Protein AF-A0A9W6V6I3-F1 (afdb_monomer_lite)

Foldseek 3Di:
DEAEPPVQLVQVVVQDPPLLSVLLRVQRVPDQWYKHFPHWPPVDQPSWTWTWIWTGHPDIFIWIKTKDLPPQVLLLVLLVVLCVLCPPQPDQAFHWDPDWRDRPSMIMIITHDPPRDPVQKDQLLVCLVPPCSLVLLLLLLLCQQDSSDDDDQWDPDWDFLQNQLCLQAVQLQLLLVVLCVVQVHDLEQDQWDQGPPAPDRIFGRLSNCNHHPSRRDTLPGFGWAKDLNQAESRQKMFGQVVHTDSNNIHGDNSSRIDGTHGLLQRLLLHLLRSCLSCVVVDDLVLLLVLLVLLLCLPPNPPRDPVCVSSSSSSVSSLVSSQYPPCVPPVLSVSLSNLSSLLSSLSNLSSTDRPDPDSSSSNSSSSSSNRVSSVVNVVSDDDDDDDDDDDDDDDDDDPDDDDDDDADFPCVPVLVVVLCVLVDQDWAEAEAEEDPLQCLVVSVVVSVVCLQVVDRDQQRAQEAEAECLQFPDDLQVVLCQLQVDDDLVDQFDFDSLLSLVVSQVVQLRHAYEYEYEALCSQADPPQLAGPAPSVVLSSLCRHPPPDGRYYYYYYHHDQGDDDDGCRSPVDDHHYRFADDLVRLLVLQVVLVPAPQRDSVPDDPVLSVLVCVLQVNRSVLSLLLVLLCRFPDPDHSSNVSVVSNPPHSVCSVLVSLVSNLVRHDPLLLQLLLLLLLLSHFDDLVLSVQLDPDDDSVSNVVSQVSCVVSVQWDADPVPRTIHGPPPSSVSSLVPDDPVCFLVSLQSSLVSLVVVQDPDDSDRSSCSSLVSSLVSCLSNLVLVVNLVSLVVVVVVCVRNVNNLVCQVSLVSSAPSDDLVSNLVSLCSNLVSCVSSVVLVSNVVSLVSSCVSQPDPPNLPSNLSSLLSVLVSCVVVLLLVSSLVSLVVSLVSCVVVVPLLSNLSSLQSNLVSCVLLQVLVSNLVSLVVSLCSCVDPSQDPDPVSVVSSLLSLLLSLLVSLVSCLLLVNLPSNVVSLVSSVCSCVVDPDNPSQLVSLLSVLSSCVSVVNLVVSLVSLVVSCVSCSVRNHLVSLLSSLLSNLLSCVSVVNLPSSLVSLVVNVSSDDQLPPLSSLLSNLLSCLLVVHPCNLVSLVSQLVSLVVSCVSPVSRLVSLLSNLSSLQLCCVVPDHDNVSSLVSNLSSCVSHVRRVSVLVSSLSSLVSNVGDVSVVSSVSD

Sequence (1169 aa):
MGSLRAEDEDGWRVGLSEARLADLREWMEDERYDLAHLGWFTDGRSGEPVAQVMRLGDDTEQLVLKFFTSDGPKRINKLNNAWKDARGRFTHLAAPEDTRITVGDWHGVYLRVAGGNLRSVVPLGSRAHDHHFPDYCATIVRSVVHGWNQGKLMSDDKWEVGSFLNELAARRWDGSVRWAQGYGVDCGESARQELPGFSLKEKANPFALFNGVIARRRVDPVFAGRAHGDLSGRNILVPTDPSVDAARYILIDYDRWAPNAPLARDPMHLLVALTLDHLDTWKQDLWPGIAKALVHPTRTDGLPAAIKSQCELSLAIHTASVPDDSKGVGMEWRLQCLLSLVGAGVVHLGRTLHVPDPAAAKRWCFDLAAMAAAAFMEEMPAETINTRRGEVNRPMPDADLPASPGLVDRHEDRRGLLATLASDACGVRLLHGVRGIGKTRLVDAVLADLAASRPGADSRRIAHHDARFHTLDVATFVDHIEGARDPLRPVGKSSLVRLEHALGGTARHPAVVVVDSAEHILHPTTGELLDPDLDEALEMVATTANHHVVVLLVMRHLARHSNRTWPGLGRPQYLEGLPEADFIQYLTRFDHVVNWEPAALPENTRRVLFAKVQGNPQLGRLAYAVVAADGGINLPTLVADLAEIEPAEMRDHLTYELIQRLGAVSRRVFHALAALGTPVPLDTLLQMVDDPAPSEVTAAVAELFDRGVVLRSTTTGHFYLPEGDRELVLDELHRDGQGSLFFKAAKCLMRLRHGRPGDIADLRIHFAELQALLAADEYESAAWMCERIDTFLRAWNCTHLLLEQREALRGKLDAHEEKVNLNALAYIYQCRGDLSKAGEALGQALKLAEAPVDKLNLLKIRINLAGLCWDLNEVSRALAQYEFGRDLAEEQNDPLALMTALEGIADCNRRWGHYGTAIENGIGALEIPQRADFPETSDAQSHADLRVTVIALKVSRWFSELGDSAEAARYDELARVTAGGRAEAPLRAAWLDGHADGLLARGEADRAVQAALEAVDHALTRRDSVVLMQARTTLCFAYLELGNDRQARIEAKLALPYRRKYRSLVVLALAALTAHRTKSSKAVKLFKDLLDESTVRTRVEDSDFGAWEHLGFALCGLSGSGGHGLDEAMKAFRKARDLTPGAPVVRARLHRMIVMLDLPGARTVLDVL

Secondary structure (DSSP, 8-state):
---B-GGGHHHHTTTS-HHHHHHHHHHHHT-SSEEEEEEE-TT-SSSS-EEEEEEESSSEEEEEEEEESSSHHHHHHHHHHHHHHHTTT---BPEEEEEEEEETTEEEEEEE-TTS-GGGEEEGGGGTTSTTHHHHHHHHHHIIIIIS--S--B--SPPBHHHHHHHHHTTTHHHHHHHHHHTT---SS-SEE--TTSSSSSEE-TTHHHHSGGGGSB--S-BEEEE-SS--TTSEEEE-SSS--GGG-EE---TT-EEEEETTHHHHHHHHHHHHHSGGGS-GGGHHHHHHHHH-TT--TT--GGGHHHHHHHHHHHHHT--TT-TT-HHHHHHHHHHHHHHHHHHHHTS---SS-HHHHHHHHHHHHHHHHHHHHHHSPPP-----S----PPPP---PPPPPPPPS-HHHHHHHHHHHHSS--EEEEEEE-TTSSHHHHHHHHHHHHHHH--STTPPEEEEEETTTS---HHHHHHHHH----TTPPS---HHHHHHHHHHHTTTS-EEEEEETGGGGB-TTT-SBS-HHHHHHHHHHHH-SS--EEEEEEESS----SS-STTTSSPPEEE-PPPHHHHHHHHGGGTTSTT--GGGS-HHHHHHHHHHHTT-HHHHHHHHHHHHSSS---HHHHHHHGGGS-TTTHHHHHHHHHHHHS-HHHHHHHHHHHHH-S-B-HHHHHHHS-SS-HHHHHHHHHHHHHHTSSEE-TTT--EEPPTTTHHHHHHTS-HHHHHHHHHHHHHHHHHH--SS--SGGGGHHHHHHHHHHHHTT-HHHHHHHHHHHHHHHHHTT-GGGGHHHHHHTTTTS-HHHHHHHHHHHHHHHHHHT-HHHHHHHHHHHHHHH-STT-HHHHHHHHHHHHHHHHHTT-HHHHHHHHHHHHHHHHHHT-HHHHHHHHHHHHHHHHHTT-HHHHHHHHHHHHHGGGSTTS--SHHHHHHHHHHHHHHHHHHHHHHHHHT-HHHHHHHHHHHHHHHHSSS-THHHHHHHHHHHHHHHHTT-HHHHHHHHHHHHHHHHHTT-HHHHHHHHHHHHHHHHHTT-HHHHHHHHHHHGGGPPTTS-HHHHHHHHHHHHHTT-TTHHHHHHHHHHHHHHHHHH-TT-HHHHHHHHHHHHHHGGGTS--HHHHHHHHHHHHHH-S--HHHHHHHHHHHHTTT-TTHHHHHHH-

Structure (mmCIF, N/CA/C/O backbone):
data_AF-A0A9W6V6I3-F1
#
_entry.id   AF-A0A9W6V6I3-F1
#
loop_
_atom_site.group_PDB
_atom_site.id
_atom_site.type_symbol
_atom_site.label_atom_id
_atom_site.label_alt_id
_atom_site.label_comp_id
_atom_site.label_asym_id
_atom_site.label_entity_id
_atom_site.label_seq_id
_atom_site.pdbx_PDB_ins_code
_atom_site.Cartn_x
_atom_site.Cartn_y
_atom_site.Cartn_z
_atom_site.occupancy
_atom_site.B_iso_or_equiv
_atom_site.auth_seq_id
_atom_site.auth_comp_id
_atom_site.auth_asym_id
_atom_site.auth_atom_id
_atom_site.pdbx_PDB_model_num
ATOM 1 N N . MET A 1 1 ? -38.880 12.940 5.694 1.00 57.09 1 MET A N 1
ATOM 2 C CA . MET A 1 1 ? -38.405 12.199 4.521 1.00 57.09 1 MET A CA 1
ATOM 3 C C . MET A 1 1 ? -38.648 13.091 3.336 1.00 57.09 1 MET A C 1
ATOM 5 O O . MET A 1 1 ? -39.792 13.487 3.129 1.00 57.09 1 MET A O 1
ATOM 9 N N . GLY A 1 2 ? -37.570 13.484 2.676 1.00 76.19 2 GLY A N 1
ATOM 10 C CA . GLY A 1 2 ? -37.606 14.180 1.405 1.00 76.19 2 GLY A CA 1
ATOM 11 C C . GLY A 1 2 ? -37.934 13.205 0.285 1.00 76.19 2 GLY A C 1
ATOM 12 O O . GLY A 1 2 ? -37.842 11.987 0.445 1.00 76.19 2 GLY A O 1
ATOM 13 N N . SER A 1 3 ? -38.358 13.738 -0.852 1.00 86.12 3 SER A N 1
ATOM 14 C CA . SER A 1 3 ? -38.668 12.937 -2.029 1.00 86.12 3 SER A CA 1
ATOM 15 C C . SER A 1 3 ? -38.274 13.652 -3.320 1.00 86.12 3 SER A C 1
ATOM 17 O O . SER A 1 3 ? -38.112 14.876 -3.370 1.00 86.12 3 SER A O 1
ATOM 19 N N . LEU A 1 4 ? -38.114 12.877 -4.394 1.00 86.06 4 LEU A N 1
ATOM 20 C CA . LEU A 1 4 ? -38.132 13.431 -5.745 1.00 86.06 4 LEU A CA 1
ATOM 21 C C . LEU A 1 4 ? -39.590 13.718 -6.114 1.00 86.06 4 LEU A C 1
ATOM 23 O O . LEU A 1 4 ? -40.453 12.857 -5.922 1.00 86.06 4 LEU A O 1
ATOM 27 N N . ARG A 1 5 ? -39.888 14.903 -6.658 1.00 80.06 5 ARG A N 1
ATOM 28 C CA . ARG A 1 5 ? -41.255 15.191 -7.112 1.00 80.06 5 ARG A CA 1
ATOM 29 C C . ARG A 1 5 ? -41.670 14.220 -8.215 1.00 80.06 5 ARG A C 1
ATOM 31 O O . ARG A 1 5 ? -41.033 14.150 -9.262 1.00 80.06 5 ARG A O 1
ATOM 38 N N . ALA A 1 6 ? -42.787 13.528 -7.994 1.00 67.19 6 ALA A N 1
ATOM 39 C CA . ALA A 1 6 ? -43.324 12.524 -8.913 1.00 67.19 6 ALA A CA 1
ATOM 40 C C . ALA A 1 6 ? -43.593 13.070 -10.330 1.00 67.19 6 ALA A C 1
ATOM 42 O O . ALA A 1 6 ? -43.419 12.356 -11.311 1.00 67.19 6 ALA A O 1
ATOM 43 N N . GLU A 1 7 ? -43.982 14.342 -10.435 1.00 71.62 7 GLU A N 1
ATOM 44 C CA . GLU A 1 7 ? -44.235 15.051 -11.699 1.00 71.62 7 GLU A CA 1
ATOM 45 C C . GLU A 1 7 ? -42.956 15.380 -12.498 1.00 71.62 7 GLU A C 1
ATOM 47 O O . GLU A 1 7 ? -43.042 15.615 -13.701 1.00 71.62 7 GLU A O 1
ATOM 52 N N . ASP A 1 8 ? -41.776 15.302 -11.871 1.00 74.38 8 ASP A N 1
ATOM 53 C CA . ASP A 1 8 ? -40.478 15.633 -12.477 1.00 74.38 8 ASP A CA 1
ATOM 54 C C . ASP A 1 8 ? -39.572 14.398 -12.688 1.00 74.38 8 ASP A C 1
ATOM 56 O O . ASP A 1 8 ? -38.450 14.523 -13.190 1.00 74.38 8 ASP A O 1
ATOM 60 N N . GLU A 1 9 ? -40.027 13.193 -12.317 1.00 74.31 9 GLU A N 1
ATOM 61 C CA . GLU A 1 9 ? -39.225 11.959 -12.403 1.00 74.31 9 GLU A CA 1
ATOM 62 C C . GLU A 1 9 ? -38.777 11.631 -13.830 1.00 74.31 9 GLU A C 1
ATOM 64 O O . GLU A 1 9 ? -37.639 11.204 -14.037 1.00 74.31 9 GLU A O 1
ATOM 69 N N . ASP A 1 10 ? -39.634 11.874 -14.821 1.00 79.50 10 ASP A N 1
ATOM 70 C CA . ASP A 1 10 ? -39.290 11.670 -16.230 1.00 79.50 10 ASP A CA 1
ATOM 71 C C . ASP A 1 10 ? -38.147 12.596 -16.676 1.00 79.50 10 ASP A C 1
ATOM 73 O O . ASP A 1 10 ? -37.333 12.221 -17.522 1.00 79.50 10 ASP A O 1
ATOM 77 N N . GLY A 1 11 ? -38.020 13.774 -16.054 1.00 81.38 11 GLY A N 1
ATOM 78 C CA . GLY A 1 11 ? -36.910 14.697 -16.279 1.00 81.38 11 GLY A CA 1
ATOM 79 C C . GLY A 1 11 ? -35.570 14.139 -15.794 1.00 81.38 11 GLY A C 1
ATOM 80 O O . GLY A 1 11 ? -34.557 14.283 -16.481 1.00 81.38 11 GLY A O 1
ATOM 81 N N . TRP A 1 12 ? -35.552 13.435 -14.660 1.00 87.81 12 TRP A N 1
ATOM 82 C CA . TRP A 1 12 ? -34.335 12.822 -14.121 1.00 87.81 12 TRP A CA 1
ATOM 83 C C . TRP A 1 12 ? -33.818 11.654 -14.971 1.00 87.81 12 TRP A C 1
ATOM 85 O O . TRP A 1 12 ? -32.602 11.507 -15.124 1.00 87.81 12 TRP A O 1
ATOM 95 N N . ARG A 1 13 ? -34.717 10.866 -15.579 1.00 84.44 13 ARG A N 1
ATOM 96 C CA . ARG A 1 13 ? -34.375 9.704 -16.432 1.00 84.44 13 ARG A CA 1
ATOM 97 C C . ARG A 1 13 ? -33.574 10.070 -17.686 1.00 84.44 13 ARG A C 1
ATOM 99 O O . ARG A 1 13 ? -32.951 9.205 -18.293 1.00 84.44 13 ARG A O 1
ATOM 106 N N . VAL A 1 14 ? -33.564 11.346 -18.076 1.00 80.38 14 VAL A N 1
ATOM 107 C CA . VAL A 1 14 ? -32.757 11.845 -19.201 1.00 80.38 14 VAL A CA 1
ATOM 108 C C . VAL A 1 14 ? -31.258 11.848 -18.869 1.00 80.38 14 VAL A C 1
ATOM 110 O O . VAL A 1 14 ? -30.442 11.593 -19.753 1.00 80.38 14 VAL A O 1
ATOM 113 N N . GLY A 1 15 ? -30.885 12.127 -17.614 1.00 73.25 15 GLY A N 1
ATOM 114 C CA . GLY A 1 15 ? -29.484 12.241 -17.187 1.00 73.25 15 GLY A CA 1
ATOM 115 C C . GLY A 1 15 ? -29.000 11.141 -16.238 1.00 73.25 15 GLY A C 1
ATOM 116 O O . GLY A 1 15 ? -27.791 10.986 -16.074 1.00 73.25 15 GLY A O 1
ATOM 117 N N . LEU A 1 16 ? -29.906 10.366 -15.633 1.00 84.06 16 LEU A N 1
ATOM 118 C CA . LEU A 1 16 ? -29.593 9.275 -14.703 1.00 84.06 16 LEU A CA 1
ATOM 119 C C . LEU A 1 16 ? -30.163 7.942 -15.204 1.00 84.06 16 LEU A C 1
ATOM 121 O O . LEU A 1 16 ? -31.296 7.882 -15.676 1.00 84.06 16 LEU A O 1
ATOM 125 N N . SER A 1 17 ? -29.394 6.856 -15.064 1.00 84.31 17 SER A N 1
ATOM 126 C CA . SER A 1 17 ? -29.907 5.497 -15.296 1.00 84.31 17 SER A CA 1
ATOM 127 C C . SER A 1 17 ? -30.927 5.110 -14.223 1.00 84.31 17 SER A C 1
ATOM 129 O O . SER A 1 17 ? -30.888 5.650 -13.122 1.00 84.31 17 SER A O 1
ATOM 131 N N . GLU A 1 18 ? -31.792 4.125 -14.487 1.00 83.06 18 GLU A N 1
ATOM 132 C CA . GLU A 1 18 ? -32.778 3.662 -13.491 1.00 83.06 18 GLU A CA 1
ATOM 133 C C . GLU A 1 18 ? -32.137 3.241 -12.161 1.00 83.06 18 GLU A C 1
ATOM 135 O O . GLU A 1 18 ? -32.679 3.531 -11.099 1.00 83.06 18 GLU A O 1
ATOM 140 N N . ALA A 1 19 ? -30.956 2.614 -12.209 1.00 81.31 19 ALA A N 1
ATOM 141 C CA . ALA A 1 19 ? -30.207 2.248 -11.009 1.00 81.31 19 ALA A CA 1
ATOM 142 C C . ALA A 1 19 ? -29.747 3.489 -10.225 1.00 81.31 19 ALA A C 1
ATOM 144 O O . ALA A 1 19 ? -29.957 3.564 -9.021 1.00 81.31 19 ALA A O 1
ATOM 145 N N . ARG A 1 20 ? -29.194 4.502 -10.908 1.00 86.12 20 ARG A N 1
ATOM 146 C CA . ARG A 1 20 ? -28.745 5.746 -10.258 1.00 86.12 20 ARG A CA 1
ATOM 147 C C . ARG A 1 20 ? -29.915 6.609 -9.791 1.00 86.12 20 ARG A C 1
ATOM 149 O O . ARG A 1 20 ? -29.814 7.276 -8.772 1.00 86.12 20 ARG A O 1
ATOM 156 N N . LEU A 1 21 ? -31.045 6.579 -10.490 1.00 87.69 21 LEU A N 1
ATOM 157 C CA . LEU A 1 21 ? -32.260 7.244 -10.034 1.00 87.69 21 LEU A CA 1
ATOM 158 C C . LEU A 1 21 ? -32.808 6.582 -8.761 1.00 87.69 21 LEU A C 1
ATOM 160 O O . LEU A 1 21 ? -33.260 7.286 -7.866 1.00 87.69 21 LEU A O 1
ATOM 164 N N . ALA A 1 22 ? -32.733 5.251 -8.651 1.00 82.38 22 ALA A N 1
ATOM 165 C CA . ALA A 1 22 ? -33.089 4.534 -7.427 1.00 82.38 22 ALA A CA 1
ATOM 166 C C . ALA A 1 22 ? -32.152 4.881 -6.258 1.00 82.38 22 ALA A C 1
ATOM 168 O O . ALA A 1 22 ? -32.647 5.198 -5.182 1.00 82.38 22 ALA A O 1
ATOM 169 N N . ASP A 1 23 ? -30.837 4.925 -6.487 1.00 85.69 23 ASP A N 1
ATOM 170 C CA . ASP A 1 23 ? -29.868 5.339 -5.461 1.00 85.69 23 ASP A CA 1
ATOM 171 C C . ASP A 1 23 ? -30.114 6.792 -4.997 1.00 85.69 23 ASP A C 1
ATOM 173 O O . ASP A 1 23 ? -29.973 7.114 -3.820 1.00 85.69 23 ASP A O 1
ATOM 177 N N . LEU A 1 24 ? -30.510 7.688 -5.914 1.00 85.88 24 LEU A N 1
ATOM 178 C CA . LEU A 1 24 ? -30.862 9.069 -5.573 1.00 85.88 24 LEU A CA 1
ATOM 179 C C . LEU A 1 24 ? -32.163 9.133 -4.760 1.00 85.88 24 LEU A C 1
ATOM 181 O O . LEU A 1 24 ? -32.268 9.972 -3.869 1.00 85.88 24 LEU A O 1
ATOM 185 N N . ARG A 1 25 ? -33.140 8.252 -5.032 1.00 84.31 25 ARG A N 1
ATOM 186 C CA . ARG A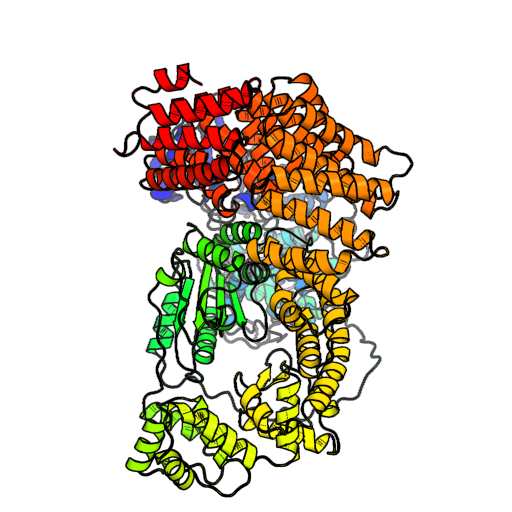 1 25 ? -34.351 8.125 -4.202 1.00 84.31 25 ARG A CA 1
ATOM 187 C C . ARG A 1 25 ? -34.002 7.658 -2.791 1.00 84.31 25 ARG A C 1
ATOM 189 O O . ARG A 1 25 ? -34.444 8.303 -1.852 1.00 84.31 25 ARG A O 1
ATOM 196 N N . GLU A 1 26 ? -33.183 6.612 -2.662 1.00 80.12 26 GLU A N 1
ATOM 197 C CA . GLU A 1 26 ? -32.714 6.101 -1.364 1.00 80.12 26 GLU A CA 1
ATOM 198 C C . GLU A 1 26 ? -32.000 7.203 -0.571 1.00 80.12 26 GLU A C 1
ATOM 200 O O . GLU A 1 26 ? -32.311 7.422 0.593 1.00 80.12 26 GLU A O 1
ATOM 205 N N . TRP A 1 27 ? -31.123 7.979 -1.217 1.00 85.06 27 TRP A N 1
ATOM 206 C CA . TRP A 1 27 ? -30.454 9.106 -0.561 1.00 85.06 27 TRP A CA 1
ATOM 207 C C . TRP A 1 27 ? -31.433 10.203 -0.099 1.00 85.06 27 TRP A C 1
ATOM 209 O O . TRP A 1 27 ? -31.271 10.758 0.984 1.00 85.06 27 TRP A O 1
ATOM 219 N N . MET A 1 28 ? -32.467 10.509 -0.891 1.00 86.06 28 MET A N 1
ATOM 220 C CA . MET A 1 28 ? -33.469 11.530 -0.546 1.00 86.06 28 MET A CA 1
ATOM 221 C C . MET A 1 28 ? -34.362 11.140 0.644 1.00 86.06 28 MET A C 1
ATOM 223 O O . MET A 1 28 ? -34.903 12.037 1.298 1.00 86.06 28 MET A O 1
ATOM 227 N N . GLU A 1 29 ? -34.505 9.846 0.961 1.00 80.00 29 GLU A N 1
ATOM 228 C CA . GLU A 1 29 ? -35.285 9.386 2.123 1.00 80.00 29 GLU A CA 1
ATOM 229 C C . GLU A 1 29 ? -34.723 9.952 3.441 1.00 80.00 29 GLU A C 1
ATOM 231 O O . GLU A 1 29 ? -35.496 10.301 4.342 1.00 80.00 29 GLU A O 1
ATOM 236 N N . ASP A 1 30 ? -33.405 10.154 3.511 1.00 72.94 30 ASP A N 1
ATOM 237 C CA . ASP A 1 30 ? -32.696 10.705 4.671 1.00 72.94 30 ASP A CA 1
ATOM 238 C C . ASP A 1 30 ? -32.759 12.250 4.767 1.00 72.94 30 ASP A C 1
ATOM 240 O O . ASP A 1 30 ? -32.405 12.830 5.800 1.00 72.94 30 ASP A O 1
ATOM 244 N N . GLU A 1 31 ? -33.265 12.945 3.740 1.00 82.69 31 GLU A N 1
ATOM 245 C CA . GLU A 1 31 ? -33.292 14.413 3.668 1.00 82.69 31 GLU A CA 1
ATOM 246 C C . GLU A 1 31 ? -34.608 15.032 4.205 1.00 82.69 31 GLU A C 1
ATOM 248 O O . GLU A 1 31 ? -35.619 14.361 4.449 1.00 82.69 31 GLU A O 1
ATOM 253 N N . ARG A 1 32 ? -34.612 16.358 4.429 1.00 83.38 32 ARG A N 1
ATOM 254 C CA . ARG A 1 32 ? -35.765 17.123 4.973 1.00 83.38 32 ARG A CA 1
ATOM 255 C C . ARG A 1 32 ? -36.470 18.044 3.964 1.00 83.38 32 ARG A C 1
ATOM 257 O O . ARG A 1 32 ? -37.315 18.834 4.371 1.00 83.38 32 ARG A O 1
ATOM 264 N N . TYR A 1 33 ? -36.133 17.970 2.681 1.00 86.88 33 TYR A N 1
ATOM 265 C CA . TYR A 1 33 ? -36.715 18.788 1.610 1.00 86.88 33 TYR A CA 1
ATOM 266 C C . TYR A 1 33 ? -37.033 17.924 0.392 1.00 86.88 33 TYR A C 1
ATOM 268 O O . TYR A 1 33 ? -36.442 16.860 0.219 1.00 86.88 33 TYR A O 1
ATOM 276 N N . ASP A 1 34 ? -37.922 18.404 -0.473 1.00 89.69 34 ASP A N 1
ATOM 277 C CA . ASP A 1 34 ? -38.155 17.794 -1.780 1.00 89.69 34 ASP A CA 1
ATOM 278 C C . ASP A 1 34 ? -37.233 18.402 -2.838 1.00 89.69 34 ASP A C 1
ATOM 280 O O . ASP A 1 34 ? -36.834 19.571 -2.759 1.00 89.69 34 ASP A O 1
ATOM 284 N N . LEU A 1 35 ? -36.911 17.610 -3.859 1.00 90.81 35 LEU A N 1
ATOM 285 C CA . LEU A 1 35 ? -36.080 18.042 -4.977 1.00 90.81 35 LEU A CA 1
ATOM 286 C C . LEU A 1 35 ? -36.873 17.975 -6.287 1.00 90.81 35 LEU A C 1
ATOM 288 O O . LEU A 1 35 ? -37.320 16.907 -6.710 1.00 90.81 35 LEU A O 1
ATOM 292 N N . ALA A 1 36 ? -37.028 19.131 -6.933 1.00 89.56 36 ALA A N 1
ATOM 293 C CA . ALA A 1 36 ? -37.652 19.269 -8.246 1.00 89.56 36 ALA A CA 1
ATOM 294 C C . ALA A 1 36 ? -36.584 19.474 -9.329 1.00 89.56 36 ALA A C 1
ATOM 296 O O . ALA A 1 36 ? -35.637 20.248 -9.151 1.00 89.56 36 ALA A O 1
ATOM 297 N N . HIS A 1 37 ? -36.734 18.789 -10.461 1.00 91.00 37 HIS A N 1
ATOM 298 C CA . HIS A 1 37 ? -35.819 18.908 -11.594 1.00 91.00 37 HIS A CA 1
ATOM 299 C C . HIS A 1 37 ? -36.304 19.990 -12.557 1.00 91.00 37 HIS A C 1
ATOM 301 O O . HIS A 1 37 ? -37.405 19.903 -13.088 1.00 91.00 37 HIS A O 1
ATOM 307 N N . LEU A 1 38 ? -35.471 21.000 -12.818 1.00 85.31 38 LEU A N 1
ATOM 308 C CA . LEU A 1 38 ? -35.817 22.100 -13.724 1.00 85.31 38 LEU A CA 1
ATOM 309 C C . LEU A 1 38 ? -35.246 21.915 -15.136 1.00 85.31 38 LEU A C 1
ATOM 311 O O . LEU A 1 38 ? -35.793 22.466 -16.090 1.00 85.31 38 LEU A O 1
ATOM 315 N N . GLY A 1 39 ? -34.162 21.152 -15.286 1.00 82.56 39 GLY A N 1
ATOM 316 C CA . GLY A 1 39 ? -33.534 20.883 -16.578 1.00 82.56 39 GLY A CA 1
ATOM 317 C C . GLY A 1 39 ? -32.106 20.360 -16.443 1.00 82.56 39 GLY A C 1
ATOM 318 O O . GLY A 1 39 ? -31.441 20.609 -15.442 1.00 82.56 39 GLY A O 1
ATOM 319 N N . TRP A 1 40 ? -31.603 19.677 -17.471 1.00 81.00 40 TRP A N 1
ATOM 320 C CA . TRP A 1 40 ? -30.190 19.303 -17.568 1.00 81.00 40 TRP A CA 1
ATOM 321 C C . TRP A 1 40 ? -29.408 20.363 -18.341 1.00 81.00 40 TRP A C 1
ATOM 323 O O . TRP A 1 40 ? -29.890 20.897 -19.339 1.00 81.00 40 TRP A O 1
ATOM 333 N N . PHE A 1 41 ? -28.158 20.601 -17.952 1.00 71.25 41 PHE A N 1
ATOM 334 C CA . PHE A 1 41 ? -27.192 21.256 -18.826 1.00 71.25 41 PHE A CA 1
ATOM 335 C C . PHE A 1 41 ? -26.745 20.248 -19.893 1.00 71.25 41 PHE A C 1
ATOM 337 O O . PHE A 1 41 ? -25.748 19.543 -19.741 1.00 71.25 41 PHE A O 1
ATOM 344 N N . THR A 1 42 ? -27.508 20.153 -20.982 1.00 55.28 42 THR A N 1
ATOM 345 C CA . THR A 1 42 ? -27.268 19.194 -22.078 1.00 55.28 42 THR A CA 1
ATOM 346 C C . THR A 1 42 ? -26.053 19.535 -22.939 1.00 55.28 42 THR A C 1
ATOM 348 O O . THR A 1 42 ? -25.594 18.710 -23.722 1.00 55.28 42 THR A O 1
ATOM 351 N N . ASP A 1 43 ? -25.483 20.725 -22.750 1.00 50.16 43 ASP A N 1
ATOM 352 C CA . ASP A 1 43 ? -24.295 21.194 -23.455 1.00 50.16 43 ASP A CA 1
ATOM 353 C C . ASP A 1 43 ? -22.988 20.881 -22.682 1.00 50.16 43 ASP A C 1
ATOM 355 O O . ASP A 1 43 ? -21.941 21.470 -22.933 1.00 50.16 43 ASP A O 1
ATOM 359 N N . GLY A 1 44 ? -22.967 19.968 -21.713 1.00 51.38 44 GLY A N 1
ATOM 360 C CA . GLY A 1 44 ? -21.727 19.594 -21.011 1.00 51.38 44 GLY A CA 1
ATOM 361 C C . GLY A 1 44 ? -20.784 18.727 -21.866 1.00 51.38 44 GLY A C 1
ATOM 362 O O . GLY A 1 44 ? -21.195 17.704 -22.398 1.00 51.38 44 GLY A O 1
ATOM 363 N N . ARG A 1 45 ? -19.488 19.076 -21.975 1.00 54.38 45 ARG A N 1
ATOM 364 C CA . ARG A 1 45 ? -18.469 18.261 -22.696 1.00 54.38 45 ARG A CA 1
ATOM 365 C C . ARG A 1 45 ? -17.734 17.242 -21.800 1.00 54.38 45 ARG A C 1
ATOM 367 O O . ARG A 1 45 ? -16.875 16.502 -22.283 1.00 54.38 45 ARG A O 1
ATOM 374 N N . SER A 1 46 ? -18.014 17.229 -20.493 1.00 56.69 46 SER A N 1
ATOM 375 C CA . SER A 1 46 ? -17.359 16.355 -19.505 1.00 56.69 46 SER A CA 1
ATOM 376 C C . SER A 1 46 ? -17.893 14.918 -19.519 1.00 56.69 46 SER A C 1
ATOM 378 O O . SER A 1 46 ? -17.170 14.020 -19.091 1.00 56.69 46 SER A O 1
ATOM 380 N N . GLY A 1 47 ? -19.110 14.709 -20.038 1.00 63.31 47 GLY A N 1
ATOM 381 C CA . GLY A 1 47 ? -19.852 13.448 -19.938 1.00 63.31 47 GLY A CA 1
ATOM 382 C C . GLY A 1 47 ? -20.520 13.235 -18.577 1.00 63.31 47 GLY A C 1
ATOM 383 O O . GLY A 1 47 ? -21.138 12.198 -18.365 1.00 63.31 47 GLY A O 1
ATOM 384 N N . GLU A 1 48 ? -20.402 14.198 -17.660 1.00 77.94 48 GLU A N 1
ATOM 385 C CA . GLU A 1 48 ? -20.980 14.109 -16.323 1.00 77.94 48 GLU A CA 1
ATOM 386 C C . GLU A 1 48 ? -22.300 14.870 -16.229 1.00 77.94 48 GLU A C 1
ATOM 388 O O . GLU A 1 48 ? -22.367 16.007 -16.710 1.00 77.94 48 GLU A O 1
ATOM 393 N N . PRO A 1 49 ? -23.330 14.300 -15.584 1.00 82.00 49 PRO A N 1
ATOM 394 C CA . PRO A 1 49 ? -24.622 14.966 -15.498 1.00 82.00 49 PRO A CA 1
ATOM 395 C C . PRO A 1 49 ? -24.582 16.195 -14.585 1.00 82.00 49 PRO A C 1
ATOM 397 O O . PRO A 1 49 ? -24.143 16.133 -13.434 1.00 82.00 49 PRO A O 1
ATOM 400 N N . VAL A 1 50 ? -25.075 17.321 -15.102 1.00 85.44 50 VAL A N 1
ATOM 401 C CA . VAL A 1 50 ? -25.242 18.570 -14.351 1.00 85.44 50 VAL A CA 1
ATOM 402 C C . VAL A 1 50 ? -26.678 19.043 -14.531 1.00 85.44 50 VAL A C 1
ATOM 404 O O . VAL A 1 50 ? -27.100 19.320 -15.652 1.00 85.44 50 VAL A O 1
ATOM 407 N N . ALA A 1 51 ? -27.429 19.119 -13.439 1.00 87.25 51 ALA A N 1
ATOM 408 C CA . ALA A 1 51 ? -28.832 19.508 -13.426 1.00 87.25 51 ALA A CA 1
ATOM 409 C C . ALA A 1 51 ? -29.020 20.898 -12.818 1.00 87.25 51 ALA A C 1
ATOM 411 O O . ALA A 1 51 ? -28.336 21.293 -11.875 1.00 87.25 51 ALA A O 1
ATOM 412 N N . GLN A 1 52 ? -30.005 21.622 -13.327 1.00 87.50 52 GLN A N 1
ATOM 413 C CA . GLN A 1 52 ? -30.667 22.700 -12.621 1.00 87.50 52 GLN A CA 1
ATOM 414 C C . GLN A 1 52 ? -31.785 22.096 -11.775 1.00 87.50 52 GLN A C 1
ATOM 416 O O . GLN A 1 52 ? -32.654 21.382 -12.281 1.00 87.50 52 GLN A O 1
ATOM 421 N N . VAL A 1 53 ? -31.775 22.399 -10.484 1.00 89.69 53 VAL A N 1
ATOM 422 C CA . VAL A 1 53 ? -32.725 21.833 -9.525 1.00 89.69 53 VAL A CA 1
ATOM 423 C C . VAL A 1 53 ? -33.340 22.927 -8.673 1.00 89.69 53 VAL A C 1
ATOM 425 O O . VAL A 1 53 ? -32.762 24.002 -8.503 1.00 89.69 53 VAL A O 1
ATOM 428 N N . MET A 1 54 ? -34.513 22.642 -8.122 1.00 88.56 54 MET A N 1
ATOM 429 C CA . MET A 1 54 ? -35.166 23.472 -7.124 1.00 88.56 54 MET A CA 1
ATOM 430 C C . MET A 1 54 ? -35.326 22.668 -5.839 1.00 88.56 54 MET A C 1
ATOM 432 O O . MET A 1 54 ? -35.992 21.632 -5.826 1.00 88.56 54 MET A O 1
ATOM 436 N N . ARG A 1 55 ? -34.691 23.150 -4.769 1.00 89.62 55 ARG A N 1
ATOM 437 C CA . ARG A 1 55 ? -34.831 22.600 -3.421 1.00 89.62 55 ARG A CA 1
ATOM 438 C C . ARG A 1 55 ? -36.067 23.218 -2.773 1.00 89.62 55 ARG A C 1
ATOM 440 O O . ARG A 1 55 ? -36.180 24.442 -2.720 1.00 89.62 55 ARG A O 1
ATOM 447 N N . LEU A 1 56 ? -36.989 22.371 -2.325 1.00 86.75 56 LEU A N 1
ATOM 448 C CA . LEU A 1 56 ? -38.288 22.735 -1.763 1.00 86.75 56 LEU A CA 1
ATOM 449 C C . LEU A 1 56 ? -38.351 22.270 -0.301 1.00 86.75 56 LEU A C 1
ATOM 451 O O . LEU A 1 56 ? -38.729 21.136 -0.017 1.00 86.75 56 LEU A O 1
ATOM 455 N N . GLY A 1 57 ? -37.934 23.135 0.621 1.00 81.69 57 GLY A N 1
ATOM 456 C CA . GLY A 1 57 ? -38.009 22.907 2.067 1.00 81.69 57 GLY A CA 1
ATOM 457 C C . GLY A 1 57 ? -38.540 24.149 2.783 1.00 81.69 57 GLY A C 1
ATOM 458 O O . GLY A 1 57 ? -39.434 24.817 2.267 1.00 81.69 57 GLY A O 1
ATOM 459 N N . ASP A 1 58 ? -37.958 24.480 3.938 1.00 74.88 58 ASP A N 1
ATOM 460 C CA . ASP A 1 58 ? -38.290 25.706 4.685 1.00 74.88 58 ASP A CA 1
ATOM 461 C C . ASP A 1 58 ? -38.006 26.983 3.865 1.00 74.88 58 ASP A C 1
ATOM 463 O O . ASP A 1 58 ? -38.772 27.943 3.928 1.00 74.88 58 ASP A O 1
ATOM 467 N N . ASP A 1 59 ? -36.964 26.951 3.025 1.00 75.19 59 ASP A N 1
ATOM 468 C CA . ASP A 1 59 ? -36.658 27.953 2.003 1.00 75.19 59 ASP A CA 1
ATOM 469 C C . ASP A 1 59 ? -36.692 27.308 0.604 1.00 75.19 59 ASP A C 1
ATOM 471 O O . ASP A 1 59 ? -36.263 26.165 0.417 1.00 75.19 59 ASP A O 1
ATOM 475 N N . THR A 1 60 ? -37.200 28.037 -0.399 1.00 81.94 60 THR A N 1
ATOM 476 C CA . THR A 1 60 ? -37.199 27.596 -1.808 1.00 81.94 60 THR A CA 1
ATOM 477 C C . THR A 1 60 ? -36.081 28.274 -2.585 1.00 81.94 60 THR A C 1
ATOM 479 O O . THR A 1 60 ? -36.037 29.502 -2.670 1.00 81.94 60 THR A O 1
ATOM 482 N N . GLU A 1 61 ? -35.213 27.487 -3.219 1.00 85.88 61 GLU A N 1
ATOM 483 C CA . GLU A 1 61 ? -34.087 28.023 -3.988 1.00 85.88 61 GLU A CA 1
ATOM 484 C C . GLU A 1 61 ? -33.710 27.176 -5.205 1.00 85.88 61 GLU A C 1
ATOM 486 O O . GLU A 1 61 ? -33.894 25.957 -5.216 1.00 85.88 61 GLU A O 1
ATOM 491 N N . GLN A 1 62 ? -33.163 27.831 -6.237 1.00 87.62 62 GLN A N 1
ATOM 492 C CA . GLN A 1 62 ? -32.611 27.154 -7.410 1.00 87.62 62 GLN A CA 1
ATOM 493 C C . GLN A 1 62 ? -31.099 26.975 -7.271 1.00 87.62 62 GLN A C 1
ATOM 495 O O . GLN A 1 62 ? -30.368 27.924 -6.977 1.00 87.62 62 GLN A O 1
ATOM 500 N N . LEU A 1 63 ? -30.634 25.756 -7.533 1.00 88.81 63 LEU A N 1
ATOM 501 C CA . LEU A 1 63 ? -29.240 25.341 -7.400 1.00 88.81 63 LEU A CA 1
ATOM 502 C C . LEU A 1 63 ? -28.780 24.633 -8.677 1.00 88.81 63 LEU A C 1
ATOM 504 O O . LEU A 1 63 ? -29.588 24.136 -9.466 1.00 88.81 63 LEU A O 1
ATOM 508 N N . VAL A 1 64 ? -27.465 24.567 -8.868 1.00 88.81 64 VAL A N 1
ATOM 509 C CA . VAL A 1 64 ? -26.853 23.673 -9.855 1.00 88.81 64 VAL A CA 1
ATOM 510 C C . VAL A 1 64 ? -26.392 22.420 -9.123 1.00 88.81 64 VAL A C 1
ATOM 512 O O . VAL A 1 64 ? -25.562 22.507 -8.226 1.00 88.81 64 VAL A O 1
ATOM 515 N N . LEU A 1 65 ? -26.916 21.257 -9.492 1.00 90.44 65 LEU A N 1
ATOM 516 C CA . LEU A 1 65 ? -26.489 19.965 -8.972 1.00 90.44 65 LEU A CA 1
ATOM 517 C C . LEU A 1 65 ? -25.546 19.302 -9.972 1.00 90.44 65 LEU A C 1
ATOM 519 O O . LEU A 1 65 ? -25.957 18.937 -11.072 1.00 90.44 65 LEU A O 1
ATOM 523 N N . LYS A 1 66 ? -24.282 19.129 -9.591 1.00 89.50 66 LYS A N 1
ATOM 524 C CA . LYS A 1 66 ? -23.287 18.445 -10.417 1.00 89.50 66 LYS A CA 1
ATOM 525 C C . LYS A 1 66 ? -22.990 17.057 -9.866 1.00 89.50 66 LYS A C 1
ATOM 527 O O . LYS A 1 66 ? -22.606 16.945 -8.705 1.00 89.50 66 LYS A O 1
ATOM 532 N N . PHE A 1 67 ? -23.091 16.037 -10.716 1.00 89.62 67 PHE A N 1
ATOM 533 C CA . PHE A 1 67 ? -22.659 14.677 -10.413 1.00 89.62 67 PHE A CA 1
ATOM 534 C C . PHE A 1 67 ? -21.238 14.404 -10.919 1.00 89.62 67 PHE A C 1
ATOM 536 O O . PHE A 1 67 ? -20.782 14.972 -11.909 1.00 89.62 67 PHE A O 1
ATOM 543 N N . PHE A 1 68 ? -20.550 13.500 -10.232 1.00 86.88 68 PHE A N 1
ATOM 544 C CA . PHE A 1 68 ? -19.226 12.993 -10.554 1.00 86.88 68 PHE A CA 1
ATOM 545 C C . PHE A 1 68 ? -19.304 11.481 -10.676 1.00 86.88 68 PHE A C 1
ATOM 547 O O . PHE A 1 68 ? -19.568 10.794 -9.687 1.00 86.88 68 PHE A O 1
ATOM 554 N N . THR A 1 69 ? -19.055 10.972 -11.880 1.00 79.88 69 THR A N 1
ATOM 555 C CA . THR A 1 69 ? -19.159 9.535 -12.183 1.00 79.88 69 THR A CA 1
ATOM 556 C C . THR A 1 69 ? -17.886 8.770 -11.823 1.00 79.88 69 THR A C 1
ATOM 558 O O . THR A 1 69 ? -17.871 7.547 -11.791 1.00 79.88 69 THR A O 1
ATOM 561 N N . SER A 1 70 ? -16.799 9.500 -11.577 1.00 73.31 70 SER A N 1
ATOM 562 C CA . SER A 1 70 ? -15.547 9.002 -11.027 1.00 73.31 70 SER A CA 1
ATOM 563 C C . SER A 1 70 ? -14.850 10.125 -10.270 1.00 73.31 70 SER A C 1
ATOM 565 O O . SER A 1 70 ? -15.098 11.319 -10.466 1.00 73.31 70 SER A O 1
ATOM 567 N N . ASP A 1 71 ? -13.952 9.750 -9.370 1.00 75.19 71 ASP A N 1
ATOM 568 C CA . ASP A 1 71 ? -13.130 10.686 -8.617 1.00 75.19 71 ASP A CA 1
ATOM 569 C C . ASP A 1 71 ? -13.868 11.686 -7.701 1.00 75.19 71 ASP A C 1
ATOM 571 O O . ASP A 1 71 ? -13.245 12.630 -7.202 1.00 75.19 71 ASP A O 1
ATOM 575 N N . GLY A 1 72 ? -15.159 11.470 -7.435 1.00 79.75 72 GLY A N 1
ATOM 576 C CA . GLY A 1 72 ? -16.059 12.421 -6.774 1.00 79.75 72 GLY A CA 1
ATOM 577 C C . GLY A 1 72 ? -15.503 13.109 -5.523 1.00 79.75 72 GLY A C 1
ATOM 578 O O . GLY A 1 72 ? -15.412 14.339 -5.524 1.00 79.75 72 GLY A O 1
ATOM 579 N N . PRO A 1 73 ? -15.001 12.386 -4.501 1.00 80.62 73 PRO A N 1
ATOM 580 C CA . PRO A 1 73 ? -14.498 13.015 -3.278 1.00 80.62 73 PRO A CA 1
ATOM 581 C C . PRO A 1 73 ? -13.297 13.932 -3.541 1.00 80.62 73 PRO A C 1
ATOM 583 O O . PRO A 1 73 ? -13.182 15.013 -2.966 1.00 80.62 73 PRO A O 1
ATOM 586 N N . LYS A 1 74 ? -12.422 13.551 -4.482 1.00 81.62 74 LYS A N 1
ATOM 587 C CA . LYS A 1 74 ? -11.261 14.360 -4.883 1.00 81.62 74 LYS A CA 1
ATOM 588 C C . LYS A 1 74 ? -11.695 15.630 -5.619 1.00 81.62 74 LYS A C 1
ATOM 590 O O . LYS A 1 74 ? -11.087 16.678 -5.419 1.00 81.62 74 LYS A O 1
ATOM 595 N N . ARG A 1 75 ? -12.720 15.548 -6.471 1.00 82.50 75 ARG A N 1
ATOM 596 C CA . ARG A 1 75 ? -13.217 16.676 -7.282 1.00 82.50 75 ARG A CA 1
ATOM 597 C C . ARG A 1 75 ? -14.036 17.666 -6.459 1.00 82.50 75 ARG A C 1
ATOM 599 O O . ARG A 1 75 ? -13.814 18.866 -6.580 1.00 82.50 75 ARG A O 1
ATOM 606 N N . ILE A 1 76 ? -14.854 17.172 -5.533 1.00 86.50 76 ILE A N 1
ATOM 607 C CA . ILE A 1 76 ? -15.545 17.999 -4.533 1.00 86.50 76 ILE A CA 1
ATOM 608 C C . ILE A 1 76 ? -14.524 18.718 -3.639 1.00 86.50 76 ILE A C 1
ATOM 610 O O . ILE A 1 76 ? -14.625 19.924 -3.434 1.00 86.50 76 ILE A O 1
ATOM 614 N N . ASN A 1 77 ? -13.467 18.030 -3.188 1.00 85.50 77 ASN A N 1
ATOM 615 C CA . ASN A 1 77 ? -12.392 18.680 -2.430 1.00 85.50 77 ASN A CA 1
ATOM 616 C C . ASN A 1 77 ? -11.690 19.787 -3.233 1.00 85.50 77 ASN A C 1
ATOM 618 O O . ASN A 1 77 ? -11.331 20.816 -2.666 1.00 85.50 77 ASN A O 1
ATOM 622 N N . LYS A 1 78 ? -11.519 19.622 -4.552 1.00 85.12 78 LYS A N 1
ATOM 623 C CA . LYS A 1 78 ? -10.961 20.676 -5.413 1.00 85.12 78 LYS A CA 1
ATOM 624 C C . LYS A 1 78 ? -11.878 21.890 -5.536 1.00 85.12 78 LYS A C 1
ATOM 626 O O . LYS A 1 78 ? -11.371 23.003 -5.431 1.00 85.12 78 LYS A O 1
ATOM 631 N N . LEU A 1 79 ? -13.188 21.687 -5.694 1.00 88.00 79 LEU A N 1
ATOM 632 C CA . LEU A 1 79 ? -14.172 22.778 -5.668 1.00 88.00 79 LEU A CA 1
ATOM 633 C C . LEU A 1 79 ? -14.103 23.542 -4.342 1.00 88.00 79 LEU A C 1
ATOM 635 O O . LEU A 1 79 ? -13.960 24.763 -4.332 1.00 88.00 79 LEU A O 1
ATOM 639 N N . ASN A 1 80 ? -14.097 22.819 -3.222 1.00 89.31 80 ASN A N 1
ATOM 640 C CA . ASN A 1 80 ? -14.022 23.424 -1.894 1.00 89.31 80 ASN A CA 1
ATOM 641 C C . ASN A 1 80 ? -12.709 24.188 -1.674 1.00 89.31 80 ASN A C 1
ATOM 643 O O . ASN A 1 80 ? -12.719 25.260 -1.073 1.00 89.31 80 ASN A O 1
ATOM 647 N N . ASN A 1 81 ? -11.581 23.680 -2.178 1.00 89.19 81 ASN A N 1
ATOM 648 C CA . ASN A 1 81 ? -10.293 24.369 -2.086 1.00 89.19 81 ASN A CA 1
ATOM 649 C C . ASN A 1 81 ? -10.258 25.645 -2.937 1.00 89.19 81 ASN A C 1
ATOM 651 O O . ASN A 1 81 ? -9.813 26.677 -2.441 1.00 89.19 81 ASN A O 1
ATOM 655 N N . ALA A 1 82 ? -10.775 25.597 -4.169 1.00 89.44 82 ALA A N 1
ATOM 656 C CA . ALA A 1 82 ? -10.876 26.765 -5.042 1.00 89.44 82 ALA A CA 1
ATOM 657 C C . ALA A 1 82 ? -11.773 27.855 -4.431 1.00 89.44 82 ALA A C 1
ATOM 659 O O . ALA A 1 82 ? -11.401 29.027 -4.401 1.00 89.44 82 ALA A O 1
ATOM 660 N N . TRP A 1 83 ? -12.923 27.461 -3.872 1.00 90.44 83 TRP A N 1
ATOM 661 C CA . TRP A 1 83 ? -13.839 28.368 -3.180 1.00 90.44 83 TRP A CA 1
ATOM 662 C C . TRP A 1 83 ? -13.202 29.012 -1.943 1.00 90.44 83 TRP A C 1
ATOM 664 O O . TRP A 1 83 ? -13.286 30.227 -1.754 1.00 90.44 83 TRP A O 1
ATOM 674 N N . LYS A 1 84 ? -12.521 28.213 -1.110 1.00 89.75 84 LYS A N 1
ATOM 675 C CA . LYS A 1 84 ? -11.806 28.703 0.079 1.00 89.75 84 LYS A CA 1
ATOM 676 C C . LYS A 1 84 ? -10.692 29.683 -0.285 1.00 89.75 84 LYS A C 1
ATOM 678 O O . LYS A 1 84 ? -10.554 30.699 0.390 1.00 89.75 84 LYS A O 1
ATOM 683 N N . ASP A 1 85 ? -9.927 29.396 -1.335 1.00 87.81 85 ASP A N 1
ATOM 684 C CA . ASP A 1 85 ? -8.852 30.270 -1.812 1.00 87.81 85 ASP A CA 1
ATOM 685 C C . ASP A 1 85 ? -9.390 31.596 -2.388 1.00 87.81 85 ASP A C 1
ATOM 687 O O . ASP A 1 85 ? -8.832 32.658 -2.106 1.00 87.81 85 ASP A O 1
ATOM 691 N N . ALA A 1 86 ? -10.519 31.561 -3.105 1.00 86.81 86 ALA A N 1
ATOM 692 C CA . ALA A 1 86 ? -11.171 32.747 -3.663 1.00 86.81 86 ALA A CA 1
ATOM 693 C C . ALA A 1 86 ? -11.863 33.639 -2.609 1.00 86.81 86 ALA A C 1
ATOM 695 O O . ALA A 1 86 ? -12.091 34.831 -2.848 1.00 86.81 86 ALA A O 1
ATOM 696 N N . ARG A 1 87 ? -12.198 33.093 -1.430 1.00 81.44 87 ARG A N 1
ATOM 697 C CA . ARG A 1 87 ? -13.009 33.768 -0.404 1.00 81.44 87 ARG A CA 1
ATOM 698 C C . ARG A 1 87 ? -12.428 35.135 -0.014 1.00 81.44 87 ARG A C 1
ATOM 700 O O . ARG A 1 87 ? -11.304 35.245 0.470 1.00 81.44 87 ARG A O 1
ATOM 707 N N . GLY A 1 88 ? -13.228 36.186 -0.211 1.00 72.31 88 GLY A N 1
ATOM 708 C CA . GLY A 1 88 ? -12.881 37.573 0.131 1.00 72.31 88 GLY A CA 1
ATOM 709 C C . GLY A 1 88 ? -11.948 38.289 -0.856 1.00 72.31 88 GLY A C 1
ATOM 710 O O . GLY A 1 88 ? -11.644 39.456 -0.632 1.00 72.31 88 GLY A O 1
ATOM 711 N N . ARG A 1 89 ? -11.504 37.624 -1.933 1.00 78.69 89 ARG A N 1
ATOM 712 C CA . ARG A 1 89 ? -10.580 38.178 -2.944 1.00 78.69 89 ARG A CA 1
ATOM 713 C C . ARG A 1 89 ? -11.097 38.067 -4.380 1.00 78.69 89 ARG A C 1
ATOM 715 O O . ARG A 1 89 ? -10.795 38.928 -5.195 1.00 78.69 89 ARG A O 1
ATOM 722 N N . PHE A 1 90 ? -11.902 37.047 -4.675 1.00 89.88 90 PHE A N 1
ATOM 723 C CA . PHE A 1 90 ? -12.491 36.806 -5.988 1.00 89.88 90 PHE A CA 1
ATOM 724 C C . PHE A 1 90 ? -13.920 36.271 -5.822 1.00 89.88 90 PHE A C 1
ATOM 726 O O . PHE A 1 90 ? -14.136 35.210 -5.241 1.00 89.88 90 PHE A O 1
ATOM 733 N N . THR A 1 91 ? -14.917 37.025 -6.284 1.00 88.19 91 THR A N 1
ATOM 734 C CA . THR A 1 91 ? -16.344 36.780 -5.984 1.00 88.19 91 THR A CA 1
ATOM 735 C C . THR A 1 91 ? -17.108 36.090 -7.113 1.00 88.19 91 THR A C 1
ATOM 737 O O . THR A 1 91 ? -18.320 35.918 -7.016 1.00 88.19 91 THR A O 1
ATOM 740 N N . HIS A 1 92 ? -16.413 35.676 -8.173 1.00 92.12 92 HIS A N 1
ATOM 741 C CA . HIS A 1 92 ? -17.024 35.120 -9.380 1.00 92.12 92 HIS A CA 1
ATOM 742 C C . HIS A 1 92 ? -17.182 33.594 -9.355 1.00 92.12 92 HIS A C 1
ATOM 744 O O . HIS A 1 92 ? -17.489 33.028 -10.389 1.00 92.12 92 HIS A O 1
ATOM 750 N N . LEU A 1 93 ? -16.974 32.889 -8.239 1.00 92.12 93 LEU A N 1
ATOM 751 C CA . LEU A 1 93 ? -17.216 31.436 -8.168 1.00 92.12 93 LEU A CA 1
ATOM 752 C C . LEU A 1 93 ? -18.635 31.141 -7.645 1.00 92.12 93 LEU A C 1
ATOM 754 O O . LEU A 1 93 ? -19.115 31.815 -6.737 1.00 92.12 93 LEU A O 1
ATOM 758 N N . ALA A 1 94 ? -19.314 30.124 -8.180 1.00 90.50 94 ALA A N 1
ATOM 759 C CA . ALA A 1 94 ? -20.545 29.606 -7.570 1.00 90.50 94 ALA A CA 1
ATOM 760 C C . ALA A 1 94 ? -20.213 28.822 -6.291 1.00 90.50 94 ALA A C 1
ATOM 762 O O . ALA A 1 94 ? -19.371 27.936 -6.350 1.00 90.50 94 ALA A O 1
ATOM 763 N N . ALA A 1 95 ? -20.846 29.098 -5.150 1.00 89.12 95 ALA A N 1
ATOM 764 C CA . ALA A 1 95 ? -20.445 28.510 -3.866 1.00 89.12 95 ALA A CA 1
ATOM 765 C C . ALA A 1 95 ? -20.837 27.020 -3.764 1.00 89.12 95 ALA A C 1
ATOM 767 O O . ALA A 1 95 ? -22.020 26.721 -3.928 1.00 89.12 95 ALA A O 1
ATOM 768 N N . PRO A 1 96 ? -19.910 26.088 -3.472 1.00 91.06 96 PRO A N 1
ATOM 769 C CA . PRO A 1 96 ? -20.258 24.696 -3.226 1.00 91.06 96 PRO A CA 1
ATOM 770 C C . PRO A 1 96 ? -20.884 24.538 -1.836 1.00 91.06 96 PRO A C 1
ATOM 772 O O . PRO A 1 96 ? -20.426 25.157 -0.874 1.00 91.06 96 PRO A O 1
ATOM 775 N N . GLU A 1 97 ? -21.927 23.718 -1.725 1.00 86.50 97 GLU A N 1
ATOM 776 C CA . GLU A 1 97 ? -22.462 23.300 -0.426 1.00 86.50 97 GLU A CA 1
ATOM 777 C C . GLU A 1 97 ? -21.636 22.137 0.147 1.00 86.50 97 GLU A C 1
ATOM 779 O O . GLU A 1 97 ? -21.136 21.289 -0.594 1.00 86.50 97 GLU A O 1
ATOM 784 N N . ASP A 1 98 ? -21.496 22.087 1.475 1.00 67.25 98 ASP A N 1
ATOM 785 C CA . ASP A 1 98 ? -20.724 21.039 2.161 1.00 67.25 98 ASP A CA 1
ATOM 786 C C . ASP A 1 98 ? -21.405 19.654 2.094 1.00 67.25 98 ASP A C 1
ATOM 788 O O . ASP A 1 98 ? -20.761 18.627 2.328 1.00 67.25 98 ASP A O 1
ATOM 792 N N . THR A 1 99 ? -22.691 19.610 1.730 1.00 69.25 99 THR A N 1
ATOM 793 C CA . THR A 1 99 ? -23.471 18.380 1.577 1.00 69.25 99 THR A CA 1
ATOM 794 C C . THR A 1 99 ? -22.997 17.574 0.370 1.00 69.25 99 THR A C 1
ATOM 796 O O . THR A 1 99 ? -23.059 18.026 -0.775 1.00 69.25 99 THR A O 1
ATOM 799 N N . ARG A 1 100 ? -22.544 16.343 0.629 1.00 77.62 100 ARG A N 1
ATOM 800 C CA . ARG A 1 100 ? -22.135 15.382 -0.400 1.00 77.62 100 ARG A CA 1
ATOM 801 C C . ARG A 1 100 ? -23.267 14.402 -0.665 1.00 77.62 100 ARG A C 1
ATOM 803 O O . ARG A 1 100 ? -23.631 13.630 0.216 1.00 77.62 100 ARG A O 1
ATOM 810 N N . ILE A 1 101 ? -23.763 14.397 -1.893 1.00 86.81 101 ILE A N 1
ATOM 811 C CA . ILE A 1 101 ? -24.763 13.424 -2.336 1.00 86.81 101 ILE A CA 1
ATOM 812 C C . ILE A 1 101 ? -24.023 12.158 -2.758 1.00 86.81 101 ILE A C 1
ATOM 814 O O . ILE A 1 101 ? -23.027 12.255 -3.474 1.00 86.81 101 ILE A O 1
ATOM 818 N N . THR A 1 102 ? -24.477 10.984 -2.328 1.00 84.88 102 THR A N 1
ATOM 819 C CA . THR A 1 102 ? -23.912 9.705 -2.787 1.00 84.88 102 THR A CA 1
ATOM 820 C C . THR A 1 102 ? -25.005 8.908 -3.477 1.00 84.88 102 THR A C 1
ATOM 822 O O . THR A 1 102 ? -26.032 8.625 -2.876 1.00 84.88 102 THR A O 1
ATOM 825 N N . VAL A 1 103 ? -24.781 8.585 -4.749 1.00 81.69 103 VAL A N 1
ATOM 826 C CA . VAL A 1 103 ? -25.743 7.924 -5.638 1.00 81.69 103 VAL A CA 1
ATOM 827 C C . VAL A 1 103 ? -25.043 6.701 -6.228 1.00 81.69 103 VAL A C 1
ATOM 829 O O . VAL A 1 103 ? -24.426 6.770 -7.293 1.00 81.69 103 VAL A O 1
ATOM 832 N N . GLY A 1 104 ? -25.035 5.599 -5.475 1.00 82.25 104 GLY A N 1
ATOM 833 C CA . GLY A 1 104 ? -24.245 4.412 -5.799 1.00 82.25 104 GLY A CA 1
ATOM 834 C C . GLY A 1 104 ? -22.741 4.694 -5.737 1.00 82.25 104 GLY A C 1
ATOM 835 O O . GLY A 1 104 ? -22.205 4.979 -4.670 1.00 82.25 104 GLY A O 1
ATOM 836 N N . ASP A 1 105 ? -22.053 4.616 -6.879 1.00 79.19 105 ASP A N 1
ATOM 837 C CA . ASP A 1 105 ? -20.636 4.994 -7.028 1.00 79.19 105 ASP A CA 1
ATOM 838 C C . ASP A 1 105 ? -20.436 6.461 -7.464 1.00 79.19 105 ASP A C 1
ATOM 840 O O . ASP A 1 105 ? -19.298 6.922 -7.586 1.00 79.19 105 ASP A O 1
ATOM 844 N N . TRP A 1 106 ? -21.520 7.208 -7.707 1.00 86.69 106 TRP A N 1
ATOM 845 C CA . TRP A 1 106 ? -21.458 8.619 -8.079 1.00 86.69 106 TRP A CA 1
ATOM 846 C C . TRP A 1 106 ? -21.528 9.515 -6.850 1.00 86.69 106 TRP A C 1
ATOM 848 O O . TRP A 1 106 ? -22.184 9.204 -5.856 1.00 86.69 106 TRP A O 1
ATOM 858 N N . HIS A 1 107 ? -20.907 10.687 -6.957 1.00 89.38 107 HIS A N 1
ATOM 859 C CA . HIS A 1 107 ? -21.012 11.727 -5.938 1.00 89.38 107 HIS A CA 1
ATOM 860 C C . HIS A 1 107 ? -21.605 13.001 -6.525 1.00 89.38 107 HIS A C 1
ATOM 862 O O . HIS A 1 107 ? -21.245 13.378 -7.632 1.00 89.38 107 HIS A O 1
ATOM 868 N N . GLY A 1 108 ? -22.474 13.688 -5.792 1.00 89.44 108 GLY A N 1
ATOM 869 C CA . GLY A 1 108 ? -23.069 14.959 -6.193 1.00 89.44 108 GLY A CA 1
ATOM 870 C C . GLY A 1 108 ? -22.685 16.110 -5.265 1.00 89.44 108 GLY A C 1
ATOM 871 O O . GLY A 1 108 ? -22.418 15.899 -4.080 1.00 89.44 108 GLY A O 1
ATOM 872 N N . VAL A 1 109 ? -22.666 17.329 -5.807 1.00 91.88 109 VAL A N 1
ATOM 873 C CA . VAL A 1 109 ? -22.492 18.576 -5.048 1.00 91.88 109 VAL A CA 1
ATOM 874 C C . VAL A 1 109 ? -23.426 19.662 -5.577 1.00 91.88 109 VAL A C 1
ATOM 876 O O . VAL A 1 109 ? -23.571 19.825 -6.794 1.00 91.88 109 VAL A O 1
ATOM 879 N N . TYR A 1 110 ? -24.036 20.424 -4.670 1.00 91.12 110 TYR A N 1
ATOM 880 C CA . TYR A 1 110 ? -24.789 21.624 -5.026 1.00 91.12 110 TYR A CA 1
ATOM 881 C C . TYR A 1 110 ? -23.854 22.827 -5.171 1.00 91.12 110 TYR A C 1
ATOM 883 O O . TYR A 1 110 ? -22.971 23.043 -4.342 1.00 91.12 110 TYR A O 1
ATOM 891 N N . LEU A 1 111 ? -24.072 23.632 -6.209 1.00 89.81 111 LEU A N 1
ATOM 892 C CA . LEU A 1 111 ? -23.419 24.914 -6.441 1.00 89.81 111 LEU A CA 1
ATOM 893 C C . LEU A 1 111 ? -24.473 26.029 -6.411 1.00 89.81 111 LEU A C 1
ATOM 895 O O . LEU A 1 111 ? -25.422 26.044 -7.201 1.00 89.81 111 LEU A O 1
ATOM 899 N N . ARG A 1 112 ? -24.281 26.990 -5.510 1.00 87.69 112 ARG A N 1
ATOM 900 C CA . ARG A 1 112 ? -25.124 28.173 -5.336 1.00 87.69 112 ARG A CA 1
ATOM 901 C C . ARG A 1 112 ? -24.622 29.305 -6.228 1.00 87.69 112 ARG A C 1
ATOM 903 O O . ARG A 1 112 ? -23.526 29.834 -6.038 1.00 87.69 112 ARG A O 1
ATOM 910 N N . VAL A 1 113 ? -25.447 29.703 -7.189 1.00 80.69 113 VAL A N 1
ATOM 911 C CA . VAL A 1 113 ? -25.176 30.833 -8.089 1.00 80.69 113 VAL A CA 1
ATOM 912 C C . VAL A 1 113 ? -25.694 32.116 -7.431 1.00 80.69 113 VAL A C 1
ATOM 914 O O . VAL A 1 113 ? -26.818 32.148 -6.930 1.00 80.69 113 VAL A O 1
ATOM 917 N N . ALA A 1 114 ? -24.853 33.152 -7.353 1.00 58.72 114 ALA A N 1
ATOM 918 C CA . ALA A 1 114 ? -25.080 34.351 -6.542 1.00 58.72 114 ALA A CA 1
ATOM 919 C C . ALA A 1 114 ? -26.462 35.000 -6.790 1.00 58.72 114 ALA A C 1
ATOM 921 O O . ALA A 1 114 ? -26.695 35.611 -7.830 1.00 58.72 114 ALA A O 1
ATOM 922 N N . GLY A 1 115 ? -27.366 34.875 -5.808 1.00 57.38 115 GLY A N 1
ATOM 923 C CA . GLY A 1 115 ? -28.743 35.390 -5.840 1.00 57.38 115 GLY A CA 1
ATOM 924 C C . GLY A 1 115 ? -29.842 34.328 -5.991 1.00 57.38 115 GLY A C 1
ATOM 925 O O . GLY A 1 115 ? -31.013 34.681 -5.911 1.00 57.38 115 GLY A O 1
ATOM 926 N N . GLY A 1 116 ? -29.497 33.050 -6.205 1.00 63.19 116 GLY A N 1
ATOM 927 C CA . GLY A 1 116 ? -30.443 31.919 -6.201 1.00 63.19 116 GLY A CA 1
ATOM 928 C C . GLY A 1 116 ? -31.462 31.897 -7.351 1.00 63.19 116 GLY A C 1
ATOM 929 O O . GLY A 1 116 ? -32.322 31.021 -7.389 1.00 63.19 116 GLY A O 1
ATOM 930 N N . ASN A 1 117 ? -31.375 32.843 -8.293 1.00 73.31 117 ASN A N 1
ATOM 931 C CA . ASN A 1 117 ? -32.252 32.937 -9.455 1.00 73.31 117 ASN A CA 1
ATOM 932 C C . ASN A 1 117 ? -31.476 32.609 -10.735 1.00 73.31 117 ASN A C 1
ATOM 934 O O . ASN A 1 117 ? -30.904 33.487 -11.374 1.00 73.31 117 ASN A O 1
ATOM 938 N N . LEU A 1 118 ? -31.477 31.339 -11.133 1.00 76.62 118 LEU A N 1
ATOM 939 C CA . LEU A 1 118 ? -30.796 30.893 -12.351 1.00 76.62 118 LEU A CA 1
ATOM 940 C C . LEU A 1 118 ? -31.480 31.379 -13.643 1.00 76.62 118 LEU A C 1
ATOM 942 O O . LEU A 1 118 ? -30.881 31.283 -14.707 1.00 76.62 118 LEU A O 1
ATOM 946 N N . ARG A 1 119 ? -32.696 31.948 -13.578 1.00 74.31 119 ARG A N 1
ATOM 947 C CA . ARG A 1 119 ? -33.388 32.510 -14.756 1.00 74.31 119 ARG A CA 1
ATOM 948 C C . ARG A 1 119 ? -32.817 33.852 -15.223 1.00 74.31 119 ARG A C 1
ATOM 950 O O . ARG A 1 119 ? -33.126 34.267 -16.334 1.00 74.31 119 ARG A O 1
ATOM 957 N N . SER A 1 120 ? -32.029 34.544 -14.397 1.00 78.25 120 SER A N 1
ATOM 958 C CA . SER A 1 120 ? -31.450 35.855 -14.736 1.00 78.25 120 SER A CA 1
ATOM 959 C C . SER A 1 120 ? -30.043 35.779 -15.340 1.00 78.25 120 SER A C 1
ATOM 961 O O . SER A 1 120 ? -29.466 36.821 -15.662 1.00 78.25 120 SER A O 1
ATOM 963 N N . VAL A 1 121 ? -29.493 34.571 -15.504 1.00 85.50 121 VAL A N 1
ATOM 964 C CA . VAL A 1 121 ? -28.148 34.321 -16.040 1.00 85.50 121 VAL A CA 1
ATOM 965 C C . VAL A 1 121 ? -28.195 33.342 -17.213 1.00 85.50 121 VAL A C 1
ATOM 967 O O . VAL A 1 121 ? -29.043 32.455 -17.255 1.00 85.50 121 VAL A O 1
ATOM 970 N N . VAL A 1 122 ? -27.268 33.473 -18.165 1.00 86.31 122 VAL A N 1
ATOM 971 C CA . VAL A 1 122 ? -27.118 32.540 -19.299 1.00 86.31 122 VAL A CA 1
ATOM 972 C C . VAL A 1 122 ? -25.648 32.174 -19.522 1.00 86.31 122 VAL A C 1
ATOM 974 O O . VAL A 1 122 ? -24.776 32.968 -19.163 1.00 86.31 122 VAL A O 1
ATOM 977 N N . PRO A 1 123 ? -25.330 31.026 -20.150 1.00 89.12 123 PRO A N 1
ATOM 978 C CA . PRO A 1 123 ? -23.961 30.718 -20.557 1.00 89.12 123 PRO A CA 1
ATOM 979 C C . PRO A 1 123 ? -23.415 31.755 -21.548 1.00 89.12 123 PRO A C 1
ATOM 981 O O . PRO A 1 123 ? -24.091 32.091 -22.523 1.00 89.12 123 PRO A O 1
ATOM 984 N N . LEU A 1 124 ? -22.184 32.227 -21.346 1.00 91.62 124 LEU A N 1
ATOM 985 C CA . LEU A 1 124 ? -21.515 33.227 -22.186 1.00 91.62 124 LEU A CA 1
ATOM 986 C C . LEU A 1 124 ? -21.528 32.835 -23.669 1.00 91.62 124 LEU A C 1
ATOM 988 O O . LEU A 1 124 ? -21.794 33.680 -24.519 1.00 91.62 124 LEU A O 1
ATOM 992 N N . GLY A 1 125 ? -21.302 31.554 -23.983 1.00 86.19 125 GLY A N 1
ATOM 993 C CA . GLY A 1 125 ? -21.279 31.052 -25.365 1.00 86.19 125 GLY A CA 1
ATOM 994 C C . GLY A 1 125 ? -22.572 31.321 -26.149 1.00 86.19 125 GLY A C 1
ATOM 995 O O . GLY A 1 125 ? -22.527 31.540 -27.354 1.00 86.19 125 GLY A O 1
ATOM 996 N N . SER A 1 126 ? -23.722 31.427 -25.471 1.00 86.50 126 SER A N 1
ATOM 997 C CA . SER A 1 126 ? -25.005 31.768 -26.112 1.00 86.50 126 SER A CA 1
ATOM 998 C C . SER A 1 126 ? -25.069 33.205 -26.659 1.00 86.50 126 SER A C 1
ATOM 1000 O O . SER A 1 126 ? -25.999 33.554 -27.385 1.00 86.50 126 SER A O 1
ATOM 1002 N N . ARG A 1 127 ? -24.087 34.054 -26.320 1.00 88.81 127 ARG A N 1
ATOM 1003 C CA . ARG A 1 127 ? -24.002 35.468 -26.716 1.00 88.81 127 ARG A CA 1
ATOM 1004 C C . ARG A 1 127 ? -22.960 35.743 -27.799 1.00 88.81 127 ARG A C 1
ATOM 1006 O O . ARG A 1 127 ? -22.697 36.904 -28.084 1.00 88.81 127 ARG A O 1
ATOM 1013 N N . ALA A 1 128 ? -22.420 34.713 -28.449 1.00 85.38 128 ALA A N 1
ATOM 1014 C CA . ALA A 1 128 ? -21.387 34.866 -29.477 1.00 85.38 128 ALA A CA 1
ATOM 1015 C C . ALA A 1 128 ? -21.793 35.723 -30.692 1.00 85.38 128 ALA A C 1
ATOM 1017 O O . ALA A 1 128 ? -20.931 36.231 -31.405 1.00 85.38 128 ALA A O 1
ATOM 1018 N N . HIS A 1 129 ? -23.097 35.897 -30.932 1.00 84.50 129 HIS A N 1
ATOM 1019 C CA . HIS A 1 129 ? -23.627 36.751 -32.000 1.00 84.50 129 HIS A CA 1
ATOM 1020 C C . HIS A 1 129 ? -23.747 38.236 -31.616 1.00 84.50 129 HIS A C 1
ATOM 1022 O O . HIS A 1 129 ? -24.103 39.051 -32.467 1.00 84.50 129 HIS A O 1
ATOM 1028 N N . ASP A 1 130 ? -23.484 38.604 -30.359 1.00 88.19 130 ASP A N 1
ATOM 1029 C CA . ASP A 1 130 ? -23.484 40.002 -29.933 1.00 88.19 130 ASP A CA 1
ATOM 1030 C C . ASP A 1 130 ? -22.242 40.730 -30.468 1.00 88.19 130 ASP A C 1
ATOM 1032 O O . ASP A 1 130 ? -21.117 40.251 -30.342 1.00 88.19 130 ASP A O 1
ATOM 1036 N N . HIS A 1 131 ? -22.422 41.921 -31.033 1.00 87.25 131 HIS A N 1
ATOM 1037 C CA . HIS A 1 131 ? -21.315 42.772 -31.473 1.00 87.25 131 HIS A CA 1
ATOM 1038 C C . HIS A 1 131 ? -20.325 43.155 -30.358 1.00 87.25 131 HIS A C 1
ATOM 1040 O O . HIS A 1 131 ? -19.154 43.368 -30.659 1.00 87.25 131 HIS A O 1
ATOM 1046 N N . HIS A 1 132 ? -20.754 43.200 -29.090 1.00 91.31 132 HIS A N 1
ATOM 1047 C CA . HIS A 1 132 ? -19.871 43.449 -27.939 1.00 91.31 132 HIS A CA 1
ATOM 1048 C C . HIS A 1 132 ? -19.246 42.167 -27.363 1.00 91.31 132 HIS A C 1
ATOM 1050 O O . HIS A 1 132 ? -18.567 42.208 -26.337 1.00 91.31 132 HIS A O 1
ATOM 1056 N N . PHE A 1 133 ? -19.454 41.004 -27.988 1.00 94.31 133 PHE A N 1
ATOM 1057 C CA . PHE A 1 133 ? -18.954 39.728 -27.479 1.00 94.31 133 PHE A CA 1
ATOM 1058 C C . PHE A 1 133 ? -17.430 39.687 -27.229 1.00 94.31 133 PHE A C 1
ATOM 1060 O O . PHE A 1 133 ? -17.022 39.156 -26.186 1.00 94.31 133 PHE A O 1
ATOM 1067 N N . PRO A 1 134 ? -16.570 40.278 -28.090 1.00 95.69 134 PRO A N 1
ATOM 1068 C CA . PRO A 1 134 ? -15.142 40.404 -27.797 1.00 95.69 134 PRO A CA 1
ATOM 1069 C C . PRO A 1 134 ? -14.855 41.181 -26.503 1.00 95.69 134 PRO A C 1
ATOM 1071 O O . PRO A 1 134 ? -13.987 40.771 -25.732 1.00 95.69 134 PRO A O 1
ATOM 1074 N N . ASP A 1 135 ? -15.617 42.242 -26.219 1.00 95.19 135 ASP A N 1
ATOM 1075 C CA . ASP A 1 135 ? -15.463 43.057 -25.007 1.00 95.19 135 ASP A CA 1
ATOM 1076 C C . ASP A 1 135 ? -15.903 42.293 -23.752 1.00 95.19 135 ASP A C 1
ATOM 1078 O O . ASP A 1 135 ? -15.265 42.393 -22.698 1.00 95.19 135 ASP A O 1
ATOM 1082 N N . TYR A 1 136 ? -16.953 41.470 -23.856 1.00 96.12 136 TYR A N 1
ATOM 1083 C CA . TYR A 1 136 ? -17.367 40.571 -22.775 1.00 96.12 136 TYR A CA 1
ATOM 1084 C C . TYR A 1 136 ? -16.258 39.572 -22.440 1.00 96.12 136 TYR A C 1
ATOM 1086 O O . TYR A 1 136 ? -15.865 39.445 -21.277 1.00 96.12 136 TYR A O 1
ATOM 1094 N N . CYS A 1 137 ? -15.698 38.914 -23.460 1.00 96.44 137 CYS A N 1
ATOM 1095 C CA . CYS A 1 137 ? -14.607 37.958 -23.286 1.00 96.44 137 CYS A CA 1
ATOM 1096 C C . CYS A 1 137 ? -13.359 38.632 -22.707 1.00 96.44 137 CYS A C 1
ATOM 1098 O O . CYS A 1 137 ? -12.773 38.107 -21.764 1.00 96.44 137 CYS A O 1
ATOM 1100 N N . ALA A 1 138 ? -12.985 39.811 -23.210 1.00 96.38 138 ALA A N 1
ATOM 1101 C CA . ALA A 1 138 ? -11.870 40.589 -22.678 1.00 96.38 138 ALA A CA 1
ATOM 1102 C C . ALA A 1 138 ? -12.074 40.972 -21.203 1.00 96.38 138 ALA A C 1
ATOM 1104 O O . ALA A 1 138 ? -11.142 40.872 -20.406 1.00 96.38 138 ALA A O 1
ATOM 1105 N N . THR A 1 139 ? -13.291 41.361 -20.815 1.00 97.00 139 THR A N 1
ATOM 1106 C CA . THR A 1 139 ? -13.623 41.723 -19.428 1.00 97.00 139 THR A CA 1
ATOM 1107 C C . THR A 1 139 ? -13.445 40.528 -18.487 1.00 97.00 139 THR A C 1
ATOM 1109 O O . THR A 1 139 ? -12.803 40.643 -17.440 1.00 97.00 139 THR A O 1
ATOM 1112 N N . ILE A 1 140 ? -13.947 39.358 -18.887 1.00 96.69 140 ILE A N 1
ATOM 1113 C CA . ILE A 1 140 ? -13.875 38.119 -18.100 1.00 96.69 140 ILE A CA 1
ATOM 1114 C C . ILE A 1 140 ? -12.442 37.584 -18.045 1.00 96.69 140 ILE A C 1
ATOM 1116 O O . ILE A 1 140 ? -11.951 37.273 -16.964 1.00 96.69 140 ILE A O 1
ATOM 1120 N N . VAL A 1 141 ? -11.733 37.538 -19.178 1.00 96.88 141 VAL A N 1
ATOM 1121 C CA . VAL A 1 141 ? -10.325 37.111 -19.241 1.00 96.88 141 VAL A CA 1
ATOM 1122 C C . VAL A 1 141 ? -9.449 38.009 -18.376 1.00 96.88 141 VAL A C 1
ATOM 1124 O O . VAL A 1 141 ? -8.646 37.497 -17.598 1.00 96.88 141 VAL A O 1
ATOM 1127 N N . ARG A 1 142 ? -9.642 39.333 -18.429 1.00 94.44 142 ARG A N 1
ATOM 1128 C CA . ARG A 1 142 ? -8.916 40.258 -17.553 1.00 94.44 142 ARG A CA 1
ATOM 1129 C C . ARG A 1 142 ? -9.222 39.971 -16.082 1.00 94.44 142 ARG A C 1
ATOM 1131 O O . ARG A 1 142 ? -8.296 39.911 -15.283 1.00 94.44 142 ARG A O 1
ATOM 1138 N N . SER A 1 143 ? -10.484 39.734 -15.725 1.00 94.38 143 SER A N 1
ATOM 1139 C CA . SER A 1 143 ? -10.873 39.375 -14.354 1.00 94.38 143 SER A CA 1
ATOM 1140 C C . SER A 1 143 ? -10.266 38.039 -13.886 1.00 94.38 143 SER A C 1
ATOM 1142 O O . SER A 1 143 ? -9.752 37.970 -12.773 1.00 94.38 143 SER A O 1
ATOM 1144 N N . VAL A 1 144 ? -10.231 36.998 -14.723 1.00 93.75 144 VAL A N 1
ATOM 1145 C CA . VAL A 1 144 ? -9.628 35.692 -14.382 1.00 93.75 144 VAL A CA 1
ATOM 1146 C C . VAL A 1 144 ? -8.101 35.781 -14.267 1.00 93.75 144 VAL A C 1
ATOM 1148 O O . VAL A 1 144 ? -7.522 35.256 -13.319 1.00 93.75 144 VAL A O 1
ATOM 1151 N N . VAL A 1 145 ? -7.434 36.466 -15.199 1.00 91.94 145 VAL A N 1
ATOM 1152 C CA . VAL A 1 145 ? -5.963 36.553 -15.220 1.00 91.94 145 VAL A CA 1
ATOM 1153 C C . VAL A 1 145 ? -5.417 37.561 -14.208 1.00 91.94 145 VAL A C 1
ATOM 1155 O O . VAL A 1 145 ? -4.341 37.329 -13.681 1.00 91.94 145 VAL A O 1
ATOM 1158 N N . HIS A 1 146 ? -6.144 38.640 -13.902 1.00 87.31 146 HIS A N 1
ATOM 1159 C CA . HIS A 1 146 ? -5.668 39.717 -13.019 1.00 87.31 146 HIS A CA 1
ATOM 1160 C C . HIS A 1 146 ? -6.459 39.785 -11.715 1.00 87.31 146 HIS A C 1
ATOM 1162 O O . HIS A 1 146 ? -5.897 39.786 -10.625 1.00 87.31 146 HIS A O 1
ATOM 1168 N N . GLY A 1 147 ? -7.790 39.807 -11.812 1.00 86.56 147 GLY A N 1
ATOM 1169 C CA . GLY A 1 147 ? -8.674 39.915 -10.649 1.00 86.56 147 GLY A CA 1
ATOM 1170 C C . GLY A 1 147 ? -8.522 38.743 -9.678 1.00 86.56 147 GLY A C 1
ATOM 1171 O O . GLY A 1 147 ? -8.446 38.966 -8.470 1.00 86.56 147 GLY A O 1
ATOM 1172 N N . TRP A 1 148 ? -8.421 37.512 -10.195 1.00 90.88 148 TRP A N 1
ATOM 1173 C CA . TRP A 1 148 ? -8.195 36.306 -9.383 1.00 90.88 148 TRP A CA 1
ATOM 1174 C C . TRP A 1 148 ? -6.736 36.165 -8.916 1.00 90.88 148 TRP A C 1
ATOM 1176 O O . TRP A 1 148 ? -6.459 35.571 -7.872 1.00 90.88 148 TRP A O 1
ATOM 1186 N N . ASN A 1 149 ? -5.791 36.730 -9.666 1.00 90.31 149 ASN A N 1
ATOM 1187 C CA . ASN A 1 149 ? -4.356 36.552 -9.469 1.00 90.31 149 ASN A CA 1
ATOM 1188 C C . ASN A 1 149 ? -3.675 37.884 -9.135 1.00 90.31 149 ASN A C 1
ATOM 1190 O O . ASN A 1 149 ? -3.078 38.532 -9.986 1.00 90.31 149 ASN A O 1
ATOM 1194 N N . GLN A 1 150 ? -3.756 38.273 -7.861 1.00 80.06 150 GLN A N 1
ATOM 1195 C CA . GLN A 1 150 ? -3.109 39.474 -7.326 1.00 80.06 150 GLN A CA 1
ATOM 1196 C C . GLN A 1 150 ? -1.792 39.115 -6.615 1.00 80.06 150 GLN A C 1
ATOM 1198 O O . GLN A 1 150 ? -1.751 38.147 -5.850 1.00 80.06 150 GLN A O 1
ATOM 1203 N N . GLY A 1 151 ? -0.738 39.914 -6.810 1.00 75.38 151 GLY A N 1
ATOM 1204 C CA . GLY A 1 151 ? 0.585 39.719 -6.192 1.00 75.38 151 GLY A CA 1
ATOM 1205 C C . GLY A 1 151 ? 1.651 39.232 -7.182 1.00 75.38 151 GLY A C 1
ATOM 1206 O O . GLY A 1 151 ? 1.489 39.411 -8.379 1.00 75.38 151 GLY A O 1
ATOM 1207 N N . LYS A 1 152 ? 2.749 38.632 -6.689 1.00 72.06 152 LYS A N 1
ATOM 1208 C CA . LYS A 1 152 ? 3.857 38.126 -7.530 1.00 72.06 152 LYS A CA 1
ATOM 1209 C C . LYS A 1 152 ? 3.382 36.938 -8.381 1.00 72.06 152 LYS A C 1
ATOM 1211 O O . LYS A 1 152 ? 3.050 35.898 -7.817 1.00 72.06 152 LYS A O 1
ATOM 1216 N N . LEU A 1 153 ? 3.393 37.085 -9.711 1.00 78.44 153 LEU A N 1
ATOM 1217 C CA . LEU A 1 153 ? 2.923 36.060 -10.668 1.00 78.44 153 LEU A CA 1
ATOM 1218 C C . LEU A 1 153 ? 4.039 35.251 -11.344 1.00 78.44 153 LEU A C 1
ATOM 1220 O O . LEU A 1 153 ? 3.772 34.240 -11.993 1.00 78.44 153 LEU A O 1
ATOM 1224 N N . MET A 1 154 ? 5.289 35.699 -11.235 1.00 79.88 154 MET A N 1
ATOM 1225 C CA . MET A 1 154 ? 6.429 34.982 -11.804 1.00 79.88 154 MET A CA 1
ATOM 1226 C C . MET A 1 154 ? 6.787 33.785 -10.924 1.00 79.88 154 MET A C 1
ATOM 1228 O O . MET A 1 154 ? 7.075 33.954 -9.736 1.00 79.88 154 MET A O 1
ATOM 1232 N N . SER A 1 155 ? 6.775 32.593 -11.519 1.00 75.00 155 SER A N 1
ATOM 1233 C CA . SER A 1 155 ? 7.202 31.359 -10.863 1.00 75.00 155 SER A CA 1
ATOM 1234 C C . SER A 1 155 ? 8.718 31.368 -10.639 1.00 75.00 155 SER A C 1
ATOM 1236 O O . SER A 1 155 ? 9.474 31.768 -11.524 1.00 75.00 155 SER A O 1
ATOM 1238 N N . ASP A 1 156 ? 9.154 30.922 -9.456 1.00 68.00 156 ASP A N 1
ATOM 1239 C CA . ASP A 1 156 ? 10.573 30.681 -9.145 1.00 68.00 156 ASP A CA 1
ATOM 1240 C C . ASP A 1 156 ? 11.014 29.253 -9.557 1.00 68.00 156 ASP A C 1
ATOM 1242 O O . ASP A 1 156 ? 12.199 28.912 -9.481 1.00 68.00 156 ASP A O 1
ATOM 1246 N N . ASP A 1 157 ? 10.065 28.421 -10.005 1.00 69.31 157 ASP A N 1
ATOM 1247 C CA . ASP A 1 157 ? 10.312 27.066 -10.494 1.00 69.31 157 ASP A CA 1
ATOM 1248 C C . ASP A 1 157 ? 10.866 27.105 -11.922 1.00 69.31 157 ASP A C 1
ATOM 1250 O O . ASP A 1 157 ? 10.517 27.969 -12.724 1.00 69.31 157 ASP A O 1
ATOM 1254 N N . LYS A 1 158 ? 11.720 26.137 -12.260 1.00 75.38 158 LYS A N 1
ATOM 1255 C CA . LYS A 1 158 ? 12.249 25.985 -13.622 1.00 75.38 158 LYS A CA 1
ATOM 1256 C C . LYS A 1 158 ? 11.264 25.171 -14.447 1.00 75.38 158 LYS A C 1
ATOM 1258 O O . LYS A 1 158 ? 11.056 23.996 -14.141 1.00 75.38 158 LYS A O 1
ATOM 1263 N N . TRP A 1 159 ? 10.698 25.763 -15.494 1.00 83.38 159 TRP A N 1
ATOM 1264 C CA . TRP A 1 159 ? 9.721 25.083 -16.342 1.00 83.38 159 TRP A CA 1
ATOM 1265 C C . TRP A 1 159 ? 10.355 24.587 -17.633 1.00 83.38 159 TRP A C 1
ATOM 1267 O O . TRP A 1 159 ? 10.993 25.335 -18.371 1.00 83.38 159 TRP A O 1
ATOM 1277 N N . GLU A 1 160 ? 10.131 23.312 -17.934 1.00 91.12 160 GLU A N 1
ATOM 1278 C CA . GLU A 1 160 ? 10.423 22.734 -19.244 1.00 91.12 160 GLU A CA 1
ATOM 1279 C C . GLU A 1 160 ? 9.165 22.744 -20.124 1.00 91.12 160 GLU A C 1
ATOM 1281 O O . GLU A 1 160 ? 8.044 22.676 -19.614 1.00 91.12 160 GLU A O 1
ATOM 1286 N N . VAL A 1 161 ? 9.337 22.802 -21.448 1.00 91.38 161 VAL A N 1
ATOM 1287 C CA . VAL A 1 161 ? 8.233 22.802 -22.427 1.00 91.38 161 VAL A CA 1
ATOM 1288 C C . VAL A 1 161 ? 7.284 21.616 -22.216 1.00 91.38 161 VAL A C 1
ATOM 1290 O O . VAL A 1 161 ? 6.065 21.797 -22.197 1.00 91.38 161 VAL A O 1
ATOM 1293 N N . GLY A 1 162 ? 7.828 20.415 -22.008 1.00 89.12 162 GLY A N 1
ATOM 1294 C CA . GLY A 1 162 ? 7.049 19.201 -21.773 1.00 89.12 162 GLY A CA 1
ATOM 1295 C C . GLY A 1 162 ? 6.260 19.273 -20.469 1.00 89.12 162 GLY A C 1
ATOM 1296 O O . GLY A 1 162 ? 5.071 18.965 -20.449 1.00 89.12 162 GLY A O 1
ATOM 1297 N N . SER A 1 163 ? 6.879 19.765 -19.391 1.00 87.62 163 SER A N 1
ATOM 1298 C CA . SER A 1 163 ? 6.215 19.975 -18.097 1.00 87.62 163 SER A CA 1
ATOM 1299 C C . SER A 1 163 ? 5.094 21.013 -18.190 1.00 87.62 163 SER A C 1
ATOM 1301 O O . SER A 1 163 ? 3.997 20.774 -17.687 1.00 87.62 163 SER A O 1
ATOM 1303 N N . PHE A 1 164 ? 5.322 22.120 -18.907 1.00 92.44 164 PHE A N 1
ATOM 1304 C CA . PHE A 1 164 ? 4.299 23.129 -19.180 1.00 92.44 164 PHE A CA 1
ATOM 1305 C C . PHE A 1 164 ? 3.101 22.510 -19.904 1.00 92.44 164 PHE A C 1
ATOM 1307 O O . PHE A 1 164 ? 1.961 22.673 -19.481 1.00 92.44 164 PHE A O 1
ATOM 1314 N N . LEU A 1 165 ? 3.339 21.766 -20.984 1.00 92.31 165 LEU A N 1
ATOM 1315 C CA . LEU A 1 165 ? 2.271 21.173 -21.786 1.00 92.31 165 LEU A CA 1
ATOM 1316 C C . LEU A 1 165 ? 1.543 20.028 -21.067 1.00 92.31 165 LEU A C 1
ATOM 1318 O O . LEU A 1 165 ? 0.326 19.878 -21.229 1.00 92.31 165 LEU A O 1
ATOM 1322 N N . ASN A 1 166 ? 2.246 19.262 -20.233 1.00 87.12 166 ASN A N 1
ATOM 1323 C CA . ASN A 1 166 ? 1.651 18.214 -19.407 1.00 87.12 166 ASN A CA 1
ATOM 1324 C C . ASN A 1 166 ? 0.630 18.785 -18.414 1.00 87.12 166 ASN A C 1
ATOM 1326 O O . ASN A 1 166 ? -0.444 18.199 -18.256 1.00 87.12 166 ASN A O 1
ATOM 1330 N N . GLU A 1 167 ? 0.869 19.971 -17.844 1.00 84.69 167 GLU A N 1
ATOM 1331 C CA . GLU A 1 167 ? -0.124 20.642 -16.991 1.00 84.69 167 GLU A CA 1
ATOM 1332 C C . GLU A 1 167 ? -1.450 20.931 -17.716 1.00 84.69 167 GLU A C 1
ATOM 1334 O O . GLU A 1 167 ? -2.527 20.926 -17.103 1.00 84.69 167 GLU A O 1
ATOM 1339 N N . LEU A 1 168 ? -1.401 21.153 -19.033 1.00 86.12 168 LEU A N 1
ATOM 1340 C CA . LEU A 1 168 ? -2.578 21.438 -19.850 1.00 86.12 168 LEU A CA 1
ATOM 1341 C C . LEU A 1 168 ? -3.259 20.164 -20.364 1.00 86.12 168 LEU A C 1
ATOM 1343 O O . LEU A 1 168 ? -4.486 20.064 -20.277 1.00 86.12 168 LEU A O 1
ATOM 1347 N N . ALA A 1 169 ? -2.495 19.199 -20.890 1.00 83.38 169 ALA A N 1
ATOM 1348 C CA . ALA A 1 169 ? -3.053 18.093 -21.671 1.00 83.38 169 ALA A CA 1
ATOM 1349 C C . ALA A 1 169 ? -3.018 16.707 -21.012 1.00 83.38 169 ALA A C 1
ATOM 1351 O O . ALA A 1 169 ? -3.711 15.818 -21.513 1.00 83.38 169 ALA A O 1
ATOM 1352 N N . ALA A 1 170 ? -2.331 16.510 -19.876 1.00 76.44 170 ALA A N 1
ATOM 1353 C CA . ALA A 1 170 ? -2.139 15.182 -19.265 1.00 76.44 170 ALA A CA 1
ATOM 1354 C C . ALA A 1 170 ? -3.441 14.375 -19.100 1.00 76.44 170 ALA A C 1
ATOM 1356 O O . ALA A 1 170 ? -3.480 13.176 -19.347 1.00 76.44 170 ALA A O 1
ATOM 1357 N N . ARG A 1 171 ? -4.556 15.033 -18.752 1.00 70.62 171 ARG A N 1
ATOM 1358 C CA . ARG A 1 171 ? -5.851 14.359 -18.519 1.00 70.62 171 ARG A CA 1
ATOM 1359 C C . ARG A 1 171 ? -6.538 13.838 -19.781 1.00 70.62 171 ARG A C 1
ATOM 1361 O O . ARG A 1 171 ? -7.454 13.027 -19.678 1.00 70.62 171 ARG A O 1
ATOM 1368 N N . ARG A 1 172 ? -6.188 14.364 -20.955 1.00 81.69 172 ARG A N 1
ATOM 1369 C CA . ARG A 1 172 ? -6.740 13.931 -22.251 1.00 81.69 172 ARG A CA 1
ATOM 1370 C C . ARG A 1 172 ? -5.673 13.321 -23.153 1.00 81.69 172 ARG A C 1
ATOM 1372 O O . ARG A 1 172 ? -6.012 12.913 -24.259 1.00 81.69 172 ARG A O 1
ATOM 1379 N N . TRP A 1 173 ? -4.448 13.190 -22.643 1.00 84.25 173 TRP A N 1
ATOM 1380 C CA . TRP A 1 173 ? -3.276 12.715 -23.360 1.00 84.25 173 TRP A CA 1
ATOM 1381 C C . TRP A 1 173 ? -3.539 11.404 -24.096 1.00 84.25 173 TRP A C 1
ATOM 1383 O O . TRP A 1 173 ? -3.424 11.371 -25.315 1.00 84.25 173 TRP A O 1
ATOM 1393 N N . ASP A 1 174 ? -4.033 10.373 -23.411 1.00 79.75 174 ASP A N 1
ATOM 1394 C CA . ASP A 1 174 ? -4.278 9.072 -24.047 1.00 79.75 174 ASP A CA 1
ATOM 1395 C C . ASP A 1 174 ? -5.354 9.126 -25.139 1.00 79.75 174 ASP A C 1
ATOM 1397 O O . ASP A 1 174 ? -5.303 8.397 -26.128 1.00 79.75 174 ASP A O 1
ATOM 1401 N N . GLY A 1 175 ? -6.365 9.985 -24.977 1.00 79.69 175 GLY A N 1
ATOM 1402 C CA . GLY A 1 175 ? -7.375 10.211 -26.012 1.00 79.69 175 GLY A CA 1
ATOM 1403 C C . GLY A 1 175 ? -6.777 10.898 -27.239 1.00 79.69 175 GLY A C 1
ATOM 1404 O O . GLY A 1 175 ? -7.091 10.531 -28.371 1.00 79.69 175 GLY A O 1
ATOM 1405 N N . SER A 1 176 ? -5.895 11.867 -27.012 1.00 85.19 176 SER A N 1
ATOM 1406 C CA . SER A 1 176 ? -5.199 12.612 -28.056 1.00 85.19 176 SER A CA 1
ATOM 1407 C C . SER A 1 176 ? -4.169 11.751 -28.786 1.00 85.19 176 SER A C 1
ATOM 1409 O O . SER A 1 176 ? -4.119 11.802 -30.011 1.00 85.19 176 SER A O 1
ATOM 1411 N N . VAL A 1 177 ? -3.422 10.909 -28.064 1.00 85.94 177 VAL A N 1
ATOM 1412 C CA . VAL A 1 177 ? -2.468 9.934 -28.618 1.00 85.94 177 VAL A CA 1
ATOM 1413 C C . VAL A 1 177 ? -3.194 8.876 -29.442 1.00 85.94 177 VAL A C 1
ATOM 1415 O O . VAL A 1 177 ? -2.775 8.600 -30.560 1.00 85.94 177 VAL A O 1
ATOM 1418 N N . ARG A 1 178 ? -4.323 8.336 -28.960 1.00 86.50 178 ARG A N 1
ATOM 1419 C CA . ARG A 1 178 ? -5.134 7.389 -29.747 1.00 86.50 178 ARG A CA 1
ATOM 1420 C C . ARG A 1 178 ? -5.666 8.010 -31.034 1.00 86.50 178 ARG A C 1
ATOM 1422 O O . ARG A 1 178 ? -5.635 7.364 -32.078 1.00 86.50 178 ARG A O 1
ATOM 1429 N N . TRP A 1 179 ? -6.142 9.257 -30.976 1.00 89.75 179 TRP A N 1
ATOM 1430 C CA . TRP A 1 179 ? -6.546 9.977 -32.183 1.00 89.75 179 TRP A CA 1
ATOM 1431 C C . TRP A 1 179 ? -5.357 10.147 -33.137 1.00 89.75 179 TRP A C 1
ATOM 1433 O O . TRP A 1 179 ? -5.471 9.801 -34.306 1.00 89.75 179 TRP A O 1
ATOM 1443 N N . ALA A 1 180 ? -4.209 10.601 -32.633 1.00 85.56 180 ALA A N 1
ATOM 1444 C CA . ALA A 1 180 ? -2.994 10.837 -33.409 1.00 85.56 180 ALA A CA 1
ATOM 1445 C C . ALA A 1 180 ? -2.481 9.559 -34.101 1.00 85.56 180 ALA A C 1
ATOM 1447 O O . ALA A 1 180 ? -2.286 9.554 -35.316 1.00 85.56 180 ALA A O 1
ATOM 1448 N N . GLN A 1 181 ? -2.384 8.448 -33.367 1.00 83.50 181 GLN A N 1
ATOM 1449 C CA . GLN A 1 181 ? -1.996 7.136 -33.897 1.00 83.50 181 GLN A CA 1
ATOM 1450 C C . GLN A 1 181 ? -2.960 6.634 -34.979 1.00 83.50 181 GLN A C 1
ATOM 1452 O O . GLN A 1 181 ? -2.517 6.098 -35.992 1.00 83.50 181 GLN A O 1
ATOM 1457 N N . GLY A 1 182 ? -4.269 6.863 -34.815 1.00 83.00 182 GLY A N 1
ATOM 1458 C CA . GLY A 1 182 ? -5.277 6.525 -35.827 1.00 83.00 182 GLY A CA 1
ATOM 1459 C C . GLY A 1 182 ? -5.109 7.275 -37.155 1.00 83.00 182 GLY A C 1
ATOM 1460 O O . GLY A 1 182 ? -5.621 6.830 -38.179 1.00 83.00 182 GLY A O 1
ATOM 1461 N N . TYR A 1 183 ? -4.368 8.385 -37.147 1.00 78.81 183 TYR A N 1
ATOM 1462 C CA . TYR A 1 183 ? -4.000 9.174 -38.324 1.00 78.81 183 TYR A CA 1
ATOM 1463 C C . TYR A 1 183 ? -2.515 9.030 -38.706 1.00 78.81 183 TYR A C 1
ATOM 1465 O O . TYR A 1 183 ? -2.037 9.762 -39.572 1.00 78.81 183 TYR A O 1
ATOM 1473 N N . GLY A 1 184 ? -1.786 8.091 -38.087 1.00 80.00 184 GLY A N 1
ATOM 1474 C CA . GLY A 1 184 ? -0.367 7.844 -38.357 1.00 80.00 184 GLY A CA 1
ATOM 1475 C C . GLY A 1 184 ? 0.574 8.947 -37.866 1.00 80.00 184 GLY A C 1
ATOM 1476 O O . GLY A 1 184 ? 1.705 9.028 -38.338 1.00 80.00 184 GLY A O 1
ATOM 1477 N N . VAL A 1 185 ? 0.124 9.806 -36.949 1.00 82.62 185 VAL A N 1
ATOM 1478 C CA . VAL A 1 185 ? 0.954 10.850 -36.336 1.00 82.62 185 VAL A CA 1
ATOM 1479 C C . VAL A 1 185 ? 1.882 10.221 -35.296 1.00 82.62 185 VAL A C 1
ATOM 1481 O O . VAL A 1 185 ? 1.427 9.492 -34.414 1.00 82.62 185 VAL A O 1
ATOM 1484 N N . ASP A 1 186 ? 3.177 10.512 -35.393 1.00 81.12 186 ASP A N 1
ATOM 1485 C CA . ASP A 1 186 ? 4.194 10.089 -34.435 1.00 81.12 186 ASP A CA 1
ATOM 1486 C C . ASP A 1 186 ? 4.013 10.839 -33.105 1.00 81.12 186 ASP A C 1
ATOM 1488 O O . ASP A 1 186 ? 4.059 12.065 -33.058 1.00 81.12 186 ASP A O 1
ATOM 1492 N N . CYS A 1 187 ? 3.812 10.115 -32.006 1.00 78.06 187 CYS A N 1
ATOM 1493 C CA . CYS A 1 187 ? 3.729 10.699 -30.660 1.00 78.06 187 CYS A CA 1
ATOM 1494 C C . CYS A 1 187 ? 5.077 10.662 -29.903 1.00 78.06 187 CYS A C 1
ATOM 1496 O O . CYS A 1 187 ? 5.109 10.939 -28.700 1.00 78.06 187 CYS A O 1
ATOM 1498 N N . GLY A 1 188 ? 6.157 10.280 -30.595 1.00 65.12 188 GLY A N 1
ATOM 1499 C CA . GLY A 1 188 ? 7.548 10.242 -30.145 1.00 65.12 188 GLY A CA 1
ATOM 1500 C C . GLY A 1 188 ? 8.317 11.542 -30.418 1.00 65.12 188 GLY A C 1
ATOM 1501 O O . GLY A 1 188 ? 7.785 12.642 -30.269 1.00 65.12 188 GLY A O 1
ATOM 1502 N N . GLU A 1 189 ? 9.601 11.435 -30.769 1.00 68.00 189 GLU A N 1
ATOM 1503 C CA . GLU A 1 189 ? 10.528 12.582 -30.775 1.00 68.00 189 GLU A CA 1
ATOM 1504 C C . GLU A 1 189 ? 10.542 13.405 -32.081 1.00 68.00 189 GLU A C 1
ATOM 1506 O O . GLU A 1 189 ? 11.158 14.474 -32.125 1.00 68.00 189 GLU A O 1
ATOM 1511 N N . SER A 1 190 ? 9.879 12.947 -33.148 1.00 75.31 190 SER A N 1
ATOM 1512 C CA . SER A 1 190 ? 9.986 13.564 -34.477 1.00 75.31 190 SER A CA 1
ATOM 1513 C C . SER A 1 190 ? 9.367 14.961 -34.525 1.00 75.31 190 SER A C 1
ATOM 1515 O O . SER A 1 190 ? 8.147 15.109 -34.517 1.00 75.31 190 SER A O 1
ATOM 1517 N N . ALA A 1 191 ? 10.199 16.001 -34.642 1.00 71.62 191 ALA A N 1
ATOM 1518 C CA . ALA A 1 191 ? 9.757 17.401 -34.630 1.00 71.62 191 ALA A CA 1
ATOM 1519 C C . ALA A 1 191 ? 8.904 17.818 -35.849 1.00 71.62 191 ALA A C 1
ATOM 1521 O O . ALA A 1 191 ? 8.131 18.778 -35.767 1.00 71.62 191 ALA A O 1
ATOM 1522 N N . ARG A 1 192 ? 9.027 17.117 -36.984 1.00 78.62 192 ARG A N 1
ATOM 1523 C CA . ARG A 1 192 ? 8.231 17.330 -38.203 1.00 78.62 192 ARG A CA 1
ATOM 1524 C C . ARG A 1 192 ? 7.860 15.994 -38.832 1.00 78.62 192 ARG A C 1
ATOM 1526 O O . ARG A 1 192 ? 8.647 15.054 -38.767 1.00 78.62 192 ARG A O 1
ATOM 1533 N N . GLN A 1 193 ? 6.690 15.937 -39.460 1.00 73.38 193 GLN A N 1
ATOM 1534 C CA . GLN A 1 193 ? 6.215 14.734 -40.138 1.00 73.38 193 GLN A CA 1
ATOM 1535 C C . GLN A 1 193 ? 5.349 15.085 -41.356 1.00 73.38 193 GLN A C 1
ATOM 1537 O O . GLN A 1 193 ? 4.538 16.016 -41.303 1.00 73.38 193 GLN A O 1
ATOM 1542 N N . GLU A 1 194 ? 5.505 14.326 -42.443 1.00 71.06 194 GLU A N 1
ATOM 1543 C CA . GLU A 1 194 ? 4.573 14.345 -43.573 1.00 71.06 194 GLU A CA 1
ATOM 1544 C C . GLU A 1 194 ? 3.327 13.514 -43.240 1.00 71.06 194 GLU A C 1
ATOM 1546 O O . GLU A 1 194 ? 3.434 12.348 -42.855 1.00 71.06 194 GLU A O 1
ATOM 1551 N N . LEU A 1 195 ? 2.135 14.098 -43.399 1.00 69.25 195 LEU A N 1
ATOM 1552 C CA . LEU A 1 195 ? 0.870 13.442 -43.059 1.00 69.25 195 LEU A CA 1
ATOM 1553 C C . LEU A 1 195 ? -0.121 13.500 -44.238 1.00 69.25 195 LEU A C 1
ATOM 1555 O O . LEU A 1 195 ? -0.629 14.579 -44.568 1.00 69.25 195 LEU A O 1
ATOM 1559 N N . PRO A 1 196 ? -0.430 12.359 -44.884 1.00 61.81 196 PRO A N 1
ATOM 1560 C CA . PRO A 1 196 ? -1.402 12.296 -45.973 1.00 61.81 196 PRO A CA 1
ATOM 1561 C C . PRO A 1 196 ? -2.797 12.762 -45.525 1.00 61.81 196 PRO A C 1
ATOM 1563 O O . PRO A 1 196 ? -3.321 12.300 -44.516 1.00 61.81 196 PRO A O 1
ATOM 1566 N N . GLY A 1 197 ? -3.425 13.665 -46.286 1.00 62.22 197 GLY A N 1
ATOM 1567 C CA . GLY A 1 197 ? -4.777 14.170 -45.991 1.00 62.22 197 GLY A CA 1
ATOM 1568 C C . GLY A 1 197 ? -4.841 15.386 -45.057 1.00 62.22 197 GLY A C 1
ATOM 1569 O O . GLY A 1 197 ? -5.940 15.865 -44.778 1.00 62.22 197 GLY A O 1
ATOM 1570 N N . PHE A 1 198 ? -3.695 15.920 -44.624 1.00 64.69 198 PHE A N 1
ATOM 1571 C CA . PHE A 1 198 ? -3.608 17.188 -43.896 1.00 64.69 198 PHE A CA 1
ATOM 1572 C C . PHE A 1 198 ? -3.230 18.348 -44.829 1.00 64.69 198 PHE A C 1
ATOM 1574 O O . PHE A 1 198 ? -2.540 18.183 -45.833 1.00 64.69 198 PHE A O 1
ATOM 1581 N N . SER A 1 199 ? -3.716 19.543 -44.492 1.00 53.31 199 SER A N 1
ATOM 1582 C CA . SER A 1 199 ? -3.751 20.744 -45.345 1.00 53.31 199 SER A CA 1
ATOM 1583 C C . SER A 1 199 ? -2.385 21.344 -45.734 1.00 53.31 199 SER A C 1
ATOM 1585 O O . SER A 1 199 ? -2.334 22.193 -46.620 1.00 53.31 199 SER A O 1
ATOM 1587 N N . LEU A 1 200 ? -1.275 20.918 -45.118 1.00 53.62 200 LEU A N 1
ATOM 1588 C CA . LEU A 1 200 ? 0.088 21.391 -45.408 1.00 53.62 200 LEU A CA 1
ATOM 1589 C C . LEU A 1 200 ? 1.049 20.198 -45.311 1.00 53.62 200 LEU A C 1
ATOM 1591 O O . LEU A 1 200 ? 1.041 19.505 -44.297 1.00 53.62 200 LEU A O 1
ATOM 1595 N N . LYS A 1 201 ? 1.842 19.947 -46.362 1.00 52.41 201 LYS A N 1
ATOM 1596 C CA . LYS A 1 201 ? 2.618 18.702 -46.538 1.00 52.41 201 LYS A CA 1
ATOM 1597 C C . LYS A 1 201 ? 3.772 18.483 -45.549 1.00 52.41 201 LYS A C 1
ATOM 1599 O O . LYS A 1 201 ? 4.226 17.358 -45.434 1.00 52.41 201 LYS A O 1
ATOM 1604 N N . GLU A 1 202 ? 4.167 19.482 -44.768 1.00 61.59 202 GLU A N 1
ATOM 1605 C CA . GLU A 1 202 ? 5.138 19.342 -43.677 1.00 61.59 202 GLU A CA 1
ATOM 1606 C C . GLU A 1 202 ? 4.650 20.164 -42.480 1.00 61.59 202 GLU A C 1
ATOM 1608 O O . GLU A 1 202 ? 4.652 21.397 -42.530 1.00 61.59 202 GLU A O 1
ATOM 1613 N N . LYS A 1 203 ? 4.198 19.511 -41.405 1.00 67.94 203 LYS A N 1
ATOM 1614 C CA . LYS A 1 203 ? 3.773 20.206 -40.181 1.00 67.94 203 LYS A CA 1
ATOM 1615 C C . LYS A 1 203 ? 4.756 19.964 -39.047 1.00 67.94 203 LYS A C 1
ATOM 1617 O O . LYS A 1 203 ? 5.323 18.879 -38.921 1.00 67.94 203 LYS A O 1
ATOM 1622 N N . ALA A 1 204 ? 4.928 20.985 -38.209 1.00 84.94 204 ALA A N 1
ATOM 1623 C CA . ALA A 1 204 ? 5.471 20.796 -36.874 1.00 84.94 204 ALA A CA 1
ATOM 1624 C C . ALA A 1 204 ? 4.599 19.784 -36.132 1.00 84.94 204 ALA A C 1
ATOM 1626 O O . ALA A 1 204 ? 3.376 19.928 -36.104 1.00 84.94 204 ALA A O 1
ATOM 1627 N N . ASN A 1 205 ? 5.224 18.771 -35.551 1.00 87.12 205 ASN A N 1
ATOM 1628 C CA . ASN A 1 205 ? 4.516 17.773 -34.778 1.00 87.12 205 ASN A CA 1
ATOM 1629 C C . ASN A 1 205 ? 4.260 18.314 -33.359 1.00 87.12 205 ASN A C 1
ATOM 1631 O O . ASN A 1 205 ? 5.214 18.446 -32.587 1.00 87.12 205 ASN A O 1
ATOM 1635 N N . PRO A 1 206 ? 3.005 18.620 -32.976 1.00 90.06 206 PRO A N 1
ATOM 1636 C CA . PRO A 1 206 ? 2.726 19.166 -31.652 1.00 90.06 206 PRO A CA 1
ATOM 1637 C C . PRO A 1 206 ? 3.055 18.179 -30.521 1.00 90.06 206 PRO A C 1
ATOM 1639 O O . PRO A 1 206 ? 3.338 18.620 -29.411 1.00 90.06 206 PRO A O 1
ATOM 1642 N N . PHE A 1 207 ? 3.070 16.865 -30.783 1.00 89.19 207 PHE A N 1
ATOM 1643 C CA . PHE A 1 207 ? 3.392 15.842 -29.780 1.00 89.19 207 PHE A CA 1
ATOM 1644 C C . PHE A 1 207 ? 4.889 15.798 -29.434 1.00 89.19 207 PHE A C 1
ATOM 1646 O O . PHE A 1 207 ? 5.247 15.487 -28.298 1.00 89.19 207 PHE A O 1
ATOM 1653 N N . ALA A 1 208 ? 5.767 16.221 -30.349 1.00 86.50 208 ALA A N 1
ATOM 1654 C CA . ALA A 1 208 ? 7.208 16.293 -30.097 1.00 86.50 208 ALA A CA 1
ATOM 1655 C C . ALA A 1 208 ? 7.582 17.331 -29.020 1.00 86.50 208 ALA A C 1
ATOM 1657 O O . ALA A 1 208 ? 8.641 17.230 -28.403 1.00 86.50 208 ALA A O 1
ATOM 1658 N N . LEU A 1 209 ? 6.706 18.306 -28.745 1.00 89.25 209 LEU A N 1
ATOM 1659 C CA . LEU A 1 209 ? 6.882 19.262 -27.647 1.00 89.25 209 LEU A CA 1
ATOM 1660 C C . LEU A 1 209 ? 6.612 18.639 -26.264 1.00 89.25 209 LEU A C 1
ATOM 1662 O O . LEU A 1 209 ? 7.030 19.207 -25.261 1.00 89.25 209 LEU A O 1
ATOM 1666 N N . PHE A 1 210 ? 5.943 17.483 -26.196 1.00 86.69 210 PHE A N 1
ATOM 1667 C CA . PHE A 1 210 ? 5.670 16.782 -24.937 1.00 86.69 210 PHE A CA 1
ATOM 1668 C C . PHE A 1 210 ? 6.800 15.830 -24.544 1.00 86.69 210 PHE A C 1
ATOM 1670 O O . PHE A 1 210 ? 7.145 15.761 -23.368 1.00 86.69 210 PHE A O 1
ATOM 1677 N N . ASN A 1 211 ? 7.379 15.120 -25.522 1.00 75.75 211 ASN A N 1
ATOM 1678 C CA . ASN A 1 211 ? 8.305 14.010 -25.261 1.00 75.75 211 ASN A CA 1
ATOM 1679 C C . ASN A 1 211 ? 9.638 14.078 -26.028 1.00 75.75 211 ASN A C 1
ATOM 1681 O O . ASN A 1 211 ? 10.538 13.299 -25.731 1.00 75.75 211 ASN A O 1
ATOM 1685 N N . GLY A 1 212 ? 9.787 14.974 -27.007 1.00 71.25 212 GLY A N 1
ATOM 1686 C CA . GLY A 1 212 ? 11.002 15.085 -27.819 1.00 71.25 212 GLY A CA 1
ATOM 1687 C C . GLY A 1 212 ? 12.109 15.919 -27.172 1.00 71.25 212 GLY A C 1
ATOM 1688 O O . GLY A 1 212 ? 11.971 16.449 -26.072 1.00 71.25 212 GLY A O 1
ATOM 1689 N N . VAL A 1 213 ? 13.211 16.123 -27.898 1.00 76.75 213 VAL A N 1
ATOM 1690 C CA . VAL A 1 213 ? 14.351 16.950 -27.442 1.00 76.75 213 VAL A CA 1
ATOM 1691 C C . VAL A 1 213 ? 13.914 18.366 -27.041 1.00 76.75 213 VAL A C 1
ATOM 1693 O O . VAL A 1 213 ? 14.426 18.935 -26.077 1.00 76.75 213 VAL A O 1
ATOM 1696 N N . ILE A 1 214 ? 12.924 18.923 -27.746 1.00 79.00 214 ILE A N 1
ATOM 1697 C CA . ILE A 1 214 ? 12.380 20.260 -27.473 1.00 79.00 214 ILE A CA 1
ATOM 1698 C C . ILE A 1 214 ? 11.599 20.290 -26.149 1.00 79.00 214 ILE A C 1
ATOM 1700 O O . ILE A 1 214 ? 11.578 21.326 -25.490 1.00 79.00 214 ILE A O 1
ATOM 1704 N N . ALA A 1 215 ? 11.032 19.162 -25.709 1.00 83.88 215 ALA A N 1
ATOM 1705 C CA . ALA A 1 215 ? 10.281 19.065 -24.459 1.00 83.88 215 ALA A CA 1
ATOM 1706 C C . ALA A 1 215 ? 11.128 19.407 -23.226 1.00 83.88 215 ALA A C 1
ATOM 1708 O O . ALA A 1 215 ? 10.592 19.909 -22.246 1.00 83.88 215 ALA A O 1
ATOM 1709 N N . ARG A 1 216 ? 12.450 19.199 -23.294 1.00 83.06 216 ARG A N 1
ATOM 1710 C CA . ARG A 1 216 ? 13.399 19.498 -22.207 1.00 83.06 216 ARG A CA 1
ATOM 1711 C C . ARG A 1 216 ? 13.918 20.937 -22.224 1.00 83.06 216 ARG A C 1
ATOM 1713 O O . ARG A 1 216 ? 14.744 21.314 -21.396 1.00 83.06 216 ARG A O 1
ATOM 1720 N N . ARG A 1 217 ? 13.498 21.749 -23.200 1.00 85.12 217 ARG A N 1
ATOM 1721 C CA . ARG A 1 217 ? 13.906 23.156 -23.270 1.00 85.12 217 ARG A CA 1
ATOM 1722 C C . ARG A 1 217 ? 13.208 23.953 -22.187 1.00 85.12 217 ARG A C 1
ATOM 1724 O O . ARG A 1 217 ? 12.047 23.697 -21.881 1.00 85.12 217 ARG A O 1
ATOM 1731 N N . ARG A 1 218 ? 13.908 24.945 -21.644 1.00 86.50 218 ARG A N 1
ATOM 1732 C CA . ARG A 1 218 ? 13.348 25.823 -20.621 1.00 86.50 218 ARG A CA 1
ATOM 1733 C C . ARG A 1 218 ? 12.469 26.909 -21.217 1.00 86.50 218 ARG A C 1
ATOM 1735 O O . ARG A 1 218 ? 12.769 27.448 -22.282 1.00 86.50 218 ARG A O 1
ATOM 1742 N N . VAL A 1 219 ? 11.413 27.235 -20.486 1.00 81.88 219 VAL A N 1
ATOM 1743 C CA . VAL A 1 219 ? 10.502 28.345 -20.755 1.00 81.88 219 VAL A CA 1
ATOM 1744 C C . VAL A 1 219 ? 10.487 29.195 -19.495 1.00 81.88 219 VAL A C 1
ATOM 1746 O O . VAL A 1 219 ? 9.556 29.107 -18.717 1.00 81.88 219 VAL A O 1
ATOM 1749 N N . ASP A 1 220 ? 11.538 29.978 -19.258 1.00 73.75 220 ASP A N 1
ATOM 1750 C CA . ASP A 1 220 ? 11.644 30.818 -18.062 1.00 73.75 220 ASP A CA 1
ATOM 1751 C C . ASP A 1 220 ? 11.755 32.298 -18.475 1.00 73.75 220 ASP A C 1
ATOM 1753 O O . ASP A 1 220 ? 12.539 32.610 -19.377 1.00 73.75 220 ASP A O 1
ATOM 1757 N N . PRO A 1 221 ? 11.023 33.225 -17.827 1.00 82.44 221 PRO A N 1
ATOM 1758 C CA . PRO A 1 221 ? 10.090 33.000 -16.718 1.00 82.44 221 PRO A CA 1
ATOM 1759 C C . PRO A 1 221 ? 8.689 32.521 -17.158 1.00 82.44 221 PRO A C 1
ATOM 1761 O O . PRO A 1 221 ? 8.156 32.985 -18.168 1.00 82.44 221 PRO A O 1
ATOM 1764 N N . VAL A 1 222 ? 8.043 31.671 -16.345 1.00 88.69 222 VAL A N 1
ATOM 1765 C CA . VAL A 1 222 ? 6.607 31.332 -16.466 1.00 88.69 222 VAL A CA 1
ATOM 1766 C C . VAL A 1 222 ? 5.766 32.195 -15.539 1.00 88.69 222 VAL A C 1
ATOM 1768 O O . VAL A 1 222 ? 6.082 32.352 -14.358 1.00 88.69 222 VAL A O 1
ATOM 1771 N N . PHE A 1 223 ? 4.652 32.705 -16.062 1.00 90.44 223 PHE A N 1
ATOM 1772 C CA . PHE A 1 223 ? 3.612 33.327 -15.253 1.00 90.44 223 PHE A CA 1
ATOM 1773 C C . PHE A 1 223 ? 2.639 32.250 -14.787 1.00 90.44 223 PHE A C 1
ATOM 1775 O O . PHE A 1 223 ? 1.901 31.679 -15.597 1.00 90.44 223 PHE A O 1
ATOM 1782 N N . ALA A 1 224 ? 2.644 31.962 -13.489 1.00 90.44 224 ALA A N 1
ATOM 1783 C CA . ALA A 1 224 ? 1.836 30.907 -12.898 1.00 90.44 224 ALA A CA 1
ATOM 1784 C C . ALA A 1 224 ? 0.976 31.443 -11.751 1.00 90.44 224 ALA A C 1
ATOM 1786 O O . ALA A 1 224 ? 1.358 32.358 -11.024 1.00 90.44 224 ALA A O 1
ATOM 1787 N N . GLY A 1 225 ? -0.211 30.867 -11.600 1.00 90.06 225 GLY A N 1
ATOM 1788 C CA . GLY A 1 225 ? -1.145 31.240 -10.549 1.00 90.06 225 GLY A CA 1
ATOM 1789 C C . GLY A 1 225 ? -2.398 30.377 -10.562 1.00 90.06 225 GLY A C 1
ATOM 1790 O O . GLY A 1 225 ? -2.401 29.242 -11.038 1.00 90.06 225 GLY A O 1
ATOM 1791 N N . ARG A 1 226 ? -3.483 30.919 -10.023 1.00 92.44 226 ARG A N 1
ATOM 1792 C CA . ARG A 1 226 ? -4.791 30.272 -9.947 1.00 92.44 226 ARG A CA 1
ATOM 1793 C C . ARG A 1 226 ? -5.389 30.172 -11.342 1.00 92.44 226 ARG A C 1
ATOM 1795 O O . ARG A 1 226 ? -5.587 31.189 -12.005 1.00 92.44 226 ARG A O 1
ATOM 1802 N N . ALA A 1 227 ? -5.726 28.954 -11.741 1.00 92.06 227 ALA A N 1
ATOM 1803 C CA . ALA A 1 227 ? -6.415 28.669 -12.992 1.00 92.06 227 ALA A CA 1
ATOM 1804 C C . ALA A 1 227 ? -7.644 27.792 -12.731 1.00 92.06 227 ALA A C 1
ATOM 1806 O O . ALA A 1 227 ? -7.593 26.855 -11.933 1.00 92.06 227 ALA A O 1
ATOM 1807 N N . HIS A 1 228 ? -8.736 28.063 -13.442 1.00 92.94 228 HIS A N 1
ATOM 1808 C CA . HIS A 1 228 ? -9.950 27.252 -13.511 1.00 92.94 228 HIS A CA 1
ATOM 1809 C C . HIS A 1 228 ? -9.663 25.858 -14.082 1.00 92.94 228 HIS A C 1
ATOM 1811 O O . HIS A 1 228 ? -10.194 24.852 -13.611 1.00 92.94 228 HIS A O 1
ATOM 1817 N N . GLY A 1 229 ? -8.816 25.786 -15.111 1.00 85.38 229 GLY A N 1
ATOM 1818 C CA . GLY A 1 229 ? -8.298 24.542 -15.672 1.00 85.38 229 GLY A CA 1
ATOM 1819 C C . GLY A 1 229 ? -9.159 23.877 -16.753 1.00 85.38 229 GLY A C 1
ATOM 1820 O O . GLY A 1 229 ? -8.711 22.883 -17.331 1.00 85.38 229 GLY A O 1
ATOM 1821 N N . ASP A 1 230 ? -10.351 24.416 -17.030 1.00 87.38 230 ASP A N 1
ATOM 1822 C CA . ASP A 1 230 ? -11.275 24.007 -18.109 1.00 87.38 230 ASP A CA 1
ATOM 1823 C C . ASP A 1 230 ? -12.230 25.163 -18.480 1.00 87.38 230 ASP A C 1
ATOM 1825 O O . ASP A 1 230 ? -13.448 25.000 -18.577 1.00 87.38 230 ASP A O 1
ATOM 1829 N N . LEU A 1 231 ? -11.690 26.382 -18.585 1.00 92.12 231 LEU A N 1
ATOM 1830 C CA . LEU A 1 231 ? -12.500 27.575 -18.833 1.00 92.12 231 LEU A CA 1
ATOM 1831 C C . LEU A 1 231 ? -13.129 27.515 -20.235 1.00 92.12 231 LEU A C 1
ATOM 1833 O O . LEU A 1 231 ? -12.431 27.337 -21.233 1.00 92.12 231 LEU A O 1
ATOM 1837 N N . SER A 1 232 ? -14.451 27.658 -20.319 1.00 90.88 232 SER A N 1
ATOM 1838 C CA . SER A 1 232 ? -15.205 27.630 -21.577 1.00 90.88 232 SER A CA 1
ATOM 1839 C C . SER A 1 232 ? -16.429 28.540 -21.492 1.00 90.88 232 SER A C 1
ATOM 1841 O O . SER A 1 232 ? -16.889 28.853 -20.394 1.00 90.88 232 SER A O 1
ATOM 1843 N N . GLY A 1 233 ? -17.005 28.923 -22.637 1.00 88.81 233 GLY A N 1
ATOM 1844 C CA . GLY A 1 233 ? -18.207 29.766 -22.675 1.00 88.81 233 GLY A CA 1
ATOM 1845 C C . GLY A 1 233 ? -19.430 29.152 -21.981 1.00 88.81 233 GLY A C 1
ATOM 1846 O O . GLY A 1 233 ? -20.366 29.875 -21.657 1.00 88.81 233 GLY A O 1
ATOM 1847 N N . ARG A 1 234 ? -19.423 27.836 -21.727 1.00 85.00 234 ARG A N 1
ATOM 1848 C CA . ARG A 1 234 ? -20.491 27.104 -21.025 1.00 85.00 234 ARG A CA 1
ATOM 1849 C C . ARG A 1 234 ? -20.334 27.156 -19.502 1.00 85.00 234 ARG A C 1
ATOM 1851 O O . ARG A 1 234 ? -21.324 27.152 -18.782 1.00 85.00 234 ARG A O 1
ATOM 1858 N N . ASN A 1 235 ? -19.091 27.272 -19.035 1.00 90.19 235 ASN A N 1
ATOM 1859 C CA . ASN A 1 235 ? -18.733 27.330 -17.615 1.00 90.19 235 ASN A CA 1
ATOM 1860 C C . ASN A 1 235 ? -18.767 28.759 -17.052 1.00 90.19 235 ASN A C 1
ATOM 1862 O O . ASN A 1 235 ? -18.499 28.968 -15.871 1.00 90.19 235 ASN A O 1
ATOM 1866 N N . ILE A 1 236 ? -19.085 29.743 -17.897 1.00 92.44 236 ILE A N 1
ATOM 1867 C CA . ILE A 1 236 ? -19.194 31.152 -17.539 1.00 92.44 236 ILE A CA 1
ATOM 1868 C C . ILE A 1 236 ? -20.653 31.567 -17.696 1.00 92.44 236 ILE A C 1
ATOM 1870 O O . ILE A 1 236 ? -21.161 31.629 -18.813 1.00 92.44 236 ILE A O 1
ATOM 1874 N N . LEU A 1 237 ? -21.321 31.870 -16.590 1.00 90.06 237 LEU A N 1
ATOM 1875 C CA . LEU A 1 237 ? -22.677 32.405 -16.576 1.00 90.06 237 LEU A CA 1
ATOM 1876 C C . LEU A 1 237 ? -22.622 33.932 -16.492 1.00 90.06 237 LEU A C 1
ATOM 1878 O O . LEU A 1 237 ? -21.924 34.473 -15.637 1.00 90.06 237 LEU A O 1
ATOM 1882 N N . VAL A 1 238 ? -23.360 34.632 -17.351 1.00 90.81 238 VAL A N 1
ATOM 1883 C CA . VAL A 1 238 ? -23.456 36.100 -17.357 1.00 90.81 238 VAL A CA 1
ATOM 1884 C C . VAL A 1 238 ? -24.895 36.551 -17.093 1.00 90.81 238 VAL A C 1
ATOM 1886 O O . VAL A 1 238 ? -25.816 35.988 -17.692 1.00 90.81 238 VAL A O 1
ATOM 1889 N N . PRO A 1 239 ? -25.122 37.550 -16.220 1.00 89.88 239 PRO A N 1
ATOM 1890 C CA . PRO A 1 239 ? -26.429 38.188 -16.073 1.00 89.88 239 PRO A CA 1
ATOM 1891 C C . PRO A 1 239 ? -26.866 38.898 -17.357 1.00 89.88 239 PRO A C 1
ATOM 1893 O O . PRO A 1 239 ? -26.019 39.447 -18.062 1.00 89.88 239 PRO A O 1
ATOM 1896 N N . THR A 1 240 ? -28.171 38.905 -17.655 1.00 85.00 240 THR A N 1
ATOM 1897 C CA . THR A 1 240 ? -28.698 39.486 -18.912 1.00 85.00 240 THR A CA 1
ATOM 1898 C C . THR A 1 240 ? -29.857 40.469 -18.763 1.00 85.00 240 THR A C 1
ATOM 1900 O O . THR A 1 240 ? -30.403 40.899 -19.775 1.00 85.00 240 THR A O 1
ATOM 1903 N N . ASP A 1 241 ? -30.252 40.817 -17.540 1.00 78.00 241 ASP A N 1
ATOM 1904 C CA . ASP A 1 241 ? -31.362 41.739 -17.266 1.00 78.00 241 ASP A CA 1
ATOM 1905 C C . ASP A 1 241 ? -30.836 43.023 -16.587 1.00 78.00 241 ASP A C 1
ATOM 1907 O O . ASP A 1 241 ? -30.276 42.917 -15.489 1.00 78.00 241 ASP A O 1
ATOM 1911 N N . PRO A 1 242 ? -30.956 44.224 -17.204 1.00 76.69 242 PRO A N 1
ATOM 1912 C CA . PRO A 1 242 ? -31.591 44.532 -18.500 1.00 76.69 242 PRO A CA 1
ATOM 1913 C C . PRO A 1 242 ? -30.688 44.332 -19.739 1.00 76.69 242 PRO A C 1
ATOM 1915 O O . PRO A 1 242 ? -31.164 44.439 -20.869 1.00 76.69 242 PRO A O 1
ATOM 1918 N N . SER A 1 243 ? -29.389 44.076 -19.560 1.00 84.75 243 SER A N 1
ATOM 1919 C CA . SER A 1 243 ? -28.417 43.787 -20.629 1.00 84.75 243 SER A CA 1
ATOM 1920 C C . SER A 1 243 ? -27.305 42.861 -20.117 1.00 84.75 243 SER A C 1
ATOM 1922 O O . SER A 1 243 ? -27.251 42.563 -18.924 1.00 84.75 243 SER A O 1
ATOM 1924 N N . VAL A 1 244 ? -26.432 42.364 -21.007 1.00 89.38 244 VAL A N 1
ATOM 1925 C CA . VAL A 1 244 ? -25.314 41.482 -20.620 1.00 89.38 244 VAL A CA 1
ATOM 1926 C C . VAL A 1 244 ? -24.332 42.231 -19.712 1.00 89.38 244 VAL A C 1
ATOM 1928 O O . VAL A 1 244 ? -23.702 43.195 -20.144 1.00 89.38 244 VAL A O 1
ATOM 1931 N N . ASP A 1 245 ? -24.162 41.753 -18.478 1.00 91.50 245 ASP A N 1
ATOM 1932 C CA . ASP A 1 245 ? -23.188 42.280 -17.515 1.00 91.50 245 ASP A CA 1
ATOM 1933 C C . ASP A 1 245 ? -22.009 41.309 -17.350 1.00 91.50 245 ASP A C 1
ATOM 1935 O O . ASP A 1 245 ? -21.968 40.461 -16.454 1.00 91.50 245 ASP A O 1
ATOM 1939 N N . ALA A 1 246 ? -21.017 41.436 -18.235 1.00 92.62 246 ALA A N 1
ATOM 1940 C CA . ALA A 1 246 ? -19.818 40.600 -18.210 1.00 92.62 246 ALA A CA 1
ATOM 1941 C C . ALA A 1 246 ? -18.943 40.820 -16.961 1.00 92.62 246 ALA A C 1
ATOM 1943 O O . ALA A 1 246 ? -18.119 39.965 -16.647 1.00 92.62 246 ALA A O 1
ATOM 1944 N N . ALA A 1 247 ? -19.114 41.928 -16.229 1.00 91.38 247 ALA A N 1
ATOM 1945 C CA . ALA A 1 247 ? -18.362 42.198 -15.006 1.00 91.38 247 ALA A CA 1
ATOM 1946 C C . ALA A 1 247 ? -18.915 41.431 -13.799 1.00 91.38 247 ALA A C 1
ATOM 1948 O O . ALA A 1 247 ? -18.192 41.251 -12.827 1.00 91.38 247 ALA A O 1
ATOM 1949 N N . ARG A 1 248 ? -20.163 40.946 -13.851 1.00 90.69 248 ARG A N 1
ATOM 1950 C CA . ARG A 1 248 ? -20.817 40.154 -12.790 1.00 90.69 248 ARG A CA 1
ATOM 1951 C C . ARG A 1 248 ? -20.945 38.667 -13.131 1.00 90.69 248 ARG A C 1
ATOM 1953 O O . ARG A 1 248 ? -21.837 37.991 -12.620 1.00 90.69 248 ARG A O 1
ATOM 1960 N N . TYR A 1 249 ? -20.064 38.161 -13.990 1.00 93.31 249 TYR A N 1
ATOM 1961 C CA . TYR A 1 249 ? -20.054 36.755 -14.385 1.00 93.31 249 TYR A CA 1
ATOM 1962 C C . TYR A 1 249 ? -19.857 35.800 -13.196 1.00 93.31 249 TYR A C 1
ATOM 1964 O O . TYR A 1 249 ? -19.331 36.180 -12.147 1.00 93.31 249 TYR A O 1
ATOM 1972 N N . ILE A 1 250 ? -20.275 34.548 -13.375 1.00 91.88 250 ILE A N 1
ATOM 1973 C CA . ILE A 1 250 ? -20.166 33.479 -12.382 1.00 91.88 250 ILE A CA 1
ATOM 1974 C C . ILE A 1 250 ? -19.593 32.232 -13.059 1.00 91.88 250 ILE A C 1
ATOM 1976 O O . ILE A 1 250 ? -20.116 31.758 -14.063 1.00 91.88 250 ILE A O 1
ATOM 1980 N N . LEU A 1 251 ? -18.516 31.699 -12.496 1.00 92.56 251 LEU A N 1
ATOM 1981 C CA . LEU A 1 251 ? -17.857 30.471 -12.900 1.00 92.56 251 LEU A CA 1
ATOM 1982 C C . LEU A 1 251 ? -18.488 29.283 -12.178 1.00 92.56 251 LEU A C 1
ATOM 1984 O O . LEU A 1 251 ? -18.627 29.263 -10.950 1.00 92.56 251 LEU A O 1
ATOM 1988 N N . ILE A 1 252 ? -18.818 28.274 -12.969 1.00 88.44 252 ILE A N 1
ATOM 1989 C CA . ILE A 1 252 ? -19.259 26.949 -12.535 1.00 88.44 252 ILE A CA 1
ATOM 1990 C C . ILE A 1 252 ? -18.274 25.907 -13.073 1.00 88.44 252 ILE A C 1
ATOM 1992 O O . ILE A 1 252 ? -17.472 26.208 -13.948 1.00 88.44 252 ILE A O 1
ATOM 1996 N N . ASP A 1 253 ? -18.326 24.676 -12.567 1.00 86.94 253 ASP A N 1
ATOM 1997 C CA . ASP A 1 253 ? -17.466 23.583 -13.054 1.00 86.94 253 ASP A CA 1
ATOM 1998 C C . ASP A 1 253 ? -15.946 23.861 -12.954 1.00 86.94 253 ASP A C 1
ATOM 2000 O O . ASP A 1 253 ? -15.146 23.581 -13.847 1.00 86.94 253 ASP A O 1
ATOM 2004 N N . TYR A 1 254 ? -15.516 24.401 -11.817 1.00 90.00 254 TYR A N 1
ATOM 2005 C CA . TYR A 1 254 ? -14.104 24.674 -11.539 1.00 90.00 254 TYR A CA 1
ATOM 2006 C C . TYR A 1 254 ? -13.430 23.540 -10.737 1.00 90.00 254 TYR A C 1
ATOM 2008 O O . TYR A 1 254 ? -12.445 23.747 -10.031 1.00 90.00 254 TYR A O 1
ATOM 2016 N N . ASP A 1 255 ? -13.907 22.294 -10.864 1.00 85.00 255 ASP A N 1
ATOM 2017 C CA . ASP A 1 255 ? -13.342 21.131 -10.150 1.00 85.00 255 ASP A CA 1
ATOM 2018 C C . ASP A 1 255 ? -11.962 20.693 -10.688 1.00 85.00 255 ASP A C 1
ATOM 2020 O O . ASP A 1 255 ? -11.275 19.826 -10.131 1.00 85.00 255 ASP A O 1
ATOM 2024 N N . ARG A 1 256 ? -11.527 21.334 -11.778 1.00 87.25 256 ARG A N 1
ATOM 2025 C CA . ARG A 1 256 ? -10.212 21.179 -12.405 1.00 87.25 256 ARG A CA 1
ATOM 2026 C C . ARG A 1 256 ? -9.195 22.230 -11.966 1.00 87.25 256 ARG A C 1
ATOM 2028 O O . ARG A 1 256 ? -8.060 22.133 -12.442 1.00 87.25 256 ARG A O 1
ATOM 2035 N N . TRP A 1 257 ? -9.576 23.103 -11.030 1.00 90.88 257 TRP A N 1
ATOM 2036 C CA . TRP A 1 257 ? -8.765 24.191 -10.494 1.00 90.88 257 TRP A CA 1
ATOM 2037 C C . TRP A 1 257 ? -7.378 23.746 -10.016 1.00 90.88 257 TRP A C 1
ATOM 2039 O O . TRP A 1 257 ? -7.196 22.636 -9.489 1.00 90.88 257 TRP A O 1
ATOM 2049 N N . ALA A 1 258 ? -6.408 24.639 -10.209 1.00 89.62 258 ALA A N 1
ATOM 2050 C CA . ALA A 1 258 ? -5.042 24.521 -9.721 1.00 89.62 258 ALA A CA 1
ATOM 2051 C C . ALA A 1 258 ? -4.550 25.885 -9.193 1.00 89.62 258 ALA A C 1
ATOM 2053 O O . ALA A 1 258 ? -4.769 26.893 -9.864 1.00 89.62 258 ALA A O 1
ATOM 2054 N N . PRO A 1 259 ? -3.881 25.936 -8.023 1.00 87.94 259 PRO A N 1
ATOM 2055 C CA . PRO A 1 259 ? -3.394 27.187 -7.429 1.00 87.94 259 PRO A CA 1
ATOM 2056 C C . PRO A 1 259 ? -2.107 27.733 -8.069 1.00 87.94 259 PRO A C 1
ATOM 2058 O O . PRO A 1 259 ? -1.781 28.895 -7.848 1.00 87.94 259 PRO A O 1
ATOM 2061 N N . ASN A 1 260 ? -1.371 26.900 -8.813 1.00 88.19 260 ASN A N 1
ATOM 2062 C CA . ASN A 1 260 ? -0.098 27.239 -9.453 1.00 88.19 260 ASN A CA 1
ATOM 2063 C C . ASN A 1 260 ? -0.009 26.574 -10.838 1.00 88.19 260 ASN A C 1
ATOM 2065 O O . ASN A 1 260 ? 0.648 25.551 -11.007 1.00 88.19 260 ASN A O 1
ATOM 2069 N N . ALA A 1 261 ? -0.748 27.101 -11.810 1.00 90.44 261 ALA A N 1
ATOM 2070 C CA . ALA A 1 261 ? -0.746 26.657 -13.201 1.00 90.44 261 ALA A CA 1
ATOM 2071 C C . ALA A 1 261 ? -0.418 27.828 -14.141 1.00 90.44 261 ALA A C 1
ATOM 2073 O O . ALA A 1 261 ? -0.670 28.979 -13.770 1.00 90.44 261 ALA A O 1
ATOM 2074 N N . PRO A 1 262 ? 0.091 27.567 -15.361 1.00 92.62 262 PRO A N 1
ATOM 2075 C CA . PRO A 1 262 ? 0.373 28.629 -16.319 1.00 92.62 262 PRO A CA 1
ATOM 2076 C C . PRO A 1 262 ? -0.851 29.504 -16.603 1.00 92.62 262 PRO A C 1
ATOM 2078 O O . PRO A 1 262 ? -1.894 28.996 -17.017 1.00 92.62 262 PRO A O 1
ATOM 2081 N N . LEU A 1 263 ? -0.730 30.822 -16.429 1.00 92.75 263 LEU A N 1
ATOM 2082 C CA . LEU A 1 263 ? -1.866 31.745 -16.556 1.00 92.75 263 LEU A CA 1
ATOM 2083 C C . LEU A 1 263 ? -2.404 31.845 -17.990 1.00 92.75 263 LEU A C 1
ATOM 2085 O O . LEU A 1 263 ? -3.587 32.117 -18.188 1.00 92.75 263 LEU A O 1
ATOM 2089 N N . ALA A 1 264 ? -1.573 31.559 -18.996 1.00 93.88 264 ALA A N 1
ATOM 2090 C CA . ALA A 1 264 ? -1.989 31.518 -20.399 1.00 93.88 264 ALA A CA 1
ATOM 2091 C C . ALA A 1 264 ? -2.948 30.348 -20.719 1.00 93.88 264 ALA A C 1
ATOM 2093 O O . ALA A 1 264 ? -3.622 30.370 -21.754 1.00 93.88 264 ALA A O 1
ATOM 2094 N N . ARG A 1 265 ? -3.055 29.348 -19.828 1.00 93.44 265 ARG A N 1
ATOM 2095 C CA . ARG A 1 265 ? -3.882 28.146 -20.008 1.00 93.44 265 ARG A CA 1
ATOM 2096 C C . ARG A 1 265 ? -5.352 28.471 -20.255 1.00 93.44 265 ARG A C 1
ATOM 2098 O O . ARG A 1 265 ? -5.914 28.031 -21.255 1.00 93.44 265 ARG A O 1
ATOM 2105 N N . ASP A 1 266 ? -5.986 29.195 -19.336 1.00 95.06 266 ASP A N 1
ATOM 2106 C CA . ASP A 1 266 ? -7.436 29.411 -19.369 1.00 95.06 266 ASP A CA 1
ATOM 2107 C C . ASP A 1 266 ? -7.886 30.341 -20.509 1.00 95.06 266 ASP A C 1
ATOM 2109 O O . ASP A 1 266 ? -8.843 29.980 -21.199 1.00 95.06 266 ASP A O 1
ATOM 2113 N N . PRO A 1 267 ? -7.217 31.481 -20.791 1.00 96.88 267 PRO A N 1
ATOM 2114 C CA . PRO A 1 267 ? -7.584 32.346 -21.913 1.00 96.88 267 PRO A CA 1
ATOM 2115 C C . PRO A 1 267 ? -7.492 31.637 -23.266 1.00 96.88 267 PRO A C 1
ATOM 2117 O O . PRO A 1 267 ? -8.397 31.760 -24.094 1.00 96.88 267 PRO A O 1
ATOM 2120 N N . MET A 1 268 ? -6.427 30.860 -23.493 1.00 97.12 268 MET A N 1
ATOM 2121 C CA . MET A 1 268 ? -6.247 30.147 -24.761 1.00 97.12 268 MET A CA 1
ATOM 2122 C C . MET A 1 268 ? -7.212 28.966 -24.885 1.00 97.12 268 MET A C 1
ATOM 2124 O O . MET A 1 268 ? -7.768 28.744 -25.960 1.00 97.12 268 MET A O 1
ATOM 2128 N N . HIS A 1 269 ? -7.486 28.250 -23.791 1.00 94.88 269 HIS A N 1
ATOM 2129 C CA . HIS A 1 269 ? -8.506 27.204 -23.787 1.00 94.88 269 HIS A CA 1
ATOM 2130 C C . HIS A 1 269 ? -9.914 27.772 -24.048 1.00 94.88 269 HIS A C 1
ATOM 2132 O O . HIS A 1 269 ? -10.655 27.203 -24.850 1.00 94.88 269 HIS A O 1
ATOM 2138 N N . LEU A 1 270 ? -10.265 28.925 -23.459 1.00 95.88 270 LEU A N 1
ATOM 2139 C CA . LEU A 1 270 ? -11.530 29.622 -23.720 1.00 95.88 270 LEU A CA 1
ATOM 2140 C C . LEU A 1 270 ? -11.663 30.020 -25.196 1.00 95.88 270 LEU A C 1
ATOM 2142 O O . LEU A 1 270 ? -12.697 29.751 -25.805 1.00 95.88 270 LEU A O 1
ATOM 2146 N N . LEU A 1 271 ? -10.617 30.610 -25.784 1.00 96.19 271 LEU A N 1
ATOM 2147 C CA . LEU A 1 271 ? -10.607 31.019 -27.191 1.00 96.19 271 LEU A CA 1
ATOM 2148 C C . LEU A 1 271 ? -10.847 29.827 -28.134 1.00 96.19 271 LEU A C 1
ATOM 2150 O O . LEU A 1 271 ? -11.669 29.913 -29.049 1.00 96.19 271 LEU A O 1
ATOM 2154 N N . VAL A 1 272 ? -10.182 28.692 -27.890 1.00 95.12 272 VAL A N 1
ATOM 2155 C CA . VAL A 1 272 ? -10.384 27.464 -28.679 1.00 95.12 272 VAL A CA 1
ATOM 2156 C C . VAL A 1 272 ? -11.785 26.888 -28.463 1.00 95.12 272 VAL A C 1
ATOM 2158 O O . VAL A 1 272 ? -12.439 26.503 -29.432 1.00 95.12 272 VAL A O 1
ATOM 2161 N N . ALA A 1 273 ? -12.280 26.864 -27.223 1.00 92.12 273 ALA A N 1
ATOM 2162 C CA . ALA A 1 273 ? -13.607 26.345 -26.906 1.00 92.12 273 ALA A CA 1
ATOM 2163 C C . ALA A 1 273 ? -14.730 27.147 -27.586 1.00 92.12 273 ALA A C 1
ATOM 2165 O O . ALA A 1 273 ? -15.599 26.530 -28.203 1.00 92.12 273 ALA A O 1
ATOM 2166 N N . LEU A 1 274 ? -14.665 28.484 -27.534 1.00 92.62 274 LEU A N 1
ATOM 2167 C CA . LEU A 1 274 ? -15.612 29.388 -28.201 1.00 92.62 274 LEU A CA 1
ATOM 2168 C C . LEU A 1 274 ? -15.572 29.236 -29.723 1.00 92.62 274 LEU A C 1
ATOM 2170 O O . LEU A 1 274 ? -16.610 29.205 -30.373 1.00 92.62 274 LEU A O 1
ATOM 2174 N N . THR A 1 275 ? -14.377 29.081 -30.296 1.00 92.94 275 THR A N 1
ATOM 2175 C CA . THR A 1 275 ? -14.233 28.854 -31.741 1.00 92.94 275 THR A CA 1
ATOM 2176 C C . THR A 1 275 ? -14.880 27.530 -32.150 1.00 92.94 275 THR A C 1
ATOM 2178 O O . THR A 1 275 ? -15.594 27.474 -33.145 1.00 92.94 275 THR A O 1
ATOM 2181 N N . LEU A 1 276 ? -14.681 26.468 -31.360 1.00 90.75 276 LEU A N 1
ATOM 2182 C CA . LEU A 1 276 ? -15.290 25.158 -31.605 1.00 90.75 276 LEU A CA 1
ATOM 2183 C C . LEU A 1 276 ? -16.816 25.160 -31.479 1.00 90.75 276 LEU A C 1
ATOM 2185 O O . LEU A 1 276 ? -17.456 24.374 -32.166 1.00 90.75 276 LEU A O 1
ATOM 2189 N N . ASP A 1 277 ? -17.387 26.009 -30.620 1.00 86.19 277 ASP A N 1
ATOM 2190 C CA . ASP A 1 277 ? -18.845 26.138 -30.468 1.00 86.19 277 ASP A CA 1
ATOM 2191 C C . ASP A 1 277 ? -19.532 26.705 -31.726 1.00 86.19 277 ASP A C 1
ATOM 2193 O O . ASP A 1 277 ? -20.731 26.505 -31.893 1.00 86.19 277 ASP A O 1
ATOM 2197 N N . HIS A 1 278 ? -18.783 27.363 -32.621 1.00 86.31 278 HIS A N 1
ATOM 2198 C CA . HIS A 1 278 ? -19.319 27.971 -33.846 1.00 86.31 278 HIS A CA 1
ATOM 2199 C C . HIS A 1 278 ? -18.591 27.538 -35.121 1.00 86.31 278 HIS A C 1
ATOM 2201 O O . HIS A 1 278 ? -18.834 28.105 -36.186 1.00 86.31 278 HIS A O 1
ATOM 2207 N N . LEU A 1 279 ? -17.677 26.564 -35.042 1.00 88.00 279 LEU A N 1
ATOM 2208 C CA . LEU A 1 279 ? -16.768 26.224 -36.143 1.00 88.00 279 LEU A CA 1
ATOM 2209 C C . LEU A 1 279 ? -17.518 25.839 -37.433 1.00 88.00 279 LEU A C 1
ATOM 2211 O O . LEU A 1 279 ? -17.068 26.142 -38.538 1.00 88.00 279 LEU A O 1
ATOM 2215 N N . ASP A 1 280 ? -18.677 25.205 -37.282 1.00 85.00 280 ASP A N 1
ATOM 2216 C CA . ASP A 1 280 ? -19.576 24.760 -38.346 1.00 85.00 280 ASP A CA 1
ATOM 2217 C C . ASP A 1 280 ? -20.380 25.888 -39.012 1.00 85.00 280 ASP A C 1
ATOM 2219 O O . ASP A 1 280 ? -20.899 25.702 -40.114 1.00 85.00 280 ASP A O 1
ATOM 2223 N N . THR A 1 281 ? -20.441 27.072 -38.398 1.00 86.50 281 THR A N 1
ATOM 2224 C CA . THR A 1 281 ? -21.062 28.262 -39.004 1.00 86.50 281 THR A CA 1
ATOM 2225 C C . THR A 1 281 ? -20.223 28.835 -40.151 1.00 86.50 281 THR A C 1
ATOM 2227 O O . THR A 1 281 ? -20.754 29.515 -41.034 1.00 86.50 281 THR A O 1
ATOM 2230 N N . TRP A 1 282 ? -18.921 28.526 -40.185 1.00 89.81 282 TRP A N 1
ATOM 2231 C CA . TRP A 1 282 ? -18.023 28.878 -41.281 1.00 89.81 282 TRP A CA 1
ATOM 2232 C C . TRP A 1 282 ? -17.823 27.707 -42.238 1.00 89.81 282 TRP A C 1
ATOM 2234 O O . TRP A 1 282 ? -17.727 26.545 -41.843 1.00 89.81 282 TRP A O 1
ATOM 2244 N N . LYS A 1 283 ? -17.661 28.026 -43.524 1.00 88.25 283 LYS A N 1
ATOM 2245 C CA . LYS A 1 283 ? -17.248 27.039 -44.523 1.00 88.25 283 LYS A CA 1
ATOM 2246 C C . LYS A 1 283 ? -15.842 26.505 -44.201 1.00 88.25 283 LYS A C 1
ATOM 2248 O O . LYS A 1 283 ? -14.972 27.261 -43.767 1.00 88.25 283 LYS A O 1
ATOM 2253 N N . GLN A 1 284 ? -15.617 25.209 -44.438 1.00 86.00 284 GLN A N 1
ATOM 2254 C CA . GLN A 1 284 ? -14.367 24.515 -44.081 1.00 86.00 284 GLN A CA 1
ATOM 2255 C C . GLN A 1 284 ? -13.107 25.102 -44.747 1.00 86.00 284 GLN A C 1
ATOM 2257 O O . GLN A 1 284 ? -12.016 25.000 -44.192 1.00 86.00 284 GLN A O 1
ATOM 2262 N N . ASP A 1 285 ? -13.235 25.763 -45.901 1.00 87.12 285 ASP A N 1
ATOM 2263 C CA . ASP A 1 285 ? -12.139 26.466 -46.584 1.00 87.12 285 ASP A CA 1
ATOM 2264 C C . ASP A 1 285 ? -11.612 27.680 -45.795 1.00 87.12 285 ASP A C 1
ATOM 2266 O O . ASP A 1 285 ? -10.464 28.085 -45.979 1.00 87.12 285 ASP A O 1
ATOM 2270 N N . LEU A 1 286 ? -12.407 28.228 -44.867 1.00 90.12 286 LEU A N 1
ATOM 2271 C CA . LEU A 1 286 ? -12.013 29.332 -43.986 1.00 90.12 286 LEU A CA 1
ATOM 2272 C C . LEU A 1 286 ? -11.296 28.867 -42.708 1.00 90.12 286 LEU A C 1
ATOM 2274 O O . LEU A 1 286 ? -10.617 29.666 -42.059 1.00 90.12 286 LEU A O 1
ATOM 2278 N N . TRP A 1 287 ? -11.408 27.588 -42.339 1.00 91.38 287 TRP A N 1
ATOM 2279 C CA . TRP A 1 287 ? -10.885 27.044 -41.081 1.00 91.38 287 TRP A CA 1
ATOM 2280 C C . TRP A 1 287 ? -9.363 27.210 -40.885 1.00 91.38 287 TRP A C 1
ATOM 2282 O O . TRP A 1 287 ? -8.948 27.543 -39.767 1.00 91.38 287 TRP A O 1
ATOM 2292 N N . PRO A 1 288 ? -8.504 27.074 -41.920 1.00 88.62 288 PRO A N 1
ATOM 2293 C CA . PRO A 1 288 ? -7.078 27.386 -41.792 1.00 88.62 288 PRO A CA 1
ATOM 2294 C C . PRO A 1 288 ? -6.816 28.868 -41.484 1.00 88.62 288 PRO A C 1
ATOM 2296 O O . PRO A 1 288 ? -5.923 29.193 -40.702 1.00 88.62 288 PRO A O 1
ATOM 2299 N N . GLY A 1 289 ? -7.618 29.771 -42.062 1.00 88.50 289 GLY A N 1
ATOM 2300 C CA . GLY A 1 289 ? -7.560 31.207 -41.777 1.00 88.50 289 GLY A CA 1
ATOM 2301 C C . GLY A 1 289 ? -7.940 31.525 -40.331 1.00 88.50 289 GLY A C 1
ATOM 2302 O O . GLY A 1 289 ? -7.300 32.364 -39.701 1.00 88.50 289 GLY A O 1
ATOM 2303 N N . ILE A 1 290 ? -8.916 30.797 -39.778 1.00 92.94 290 ILE A N 1
ATOM 2304 C CA . ILE A 1 290 ? -9.307 30.891 -38.365 1.00 92.94 290 ILE A CA 1
ATOM 2305 C C . ILE A 1 290 ? -8.166 30.426 -37.450 1.00 92.94 290 ILE A C 1
ATOM 2307 O O . ILE A 1 290 ? -7.801 31.144 -36.522 1.00 92.94 290 ILE A O 1
ATOM 2311 N N . ALA A 1 291 ? -7.542 29.274 -37.730 1.00 93.00 291 ALA A N 1
ATOM 2312 C CA . ALA A 1 291 ? -6.391 28.800 -36.953 1.00 93.00 291 ALA A CA 1
ATOM 2313 C C . ALA A 1 291 ? -5.237 29.822 -36.973 1.00 93.00 291 ALA A C 1
ATOM 2315 O O . ALA A 1 291 ? -4.659 30.133 -35.931 1.00 93.00 291 ALA A O 1
ATOM 2316 N N . LYS A 1 292 ? -4.972 30.427 -38.139 1.00 91.44 292 LYS A N 1
ATOM 2317 C CA . LYS A 1 292 ? -3.974 31.495 -38.289 1.00 91.44 292 LYS A CA 1
ATOM 2318 C C . LYS A 1 292 ? -4.308 32.736 -37.455 1.00 91.44 292 LYS A C 1
ATOM 2320 O O . LYS A 1 292 ? -3.398 33.304 -36.856 1.00 91.44 292 LYS A O 1
ATOM 2325 N N . ALA A 1 293 ? -5.579 33.128 -37.366 1.00 92.69 293 ALA A N 1
ATOM 2326 C CA . ALA A 1 293 ? -6.021 34.254 -36.539 1.00 92.69 293 ALA A CA 1
ATOM 2327 C C . ALA A 1 293 ? -5.848 33.999 -35.027 1.00 92.69 293 ALA A C 1
ATOM 2329 O O . ALA A 1 293 ? -5.565 34.932 -34.275 1.00 92.69 293 ALA A O 1
ATOM 2330 N N . LEU A 1 294 ? -5.985 32.748 -34.572 1.00 95.44 294 LEU A N 1
ATOM 2331 C CA . LEU A 1 294 ? -5.723 32.347 -33.181 1.00 95.44 294 LEU A CA 1
ATOM 2332 C C . LEU A 1 294 ? -4.224 32.369 -32.849 1.00 95.44 294 LEU A C 1
ATOM 2334 O O . LEU A 1 294 ? -3.831 32.852 -31.786 1.00 95.44 294 LEU A O 1
ATOM 2338 N N . VAL A 1 295 ? -3.389 31.854 -33.760 1.00 94.94 295 VAL A N 1
ATOM 2339 C CA . VAL A 1 295 ? -1.931 31.772 -33.573 1.00 94.94 295 VAL A CA 1
ATOM 2340 C C . VAL A 1 295 ? -1.264 33.134 -33.741 1.00 94.94 295 VAL A C 1
ATOM 2342 O O . VAL A 1 295 ? -0.324 33.427 -33.009 1.00 94.94 295 VAL A O 1
ATOM 2345 N N . HIS A 1 296 ? -1.735 33.990 -34.649 1.00 92.75 296 HIS A N 1
ATOM 2346 C CA . HIS A 1 296 ? -1.151 35.308 -34.923 1.00 92.75 296 HIS A CA 1
ATOM 2347 C C . HIS A 1 296 ? -2.203 36.428 -34.815 1.00 92.75 296 HIS A C 1
ATOM 2349 O O . HIS A 1 296 ? -2.616 36.984 -35.836 1.00 92.75 296 HIS A O 1
ATOM 2355 N N . PRO A 1 297 ? -2.609 36.816 -33.591 1.00 90.81 297 PRO A N 1
ATOM 2356 C CA . PRO A 1 297 ? -3.724 37.747 -33.364 1.00 90.81 297 PRO A CA 1
ATOM 2357 C C . PRO A 1 297 ? -3.508 39.155 -33.943 1.00 90.81 297 PRO A C 1
ATOM 2359 O O . PRO A 1 297 ? -4.470 39.878 -34.175 1.00 90.81 297 PRO A O 1
ATOM 2362 N N . THR A 1 298 ? -2.258 39.556 -34.200 1.00 86.88 298 THR A N 1
ATOM 2363 C CA . THR A 1 298 ? -1.898 40.877 -34.746 1.00 86.88 298 THR A CA 1
ATOM 2364 C C . THR A 1 298 ? -1.594 40.874 -36.247 1.00 86.88 298 THR A C 1
ATOM 2366 O O . THR A 1 298 ? -1.391 41.940 -36.820 1.00 86.88 298 THR A O 1
ATOM 2369 N N . ARG A 1 299 ? -1.551 39.705 -36.907 1.00 82.75 299 ARG A N 1
ATOM 2370 C CA . ARG A 1 299 ? -1.218 39.570 -38.340 1.00 82.75 299 ARG A CA 1
ATOM 2371 C C . ARG A 1 299 ? -2.440 39.111 -39.134 1.00 82.75 299 ARG A C 1
ATOM 2373 O O . ARG A 1 299 ? -2.520 37.959 -39.562 1.00 82.75 299 ARG A O 1
ATOM 2380 N N . THR A 1 300 ? -3.393 40.021 -39.315 1.00 75.38 300 THR A N 1
ATOM 2381 C CA . THR A 1 300 ? -4.674 39.755 -39.994 1.00 75.38 300 THR A CA 1
ATOM 2382 C C . THR A 1 300 ? -4.660 40.068 -41.495 1.00 75.38 300 THR A C 1
ATOM 2384 O O . THR A 1 300 ? -5.651 39.815 -42.184 1.00 75.38 300 THR A O 1
ATOM 2387 N N . ASP A 1 301 ? -3.538 40.561 -42.027 1.00 75.12 301 ASP A N 1
ATOM 2388 C CA . ASP A 1 301 ? -3.389 40.912 -43.441 1.00 75.12 301 ASP A CA 1
ATOM 2389 C C . ASP A 1 301 ? -3.629 39.705 -44.364 1.00 75.12 301 ASP A C 1
ATOM 2391 O O . ASP A 1 301 ? -3.059 38.622 -44.191 1.00 75.12 301 ASP A O 1
ATOM 2395 N N . GLY A 1 302 ? -4.491 39.897 -45.367 1.00 73.94 302 GLY A N 1
ATOM 2396 C CA . GLY A 1 302 ? -4.843 38.868 -46.349 1.00 73.94 302 GLY A CA 1
ATOM 2397 C C . GLY A 1 302 ? -5.825 37.797 -45.855 1.00 73.94 302 GLY A C 1
ATOM 2398 O O . GLY A 1 302 ? -6.104 36.862 -46.606 1.00 73.94 302 GLY A O 1
ATOM 2399 N N . LEU A 1 303 ? -6.364 37.907 -44.632 1.00 83.81 303 LEU A N 1
ATOM 2400 C CA . LEU A 1 303 ? -7.435 37.023 -44.160 1.00 83.81 303 LEU A CA 1
ATOM 2401 C C . LEU A 1 303 ? -8.809 37.431 -44.736 1.00 83.81 303 LEU A C 1
ATOM 2403 O O . LEU A 1 303 ? -9.083 38.625 -44.883 1.00 83.81 303 LEU A O 1
ATOM 2407 N N . PRO A 1 304 ? -9.703 36.471 -45.049 1.00 85.88 304 PRO A N 1
ATOM 2408 C CA . PRO A 1 304 ? -11.031 36.774 -45.582 1.00 85.88 304 PRO A CA 1
ATOM 2409 C C . PRO A 1 304 ? -11.873 37.638 -44.633 1.00 85.88 304 PRO A C 1
ATOM 2411 O O . PRO A 1 304 ? -11.936 37.377 -43.433 1.00 85.88 304 PRO A O 1
ATOM 2414 N N . ALA A 1 305 ? -12.629 38.599 -45.176 1.00 85.19 305 ALA A N 1
ATOM 2415 C CA . ALA A 1 305 ? -13.535 39.443 -44.385 1.00 85.19 305 ALA A CA 1
ATOM 2416 C C . ALA A 1 305 ? -14.584 38.634 -43.587 1.00 85.19 305 ALA A C 1
ATOM 2418 O O . ALA A 1 305 ? -15.038 39.076 -42.535 1.00 85.19 305 ALA A O 1
ATOM 2419 N N . ALA A 1 306 ? -14.924 37.426 -44.054 1.00 87.25 306 ALA A N 1
ATOM 2420 C CA . ALA A 1 306 ? -15.867 36.511 -43.409 1.00 87.25 306 ALA A CA 1
ATOM 2421 C C . ALA A 1 306 ? -15.425 36.004 -42.019 1.00 87.25 306 ALA A C 1
ATOM 2423 O O . ALA A 1 306 ? -16.264 35.508 -41.273 1.00 87.25 306 ALA A O 1
ATOM 2424 N N . ILE A 1 307 ? -14.140 36.131 -41.656 1.00 90.94 307 ILE A N 1
ATOM 2425 C CA . ILE A 1 307 ? -13.616 35.727 -40.336 1.00 90.94 307 ILE A CA 1
ATOM 2426 C C . ILE A 1 307 ? -13.187 36.923 -39.472 1.00 90.94 307 ILE A C 1
ATOM 2428 O O . ILE A 1 307 ? -12.513 36.749 -38.459 1.00 90.94 307 ILE A O 1
ATOM 2432 N N . LYS A 1 308 ? -13.586 38.149 -39.844 1.00 88.94 308 LYS A N 1
ATOM 2433 C CA . LYS A 1 308 ? -13.201 39.381 -39.137 1.00 88.94 308 LYS A CA 1
ATOM 2434 C C . LYS A 1 308 ? -13.591 39.363 -37.654 1.00 88.94 308 LYS A C 1
ATOM 2436 O O . LYS A 1 308 ? -12.759 39.700 -36.818 1.00 88.94 308 LYS A O 1
ATOM 2441 N N . SER A 1 309 ? -14.805 38.920 -37.328 1.00 87.31 309 SER A N 1
ATOM 2442 C CA . SER A 1 309 ? -15.281 38.807 -35.939 1.00 87.31 309 SER A CA 1
ATOM 2443 C C . SER A 1 309 ? -14.415 37.862 -35.100 1.00 87.31 309 SER A C 1
ATOM 2445 O O . SER A 1 309 ? -14.151 38.125 -33.931 1.00 87.31 309 SER A O 1
ATOM 2447 N N . GLN A 1 310 ? -13.902 36.793 -35.712 1.00 92.19 310 GLN A N 1
ATOM 2448 C CA . GLN A 1 310 ? -13.003 35.849 -35.058 1.00 92.19 310 GLN A CA 1
ATOM 2449 C C . GLN A 1 310 ? -11.603 36.442 -34.835 1.00 92.19 310 GLN A C 1
ATOM 2451 O O . GLN A 1 310 ? -10.977 36.177 -33.808 1.00 92.19 310 GLN A O 1
ATOM 2456 N N . CYS A 1 311 ? -11.115 37.272 -35.762 1.00 92.69 311 CYS A N 1
ATOM 2457 C CA . CYS A 1 311 ? -9.883 38.041 -35.572 1.00 92.69 311 CYS A CA 1
ATOM 2458 C C . CYS A 1 311 ? -10.024 39.055 -34.427 1.00 92.69 311 CYS A C 1
ATOM 2460 O O . CYS A 1 311 ? -9.127 39.154 -33.593 1.00 92.69 311 CYS A O 1
ATOM 2462 N N . GLU A 1 312 ? -11.151 39.772 -34.367 1.00 93.06 312 GLU A N 1
ATOM 2463 C CA . GLU A 1 312 ? -11.468 40.734 -33.302 1.00 93.06 312 GLU A CA 1
ATOM 2464 C C . GLU A 1 312 ? -11.547 40.037 -31.931 1.00 93.06 312 GLU A C 1
ATOM 2466 O O . GLU A 1 312 ? -10.925 40.500 -30.975 1.00 93.06 312 GLU A O 1
ATOM 2471 N N . LEU A 1 313 ? -12.206 38.874 -31.845 1.00 94.81 313 LEU A N 1
ATOM 2472 C CA . LEU A 1 313 ? -12.261 38.052 -30.629 1.00 94.81 313 LEU A CA 1
ATOM 2473 C C . LEU A 1 313 ? -10.877 37.544 -30.191 1.00 94.81 313 LEU A C 1
ATOM 2475 O O . LEU A 1 313 ? -10.526 37.650 -29.015 1.00 94.81 313 LEU A O 1
ATOM 2479 N N . SER A 1 314 ? -10.091 36.999 -31.127 1.00 96.00 314 SER A N 1
ATOM 2480 C CA . SER A 1 314 ? -8.732 36.508 -30.857 1.00 96.00 314 SER A CA 1
ATOM 2481 C C . SER A 1 314 ? -7.852 37.629 -30.304 1.00 96.00 314 SER A C 1
ATOM 2483 O O . SER A 1 314 ? -7.249 37.479 -29.241 1.00 96.00 314 SER A O 1
ATOM 2485 N N . LEU A 1 315 ? -7.842 38.786 -30.973 1.00 95.31 315 LEU A N 1
ATOM 2486 C CA . LEU A 1 315 ? -7.092 39.956 -30.530 1.00 95.31 315 LEU A CA 1
ATOM 2487 C C . LEU A 1 315 ? -7.545 40.419 -29.138 1.00 95.31 315 LEU A C 1
ATOM 2489 O O . LEU A 1 315 ? -6.699 40.622 -28.271 1.00 95.31 315 LEU A O 1
ATOM 2493 N N . ALA A 1 316 ? -8.855 40.516 -28.895 1.00 95.75 316 ALA A N 1
ATOM 2494 C CA . ALA A 1 316 ? -9.403 40.940 -27.609 1.00 95.75 316 ALA A CA 1
ATOM 2495 C C . ALA A 1 316 ? -8.983 40.015 -26.450 1.00 95.75 316 ALA A C 1
ATOM 2497 O O . ALA A 1 316 ? -8.527 40.505 -25.414 1.00 95.75 316 ALA A O 1
ATOM 2498 N N . ILE A 1 317 ? -9.068 38.688 -26.625 1.00 96.44 317 ILE A N 1
ATOM 2499 C CA . ILE A 1 317 ? -8.650 37.713 -25.603 1.00 96.44 317 ILE A CA 1
ATOM 2500 C C . ILE A 1 317 ? -7.134 37.764 -25.378 1.00 96.44 317 ILE A C 1
ATOM 2502 O O . ILE A 1 317 ? -6.696 37.819 -24.229 1.00 96.44 317 ILE A O 1
ATOM 2506 N N . HIS A 1 318 ? -6.327 37.793 -26.446 1.00 95.25 318 HIS A N 1
ATOM 2507 C CA . HIS A 1 318 ? -4.867 37.883 -26.327 1.00 95.25 318 HIS A CA 1
ATOM 2508 C C . HIS A 1 318 ? -4.445 39.159 -25.595 1.00 95.25 318 HIS A C 1
ATOM 2510 O O . HIS A 1 318 ? -3.676 39.079 -24.639 1.00 95.25 318 HIS A O 1
ATOM 2516 N N . THR A 1 319 ? -4.999 40.318 -25.963 1.00 92.88 319 THR A N 1
ATOM 2517 C CA . THR A 1 319 ? -4.707 41.598 -25.303 1.00 92.88 319 THR A CA 1
ATOM 2518 C C . THR A 1 319 ? -5.167 41.621 -23.846 1.00 92.88 319 THR A C 1
ATOM 2520 O O . THR A 1 319 ? -4.442 42.121 -22.991 1.00 92.88 319 THR A O 1
ATOM 2523 N N . ALA A 1 320 ? -6.341 41.069 -23.530 1.00 93.31 320 ALA A N 1
ATOM 2524 C CA . ALA A 1 320 ? -6.849 41.029 -22.158 1.00 93.31 320 ALA A CA 1
ATOM 2525 C C . ALA A 1 320 ? -6.106 40.039 -21.247 1.00 93.31 320 ALA A C 1
ATOM 2527 O O . ALA A 1 320 ? -6.187 40.165 -20.026 1.00 93.31 320 ALA A O 1
ATOM 2528 N N . SER A 1 321 ? -5.413 39.057 -21.829 1.00 93.12 321 SER A N 1
ATOM 2529 C CA . SER A 1 321 ? -4.697 38.013 -21.093 1.00 93.12 321 SER A CA 1
ATOM 2530 C C . SER A 1 321 ? -3.293 38.409 -20.631 1.00 93.12 321 SER A C 1
ATOM 2532 O O . SER A 1 321 ? -2.709 37.675 -19.849 1.00 93.12 321 SER A O 1
ATOM 2534 N N . VAL A 1 322 ? -2.739 39.532 -21.095 1.00 89.44 322 VAL A N 1
ATOM 2535 C CA . VAL A 1 322 ? -1.368 39.962 -20.765 1.00 89.44 322 VAL A CA 1
ATOM 2536 C C . VAL A 1 322 ? -1.266 40.349 -19.282 1.00 89.44 322 VAL A C 1
ATOM 2538 O O . VAL A 1 322 ? -1.898 41.338 -18.933 1.00 89.44 322 VAL A O 1
ATOM 2541 N N . PRO A 1 323 ? -0.470 39.656 -18.437 1.00 82.25 323 PRO A N 1
ATOM 2542 C CA . PRO A 1 323 ? -0.356 39.960 -17.005 1.00 82.25 323 PRO A CA 1
ATOM 2543 C C . PRO A 1 323 ? 0.239 41.351 -16.724 1.00 82.25 323 PRO A C 1
ATOM 2545 O O . PRO A 1 323 ? 1.140 41.790 -17.444 1.00 82.25 323 PRO A O 1
ATOM 2548 N N . ASP A 1 324 ? -0.167 42.007 -15.631 1.00 71.56 324 ASP A N 1
ATOM 2549 C CA . ASP A 1 324 ? 0.305 43.359 -15.253 1.00 71.56 324 ASP A CA 1
ATOM 2550 C C . ASP A 1 324 ? 1.836 43.455 -15.044 1.00 71.56 324 ASP A C 1
ATOM 2552 O O . ASP A 1 324 ? 2.453 44.474 -15.373 1.00 71.56 324 ASP A O 1
ATOM 2556 N N . ASP A 1 325 ? 2.469 42.375 -14.569 1.00 65.88 325 ASP A N 1
ATOM 2557 C CA . ASP A 1 325 ? 3.919 42.277 -14.318 1.00 65.88 325 ASP A CA 1
ATOM 2558 C C . ASP A 1 325 ? 4.752 42.005 -15.592 1.00 65.88 325 ASP A C 1
ATOM 2560 O O . ASP A 1 325 ? 5.972 41.865 -15.532 1.00 65.88 325 ASP A O 1
ATOM 2564 N N . SER A 1 326 ? 4.131 41.942 -16.775 1.00 59.88 326 SER A N 1
ATOM 2565 C CA . SER A 1 326 ? 4.795 41.542 -18.030 1.00 59.88 326 SER A CA 1
ATOM 2566 C C . SER A 1 326 ? 5.633 42.632 -18.720 1.00 59.88 326 SER A C 1
ATOM 2568 O O . SER A 1 326 ? 6.102 42.444 -19.850 1.00 59.88 326 SER A O 1
ATOM 2570 N N . LYS A 1 327 ? 5.864 43.784 -18.073 1.00 59.78 327 LYS A N 1
ATOM 2571 C CA . LYS A 1 327 ? 6.661 44.885 -18.646 1.00 59.78 327 LYS A CA 1
ATOM 2572 C C . LYS A 1 327 ? 8.091 44.421 -18.953 1.00 59.78 327 LYS A C 1
ATOM 2574 O O . LYS A 1 327 ? 8.918 44.304 -18.059 1.00 59.78 327 LYS A O 1
ATOM 2579 N N . GLY A 1 328 ? 8.385 44.217 -20.238 1.00 59.69 328 GLY A N 1
ATOM 2580 C CA . GLY A 1 328 ? 9.704 43.802 -20.731 1.00 59.69 328 GLY A CA 1
ATOM 2581 C C . GLY A 1 328 ? 9.846 42.315 -21.075 1.00 59.69 328 GLY A C 1
ATOM 2582 O O . GLY A 1 328 ? 10.892 41.951 -21.595 1.00 59.69 328 GLY A O 1
ATOM 2583 N N . VAL A 1 329 ? 8.812 41.486 -20.862 1.00 68.06 329 VAL A N 1
ATOM 2584 C CA . VAL A 1 329 ? 8.827 40.025 -21.123 1.00 68.06 329 VAL A CA 1
ATOM 2585 C C . VAL A 1 329 ? 7.713 39.578 -22.084 1.00 68.06 329 VAL A C 1
ATOM 2587 O O . VAL A 1 329 ? 7.048 38.550 -21.927 1.00 68.06 329 VAL A O 1
ATOM 2590 N N . GLY A 1 330 ? 7.454 40.416 -23.094 1.00 77.44 330 GLY A N 1
ATOM 2591 C CA . GLY A 1 330 ? 6.382 40.200 -24.069 1.00 77.44 330 GLY A CA 1
ATOM 2592 C C . GLY A 1 330 ? 6.596 38.974 -24.964 1.00 77.44 330 GLY A C 1
ATOM 2593 O O . GLY A 1 330 ? 5.616 38.363 -25.389 1.00 77.44 330 GLY A O 1
ATOM 2594 N N . MET A 1 331 ? 7.851 38.589 -25.223 1.00 83.00 331 MET A N 1
ATOM 2595 C CA . MET A 1 331 ? 8.171 37.389 -26.005 1.00 83.00 331 MET A CA 1
ATOM 2596 C C . MET A 1 331 ? 7.906 36.117 -25.191 1.00 83.00 331 MET A C 1
ATOM 2598 O O . MET A 1 331 ? 7.337 35.153 -25.687 1.00 83.00 331 MET A O 1
ATOM 2602 N N . GLU A 1 332 ? 8.244 36.123 -23.910 1.00 86.50 332 GLU A N 1
ATOM 2603 C CA . GLU A 1 332 ? 8.092 34.984 -23.012 1.00 86.50 332 GLU A CA 1
ATOM 2604 C C . GLU A 1 332 ? 6.616 34.712 -22.706 1.00 86.50 332 GLU A C 1
ATOM 2606 O O . GLU A 1 332 ? 6.190 33.555 -22.686 1.00 86.50 332 GLU A O 1
ATOM 2611 N N . TRP A 1 333 ? 5.800 35.765 -22.570 1.00 90.25 333 TRP A N 1
ATOM 2612 C CA . TRP A 1 333 ? 4.341 35.624 -22.514 1.00 90.25 333 TRP A CA 1
ATOM 2613 C C . TRP A 1 333 ? 3.772 35.060 -23.821 1.00 90.25 333 TRP A C 1
ATOM 2615 O O . TRP A 1 333 ? 2.943 34.147 -23.820 1.00 90.25 333 TRP A O 1
ATOM 2625 N N . ARG A 1 334 ? 4.264 35.556 -24.959 1.00 92.00 334 ARG A N 1
ATOM 2626 C CA . ARG A 1 334 ? 3.877 35.073 -26.285 1.00 92.00 334 ARG A CA 1
ATOM 2627 C C . ARG A 1 334 ? 4.165 33.573 -26.458 1.00 92.00 334 ARG A C 1
ATOM 2629 O O . ARG A 1 334 ? 3.285 32.851 -26.933 1.00 92.00 334 ARG A O 1
ATOM 2636 N N . LEU A 1 335 ? 5.328 33.092 -26.017 1.00 92.88 335 LEU A N 1
ATOM 2637 C CA . LEU A 1 335 ? 5.679 31.667 -26.020 1.00 92.88 335 LEU A CA 1
ATOM 2638 C C . LEU A 1 335 ? 4.715 30.832 -25.155 1.00 92.88 335 LEU A C 1
ATOM 2640 O O . LEU A 1 335 ? 4.275 29.766 -25.585 1.00 92.88 335 LEU A O 1
ATOM 2644 N N . GLN A 1 336 ? 4.306 31.333 -23.985 1.00 94.38 336 GLN A N 1
ATOM 2645 C CA . GLN A 1 336 ? 3.332 30.657 -23.113 1.00 94.38 336 GLN A CA 1
ATOM 2646 C C . GLN A 1 336 ? 1.926 30.588 -23.731 1.00 94.38 336 GLN A C 1
ATOM 2648 O O . GLN A 1 336 ? 1.251 29.562 -23.602 1.00 94.38 336 GLN A O 1
ATOM 2653 N N . CYS A 1 337 ? 1.488 31.628 -24.452 1.00 95.88 337 CYS A N 1
ATOM 2654 C CA . CYS A 1 337 ? 0.241 31.591 -25.224 1.00 95.88 337 CYS A CA 1
ATOM 2655 C C . CYS A 1 337 ? 0.295 30.546 -26.347 1.00 95.88 337 CYS A C 1
ATOM 2657 O O . CYS A 1 337 ? -0.668 29.805 -26.540 1.00 95.88 337 CYS A O 1
ATOM 2659 N N . LEU A 1 338 ? 1.421 30.442 -27.061 1.00 96.56 338 LEU A N 1
ATOM 2660 C CA . LEU A 1 338 ? 1.613 29.438 -28.112 1.00 96.56 338 LEU A CA 1
ATOM 2661 C C . LEU A 1 338 ? 1.574 28.012 -27.554 1.00 96.56 338 LEU A C 1
ATOM 2663 O O . LEU A 1 338 ? 0.823 27.183 -28.067 1.00 96.56 338 LEU A O 1
ATOM 2667 N N . LEU A 1 339 ? 2.291 27.739 -26.460 1.00 96.44 339 LEU A N 1
ATOM 2668 C CA . LEU A 1 339 ? 2.217 26.445 -25.774 1.00 96.44 339 LEU A CA 1
ATOM 2669 C C . LEU A 1 339 ? 0.806 26.158 -25.253 1.00 96.44 339 LEU A C 1
ATOM 2671 O O . LEU A 1 339 ? 0.327 25.029 -25.339 1.00 96.44 339 LEU A O 1
ATOM 2675 N N . SER A 1 340 ? 0.090 27.179 -24.784 1.00 96.88 340 SER A N 1
ATOM 2676 C CA . SER A 1 340 ? -1.286 27.003 -24.319 1.00 96.88 340 SER A CA 1
ATOM 2677 C C . SER A 1 340 ? -2.270 26.695 -25.453 1.00 96.88 340 SER A C 1
ATOM 2679 O O . SER A 1 340 ? -3.191 25.904 -25.254 1.00 96.88 340 SER A O 1
ATOM 2681 N N . LEU A 1 341 ? -2.045 27.226 -26.661 1.00 97.50 341 LEU A N 1
ATOM 2682 C CA . LEU A 1 341 ? -2.786 26.844 -27.871 1.00 97.50 341 LEU A CA 1
ATOM 2683 C C . LEU A 1 341 ? -2.450 25.418 -28.334 1.00 97.50 341 LEU A C 1
ATOM 2685 O O . LEU A 1 341 ? -3.363 24.689 -28.726 1.00 97.50 341 LEU A O 1
ATOM 2689 N N . VAL A 1 342 ? -1.181 24.991 -28.238 1.00 96.25 342 VAL A N 1
ATOM 2690 C CA . VAL A 1 342 ? -0.784 23.587 -28.470 1.00 96.25 342 VAL A CA 1
ATOM 2691 C C . VAL A 1 342 ? -1.530 22.673 -27.499 1.00 96.25 342 VAL A C 1
ATOM 2693 O O . VAL A 1 342 ? -2.212 21.743 -27.929 1.00 96.25 342 VAL A O 1
ATOM 2696 N N . GLY A 1 343 ? -1.466 22.971 -26.199 1.00 95.00 343 GLY A N 1
ATOM 2697 C CA . GLY A 1 343 ? -2.152 22.212 -25.157 1.00 95.00 343 GLY A CA 1
ATOM 2698 C C . GLY A 1 343 ? -3.667 22.160 -25.367 1.00 95.00 343 GLY A C 1
ATOM 2699 O O . GLY A 1 343 ? -4.246 21.077 -25.332 1.00 95.00 343 GLY A O 1
ATOM 2700 N N . ALA A 1 344 ? -4.313 23.296 -25.654 1.00 94.12 344 ALA A N 1
ATOM 2701 C CA . ALA A 1 344 ? -5.751 23.358 -25.918 1.00 94.12 344 ALA A CA 1
ATOM 2702 C C . ALA A 1 344 ? -6.149 22.546 -27.164 1.00 94.12 344 ALA A C 1
ATOM 2704 O O . ALA A 1 344 ? -7.087 21.747 -27.102 1.00 94.12 344 ALA A O 1
ATOM 2705 N N . GLY A 1 345 ? -5.414 22.687 -28.272 1.00 94.00 345 GLY A N 1
ATOM 2706 C CA . GLY A 1 345 ? -5.643 21.906 -29.489 1.00 94.00 345 GLY A CA 1
ATOM 2707 C C . GLY A 1 345 ? -5.517 20.403 -29.234 1.00 94.00 345 GLY A C 1
ATOM 2708 O O . GLY A 1 345 ? -6.435 19.649 -29.558 1.00 94.00 345 GLY A O 1
ATOM 2709 N N . VAL A 1 346 ? -4.442 19.973 -28.560 1.00 93.50 346 VAL A N 1
ATOM 2710 C CA . VAL A 1 346 ? -4.213 18.565 -28.198 1.00 93.50 346 VAL A CA 1
ATOM 2711 C C . VAL A 1 346 ? -5.305 18.045 -27.264 1.00 93.50 346 VAL A C 1
ATOM 2713 O O . VAL A 1 346 ? -5.844 16.973 -27.524 1.00 93.50 346 VAL A O 1
ATOM 2716 N N . VAL A 1 347 ? -5.709 18.791 -26.231 1.00 91.25 347 VAL A N 1
ATOM 2717 C CA . VAL A 1 347 ? -6.798 18.404 -25.310 1.00 91.25 347 VAL A CA 1
ATOM 2718 C C . VAL A 1 347 ? -8.094 18.090 -26.058 1.00 91.25 347 VAL A C 1
ATOM 2720 O O . VAL A 1 347 ? -8.784 17.127 -25.713 1.00 91.25 347 VAL A O 1
ATOM 2723 N N . HIS A 1 348 ? -8.427 18.868 -27.091 1.00 90.44 348 HIS A N 1
ATOM 2724 C CA . HIS A 1 348 ? -9.650 18.674 -27.868 1.00 90.44 348 HIS A CA 1
ATOM 2725 C C . HIS A 1 348 ? -9.605 17.469 -28.825 1.00 90.44 348 HIS A C 1
ATOM 2727 O O . HIS A 1 348 ? -10.667 16.929 -29.141 1.00 90.44 348 HIS A O 1
ATOM 2733 N N . LEU A 1 349 ? -8.423 16.955 -29.192 1.00 89.62 349 LEU A N 1
ATOM 2734 C CA . LEU A 1 349 ? -8.293 15.688 -29.937 1.00 89.62 349 LEU A CA 1
ATOM 2735 C C . LEU A 1 349 ? -8.832 14.501 -29.127 1.00 89.62 349 LEU A C 1
ATOM 2737 O O . LEU A 1 349 ? -9.561 13.650 -29.648 1.00 89.62 349 LEU A O 1
ATOM 2741 N N . GLY A 1 350 ? -8.531 14.493 -27.826 1.00 82.62 350 GLY A N 1
ATOM 2742 C CA . GLY A 1 350 ? -8.986 13.488 -26.868 1.00 82.62 350 GLY A CA 1
ATOM 2743 C C . GLY A 1 350 ? -10.392 13.719 -26.305 1.00 82.62 350 GLY A C 1
ATOM 2744 O O . GLY A 1 350 ? -10.829 12.945 -25.452 1.00 82.62 350 GLY A O 1
ATOM 2745 N N . ARG A 1 351 ? -11.112 14.761 -26.749 1.00 83.31 351 ARG A N 1
ATOM 2746 C CA . ARG A 1 351 ? -12.498 15.052 -26.338 1.00 83.31 351 ARG A CA 1
ATOM 2747 C C . ARG A 1 351 ? -13.514 14.541 -27.357 1.00 83.31 351 ARG A C 1
ATOM 2749 O O . ARG A 1 351 ? -13.227 14.425 -28.548 1.00 83.31 351 ARG A O 1
ATOM 2756 N N . THR A 1 352 ? -14.726 14.268 -26.891 1.00 80.31 352 THR A N 1
ATOM 2757 C CA . THR A 1 352 ? -15.896 14.149 -27.768 1.00 80.31 352 THR A CA 1
ATOM 2758 C C . THR A 1 352 ? -16.333 15.561 -28.153 1.00 80.31 352 THR A C 1
ATOM 2760 O O . THR A 1 352 ? -16.511 16.411 -27.280 1.00 80.31 352 THR A O 1
ATOM 2763 N N . LEU A 1 353 ? -16.433 15.839 -29.455 1.00 81.50 353 LEU A N 1
ATOM 2764 C CA . LEU A 1 353 ? -16.856 17.142 -29.970 1.00 81.50 353 LEU A CA 1
ATOM 2765 C C . LEU A 1 353 ? -18.292 17.025 -30.477 1.00 81.50 353 LEU A C 1
ATOM 2767 O O . LEU A 1 353 ? -18.573 16.197 -31.339 1.00 81.50 353 LEU A O 1
ATOM 2771 N N . HIS A 1 354 ? -19.184 17.854 -29.941 1.00 73.25 354 HIS A N 1
ATOM 2772 C CA . HIS A 1 354 ? -20.593 17.914 -30.332 1.00 73.25 354 HIS A CA 1
ATOM 2773 C C . HIS A 1 354 ? -20.781 18.958 -31.437 1.00 73.25 354 HIS A C 1
ATOM 2775 O O . HIS A 1 354 ? -21.361 20.013 -31.214 1.00 73.25 354 HIS A O 1
ATOM 2781 N N . VAL A 1 355 ? -20.212 18.669 -32.604 1.00 79.38 355 VAL A N 1
ATOM 2782 C CA . VAL A 1 355 ? -20.315 19.470 -33.833 1.00 79.38 355 VAL A CA 1
ATOM 2783 C C . VAL A 1 355 ? -20.781 18.556 -34.973 1.00 79.38 355 VAL A C 1
ATOM 2785 O O . VAL A 1 355 ? -20.586 17.344 -34.861 1.00 79.38 355 VAL A O 1
ATOM 2788 N N . PRO A 1 356 ? -21.363 19.079 -36.068 1.00 81.69 356 PRO A N 1
ATOM 2789 C CA . PRO A 1 356 ? -21.890 18.251 -37.158 1.00 81.69 356 PRO A CA 1
ATOM 2790 C C . PRO A 1 356 ? -20.869 17.283 -37.772 1.00 81.69 356 PRO A C 1
ATOM 2792 O O . PRO A 1 356 ? -21.226 16.167 -38.139 1.00 81.69 356 PRO A O 1
ATOM 2795 N N . ASP A 1 357 ? -19.594 17.684 -37.841 1.00 86.75 357 ASP A N 1
ATOM 2796 C CA . ASP A 1 357 ? -18.484 16.836 -38.290 1.00 86.75 357 ASP A CA 1
ATOM 2797 C C . ASP A 1 357 ? -17.345 16.815 -37.248 1.00 86.75 357 ASP A C 1
ATOM 2799 O O . ASP A 1 357 ? -16.393 17.606 -37.318 1.00 86.75 357 ASP A O 1
ATOM 2803 N N . PRO A 1 358 ? -17.418 15.913 -36.247 1.00 86.62 358 PRO A N 1
ATOM 2804 C CA . PRO A 1 358 ? -16.409 15.814 -35.196 1.00 86.62 358 PRO A CA 1
ATOM 2805 C C . PRO A 1 358 ? -15.025 15.423 -35.723 1.00 86.62 358 PRO A C 1
ATOM 2807 O O . PRO A 1 358 ? -14.013 15.793 -35.127 1.00 86.62 358 PRO A O 1
ATOM 2810 N N . ALA A 1 359 ? -14.954 14.671 -36.826 1.00 86.56 359 ALA A N 1
ATOM 2811 C CA . ALA A 1 359 ? -13.688 14.233 -37.398 1.00 86.56 359 ALA A CA 1
ATOM 2812 C C . ALA A 1 359 ? -12.948 15.412 -38.039 1.00 86.56 359 ALA A C 1
ATOM 2814 O O . ALA A 1 359 ? -11.759 15.605 -37.766 1.00 86.56 359 ALA A O 1
ATOM 2815 N N . ALA A 1 360 ? -13.651 16.233 -38.823 1.00 87.38 360 ALA A N 1
ATOM 2816 C CA . ALA A 1 360 ? -13.082 17.443 -39.404 1.00 87.38 360 ALA A CA 1
ATOM 2817 C C . ALA A 1 360 ? -12.690 18.462 -38.322 1.00 87.38 360 ALA A C 1
ATOM 2819 O O . ALA A 1 360 ? -11.597 19.025 -38.384 1.00 87.38 360 ALA A O 1
ATOM 2820 N N . ALA A 1 361 ? -13.507 18.646 -37.281 1.00 90.06 361 ALA A N 1
ATOM 2821 C CA . ALA A 1 361 ? -13.176 19.555 -36.183 1.00 90.06 361 ALA A CA 1
ATOM 2822 C C . ALA A 1 361 ? -11.940 19.107 -35.380 1.00 90.06 361 ALA A C 1
ATOM 2824 O O . ALA A 1 361 ? -11.101 19.936 -35.031 1.00 90.06 361 ALA A O 1
ATOM 2825 N N . LYS A 1 362 ? -11.754 17.799 -35.143 1.00 91.44 362 LYS A N 1
ATOM 2826 C CA . LYS A 1 362 ? -10.511 17.289 -34.533 1.00 91.44 362 LYS A CA 1
ATOM 2827 C C . LYS A 1 362 ? -9.295 17.511 -35.429 1.00 91.44 362 LYS A C 1
ATOM 2829 O O . LYS A 1 362 ? -8.241 17.890 -34.928 1.00 91.44 362 LYS A O 1
ATOM 2834 N N . ARG A 1 363 ? -9.432 17.344 -36.750 1.00 89.25 363 ARG A N 1
ATOM 2835 C CA . ARG A 1 363 ? -8.353 17.693 -37.694 1.00 89.25 363 ARG A CA 1
ATOM 2836 C C . ARG A 1 363 ? -8.009 19.177 -37.618 1.00 89.25 363 ARG A C 1
ATOM 2838 O O . ARG A 1 363 ? -6.833 19.515 -37.583 1.00 89.25 363 ARG A O 1
ATOM 2845 N N . TRP A 1 364 ? -9.008 20.048 -37.498 1.00 91.94 364 TRP A N 1
ATOM 2846 C CA . TRP A 1 364 ? -8.777 21.473 -37.270 1.00 91.94 364 TRP A CA 1
ATOM 2847 C C . TRP A 1 364 ? -8.033 21.750 -35.950 1.00 91.94 364 TRP A C 1
ATOM 2849 O O . TRP A 1 364 ? -7.093 22.542 -35.941 1.00 91.94 364 TRP A O 1
ATOM 2859 N N . CYS A 1 365 ? -8.370 21.062 -34.852 1.00 93.81 365 CYS A N 1
ATOM 2860 C CA . CYS A 1 365 ? -7.632 21.182 -33.586 1.00 93.81 365 CYS A CA 1
ATOM 2861 C C . CYS A 1 365 ? -6.162 20.751 -33.708 1.00 93.81 365 CYS A C 1
ATOM 2863 O O . CYS A 1 365 ? -5.286 21.395 -33.130 1.00 93.81 365 CYS A O 1
ATOM 2865 N N . PHE A 1 366 ? -5.882 19.685 -34.463 1.00 92.25 366 PHE A N 1
ATOM 2866 C CA . PHE A 1 366 ? -4.510 19.259 -34.746 1.00 92.25 366 PHE A CA 1
ATOM 2867 C C . PHE A 1 366 ? -3.778 20.292 -35.603 1.00 92.25 366 PHE A C 1
ATOM 2869 O O . PHE A 1 366 ? -2.645 20.652 -35.298 1.00 92.25 366 PHE A O 1
ATOM 2876 N N . ASP A 1 367 ? -4.441 20.821 -36.631 1.00 90.12 367 ASP A N 1
ATOM 2877 C CA . ASP A 1 367 ? -3.893 21.854 -37.505 1.00 90.12 367 ASP A CA 1
ATOM 2878 C C . ASP A 1 367 ? -3.541 23.131 -36.730 1.00 90.12 367 ASP A C 1
ATOM 2880 O O . ASP A 1 367 ? -2.477 23.709 -36.959 1.00 90.12 367 ASP A O 1
ATOM 2884 N N . LEU A 1 368 ? -4.393 23.533 -35.783 1.00 94.00 368 LEU A N 1
ATOM 2885 C CA . LEU A 1 368 ? -4.131 24.628 -34.853 1.00 94.00 368 LEU A CA 1
ATOM 2886 C C . LEU A 1 368 ? -2.913 24.334 -33.966 1.00 94.00 368 LEU A C 1
ATOM 2888 O O . LEU A 1 368 ? -2.017 25.172 -33.872 1.00 94.00 368 LEU A O 1
ATOM 2892 N N . ALA A 1 369 ? -2.860 23.154 -33.338 1.00 94.38 369 ALA A N 1
ATOM 2893 C CA . ALA A 1 369 ? -1.754 22.771 -32.461 1.00 94.38 369 ALA A CA 1
ATOM 2894 C C . ALA A 1 369 ? -0.422 22.709 -33.221 1.00 94.38 369 ALA A C 1
ATOM 2896 O O . ALA A 1 369 ? 0.586 23.221 -32.746 1.00 94.38 369 ALA A O 1
ATOM 2897 N N . ALA A 1 370 ? -0.418 22.151 -34.429 1.00 91.69 370 ALA A N 1
ATOM 2898 C CA . ALA A 1 370 ? 0.751 22.110 -35.295 1.00 91.69 370 ALA A CA 1
ATOM 2899 C C . ALA A 1 370 ? 1.210 23.516 -35.722 1.00 91.69 370 ALA A C 1
ATOM 2901 O O . ALA A 1 370 ? 2.404 23.806 -35.727 1.00 91.69 370 ALA A O 1
ATOM 2902 N N . MET A 1 371 ? 0.278 24.418 -36.044 1.00 92.06 371 MET A N 1
ATOM 2903 C CA . MET A 1 371 ? 0.612 25.801 -36.398 1.00 92.06 371 MET A CA 1
ATOM 2904 C C . MET A 1 371 ? 1.189 26.571 -35.202 1.00 92.06 371 MET A C 1
ATOM 2906 O O . MET A 1 371 ? 2.181 27.283 -35.350 1.00 92.06 371 MET A O 1
ATOM 2910 N N . ALA A 1 372 ? 0.619 26.386 -34.009 1.00 94.88 372 ALA A N 1
ATOM 2911 C CA . ALA A 1 372 ? 1.142 26.970 -32.777 1.00 94.88 372 ALA A CA 1
ATOM 2912 C C . ALA A 1 372 ? 2.525 26.399 -32.409 1.00 94.88 372 ALA A C 1
ATOM 2914 O O . ALA A 1 372 ? 3.408 27.153 -32.010 1.00 94.88 372 ALA A O 1
ATOM 2915 N N . ALA A 1 373 ? 2.740 25.093 -32.606 1.00 92.94 373 ALA A N 1
ATOM 2916 C CA . ALA A 1 373 ? 4.028 24.431 -32.406 1.00 92.94 373 ALA A CA 1
ATOM 2917 C C . ALA A 1 373 ? 5.108 24.962 -33.361 1.00 92.94 373 ALA A C 1
ATOM 2919 O O . ALA A 1 373 ? 6.237 25.207 -32.940 1.00 92.94 373 ALA A O 1
ATOM 2920 N N . ALA A 1 374 ? 4.761 25.178 -34.634 1.00 91.06 374 ALA A N 1
ATOM 2921 C CA . ALA A 1 374 ? 5.665 25.775 -35.614 1.00 91.06 374 ALA A CA 1
ATOM 2922 C C . ALA A 1 374 ? 6.066 27.200 -35.208 1.00 91.06 374 ALA A C 1
ATOM 2924 O O . ALA A 1 374 ? 7.256 27.491 -35.122 1.00 91.06 374 ALA A O 1
ATOM 2925 N N . ALA A 1 375 ? 5.085 28.046 -34.873 1.00 92.06 375 ALA A N 1
ATOM 2926 C CA . ALA A 1 375 ? 5.342 29.407 -34.409 1.00 92.06 375 ALA A CA 1
ATOM 2927 C C . ALA A 1 375 ? 6.197 29.428 -33.130 1.00 92.06 375 ALA A C 1
ATOM 2929 O O . ALA A 1 375 ? 7.113 30.234 -33.019 1.00 92.06 375 ALA A O 1
ATOM 2930 N N . PHE A 1 376 ? 5.958 28.508 -32.189 1.00 93.50 376 PHE A N 1
ATOM 2931 C CA . PHE A 1 376 ? 6.770 28.389 -30.976 1.00 93.50 376 PHE A CA 1
ATOM 2932 C C . PHE A 1 376 ? 8.231 28.052 -31.297 1.00 93.50 376 PHE A C 1
ATOM 2934 O O . PHE A 1 376 ? 9.139 28.688 -30.771 1.00 93.50 376 PHE A O 1
ATOM 2941 N N . MET A 1 377 ? 8.471 27.080 -32.182 1.00 88.44 377 MET A N 1
ATOM 2942 C CA . MET A 1 377 ? 9.829 26.693 -32.576 1.00 88.44 377 MET A CA 1
ATOM 2943 C C . MET A 1 377 ? 10.567 27.791 -33.350 1.00 88.44 377 MET A C 1
ATOM 2945 O O . MET A 1 377 ? 11.784 27.891 -33.221 1.00 88.44 377 MET A O 1
ATOM 2949 N N . GLU A 1 378 ? 9.856 28.604 -34.135 1.00 88.88 378 GLU A N 1
ATOM 2950 C CA . GLU A 1 378 ? 10.425 29.756 -34.848 1.00 88.88 378 GLU A CA 1
ATOM 2951 C C . GLU A 1 378 ? 10.748 30.930 -33.911 1.00 88.88 378 GLU A C 1
ATOM 2953 O O . GLU A 1 378 ? 11.756 31.608 -34.099 1.00 88.88 378 GLU A O 1
ATOM 2958 N N . GLU A 1 379 ? 9.900 31.174 -32.907 1.00 87.75 379 GLU A N 1
ATOM 2959 C CA . GLU A 1 379 ? 10.037 32.290 -31.962 1.00 87.75 379 GLU A CA 1
ATOM 2960 C C . GLU A 1 379 ? 10.990 31.956 -30.782 1.00 87.75 379 GLU A C 1
ATOM 2962 O O . GLU A 1 379 ? 11.451 32.862 -30.086 1.00 87.75 379 GLU A O 1
ATOM 2967 N N . MET A 1 380 ? 11.343 30.679 -30.565 1.00 81.88 380 MET A N 1
ATOM 2968 C CA . MET A 1 380 ? 12.279 30.249 -29.516 1.00 81.88 380 MET A CA 1
ATOM 2969 C C . MET A 1 380 ? 13.755 30.602 -29.831 1.00 81.88 380 MET A C 1
ATOM 2971 O O . MET A 1 380 ? 14.280 30.165 -30.857 1.00 81.88 380 MET A O 1
ATOM 2975 N N . PRO A 1 381 ? 14.500 31.262 -28.918 1.00 68.88 381 PRO A N 1
ATOM 2976 C CA . PRO A 1 381 ? 15.931 31.557 -29.102 1.00 68.88 381 PRO A CA 1
ATOM 2977 C C . PRO A 1 381 ? 16.781 30.282 -29.232 1.00 68.88 381 PRO A C 1
ATOM 2979 O O . PRO A 1 381 ? 16.464 29.291 -28.587 1.00 68.88 381 PRO A O 1
ATOM 2982 N N . ALA A 1 382 ? 17.880 30.263 -29.993 1.00 57.88 382 ALA A N 1
ATOM 2983 C CA . ALA A 1 382 ? 18.814 29.125 -30.011 1.00 57.88 382 ALA A CA 1
ATOM 2984 C C . ALA A 1 382 ? 19.755 29.161 -28.785 1.00 57.88 382 ALA A C 1
ATOM 2986 O O . ALA A 1 382 ? 20.375 30.190 -28.532 1.00 57.88 382 ALA A O 1
ATOM 2987 N N . GLU A 1 383 ? 19.895 28.060 -28.033 1.00 50.75 383 GLU A N 1
ATOM 2988 C CA . GLU A 1 383 ? 20.873 27.974 -26.932 1.00 50.75 383 GLU A CA 1
ATOM 2989 C C . GLU A 1 383 ? 22.207 27.371 -27.400 1.00 50.75 383 GLU A C 1
ATOM 2991 O O . GLU A 1 383 ? 22.264 26.274 -27.957 1.00 50.75 383 GLU A O 1
ATOM 2996 N N . THR A 1 384 ? 23.299 28.091 -27.135 1.00 33.62 384 THR A N 1
ATOM 2997 C CA . THR A 1 384 ? 24.686 27.674 -27.371 1.00 33.62 384 THR A CA 1
ATOM 2998 C C . THR A 1 384 ? 25.122 26.686 -26.282 1.00 33.62 384 THR A C 1
ATOM 3000 O O . THR A 1 384 ? 25.383 27.077 -25.144 1.00 33.62 384 THR A O 1
ATOM 3003 N N . ILE A 1 385 ? 25.203 25.394 -26.605 1.00 32.59 385 ILE A N 1
ATOM 3004 C CA . ILE A 1 385 ? 25.600 24.345 -25.652 1.00 32.59 385 ILE A CA 1
ATOM 3005 C C . ILE A 1 385 ? 27.113 24.416 -25.390 1.00 32.59 385 ILE A C 1
ATOM 3007 O O . ILE A 1 385 ? 27.929 24.144 -26.268 1.00 32.59 385 ILE A O 1
ATOM 3011 N N . ASN A 1 386 ? 27.488 24.756 -24.155 1.00 26.30 386 ASN A N 1
ATOM 3012 C CA . ASN A 1 386 ? 28.862 24.703 -23.656 1.00 26.30 386 ASN A CA 1
ATOM 3013 C C . ASN A 1 386 ? 29.203 23.266 -23.221 1.00 26.30 386 ASN A C 1
ATOM 3015 O O . ASN A 1 386 ? 28.791 22.796 -22.162 1.00 26.30 386 ASN A O 1
ATOM 3019 N N . THR A 1 387 ? 29.982 22.570 -24.043 1.00 30.41 387 THR A N 1
ATOM 3020 C CA . THR A 1 387 ? 30.603 21.269 -23.760 1.00 30.41 387 THR A CA 1
ATOM 3021 C C . THR A 1 387 ? 31.664 21.373 -22.661 1.00 30.41 387 THR A C 1
ATOM 3023 O O . THR A 1 387 ? 32.585 22.180 -22.798 1.00 30.41 387 THR A O 1
ATOM 3026 N N . ARG A 1 388 ? 31.643 20.496 -21.642 1.00 26.03 388 ARG A N 1
ATOM 3027 C CA . ARG A 1 388 ? 32.877 20.065 -20.952 1.00 26.03 388 ARG A CA 1
ATOM 3028 C C . ARG A 1 388 ? 32.745 18.730 -20.203 1.00 26.03 388 ARG A C 1
ATOM 3030 O O . ARG A 1 388 ? 31.973 18.615 -19.261 1.00 26.03 388 ARG A O 1
ATOM 3037 N N . ARG A 1 389 ? 33.689 17.849 -20.570 1.00 25.39 389 ARG A N 1
ATOM 3038 C CA . ARG A 1 389 ? 34.240 16.639 -19.921 1.00 25.39 389 ARG A CA 1
ATOM 3039 C C . ARG A 1 389 ? 33.564 15.290 -20.186 1.00 25.39 389 ARG A C 1
ATOM 3041 O O . ARG A 1 389 ? 32.588 14.942 -19.539 1.00 25.39 389 ARG A O 1
ATOM 3048 N N . GLY A 1 390 ? 34.274 14.479 -20.982 1.00 26.05 390 GLY A N 1
ATOM 3049 C CA . GLY A 1 390 ? 34.483 13.071 -20.637 1.00 26.05 390 GLY A CA 1
ATOM 3050 C C . GLY A 1 390 ? 34.493 12.049 -21.771 1.00 26.05 390 GLY A C 1
ATOM 3051 O O . GLY A 1 390 ? 33.979 10.961 -21.563 1.00 26.05 390 GLY A O 1
ATOM 3052 N N . GLU A 1 391 ? 35.042 12.357 -22.948 1.00 25.84 391 GLU A N 1
ATOM 3053 C CA . GLU A 1 391 ? 35.276 11.365 -24.008 1.00 25.84 391 GLU A CA 1
ATOM 3054 C C . GLU A 1 391 ? 36.258 10.272 -23.551 1.00 25.84 391 GLU A C 1
ATOM 3056 O O . GLU A 1 391 ? 37.448 10.542 -23.440 1.00 25.84 391 GLU A O 1
ATOM 3061 N N . VAL A 1 392 ? 35.766 9.044 -23.353 1.00 30.55 392 VAL A N 1
ATOM 3062 C CA . VAL A 1 392 ? 36.288 7.830 -24.009 1.00 30.55 392 VAL A CA 1
ATOM 3063 C C . VAL A 1 392 ? 35.116 6.855 -24.147 1.00 30.55 392 VAL A C 1
ATOM 3065 O O . VAL A 1 392 ? 34.799 6.128 -23.218 1.00 30.55 392 VAL A O 1
ATOM 3068 N N . ASN A 1 393 ? 34.456 6.845 -25.301 1.00 26.94 393 ASN A N 1
ATOM 3069 C CA . ASN A 1 393 ? 33.743 5.668 -25.792 1.00 26.94 393 ASN A CA 1
ATOM 3070 C C . ASN A 1 393 ? 33.671 5.782 -27.312 1.00 26.94 393 ASN A C 1
ATOM 3072 O O . ASN A 1 393 ? 32.918 6.584 -27.858 1.00 26.94 393 ASN A O 1
ATOM 3076 N N . ARG A 1 394 ? 34.491 4.987 -28.004 1.00 23.91 394 ARG A N 1
ATOM 3077 C CA . ARG A 1 394 ? 34.167 4.619 -29.381 1.00 23.91 394 ARG A CA 1
ATOM 3078 C C . ARG A 1 394 ? 32.938 3.711 -29.292 1.00 23.91 394 ARG A C 1
ATOM 3080 O O . ARG A 1 394 ? 33.035 2.700 -28.597 1.00 23.91 394 ARG A O 1
ATOM 3087 N N . PRO A 1 395 ? 31.816 4.025 -29.955 1.00 24.50 395 PRO A N 1
ATOM 3088 C CA . PRO A 1 395 ? 30.749 3.053 -30.091 1.00 24.50 395 PRO A CA 1
ATOM 3089 C C . PRO A 1 395 ? 31.295 1.886 -30.920 1.00 24.50 395 PRO A C 1
ATOM 3091 O O . PRO A 1 395 ? 31.766 2.078 -32.044 1.00 24.50 395 PRO A O 1
ATOM 3094 N N . MET A 1 396 ? 31.279 0.680 -30.347 1.00 23.59 396 MET A N 1
ATOM 3095 C CA . MET A 1 396 ? 31.174 -0.514 -31.182 1.00 23.59 396 MET A CA 1
ATOM 3096 C C . MET A 1 396 ? 29.867 -0.389 -31.979 1.00 23.59 396 MET A C 1
ATOM 3098 O O . MET A 1 396 ? 28.890 0.131 -31.437 1.00 23.59 396 MET A O 1
ATOM 3102 N N . PRO A 1 397 ? 29.852 -0.785 -33.259 1.00 26.61 397 PRO A N 1
ATOM 3103 C CA . PRO A 1 397 ? 28.660 -0.672 -34.081 1.00 26.61 397 PRO A CA 1
ATOM 3104 C C . PRO A 1 397 ? 27.524 -1.484 -33.455 1.00 26.61 397 PRO A C 1
ATOM 3106 O O . PRO A 1 397 ? 27.721 -2.651 -33.114 1.00 26.61 397 PRO A O 1
ATOM 3109 N N . ASP A 1 398 ? 26.348 -0.861 -33.342 1.00 26.28 398 ASP A N 1
ATOM 3110 C CA . ASP A 1 398 ? 25.066 -1.561 -33.283 1.00 26.28 398 ASP A CA 1
ATOM 3111 C C . ASP A 1 398 ? 24.952 -2.402 -34.562 1.00 26.28 398 ASP A C 1
ATOM 3113 O O . ASP A 1 398 ? 24.467 -1.949 -35.598 1.00 26.28 398 ASP A O 1
ATOM 3117 N N . ALA A 1 399 ? 25.506 -3.609 -34.521 1.00 27.20 399 ALA A N 1
ATOM 3118 C CA . ALA A 1 399 ? 25.180 -4.660 -35.459 1.00 27.20 399 ALA A CA 1
ATOM 3119 C C . ALA A 1 399 ? 23.971 -5.394 -34.882 1.00 27.20 399 ALA A C 1
ATOM 3121 O O . ALA A 1 399 ? 24.045 -5.933 -33.778 1.00 27.20 399 ALA A O 1
ATOM 3122 N N . ASP A 1 400 ? 22.870 -5.336 -35.629 1.00 30.70 400 ASP A N 1
ATOM 3123 C CA . ASP A 1 400 ? 21.667 -6.161 -35.537 1.00 30.70 400 ASP A CA 1
ATOM 3124 C C . ASP A 1 400 ? 21.761 -7.326 -34.537 1.00 30.70 400 ASP A C 1
ATOM 3126 O O . ASP A 1 400 ? 22.279 -8.403 -34.842 1.00 30.70 400 ASP A O 1
ATOM 3130 N N . LEU A 1 401 ? 21.194 -7.137 -33.342 1.00 28.83 401 LEU A N 1
ATOM 3131 C CA . LEU A 1 401 ? 20.821 -8.270 -32.501 1.00 28.83 401 LEU A CA 1
ATOM 3132 C C . LEU A 1 401 ? 19.664 -8.998 -33.204 1.00 28.83 401 LEU A C 1
ATOM 3134 O O . LEU A 1 401 ? 18.642 -8.362 -33.483 1.00 28.83 401 LEU A O 1
ATOM 3138 N N . PRO A 1 402 ? 19.759 -10.311 -33.483 1.00 27.11 402 PRO A N 1
ATOM 3139 C CA . PRO A 1 402 ? 18.633 -11.046 -34.032 1.00 27.11 402 PRO A CA 1
ATOM 3140 C C . PRO A 1 402 ? 17.455 -10.954 -33.058 1.00 27.11 402 PRO A C 1
ATOM 3142 O O . PRO A 1 402 ? 17.583 -11.238 -31.863 1.00 27.11 402 PRO A O 1
ATOM 3145 N N . ALA A 1 403 ? 16.301 -10.529 -33.579 1.00 31.55 403 ALA A N 1
ATOM 3146 C CA . ALA A 1 403 ? 15.048 -10.488 -32.842 1.00 31.55 403 ALA A CA 1
ATOM 3147 C C . ALA A 1 403 ? 14.839 -11.810 -32.092 1.00 31.55 403 ALA A C 1
ATOM 3149 O O . ALA A 1 403 ? 14.964 -12.894 -32.669 1.00 31.55 403 ALA A O 1
ATOM 3150 N N . SER A 1 404 ? 14.516 -11.724 -30.799 1.00 38.12 404 SER A N 1
ATOM 3151 C CA . SER A 1 404 ? 14.170 -12.908 -30.018 1.00 38.12 404 SER A CA 1
ATOM 3152 C C . SER A 1 404 ? 13.072 -13.694 -30.744 1.00 38.12 404 SER A C 1
ATOM 3154 O O . SER A 1 404 ? 12.056 -13.113 -31.134 1.00 38.12 404 SER A O 1
ATOM 3156 N N . PRO A 1 405 ? 13.252 -15.006 -30.948 1.00 46.19 405 PRO A N 1
ATOM 3157 C CA . PRO A 1 405 ? 12.342 -15.788 -31.763 1.00 46.19 405 PRO A CA 1
ATOM 3158 C C . PRO A 1 405 ? 10.961 -15.859 -31.082 1.00 46.19 405 PRO A C 1
ATOM 3160 O O . PRO A 1 405 ? 10.847 -16.382 -29.975 1.00 46.19 405 PRO A O 1
ATOM 3163 N N . GLY A 1 406 ? 9.924 -15.297 -31.722 1.00 55.03 406 GLY A N 1
ATOM 3164 C CA . GLY A 1 406 ? 8.573 -15.126 -31.154 1.00 55.03 406 GLY A CA 1
ATOM 3165 C C . GLY A 1 406 ? 7.916 -16.424 -30.654 1.00 55.03 406 GLY A C 1
ATOM 3166 O O . GLY A 1 406 ? 8.345 -17.518 -31.025 1.00 55.03 406 GLY A O 1
ATOM 3167 N N . LEU A 1 407 ? 6.876 -16.322 -29.810 1.00 66.88 407 LEU A N 1
ATOM 3168 C CA . LEU A 1 407 ? 6.154 -17.494 -29.278 1.00 66.88 407 LEU A CA 1
ATOM 3169 C C . LEU A 1 407 ? 5.688 -18.429 -30.403 1.00 66.88 407 LEU A C 1
ATOM 3171 O O . LEU A 1 407 ? 5.029 -17.984 -31.339 1.00 66.88 407 LEU A O 1
ATOM 3175 N N . VAL A 1 408 ? 6.029 -19.714 -30.287 1.00 71.56 408 VAL A N 1
ATOM 3176 C CA . VAL A 1 408 ? 5.571 -20.786 -31.186 1.00 71.56 408 VAL A CA 1
ATOM 3177 C C . VAL A 1 408 ? 4.386 -21.481 -30.531 1.00 71.56 408 VAL A C 1
ATOM 3179 O O . VAL A 1 408 ? 4.504 -21.853 -29.369 1.00 71.56 408 VAL A O 1
ATOM 3182 N N . ASP A 1 409 ? 3.273 -21.598 -31.254 1.00 69.50 409 ASP A N 1
ATOM 3183 C CA . ASP A 1 409 ? 2.065 -22.367 -30.916 1.00 69.50 409 ASP A CA 1
ATOM 3184 C C . ASP A 1 409 ? 1.644 -22.392 -29.428 1.00 69.50 409 ASP A C 1
ATOM 3186 O O . ASP A 1 409 ? 1.573 -23.421 -28.766 1.00 69.50 409 ASP A O 1
ATOM 3190 N N . ARG A 1 410 ? 1.367 -21.210 -28.863 1.00 75.75 410 ARG A N 1
ATOM 3191 C CA . ARG A 1 410 ? 0.827 -21.042 -27.492 1.00 75.75 410 ARG A CA 1
ATOM 3192 C C . ARG A 1 410 ? -0.475 -20.248 -27.484 1.00 75.75 410 ARG A C 1
ATOM 3194 O O . ARG A 1 410 ? -0.757 -19.492 -26.556 1.00 75.75 410 ARG A O 1
ATOM 3201 N N . HIS A 1 411 ? -1.254 -20.340 -28.560 1.00 79.00 411 HIS A N 1
ATOM 3202 C CA . HIS A 1 411 ? -2.405 -19.463 -28.778 1.00 79.00 411 HIS A CA 1
ATOM 3203 C C . HIS A 1 411 ? -3.546 -19.698 -27.777 1.00 79.00 411 HIS A C 1
ATOM 3205 O O . HIS A 1 411 ? -4.217 -18.742 -27.390 1.00 79.00 411 HIS A O 1
ATOM 3211 N N . GLU A 1 412 ? -3.785 -20.936 -27.343 1.00 80.38 412 GLU A N 1
ATOM 3212 C CA . GLU A 1 412 ? -4.796 -21.240 -26.318 1.00 80.38 412 GLU A CA 1
ATOM 3213 C C . GLU A 1 412 ? -4.349 -20.805 -24.922 1.00 80.38 412 GLU A C 1
ATOM 3215 O O . GLU A 1 412 ? -5.071 -20.044 -24.276 1.00 80.38 412 GLU A O 1
ATOM 3220 N N . ASP A 1 413 ? -3.129 -21.170 -24.515 1.00 84.94 413 ASP A N 1
ATOM 3221 C CA . ASP A 1 413 ? -2.529 -20.764 -23.236 1.00 84.94 413 ASP A CA 1
ATOM 3222 C C . ASP A 1 413 ? -2.516 -19.238 -23.064 1.00 84.94 413 ASP A C 1
ATOM 3224 O O . ASP A 1 413 ? -2.925 -18.708 -22.025 1.00 84.94 413 ASP A O 1
ATOM 3228 N N . ARG A 1 414 ? -2.092 -18.525 -24.116 1.00 87.06 414 ARG A N 1
ATOM 3229 C CA . ARG A 1 414 ? -2.034 -17.059 -24.175 1.00 87.06 414 ARG A CA 1
ATOM 3230 C C . ARG A 1 414 ? -3.422 -16.432 -24.084 1.00 87.06 414 ARG A C 1
ATOM 3232 O O . ARG A 1 414 ? -3.606 -15.499 -23.307 1.00 87.06 414 ARG A O 1
ATOM 3239 N N . ARG A 1 415 ? -4.411 -16.950 -24.826 1.00 84.12 415 ARG A N 1
ATOM 3240 C CA . ARG A 1 415 ? -5.802 -16.458 -24.768 1.00 84.12 415 ARG A CA 1
ATOM 3241 C C . ARG A 1 415 ? -6.429 -16.676 -23.391 1.00 84.12 415 ARG A C 1
ATOM 3243 O O . ARG A 1 415 ? -7.066 -15.760 -22.876 1.00 84.12 415 ARG A O 1
ATOM 3250 N N . GLY A 1 416 ? -6.239 -17.852 -22.793 1.00 84.56 416 GLY A N 1
ATOM 3251 C CA . GLY A 1 416 ? -6.781 -18.179 -21.471 1.00 84.56 416 GLY A CA 1
ATOM 3252 C C . GLY A 1 416 ? -6.200 -17.304 -20.358 1.00 84.56 416 GLY A C 1
ATOM 3253 O O . GLY A 1 416 ? -6.947 -16.754 -19.540 1.00 84.56 416 GLY A O 1
ATOM 3254 N N . LEU A 1 417 ? -4.878 -17.103 -20.368 1.00 87.56 417 LEU A N 1
ATOM 3255 C CA . LEU A 1 417 ? -4.208 -16.267 -19.373 1.00 87.56 417 LEU A CA 1
ATOM 3256 C C . LEU A 1 417 ? -4.567 -14.783 -19.549 1.00 87.56 417 LEU A C 1
ATOM 3258 O O . LEU A 1 417 ? -4.891 -14.113 -18.569 1.00 87.56 417 LEU A O 1
ATOM 3262 N N . LEU A 1 418 ? -4.606 -14.285 -20.792 1.00 87.12 418 LEU A N 1
ATOM 3263 C CA . LEU A 1 418 ? -5.041 -12.919 -21.099 1.00 87.12 418 LEU A CA 1
ATOM 3264 C C . LEU A 1 418 ? -6.477 -12.664 -20.624 1.00 87.12 418 LEU A C 1
ATOM 3266 O O . LEU A 1 418 ? -6.726 -11.655 -19.971 1.00 87.12 418 LEU A O 1
ATOM 3270 N N . ALA A 1 419 ? -7.411 -13.582 -20.887 1.00 84.19 419 ALA A N 1
ATOM 3271 C CA . ALA A 1 419 ? -8.796 -13.457 -20.430 1.00 84.19 419 ALA A CA 1
ATOM 3272 C C . ALA A 1 419 ? -8.892 -13.389 -18.897 1.00 84.19 419 ALA A C 1
ATOM 3274 O O . ALA A 1 419 ? -9.640 -12.574 -18.357 1.00 84.19 419 ALA A O 1
ATOM 3275 N N . THR A 1 420 ? -8.091 -14.194 -18.195 1.00 83.94 420 THR A N 1
ATOM 3276 C CA . THR A 1 420 ? -8.037 -14.198 -16.727 1.00 83.94 420 THR A CA 1
ATOM 3277 C C . THR A 1 420 ? -7.547 -12.855 -16.186 1.00 83.94 420 THR A C 1
ATOM 3279 O O . THR A 1 420 ? -8.215 -12.245 -15.350 1.00 83.94 420 THR A O 1
ATOM 3282 N N . LEU A 1 421 ? -6.417 -12.361 -16.698 1.00 86.31 421 LEU A N 1
ATOM 3283 C CA . LEU A 1 421 ? -5.783 -11.118 -16.247 1.00 86.31 421 LEU A CA 1
ATOM 3284 C C . LEU A 1 421 ? -6.509 -9.845 -16.716 1.00 86.31 421 LEU A C 1
ATOM 3286 O O . LEU A 1 421 ? -6.346 -8.791 -16.103 1.00 86.31 421 LEU A O 1
ATOM 3290 N N . ALA A 1 422 ? -7.311 -9.922 -17.782 1.00 78.75 422 ALA A N 1
ATOM 3291 C CA . ALA A 1 422 ? -8.112 -8.814 -18.309 1.00 78.75 422 ALA A CA 1
ATOM 3292 C C . ALA A 1 422 ? -9.547 -8.760 -17.750 1.00 78.75 422 ALA A C 1
ATOM 3294 O O . ALA A 1 422 ? -10.246 -7.770 -17.979 1.00 78.75 422 ALA A O 1
ATOM 3295 N N . SER A 1 423 ? -9.992 -9.791 -17.022 1.00 72.50 423 SER A N 1
ATOM 3296 C CA . SER A 1 423 ? -11.317 -9.833 -16.387 1.00 72.50 423 SER A CA 1
ATOM 3297 C C . SER A 1 423 ? -11.436 -8.851 -15.216 1.00 72.50 423 SER A C 1
ATOM 3299 O O . SER A 1 423 ? -10.436 -8.482 -14.603 1.00 72.50 423 SER A O 1
ATOM 3301 N N . ASP A 1 424 ? -12.647 -8.418 -14.861 1.00 65.75 424 ASP A N 1
ATOM 3302 C CA . ASP A 1 424 ? -12.878 -7.595 -13.656 1.00 65.75 424 ASP A CA 1
ATOM 3303 C C . ASP A 1 424 ? -12.882 -8.422 -12.357 1.00 65.75 424 ASP A C 1
ATOM 3305 O O . ASP A 1 424 ? -13.115 -7.890 -11.275 1.00 65.75 424 ASP A O 1
ATOM 3309 N N . ALA A 1 425 ? -12.595 -9.726 -12.449 1.00 66.06 425 ALA A N 1
ATOM 3310 C CA . ALA A 1 425 ? -12.470 -10.598 -11.294 1.00 66.06 425 ALA A CA 1
ATOM 3311 C C . ALA A 1 425 ? -11.148 -10.320 -10.562 1.00 66.06 425 ALA A C 1
ATOM 3313 O O . ALA A 1 425 ? -10.074 -10.648 -11.064 1.00 66.06 425 ALA A O 1
ATOM 3314 N N . CYS A 1 426 ? -11.233 -9.754 -9.360 1.00 79.81 426 CYS A N 1
ATOM 3315 C CA . CYS A 1 426 ? -10.098 -9.532 -8.469 1.00 79.81 426 CYS A CA 1
ATOM 3316 C C . CYS A 1 426 ? -9.677 -10.813 -7.713 1.00 79.81 426 CYS A C 1
ATOM 3318 O O . CYS A 1 426 ? -10.392 -11.824 -7.703 1.00 79.81 426 CYS A O 1
ATOM 3320 N N . GLY A 1 427 ? -8.476 -10.792 -7.127 1.00 86.75 427 GLY A N 1
ATOM 3321 C CA . GLY A 1 427 ? -7.938 -11.869 -6.286 1.00 86.75 427 GLY A CA 1
ATOM 3322 C C . GLY A 1 427 ? -6.652 -12.514 -6.816 1.00 86.75 427 GLY A C 1
ATOM 3323 O O . GLY A 1 427 ? -6.016 -12.019 -7.747 1.00 86.75 427 GLY A O 1
ATOM 3324 N N . VAL A 1 428 ? -6.261 -13.639 -6.211 1.00 90.00 428 VAL A N 1
ATOM 3325 C CA . VAL A 1 428 ? -5.014 -14.362 -6.529 1.00 90.00 428 VAL A CA 1
ATOM 3326 C C . VAL A 1 428 ? -5.256 -15.473 -7.569 1.00 90.00 428 VAL A C 1
ATOM 3328 O O . VAL A 1 428 ? -6.311 -16.117 -7.581 1.00 90.00 428 VAL A O 1
ATOM 3331 N N . ARG A 1 429 ? -4.304 -15.671 -8.491 1.00 89.31 429 ARG A N 1
ATOM 3332 C CA . ARG A 1 429 ? -4.309 -16.639 -9.606 1.00 89.31 429 ARG A CA 1
ATOM 3333 C C . ARG A 1 429 ? -2.960 -17.358 -9.693 1.00 89.31 429 ARG A C 1
ATOM 3335 O O . ARG A 1 429 ? -1.936 -16.783 -9.337 1.00 89.31 429 ARG A O 1
ATOM 3342 N N . LEU A 1 430 ? -2.957 -18.595 -10.197 1.00 89.50 430 LEU A N 1
ATOM 3343 C CA . LEU A 1 430 ? -1.776 -19.468 -10.225 1.00 89.50 430 LEU A CA 1
ATOM 3344 C C . LEU A 1 430 ? -1.472 -19.959 -11.651 1.00 89.50 430 LEU A C 1
ATOM 3346 O O . LEU A 1 430 ? -2.355 -20.524 -12.303 1.00 89.50 430 LEU A O 1
ATOM 3350 N N . LEU A 1 431 ? -0.222 -19.796 -12.098 1.00 90.88 431 LEU A N 1
ATOM 3351 C CA . LEU A 1 431 ? 0.326 -20.397 -13.319 1.00 90.88 431 LEU A CA 1
ATOM 3352 C C . LEU A 1 431 ? 1.422 -21.403 -12.951 1.00 90.88 431 LEU A C 1
ATOM 3354 O O . LEU A 1 431 ? 2.460 -21.035 -12.403 1.00 90.88 431 LEU A O 1
ATOM 3358 N N . HIS A 1 432 ? 1.205 -22.671 -13.285 1.00 90.19 432 HIS A N 1
ATOM 3359 C CA . HIS A 1 432 ? 2.070 -23.785 -12.913 1.00 90.19 432 HIS A CA 1
ATOM 3360 C C . HIS A 1 432 ? 2.726 -24.441 -14.134 1.00 90.19 432 HIS A C 1
ATOM 3362 O O . HIS A 1 432 ? 2.089 -24.636 -15.165 1.00 90.19 432 HIS A O 1
ATOM 3368 N N . GLY A 1 433 ? 3.984 -24.865 -14.009 1.00 87.06 433 GLY A N 1
ATOM 3369 C CA . GLY A 1 433 ? 4.659 -25.667 -15.035 1.00 87.06 433 GLY A CA 1
ATOM 3370 C C . GLY A 1 433 ? 6.112 -25.985 -14.690 1.00 87.06 433 GLY A C 1
ATOM 3371 O O . GLY A 1 433 ? 6.715 -25.335 -13.832 1.00 87.06 433 GLY A O 1
ATOM 3372 N N . VAL A 1 434 ? 6.707 -26.954 -15.388 1.00 85.81 434 VAL A N 1
ATOM 3373 C CA . VAL A 1 434 ? 8.092 -27.400 -15.136 1.00 85.81 434 VAL A CA 1
ATOM 3374 C C . VAL A 1 434 ? 9.143 -26.335 -15.510 1.00 85.81 434 VAL A C 1
ATOM 3376 O O . VAL A 1 434 ? 8.845 -25.312 -16.143 1.00 85.81 434 VAL A O 1
ATOM 3379 N N . ARG A 1 435 ? 10.395 -26.517 -15.066 1.00 82.00 435 ARG A N 1
ATOM 3380 C CA . ARG A 1 435 ? 11.510 -25.579 -15.321 1.00 82.00 435 ARG A CA 1
ATOM 3381 C C . ARG A 1 435 ? 11.804 -25.486 -16.824 1.00 82.00 435 ARG A C 1
ATOM 3383 O O . ARG A 1 435 ? 11.806 -26.492 -17.524 1.00 82.00 435 ARG A O 1
ATOM 3390 N N . GLY A 1 436 ? 12.047 -24.276 -17.330 1.00 78.75 436 GLY A N 1
ATOM 3391 C CA . GLY A 1 436 ? 12.408 -24.050 -18.739 1.00 78.75 436 GLY A CA 1
ATOM 3392 C C . GLY A 1 436 ? 11.264 -24.156 -19.759 1.00 78.75 436 GLY A C 1
ATOM 3393 O O . GLY A 1 436 ? 11.474 -23.838 -20.925 1.00 78.75 436 GLY A O 1
ATOM 3394 N N . ILE A 1 437 ? 10.047 -24.513 -19.331 1.00 86.94 437 ILE A N 1
ATOM 3395 C CA . ILE A 1 437 ? 8.914 -24.784 -20.234 1.00 86.94 437 ILE A CA 1
ATOM 3396 C C . ILE A 1 437 ? 8.379 -23.545 -20.979 1.00 86.94 437 ILE A C 1
ATOM 3398 O O . ILE A 1 437 ? 7.651 -23.676 -21.958 1.00 86.94 437 ILE A O 1
ATOM 3402 N N . GLY A 1 438 ? 8.752 -22.339 -20.534 1.00 83.06 438 GLY A N 1
ATOM 3403 C CA . GLY A 1 438 ? 8.380 -21.076 -21.184 1.00 83.06 438 GLY A CA 1
ATOM 3404 C C . GLY A 1 438 ? 7.356 -20.213 -20.439 1.00 83.06 438 GLY A C 1
ATOM 3405 O O . GLY A 1 438 ? 6.815 -19.299 -21.053 1.00 83.06 438 GLY A O 1
ATOM 3406 N N . LYS A 1 439 ? 7.115 -20.451 -19.138 1.00 87.94 439 LYS A N 1
ATOM 3407 C CA . LYS A 1 439 ? 6.175 -19.660 -18.310 1.00 87.94 439 LYS A CA 1
ATOM 3408 C C . LYS A 1 439 ? 6.427 -18.150 -18.395 1.00 87.94 439 LYS A C 1
ATOM 3410 O O . LYS A 1 439 ? 5.535 -17.422 -18.808 1.00 87.94 439 LYS A O 1
ATOM 3415 N N . THR A 1 440 ? 7.647 -17.702 -18.090 1.00 84.06 440 THR A N 1
ATOM 3416 C CA . THR A 1 440 ? 8.030 -16.280 -18.134 1.00 84.06 440 THR A CA 1
ATOM 3417 C C . THR A 1 440 ? 7.792 -15.675 -19.516 1.00 84.06 440 THR A C 1
ATOM 3419 O O . THR A 1 440 ? 7.152 -14.642 -19.623 1.00 84.06 440 THR A O 1
ATOM 3422 N N . ARG A 1 441 ? 8.177 -16.369 -20.600 1.00 82.12 441 ARG A N 1
ATOM 3423 C CA . ARG A 1 441 ? 7.936 -15.877 -21.971 1.00 82.12 441 ARG A CA 1
ATOM 3424 C C . ARG A 1 441 ? 6.452 -15.767 -22.321 1.00 82.12 441 ARG A C 1
ATOM 3426 O O . ARG A 1 441 ? 6.068 -14.835 -23.021 1.00 82.12 441 ARG A O 1
ATOM 3433 N N . LEU A 1 442 ? 5.627 -16.720 -21.878 1.00 86.19 442 LEU A N 1
ATOM 3434 C CA . LEU A 1 442 ? 4.176 -16.646 -22.053 1.00 86.19 442 LEU A CA 1
ATOM 3435 C C . LEU A 1 442 ? 3.612 -15.426 -21.321 1.00 86.19 442 LEU A C 1
ATOM 3437 O O . LEU A 1 442 ? 2.828 -14.678 -21.899 1.00 86.19 442 LEU A O 1
ATOM 3441 N N . VAL A 1 443 ? 4.037 -15.223 -20.074 1.00 87.38 443 VAL A N 1
ATOM 3442 C CA . VAL A 1 443 ? 3.633 -14.083 -19.252 1.00 87.38 443 VAL A CA 1
ATOM 3443 C C . VAL A 1 443 ? 4.072 -12.773 -19.892 1.00 87.38 443 VAL A C 1
ATOM 3445 O O . VAL A 1 443 ? 3.221 -11.916 -20.084 1.00 87.38 443 VAL A O 1
ATOM 3448 N N . ASP A 1 444 ? 5.327 -12.637 -20.322 1.00 82.38 444 ASP A N 1
ATOM 3449 C CA . ASP A 1 444 ? 5.837 -11.432 -20.988 1.00 82.38 444 ASP A CA 1
ATOM 3450 C C . ASP A 1 444 ? 4.994 -11.060 -22.214 1.00 82.38 444 ASP A C 1
ATOM 3452 O O . ASP A 1 444 ? 4.627 -9.900 -22.394 1.00 82.38 444 ASP A O 1
ATOM 3456 N N . ALA A 1 445 ? 4.622 -12.043 -23.039 1.00 82.69 445 ALA A N 1
ATOM 3457 C CA . ALA A 1 445 ? 3.768 -11.796 -24.196 1.00 82.69 445 ALA A CA 1
ATOM 3458 C C . ALA A 1 445 ? 2.325 -11.447 -23.822 1.00 82.69 445 ALA A C 1
ATOM 3460 O O . ALA A 1 445 ? 1.725 -10.592 -24.468 1.00 82.69 445 ALA A O 1
ATOM 3461 N N . VAL A 1 446 ? 1.764 -12.069 -22.782 1.00 86.50 446 VAL A N 1
ATOM 3462 C CA . VAL A 1 446 ? 0.429 -11.721 -22.277 1.00 86.50 446 VAL A CA 1
ATOM 3463 C C . VAL A 1 446 ? 0.427 -10.332 -21.643 1.00 86.50 446 VAL A C 1
ATOM 3465 O O . VAL A 1 446 ? -0.520 -9.582 -21.845 1.00 86.50 446 VAL A O 1
ATOM 3468 N N . LEU A 1 447 ? 1.476 -9.954 -20.911 1.00 84.88 447 LEU A N 1
ATOM 3469 C CA . LEU A 1 447 ? 1.628 -8.615 -20.349 1.00 84.88 447 LEU A CA 1
ATOM 3470 C C . LEU A 1 447 ? 1.806 -7.569 -21.451 1.00 84.88 447 LEU A C 1
ATOM 3472 O O . LEU A 1 447 ? 1.191 -6.507 -21.370 1.00 84.88 447 LEU A O 1
ATOM 3476 N N . ALA A 1 448 ? 2.573 -7.881 -22.501 1.00 81.31 448 ALA A N 1
ATOM 3477 C CA . ALA A 1 448 ? 2.679 -7.040 -23.689 1.00 81.31 448 ALA A CA 1
ATOM 3478 C C . ALA A 1 448 ? 1.316 -6.872 -24.380 1.00 81.31 448 ALA A C 1
ATOM 3480 O O . ALA A 1 448 ? 0.940 -5.752 -24.724 1.00 81.31 448 ALA A O 1
ATOM 3481 N N . ASP A 1 449 ? 0.534 -7.949 -24.506 1.00 80.75 449 ASP A N 1
ATOM 3482 C CA . ASP A 1 449 ? -0.836 -7.876 -25.018 1.00 80.75 449 ASP A CA 1
ATOM 3483 C C . ASP A 1 449 ? -1.738 -7.047 -24.117 1.00 80.75 449 ASP A C 1
ATOM 3485 O O . ASP A 1 449 ? -2.492 -6.224 -24.618 1.00 80.75 449 ASP A O 1
ATOM 3489 N N . LEU A 1 450 ? -1.679 -7.226 -22.797 1.00 79.75 450 LEU A N 1
ATOM 3490 C CA . LEU A 1 450 ? -2.469 -6.455 -21.837 1.00 79.75 450 LEU A CA 1
ATOM 3491 C C . LEU A 1 450 ? -2.143 -4.963 -21.914 1.00 79.75 450 LEU A C 1
ATOM 3493 O O . LEU A 1 450 ? -3.065 -4.145 -21.947 1.00 79.75 450 LEU A O 1
ATOM 3497 N N . ALA A 1 451 ? -0.856 -4.623 -21.999 1.00 75.50 451 ALA A N 1
ATOM 3498 C CA . ALA A 1 451 ? -0.388 -3.258 -22.201 1.00 75.50 451 ALA A CA 1
ATOM 3499 C C . ALA A 1 451 ? -0.877 -2.690 -23.547 1.00 75.50 451 ALA A C 1
ATOM 3501 O O . ALA A 1 451 ? -1.281 -1.530 -23.616 1.00 75.50 451 ALA A O 1
ATOM 3502 N N . ALA A 1 452 ? -0.919 -3.516 -24.598 1.00 70.25 452 ALA A N 1
ATOM 3503 C CA . ALA A 1 452 ? -1.415 -3.134 -25.920 1.00 70.25 452 ALA A CA 1
ATOM 3504 C C . ALA A 1 452 ? -2.957 -3.073 -26.019 1.00 70.25 452 ALA A C 1
ATOM 3506 O O . ALA A 1 452 ? -3.491 -2.314 -26.826 1.00 70.25 452 ALA A O 1
ATOM 3507 N N . SER A 1 453 ? -3.687 -3.845 -25.203 1.00 61.66 453 SER A N 1
ATOM 3508 C CA . SER A 1 453 ? -5.146 -4.039 -25.297 1.00 61.66 453 SER A CA 1
ATOM 3509 C C . SER A 1 453 ? -5.967 -2.891 -24.701 1.00 61.66 453 SER A C 1
ATOM 3511 O O . SER A 1 453 ? -7.153 -2.770 -25.011 1.00 61.66 453 SER A O 1
ATOM 3513 N N . ARG A 1 454 ? -5.387 -2.062 -23.818 1.00 58.16 454 ARG A N 1
ATOM 3514 C CA . ARG A 1 454 ? -6.093 -0.947 -23.151 1.00 58.16 454 ARG A CA 1
ATOM 3515 C C . ARG A 1 454 ? -5.218 0.310 -22.976 1.00 58.16 454 ARG A C 1
ATOM 3517 O O . ARG A 1 454 ? -4.891 0.665 -21.844 1.00 58.16 454 ARG A O 1
ATOM 3524 N N . PRO A 1 455 ? -4.869 1.032 -24.054 1.00 43.59 455 PRO A N 1
ATOM 3525 C CA . PRO A 1 455 ? -4.196 2.322 -23.929 1.00 43.59 455 PRO A CA 1
ATOM 3526 C C . PRO A 1 455 ? -5.201 3.398 -23.461 1.00 43.59 455 PRO A C 1
ATOM 3528 O O . PRO A 1 455 ? -6.128 3.756 -24.194 1.00 43.59 455 PRO A O 1
ATOM 3531 N N . GLY A 1 456 ? -5.067 3.881 -22.217 1.00 44.41 456 GLY A N 1
ATOM 3532 C CA . GLY A 1 456 ? -5.973 4.873 -21.616 1.00 44.41 456 GLY A CA 1
ATOM 3533 C C . GLY A 1 456 ? -5.846 5.057 -20.094 1.00 44.41 456 GLY A C 1
ATOM 3534 O O . GLY A 1 456 ? -5.151 4.299 -19.425 1.00 44.41 456 GLY A O 1
ATOM 3535 N N . ALA A 1 457 ? -6.596 6.020 -19.541 1.00 38.84 457 ALA A N 1
ATOM 3536 C CA . ALA A 1 457 ? -6.662 6.350 -18.108 1.00 38.84 457 ALA A CA 1
ATOM 3537 C C . ALA A 1 457 ? -7.234 5.226 -17.209 1.00 38.84 457 ALA A C 1
ATOM 3539 O O . ALA A 1 457 ? -7.081 5.297 -15.992 1.00 38.84 457 ALA A O 1
ATOM 3540 N N . ASP A 1 458 ? -7.824 4.189 -17.821 1.00 43.94 458 ASP A N 1
ATOM 3541 C CA . ASP A 1 458 ? -8.244 2.919 -17.198 1.00 43.94 458 ASP A CA 1
ATOM 3542 C C . ASP A 1 458 ? -7.233 1.782 -17.459 1.00 43.94 458 ASP A C 1
ATOM 3544 O O . ASP A 1 458 ? -7.570 0.592 -17.387 1.00 43.94 458 ASP A O 1
ATOM 3548 N N . SER A 1 459 ? -5.997 2.121 -17.846 1.00 62.31 459 SER A N 1
ATOM 3549 C CA . SER A 1 459 ? -4.947 1.127 -18.049 1.00 62.31 459 SER A CA 1
ATOM 3550 C C . SER A 1 459 ? -4.677 0.424 -16.729 1.00 62.31 459 SER A C 1
ATOM 3552 O O . SER A 1 459 ? -4.389 1.035 -15.697 1.00 62.31 459 SER A O 1
ATOM 3554 N N . ARG A 1 460 ? -4.809 -0.903 -16.775 1.00 75.62 460 ARG A N 1
ATOM 3555 C CA . ARG A 1 460 ? -4.385 -1.762 -15.679 1.00 75.62 460 ARG A CA 1
ATOM 3556 C C . ARG A 1 460 ? -2.906 -1.479 -15.453 1.00 75.62 460 ARG A C 1
ATOM 3558 O O . ARG A 1 460 ? -2.112 -1.617 -16.380 1.00 75.62 460 ARG A O 1
ATOM 3565 N N . ARG A 1 461 ? -2.539 -1.082 -14.240 1.00 84.56 461 ARG A N 1
ATOM 3566 C CA . ARG A 1 461 ? -1.144 -1.028 -13.817 1.00 84.56 461 ARG A CA 1
ATOM 3567 C C . ARG A 1 461 ? -0.604 -2.437 -13.878 1.00 84.56 461 ARG A C 1
ATOM 3569 O O . ARG A 1 461 ? -1.200 -3.338 -13.303 1.00 84.56 461 ARG A O 1
ATOM 3576 N N . ILE A 1 462 ? 0.491 -2.627 -14.589 1.00 84.62 462 ILE A N 1
ATOM 3577 C CA . ILE A 1 462 ? 1.135 -3.927 -14.691 1.00 84.62 462 ILE A CA 1
ATOM 3578 C C . ILE A 1 462 ? 2.456 -3.809 -13.962 1.00 84.62 462 ILE A C 1
ATOM 3580 O O . ILE A 1 462 ? 3.319 -3.022 -14.345 1.00 84.62 462 ILE A O 1
ATOM 3584 N N . ALA A 1 463 ? 2.593 -4.600 -12.914 1.00 85.69 463 ALA A N 1
ATOM 3585 C CA . ALA A 1 463 ? 3.833 -4.767 -12.198 1.00 85.69 463 ALA A CA 1
ATOM 3586 C C . ALA A 1 463 ? 4.307 -6.203 -12.380 1.00 85.69 463 ALA A C 1
ATOM 3588 O O . ALA A 1 463 ? 3.546 -7.149 -12.179 1.00 85.69 463 ALA A O 1
ATOM 3589 N N . HIS A 1 464 ? 5.567 -6.355 -12.767 1.00 84.38 464 HIS A N 1
ATOM 3590 C CA . HIS A 1 464 ? 6.217 -7.649 -12.886 1.00 84.38 464 HIS A CA 1
ATOM 3591 C C . HIS A 1 464 ? 7.348 -7.701 -11.863 1.00 84.38 464 HIS A C 1
ATOM 3593 O O . HIS A 1 464 ? 8.275 -6.892 -11.904 1.00 84.38 464 HIS A O 1
ATOM 3599 N N . HIS A 1 465 ? 7.230 -8.622 -10.915 1.00 81.81 465 HIS A N 1
ATOM 3600 C CA . HIS A 1 465 ? 8.188 -8.842 -9.851 1.00 81.81 465 HIS A CA 1
ATOM 3601 C C . HIS A 1 465 ? 8.811 -10.222 -9.998 1.00 81.81 465 HIS A C 1
ATOM 3603 O O . HIS A 1 465 ? 8.103 -11.222 -10.040 1.00 81.81 465 HIS A O 1
ATOM 3609 N N . ASP A 1 466 ? 10.135 -10.269 -10.054 1.00 79.19 466 ASP A N 1
ATOM 3610 C CA . ASP A 1 466 ? 10.886 -11.515 -10.115 1.00 79.19 466 ASP A CA 1
ATOM 3611 C C . ASP A 1 466 ? 11.401 -11.872 -8.717 1.00 79.19 466 ASP A C 1
ATOM 3613 O O . ASP A 1 466 ? 12.356 -11.258 -8.225 1.00 79.19 466 ASP A O 1
ATOM 3617 N N . ALA A 1 467 ? 10.764 -12.865 -8.090 1.00 78.62 467 ALA A N 1
ATOM 3618 C CA . ALA A 1 467 ? 11.058 -13.268 -6.717 1.00 78.62 467 ALA A CA 1
ATOM 3619 C C . ALA A 1 467 ? 12.449 -13.913 -6.549 1.00 78.62 467 ALA A C 1
ATOM 3621 O O . ALA A 1 467 ? 12.885 -14.138 -5.424 1.00 78.62 467 ALA A O 1
ATOM 3622 N N . ARG A 1 468 ? 13.173 -14.194 -7.645 1.00 66.31 468 ARG A N 1
ATOM 3623 C CA . ARG A 1 468 ? 14.545 -14.742 -7.603 1.00 66.31 468 ARG A CA 1
ATOM 3624 C C . ARG A 1 468 ? 15.578 -13.711 -7.184 1.00 66.31 468 ARG A C 1
ATOM 3626 O O . ARG A 1 468 ? 16.584 -14.048 -6.569 1.00 66.31 468 ARG A O 1
ATOM 3633 N N . PHE A 1 469 ? 15.377 -12.463 -7.601 1.00 57.06 469 PHE A N 1
ATOM 3634 C CA . PHE A 1 469 ? 16.379 -11.401 -7.462 1.00 57.06 469 PHE A CA 1
ATOM 3635 C C . PHE A 1 469 ? 15.962 -10.323 -6.470 1.00 57.06 469 PHE A C 1
ATOM 3637 O O . PHE A 1 469 ? 16.800 -9.536 -6.022 1.00 57.06 469 PHE A O 1
ATOM 3644 N N . HIS A 1 470 ? 14.671 -10.273 -6.155 1.00 59.66 470 HIS A N 1
ATOM 3645 C CA . HIS A 1 470 ? 14.076 -9.280 -5.286 1.00 59.66 470 HIS A CA 1
ATOM 3646 C C . HIS A 1 470 ? 13.131 -9.978 -4.321 1.00 59.66 470 HIS A C 1
ATOM 3648 O O . HIS A 1 470 ? 12.296 -10.775 -4.735 1.00 59.66 470 HIS A O 1
ATOM 3654 N N . THR A 1 471 ? 13.253 -9.674 -3.033 1.00 66.00 471 THR A N 1
ATOM 3655 C CA . THR A 1 471 ? 12.283 -10.164 -2.061 1.00 66.00 471 THR A CA 1
ATOM 3656 C C . THR A 1 471 ? 10.957 -9.440 -2.256 1.00 66.00 471 THR A C 1
ATOM 3658 O O . THR A 1 471 ? 10.930 -8.212 -2.383 1.00 66.00 471 THR A O 1
ATOM 3661 N N . LEU A 1 472 ? 9.860 -10.195 -2.249 1.00 72.69 472 LEU A N 1
ATOM 3662 C CA . LEU A 1 472 ? 8.518 -9.637 -2.195 1.00 72.69 472 LEU A CA 1
ATOM 3663 C C . LEU A 1 472 ? 8.072 -9.586 -0.739 1.00 72.69 472 LEU A C 1
ATOM 3665 O O . LEU A 1 472 ? 7.612 -10.583 -0.199 1.00 72.69 472 LEU A O 1
ATOM 3669 N N . ASP A 1 473 ? 8.203 -8.428 -0.112 1.00 68.62 473 ASP A N 1
ATOM 3670 C CA . ASP A 1 473 ? 7.518 -8.129 1.141 1.00 68.62 473 ASP A CA 1
ATOM 3671 C C . ASP A 1 473 ? 6.199 -7.387 0.856 1.00 68.62 473 ASP A C 1
ATOM 3673 O O . ASP A 1 473 ? 5.920 -6.954 -0.271 1.00 68.62 473 ASP A O 1
ATOM 3677 N N . VAL A 1 474 ? 5.365 -7.198 1.880 1.00 75.06 474 VAL A N 1
ATOM 3678 C CA . VAL A 1 474 ? 4.091 -6.474 1.723 1.00 75.06 474 VAL A CA 1
ATOM 3679 C C . VAL A 1 474 ? 4.312 -5.040 1.225 1.00 75.06 474 VAL A C 1
ATOM 3681 O O . VAL A 1 474 ? 3.507 -4.519 0.458 1.00 75.06 474 VAL A O 1
ATOM 3684 N N . ALA A 1 475 ? 5.401 -4.376 1.618 1.00 67.94 475 ALA A N 1
ATOM 3685 C CA . ALA A 1 475 ? 5.666 -3.004 1.193 1.00 67.94 475 ALA A CA 1
ATOM 3686 C C . ALA A 1 475 ? 5.898 -2.912 -0.324 1.00 67.94 475 ALA A C 1
ATOM 3688 O O . ALA A 1 475 ? 5.271 -2.080 -0.988 1.00 67.94 475 ALA A O 1
ATOM 3689 N N . THR A 1 476 ? 6.741 -3.791 -0.861 1.00 71.69 476 THR A N 1
ATOM 3690 C CA . THR A 1 476 ? 7.035 -3.913 -2.291 1.00 71.69 476 THR A CA 1
ATOM 3691 C C . THR A 1 476 ? 5.801 -4.375 -3.057 1.00 71.69 476 THR A C 1
ATOM 3693 O O . THR A 1 476 ? 5.489 -3.836 -4.117 1.00 71.69 476 THR A O 1
ATOM 3696 N N . PHE A 1 477 ? 5.034 -5.310 -2.493 1.00 82.50 477 PHE A N 1
ATOM 3697 C CA . PHE A 1 477 ? 3.759 -5.737 -3.062 1.00 82.50 477 PHE A CA 1
ATOM 3698 C C . PHE A 1 477 ? 2.781 -4.564 -3.237 1.00 82.50 477 PHE A C 1
ATOM 3700 O O . PHE A 1 477 ? 2.149 -4.427 -4.283 1.00 82.50 477 PHE A O 1
ATOM 3707 N N . VAL A 1 478 ? 2.701 -3.658 -2.262 1.00 80.94 478 VAL A N 1
ATOM 3708 C CA . VAL A 1 478 ? 1.847 -2.470 -2.376 1.00 80.94 478 VAL A CA 1
ATOM 3709 C C . VAL A 1 478 ? 2.418 -1.422 -3.337 1.00 80.94 478 VAL A C 1
ATOM 3711 O O . VAL A 1 478 ? 1.645 -0.764 -4.029 1.00 80.94 478 VAL A O 1
ATOM 3714 N N . ASP A 1 479 ? 3.745 -1.279 -3.443 1.00 77.00 479 ASP A N 1
ATOM 3715 C CA . ASP A 1 479 ? 4.371 -0.421 -4.468 1.00 77.00 479 ASP A CA 1
ATOM 3716 C C . ASP A 1 479 ? 3.935 -0.826 -5.881 1.00 77.00 479 ASP A C 1
ATOM 3718 O O . ASP A 1 479 ? 3.576 0.029 -6.694 1.00 77.00 479 ASP A O 1
ATOM 3722 N N . HIS A 1 480 ? 3.892 -2.134 -6.142 1.00 83.62 480 HIS A N 1
ATOM 3723 C CA . HIS A 1 480 ? 3.426 -2.696 -7.409 1.00 83.62 480 HIS A CA 1
ATOM 3724 C C . HIS A 1 480 ? 1.961 -2.362 -7.715 1.00 83.62 480 HIS A C 1
ATOM 3726 O O . HIS A 1 480 ? 1.602 -2.163 -8.874 1.00 83.62 480 HIS A O 1
ATOM 3732 N N . ILE A 1 481 ? 1.120 -2.236 -6.686 1.00 85.56 481 ILE A N 1
ATOM 3733 C CA . ILE A 1 481 ? -0.283 -1.817 -6.828 1.00 85.56 481 ILE A CA 1
ATOM 3734 C C . ILE A 1 481 ? -0.384 -0.294 -7.055 1.00 85.56 481 ILE A C 1
ATOM 3736 O O . ILE A 1 481 ? -1.181 0.181 -7.872 1.00 85.56 481 ILE A O 1
ATOM 3740 N N . GLU A 1 482 ? 0.422 0.501 -6.345 1.00 80.00 482 GLU A N 1
ATOM 3741 C CA . GLU A 1 482 ? 0.341 1.968 -6.346 1.00 80.00 482 GLU A CA 1
ATOM 3742 C C . GLU A 1 482 ? 1.051 2.648 -7.537 1.00 80.00 482 GLU A C 1
ATOM 3744 O O . GLU A 1 482 ? 0.687 3.771 -7.893 1.00 80.00 482 GLU A O 1
ATOM 3749 N N . GLY A 1 483 ? 1.999 1.979 -8.203 1.00 64.69 483 GLY A N 1
ATOM 3750 C CA . GLY A 1 483 ? 2.600 2.425 -9.469 1.00 64.69 483 GLY A CA 1
ATOM 3751 C C . GLY A 1 483 ? 3.618 3.576 -9.380 1.00 64.69 483 GLY A C 1
ATOM 3752 O O . GLY A 1 483 ? 4.075 4.044 -10.420 1.00 64.69 483 GLY A O 1
ATOM 3753 N N . ALA A 1 484 ? 3.992 4.038 -8.181 1.00 56.19 484 ALA A N 1
ATOM 3754 C CA . ALA A 1 484 ? 5.056 5.025 -7.968 1.00 56.19 484 ALA A CA 1
ATOM 3755 C C . ALA A 1 484 ? 5.760 4.814 -6.615 1.00 56.19 484 ALA A C 1
ATOM 3757 O O . ALA A 1 484 ? 5.103 4.605 -5.594 1.00 56.19 484 ALA A O 1
ATOM 3758 N N . ARG A 1 485 ? 7.097 4.928 -6.596 1.00 49.34 485 ARG A N 1
ATOM 3759 C CA . ARG A 1 485 ? 7.878 5.096 -5.359 1.00 49.34 485 ARG A CA 1
ATOM 3760 C C . ARG A 1 485 ? 7.829 6.572 -4.958 1.00 49.34 485 ARG A C 1
ATOM 3762 O O . ARG A 1 485 ? 8.271 7.417 -5.727 1.00 49.34 485 ARG A O 1
ATOM 3769 N N . ASP A 1 486 ? 7.301 6.877 -3.775 1.00 40.66 486 ASP A N 1
ATOM 3770 C CA . ASP A 1 486 ? 7.396 8.214 -3.172 1.00 40.66 486 ASP A CA 1
ATOM 3771 C C . ASP A 1 486 ? 8.808 8.410 -2.575 1.00 40.66 486 ASP A C 1
ATOM 3773 O O . ASP A 1 486 ? 9.145 7.711 -1.612 1.00 40.66 486 ASP A O 1
ATOM 3777 N N . PRO A 1 487 ? 9.647 9.323 -3.108 1.00 35.62 487 PRO A N 1
ATOM 3778 C CA . PRO A 1 487 ? 11.003 9.563 -2.606 1.00 35.62 487 PRO A CA 1
ATOM 3779 C C . PRO A 1 487 ? 11.046 10.219 -1.216 1.00 35.62 487 PRO A C 1
ATOM 3781 O O . PRO A 1 487 ? 12.096 10.220 -0.581 1.00 35.62 487 PRO A O 1
ATOM 3784 N N . LEU A 1 488 ? 9.930 10.786 -0.735 1.00 35.56 488 LEU A N 1
ATOM 3785 C CA . LEU A 1 488 ? 9.814 11.466 0.566 1.00 35.56 488 LEU A CA 1
ATOM 3786 C C . LEU A 1 488 ? 9.194 10.569 1.650 1.00 35.56 488 LEU A C 1
ATOM 3788 O O . LEU A 1 488 ? 8.630 11.050 2.635 1.00 35.56 488 LEU A O 1
ATOM 3792 N N . ARG A 1 489 ? 9.292 9.250 1.466 1.00 43.06 489 ARG A N 1
ATOM 3793 C CA . ARG A 1 489 ? 8.633 8.229 2.284 1.00 43.06 489 ARG A CA 1
ATOM 3794 C C . ARG A 1 489 ? 8.887 8.424 3.791 1.00 43.06 489 ARG A C 1
ATOM 3796 O O . ARG A 1 489 ? 10.030 8.313 4.235 1.00 43.06 489 ARG A O 1
ATOM 3803 N N . PRO A 1 490 ? 7.840 8.598 4.618 1.00 35.38 490 PRO A N 1
ATOM 3804 C CA . PRO A 1 490 ? 7.957 8.410 6.054 1.00 35.38 490 PRO A CA 1
ATOM 3805 C C . PRO A 1 490 ? 8.216 6.929 6.328 1.00 35.38 490 PRO A C 1
ATOM 3807 O O . PRO A 1 490 ? 7.414 6.056 5.988 1.00 35.38 490 PRO A O 1
ATOM 3810 N N . VAL A 1 491 ? 9.371 6.680 6.914 1.00 34.44 491 VAL A N 1
ATOM 3811 C CA . VAL A 1 491 ? 9.918 5.386 7.304 1.00 34.44 491 VAL A CA 1
ATOM 3812 C C . VAL A 1 491 ? 9.044 4.751 8.410 1.00 34.44 491 VAL A C 1
ATOM 3814 O O . VAL A 1 491 ? 8.667 5.437 9.357 1.00 34.44 491 VAL A O 1
ATOM 3817 N N . GLY A 1 492 ? 8.686 3.464 8.268 1.00 42.38 492 GLY A N 1
ATOM 3818 C CA . GLY A 1 492 ? 8.179 2.616 9.366 1.00 42.38 492 GLY A CA 1
ATOM 3819 C C . GLY A 1 492 ? 6.670 2.610 9.655 1.00 42.38 492 GLY A C 1
ATOM 3820 O O . GLY A 1 492 ? 6.263 2.926 10.769 1.00 42.38 492 GLY A O 1
ATOM 3821 N N . LYS A 1 493 ? 5.807 2.242 8.695 1.00 50.75 493 LYS A N 1
ATOM 3822 C CA . LYS A 1 493 ? 4.347 2.179 8.920 1.00 50.75 493 LYS A CA 1
ATOM 3823 C C . LYS A 1 493 ? 3.731 0.939 8.272 1.00 50.75 493 LYS A C 1
ATOM 3825 O O . LYS A 1 493 ? 4.172 0.543 7.197 1.00 50.75 493 LYS A O 1
ATOM 3830 N N . SER A 1 494 ? 2.741 0.338 8.933 1.00 60.03 494 SER A N 1
ATOM 3831 C CA . SER A 1 494 ? 2.176 -0.982 8.626 1.00 60.03 494 SER A CA 1
ATOM 3832 C C . SER A 1 494 ? 1.842 -1.158 7.143 1.00 60.03 494 SER A C 1
ATOM 3834 O O . SER A 1 494 ? 0.996 -0.459 6.576 1.00 60.03 494 SER A O 1
ATOM 3836 N N . SER A 1 495 ? 2.508 -2.125 6.514 1.00 65.44 495 SER A N 1
ATOM 3837 C CA . SER A 1 495 ? 2.356 -2.437 5.094 1.00 65.44 495 SER A CA 1
ATOM 3838 C C . SER A 1 495 ? 0.956 -2.962 4.756 1.00 65.44 495 SER A C 1
ATOM 3840 O O . SER A 1 495 ? 0.456 -2.688 3.668 1.00 65.44 495 SER A O 1
ATOM 3842 N N . LEU A 1 496 ? 0.277 -3.623 5.702 1.00 68.56 496 LEU A N 1
ATOM 3843 C CA . LEU A 1 496 ? -1.117 -4.054 5.546 1.00 68.56 496 LEU A CA 1
ATOM 3844 C C . LEU A 1 496 ? -2.087 -2.865 5.511 1.00 68.56 496 LEU A C 1
ATOM 3846 O O . LEU A 1 496 ? -2.986 -2.836 4.677 1.00 68.56 496 LEU A O 1
ATOM 3850 N N . VAL A 1 497 ? -1.860 -1.835 6.333 1.00 68.31 497 VAL A N 1
ATOM 3851 C CA . VAL A 1 497 ? -2.679 -0.608 6.298 1.00 68.31 497 VAL A CA 1
ATOM 3852 C C . VAL A 1 497 ? -2.495 0.130 4.975 1.00 68.31 497 VAL A C 1
ATOM 3854 O O . VAL A 1 497 ? -3.441 0.662 4.391 1.00 68.31 497 VAL A O 1
ATOM 3857 N N . ARG A 1 498 ? -1.263 0.135 4.461 1.00 74.50 498 ARG A N 1
ATOM 3858 C CA . ARG A 1 498 ? -0.987 0.663 3.129 1.00 74.50 498 ARG A CA 1
ATOM 3859 C C . ARG A 1 498 ? -1.708 -0.133 2.050 1.00 74.50 498 ARG A C 1
ATOM 3861 O O . ARG A 1 498 ? -2.250 0.470 1.134 1.00 74.50 498 ARG A O 1
ATOM 3868 N N . LEU A 1 499 ? -1.700 -1.459 2.151 1.00 80.56 499 LEU A N 1
ATOM 3869 C CA . LEU A 1 499 ? -2.411 -2.319 1.218 1.00 80.56 499 LEU A CA 1
ATOM 3870 C C . LEU A 1 499 ? -3.906 -2.019 1.246 1.00 80.56 499 LEU A C 1
ATOM 3872 O O . LEU A 1 499 ? -4.491 -1.853 0.187 1.00 80.56 499 LEU A O 1
ATOM 3876 N N . GLU A 1 500 ? -4.509 -1.862 2.421 1.00 76.00 500 GLU A N 1
ATOM 3877 C CA . GLU A 1 500 ? -5.919 -1.486 2.540 1.00 76.00 500 GLU A CA 1
ATOM 3878 C C . GLU A 1 500 ? -6.215 -0.157 1.822 1.00 76.00 500 GLU A C 1
ATOM 3880 O O . GLU A 1 500 ? -7.132 -0.073 1.001 1.00 76.00 500 GLU A O 1
ATOM 3885 N N . HIS A 1 501 ? -5.383 0.862 2.051 1.00 75.50 501 HIS A N 1
ATOM 3886 C CA . HIS A 1 501 ? -5.483 2.138 1.344 1.00 75.50 501 HIS A CA 1
ATOM 3887 C C . HIS A 1 501 ? -5.302 1.980 -0.180 1.00 75.50 501 HIS A C 1
ATOM 3889 O O . HIS A 1 501 ? -6.073 2.536 -0.966 1.00 75.50 501 HIS A O 1
ATOM 3895 N N . ALA A 1 502 ? -4.309 1.199 -0.614 1.00 77.44 502 ALA A N 1
ATOM 3896 C CA . ALA A 1 502 ? -4.023 0.947 -2.022 1.00 77.44 502 ALA A CA 1
ATOM 3897 C C . ALA A 1 502 ? -5.176 0.207 -2.711 1.00 77.44 502 ALA A C 1
ATOM 3899 O O . ALA A 1 502 ? -5.594 0.605 -3.799 1.00 77.44 502 ALA A O 1
ATOM 3900 N N . LEU A 1 503 ? -5.743 -0.812 -2.056 1.00 81.81 503 LEU A N 1
ATOM 3901 C CA . LEU A 1 503 ? -6.917 -1.548 -2.518 1.00 81.81 503 LEU A CA 1
ATOM 3902 C C . LEU A 1 503 ? -8.107 -0.603 -2.716 1.00 81.81 503 LEU A C 1
ATOM 3904 O O . LEU A 1 503 ? -8.704 -0.619 -3.794 1.00 81.81 503 LEU A O 1
ATOM 3908 N N . GLY A 1 504 ? -8.383 0.282 -1.751 1.00 73.12 504 GLY A N 1
ATOM 3909 C CA . GLY A 1 504 ? -9.433 1.302 -1.870 1.00 73.12 504 GLY A CA 1
ATOM 3910 C C . GLY A 1 504 ? -9.221 2.290 -3.029 1.00 73.12 504 GLY A C 1
ATOM 3911 O O . GLY A 1 504 ? -10.184 2.792 -3.607 1.00 73.12 504 GLY A O 1
ATOM 3912 N N . GLY A 1 505 ? -7.969 2.540 -3.428 1.00 71.12 505 GLY A N 1
ATOM 3913 C CA . GLY A 1 505 ? -7.622 3.388 -4.575 1.00 71.12 505 GLY A CA 1
ATOM 3914 C C . GLY A 1 505 ? -7.732 2.710 -5.951 1.00 71.12 505 GLY A C 1
ATOM 3915 O O . GLY A 1 505 ? -7.752 3.403 -6.973 1.00 71.12 505 GLY A O 1
ATOM 3916 N N . THR A 1 506 ? -7.821 1.376 -6.009 1.00 71.88 506 THR A N 1
ATOM 3917 C CA . THR A 1 506 ? -7.729 0.611 -7.273 1.00 71.88 506 THR A CA 1
ATOM 3918 C C . THR A 1 506 ? -8.973 0.665 -8.158 1.00 71.88 506 THR A C 1
ATOM 3920 O O . THR A 1 506 ? -8.888 0.297 -9.324 1.00 71.88 506 THR A O 1
ATOM 3923 N N . ALA A 1 507 ? -10.097 1.207 -7.671 1.00 65.44 507 ALA A N 1
ATOM 3924 C CA . ALA A 1 507 ? -11.264 1.526 -8.508 1.00 65.44 507 ALA A CA 1
ATOM 3925 C C . ALA A 1 507 ? -10.925 2.488 -9.657 1.00 65.44 507 ALA A C 1
ATOM 3927 O O . ALA A 1 507 ? -11.537 2.437 -10.717 1.00 65.44 507 ALA A O 1
ATOM 3928 N N . ARG A 1 508 ? -9.920 3.349 -9.457 1.00 62.34 508 ARG A N 1
ATOM 3929 C CA . ARG A 1 508 ? -9.430 4.281 -10.481 1.00 62.34 508 ARG A CA 1
ATOM 3930 C C . ARG A 1 508 ? -8.331 3.674 -11.341 1.00 62.34 508 ARG A C 1
ATOM 3932 O O . ARG A 1 508 ? -8.203 4.023 -12.506 1.00 62.34 508 ARG A O 1
ATOM 3939 N N . HIS A 1 509 ? -7.513 2.807 -10.748 1.00 72.25 509 HIS A N 1
ATOM 3940 C CA . HIS A 1 509 ? -6.351 2.200 -11.388 1.00 72.25 509 HIS A CA 1
ATOM 3941 C C . HIS A 1 509 ? -6.287 0.716 -11.017 1.00 72.25 509 HIS A C 1
ATOM 3943 O O . HIS A 1 509 ? -5.635 0.362 -10.028 1.00 72.25 509 HIS A O 1
ATOM 3949 N N . PRO A 1 510 ? -6.973 -0.150 -11.783 1.00 83.56 510 PRO A N 1
ATOM 3950 C CA . PRO A 1 510 ? -6.846 -1.591 -11.633 1.00 83.56 510 PRO A CA 1
ATOM 3951 C C . PRO A 1 510 ? -5.375 -2.008 -11.707 1.00 83.56 510 PRO A C 1
ATOM 3953 O O . PRO A 1 510 ? -4.612 -1.399 -12.453 1.00 83.56 510 PRO A O 1
ATOM 3956 N N . ALA A 1 511 ? -4.963 -3.036 -10.972 1.00 89.12 511 ALA A N 1
ATOM 3957 C CA . ALA A 1 511 ? -3.572 -3.484 -10.954 1.00 89.12 511 ALA A CA 1
ATOM 3958 C C . ALA A 1 511 ? -3.460 -4.988 -11.216 1.00 89.12 511 ALA A C 1
ATOM 3960 O O . ALA A 1 511 ? -4.237 -5.785 -10.698 1.00 89.12 511 ALA A O 1
ATOM 3961 N N . VAL A 1 512 ? -2.468 -5.373 -12.010 1.00 90.50 512 VAL A N 1
ATOM 3962 C CA . VAL A 1 512 ? -2.018 -6.744 -12.226 1.00 90.50 512 VAL A CA 1
ATOM 3963 C C . VAL A 1 512 ? -0.601 -6.835 -11.680 1.00 90.50 512 VAL A C 1
ATOM 3965 O O . VAL A 1 512 ? 0.305 -6.186 -12.200 1.00 90.50 512 VAL A O 1
ATOM 3968 N N . VAL A 1 513 ? -0.415 -7.635 -10.634 1.00 92.31 513 VAL A N 1
ATOM 3969 C CA . VAL A 1 513 ? 0.900 -7.918 -10.053 1.00 92.31 513 VAL A CA 1
ATOM 3970 C C . VAL A 1 513 ? 1.279 -9.345 -10.413 1.00 92.31 513 VAL A C 1
ATOM 3972 O O . VAL A 1 513 ? 0.667 -10.300 -9.938 1.00 92.31 513 VAL A O 1
ATOM 3975 N N . VAL A 1 514 ? 2.276 -9.498 -11.273 1.00 92.44 514 VAL A N 1
ATOM 3976 C CA . VAL A 1 514 ? 2.879 -10.792 -11.587 1.00 92.44 514 VAL A CA 1
ATOM 3977 C C . VAL A 1 514 ? 4.049 -11.017 -10.648 1.00 92.44 514 VAL A C 1
ATOM 3979 O O . VAL A 1 514 ? 4.957 -10.193 -10.594 1.00 92.44 514 VAL A O 1
ATOM 3982 N N . VAL A 1 515 ? 4.038 -12.146 -9.950 1.00 91.62 515 VAL A N 1
ATOM 3983 C CA . VAL A 1 515 ? 5.163 -12.640 -9.158 1.00 91.62 515 VAL A CA 1
ATOM 3984 C C . VAL A 1 515 ? 5.731 -13.850 -9.888 1.00 91.62 515 VAL A C 1
ATOM 3986 O O . VAL A 1 515 ? 5.153 -14.940 -9.837 1.00 91.62 515 VAL A O 1
ATOM 3989 N N . ASP A 1 516 ? 6.821 -13.641 -10.621 1.00 87.19 516 ASP A N 1
ATOM 3990 C CA . ASP A 1 516 ? 7.526 -14.718 -11.305 1.00 87.19 516 ASP A CA 1
ATOM 3991 C C . ASP A 1 516 ? 8.421 -15.488 -10.335 1.00 87.19 516 ASP A C 1
ATOM 3993 O O . ASP A 1 516 ? 8.972 -14.921 -9.389 1.00 87.19 516 ASP A O 1
ATOM 3997 N N . SER A 1 517 ? 8.554 -16.793 -10.576 1.00 84.38 517 SER A N 1
ATOM 3998 C CA . SER A 1 517 ? 9.274 -17.736 -9.708 1.00 84.38 517 SER A CA 1
ATOM 3999 C C . SER A 1 517 ? 8.815 -17.672 -8.241 1.00 84.38 517 SER A C 1
ATOM 4001 O O . SER A 1 517 ? 9.618 -17.653 -7.308 1.00 84.38 517 SER A O 1
ATOM 4003 N N . ALA A 1 518 ? 7.497 -17.638 -8.031 1.00 87.62 518 ALA A N 1
ATOM 4004 C CA . ALA A 1 518 ? 6.857 -17.474 -6.728 1.00 87.62 518 ALA A CA 1
ATOM 4005 C C . ALA A 1 518 ? 7.126 -18.627 -5.738 1.00 87.62 518 ALA A C 1
ATOM 4007 O O . ALA A 1 518 ? 6.759 -18.533 -4.574 1.00 87.62 518 ALA A O 1
ATOM 4008 N N . GLU A 1 519 ? 7.789 -19.712 -6.137 1.00 84.25 519 GLU A N 1
ATOM 4009 C CA . GLU A 1 519 ? 8.343 -20.670 -5.173 1.00 84.25 519 GLU A CA 1
ATOM 4010 C C . GLU A 1 519 ? 9.353 -20.046 -4.193 1.00 84.25 519 GLU A C 1
ATOM 4012 O O . GLU A 1 519 ? 9.471 -20.541 -3.078 1.00 84.25 519 GLU A O 1
ATOM 4017 N N . HIS A 1 520 ? 10.028 -18.946 -4.555 1.00 78.38 520 HIS A N 1
ATOM 4018 C CA . HIS A 1 520 ? 11.020 -18.276 -3.694 1.00 78.38 520 HIS A CA 1
ATOM 4019 C C . HIS A 1 520 ? 10.411 -17.476 -2.541 1.00 78.38 520 HIS A C 1
ATOM 4021 O O . HIS A 1 520 ? 11.127 -17.046 -1.642 1.00 78.38 520 HIS A O 1
ATOM 4027 N N . ILE A 1 521 ? 9.088 -17.298 -2.533 1.00 79.88 521 ILE A N 1
ATOM 4028 C CA . ILE A 1 521 ? 8.365 -16.741 -1.380 1.00 79.88 521 ILE A CA 1
ATOM 4029 C C . ILE A 1 521 ? 7.761 -17.840 -0.492 1.00 79.88 521 ILE A C 1
ATOM 4031 O O . ILE A 1 521 ? 7.138 -17.530 0.523 1.00 79.88 521 ILE A O 1
ATOM 4035 N N . LEU A 1 522 ? 7.950 -19.120 -0.844 1.00 81.81 522 LEU A N 1
ATOM 4036 C CA . LEU A 1 522 ? 7.470 -20.278 -0.091 1.00 81.81 522 LEU A CA 1
ATOM 4037 C C . LEU A 1 522 ? 8.604 -20.967 0.674 1.00 81.81 522 LEU A C 1
ATOM 4039 O O . LEU A 1 522 ? 9.759 -20.996 0.258 1.00 81.81 522 LEU A O 1
ATOM 4043 N N . HIS A 1 523 ? 8.252 -21.597 1.788 1.00 74.44 523 HIS A N 1
ATOM 4044 C CA . HIS A 1 523 ? 9.148 -22.459 2.529 1.00 74.44 523 HIS A CA 1
ATOM 4045 C C . HIS A 1 523 ? 9.435 -23.731 1.710 1.00 74.44 523 HIS A C 1
ATOM 4047 O O . HIS A 1 523 ? 8.486 -24.443 1.360 1.00 74.44 523 HIS A O 1
ATOM 4053 N N . PRO A 1 524 ? 10.710 -24.106 1.485 1.00 66.25 524 PRO A N 1
ATOM 4054 C CA . PRO A 1 524 ? 11.078 -25.217 0.599 1.00 66.25 524 PRO A CA 1
ATOM 4055 C C . PRO A 1 524 ? 10.431 -26.559 0.971 1.00 66.25 524 PRO A C 1
ATOM 4057 O O . PRO A 1 524 ? 10.018 -27.326 0.106 1.00 66.25 524 PRO A O 1
ATOM 4060 N N . THR A 1 525 ? 10.325 -26.840 2.274 1.00 67.94 525 THR A N 1
ATOM 4061 C CA . THR A 1 525 ? 9.801 -28.115 2.790 1.00 67.94 525 THR A CA 1
ATOM 4062 C C . THR A 1 525 ? 8.281 -28.150 2.968 1.00 67.94 525 THR A C 1
ATOM 4064 O O . THR A 1 525 ? 7.650 -29.156 2.646 1.00 67.94 525 THR A O 1
ATOM 4067 N N . THR A 1 526 ? 7.677 -27.095 3.527 1.00 72.62 526 THR A N 1
ATOM 4068 C CA . THR A 1 526 ? 6.244 -27.092 3.871 1.00 72.62 526 THR A CA 1
ATOM 4069 C C . THR A 1 526 ? 5.371 -26.592 2.722 1.00 72.62 526 THR A C 1
ATOM 4071 O O . THR A 1 526 ? 4.221 -27.018 2.618 1.00 72.62 526 THR A O 1
ATOM 4074 N N . GLY A 1 527 ? 5.912 -25.750 1.831 1.00 73.12 527 GLY A N 1
ATOM 4075 C CA . GLY A 1 527 ? 5.168 -25.104 0.748 1.00 73.12 527 GLY A CA 1
ATOM 4076 C C . GLY A 1 527 ? 4.259 -23.957 1.208 1.00 73.12 527 GLY A C 1
ATOM 4077 O O . GLY A 1 527 ? 3.424 -23.511 0.424 1.00 73.12 527 GLY A O 1
ATOM 4078 N N . GLU A 1 528 ? 4.393 -23.508 2.458 1.00 78.56 528 GLU A N 1
ATOM 4079 C CA . GLU A 1 528 ? 3.684 -22.349 3.023 1.00 78.56 528 GLU A CA 1
ATOM 4080 C C . GLU A 1 528 ? 4.458 -21.053 2.744 1.00 78.56 528 GLU A C 1
ATOM 4082 O O . GLU A 1 528 ? 5.671 -21.100 2.552 1.00 78.56 528 GLU A O 1
ATOM 4087 N N . LEU A 1 529 ? 3.796 -19.891 2.730 1.00 76.62 529 LEU A N 1
ATOM 4088 C CA . LEU A 1 529 ? 4.485 -18.601 2.576 1.00 76.62 529 LEU A CA 1
ATOM 4089 C C . LEU A 1 529 ? 5.481 -18.352 3.713 1.00 76.62 529 LEU A C 1
ATOM 4091 O O . LEU A 1 529 ? 5.171 -18.553 4.886 1.00 76.62 529 LEU A O 1
ATOM 4095 N N . LEU A 1 530 ? 6.672 -17.867 3.353 1.00 67.12 530 LEU A N 1
ATOM 4096 C CA . LEU A 1 530 ? 7.717 -17.514 4.313 1.00 67.12 530 LEU A CA 1
ATOM 4097 C C . LEU A 1 530 ? 7.362 -16.281 5.142 1.00 67.12 530 LEU A C 1
ATOM 4099 O O . LEU A 1 530 ? 7.829 -16.184 6.273 1.00 67.12 530 LEU A O 1
ATOM 4103 N N . ASP A 1 531 ? 6.581 -15.349 4.598 1.00 67.94 531 ASP A N 1
ATOM 4104 C CA . ASP A 1 531 ? 6.174 -14.110 5.265 1.00 67.94 531 ASP A CA 1
ATOM 4105 C C . ASP A 1 531 ? 4.681 -14.178 5.661 1.00 67.94 531 ASP A C 1
ATOM 4107 O O . ASP A 1 531 ? 3.815 -14.151 4.780 1.00 67.94 531 ASP A O 1
ATOM 4111 N N . PRO A 1 532 ? 4.359 -14.267 6.968 1.00 65.25 532 PRO A N 1
ATOM 4112 C CA . PRO A 1 532 ? 2.981 -14.249 7.457 1.00 65.25 532 PRO A CA 1
ATOM 4113 C C . PRO A 1 532 ? 2.211 -12.971 7.098 1.00 65.25 532 PRO A C 1
ATOM 4115 O O . PRO A 1 532 ? 0.998 -13.034 6.893 1.00 65.25 532 PRO A O 1
ATOM 4118 N N . ASP A 1 533 ? 2.888 -11.823 7.004 1.00 67.12 533 ASP A N 1
ATOM 4119 C CA . ASP A 1 533 ? 2.246 -10.560 6.635 1.00 67.12 533 ASP A CA 1
ATOM 4120 C C . ASP A 1 533 ? 1.912 -10.552 5.138 1.00 67.12 533 ASP A C 1
ATOM 4122 O O . ASP A 1 533 ? 0.862 -10.047 4.738 1.00 67.12 533 ASP A O 1
ATOM 4126 N N . LEU A 1 534 ? 2.757 -11.158 4.298 1.00 76.88 534 LEU A N 1
ATOM 4127 C CA . LEU A 1 534 ? 2.447 -11.376 2.884 1.00 76.88 534 LEU A CA 1
ATOM 4128 C C . LEU A 1 534 ? 1.307 -12.382 2.693 1.00 76.88 534 LEU A C 1
ATOM 4130 O O . LEU A 1 534 ? 0.461 -12.177 1.823 1.00 76.88 534 LEU A O 1
ATOM 4134 N N . ASP A 1 535 ? 1.239 -13.428 3.520 1.00 78.50 535 ASP A N 1
ATOM 4135 C CA . ASP A 1 535 ? 0.104 -14.359 3.536 1.00 78.50 535 ASP A CA 1
ATOM 4136 C C . ASP A 1 535 ? -1.210 -13.640 3.869 1.00 78.50 535 ASP A C 1
ATOM 4138 O O . ASP A 1 535 ? -2.211 -13.802 3.165 1.00 78.50 535 ASP A O 1
ATOM 4142 N N . GLU A 1 536 ? -1.198 -12.772 4.884 1.00 77.38 536 GLU A N 1
ATOM 4143 C CA . GLU A 1 536 ? -2.344 -11.921 5.215 1.00 77.38 536 GLU A CA 1
ATOM 4144 C C . GLU A 1 536 ? -2.663 -10.933 4.082 1.00 77.38 536 GLU A C 1
ATOM 4146 O O . GLU A 1 536 ? -3.827 -10.747 3.738 1.00 77.38 536 GLU A O 1
ATOM 4151 N N . ALA A 1 537 ? -1.654 -10.339 3.442 1.00 84.44 537 ALA A N 1
ATOM 4152 C CA . ALA A 1 537 ? -1.837 -9.433 2.312 1.00 84.44 537 ALA A CA 1
ATOM 4153 C C . ALA A 1 537 ? -2.539 -10.107 1.122 1.00 84.44 537 ALA A C 1
ATOM 4155 O O . ALA A 1 537 ? -3.491 -9.548 0.567 1.00 84.44 537 ALA A O 1
ATOM 4156 N N . LEU A 1 538 ? -2.111 -11.315 0.745 1.00 87.56 538 LEU A N 1
ATOM 4157 C CA . LEU A 1 538 ? -2.762 -12.094 -0.309 1.00 87.56 538 LEU A CA 1
ATOM 4158 C C . LEU A 1 538 ? -4.180 -12.519 0.091 1.00 87.56 538 LEU A C 1
ATOM 4160 O O . LEU A 1 538 ? -5.081 -12.481 -0.750 1.00 87.56 538 LEU A O 1
ATOM 4164 N N . GLU A 1 539 ? -4.415 -12.848 1.364 1.00 85.56 539 GLU A N 1
ATOM 4165 C CA . GLU A 1 539 ? -5.761 -13.131 1.876 1.00 85.56 539 GLU A CA 1
ATOM 4166 C C . GLU A 1 539 ? -6.667 -11.889 1.835 1.00 85.56 539 GLU A C 1
ATOM 4168 O O . GLU A 1 539 ? -7.828 -11.988 1.426 1.00 85.56 539 GLU A O 1
ATOM 4173 N N . MET A 1 540 ? -6.158 -10.702 2.182 1.00 84.00 540 MET A N 1
ATOM 4174 C CA . MET A 1 540 ? -6.905 -9.447 2.056 1.00 84.00 540 MET A CA 1
ATOM 4175 C C . MET A 1 540 ? -7.278 -9.174 0.597 1.00 84.00 540 MET A C 1
ATOM 4177 O O . MET A 1 540 ? -8.432 -8.852 0.322 1.00 84.00 540 MET A O 1
ATOM 4181 N N . VAL A 1 541 ? -6.352 -9.361 -0.347 1.00 87.62 541 VAL A N 1
ATOM 4182 C CA . VAL A 1 541 ? -6.624 -9.231 -1.793 1.00 87.62 541 VAL A CA 1
ATOM 4183 C C . VAL A 1 541 ? -7.631 -10.278 -2.281 1.00 87.62 541 VAL A C 1
ATOM 4185 O O . VAL A 1 541 ? -8.375 -10.029 -3.222 1.00 87.62 541 VAL A O 1
ATOM 4188 N N . ALA A 1 542 ? -7.675 -11.461 -1.672 1.00 84.75 542 ALA A N 1
ATOM 4189 C CA . ALA A 1 542 ? -8.611 -12.510 -2.061 1.00 84.75 542 ALA A CA 1
ATOM 4190 C C . ALA A 1 542 ? -10.022 -12.336 -1.466 1.00 84.75 542 ALA A C 1
ATOM 4192 O O . ALA A 1 542 ? -10.988 -12.850 -2.031 1.00 84.75 542 ALA A O 1
ATOM 4193 N N . THR A 1 543 ? -10.158 -11.635 -0.334 1.00 76.75 543 THR A N 1
ATOM 4194 C CA . THR A 1 543 ? -11.409 -11.572 0.450 1.00 76.75 543 THR A CA 1
ATOM 4195 C C . THR A 1 543 ? -12.038 -10.180 0.567 1.00 76.75 543 THR A C 1
ATOM 4197 O O . THR A 1 543 ? -13.196 -10.061 0.996 1.00 76.75 543 THR A O 1
ATOM 4200 N N . THR A 1 544 ? -11.311 -9.123 0.201 1.00 76.62 544 THR A N 1
ATOM 4201 C CA . THR A 1 544 ? -11.832 -7.751 0.171 1.00 76.62 544 THR A CA 1
ATOM 4202 C C . THR A 1 544 ? -12.733 -7.574 -1.051 1.00 76.62 544 THR A C 1
ATOM 4204 O O . THR A 1 544 ? -12.419 -8.017 -2.147 1.00 76.62 544 THR A O 1
ATOM 4207 N N . ALA A 1 545 ? -13.895 -6.948 -0.869 1.00 72.12 545 ALA A N 1
ATOM 4208 C CA . ALA A 1 545 ? -14.790 -6.621 -1.979 1.00 72.12 545 ALA A CA 1
ATOM 4209 C C . ALA A 1 545 ? -14.456 -5.226 -2.532 1.00 72.12 545 ALA A C 1
ATOM 4211 O O . ALA A 1 545 ? -13.900 -4.400 -1.811 1.00 72.12 545 ALA A O 1
ATOM 4212 N N . ASN A 1 546 ? -14.855 -4.941 -3.774 1.00 73.50 546 ASN A N 1
ATOM 4213 C CA . ASN A 1 546 ? -14.771 -3.609 -4.392 1.00 73.50 546 ASN A CA 1
ATOM 4214 C C . ASN A 1 546 ? -13.337 -3.061 -4.582 1.00 73.50 546 ASN A C 1
ATOM 4216 O O . ASN A 1 546 ? -13.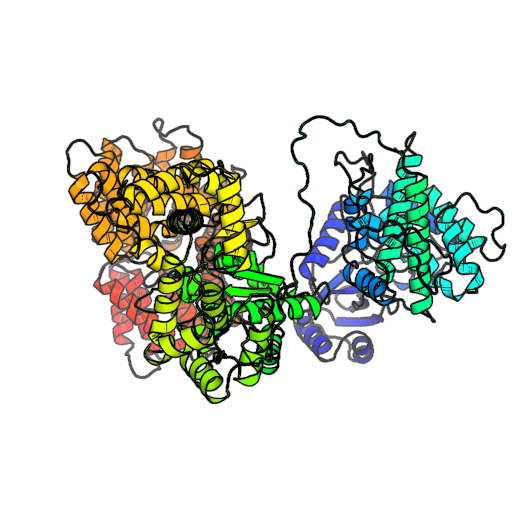101 -1.866 -4.418 1.00 73.50 546 ASN A O 1
ATOM 4220 N N . HIS A 1 547 ? -12.386 -3.922 -4.960 1.00 86.69 547 HIS A N 1
ATOM 4221 C CA . HIS A 1 547 ? -11.067 -3.527 -5.473 1.00 86.69 547 HIS A CA 1
ATOM 4222 C C . HIS A 1 547 ? -10.793 -4.217 -6.820 1.00 86.69 547 HIS A C 1
ATOM 4224 O O . HIS A 1 547 ? -11.437 -5.210 -7.154 1.00 86.69 547 HIS A O 1
ATOM 4230 N N . HIS A 1 548 ? -9.818 -3.727 -7.590 1.00 87.19 548 HIS A N 1
ATOM 4231 C CA . HIS A 1 548 ? -9.518 -4.218 -8.945 1.00 87.19 548 HIS A CA 1
ATOM 4232 C C . HIS A 1 548 ? -8.067 -4.697 -9.080 1.00 87.19 548 HIS A C 1
ATOM 4234 O O . HIS A 1 548 ? -7.357 -4.330 -10.015 1.00 87.19 548 HIS A O 1
ATOM 4240 N N . VAL A 1 549 ? -7.617 -5.511 -8.120 1.00 90.69 549 VAL A N 1
ATOM 4241 C CA . VAL A 1 549 ? -6.255 -6.074 -8.094 1.00 90.69 549 VAL A CA 1
ATOM 4242 C C . VAL A 1 549 ? -6.287 -7.563 -8.427 1.00 90.69 549 VAL A C 1
ATOM 4244 O O . VAL A 1 549 ? -7.029 -8.317 -7.796 1.00 90.69 549 VAL A O 1
ATOM 4247 N N . VAL A 1 550 ? -5.463 -7.976 -9.391 1.00 91.25 550 VAL A N 1
ATOM 4248 C CA . VAL A 1 550 ? -5.199 -9.376 -9.748 1.00 91.25 550 VAL A CA 1
ATOM 4249 C C . VAL A 1 550 ? -3.738 -9.691 -9.454 1.00 91.25 550 VAL A C 1
ATOM 4251 O O . VAL A 1 550 ? -2.847 -8.989 -9.926 1.00 91.25 550 VAL A O 1
ATOM 4254 N N . VAL A 1 551 ? -3.483 -10.761 -8.706 1.00 93.12 551 VAL A N 1
ATOM 4255 C CA . VAL A 1 551 ? -2.122 -11.247 -8.436 1.00 93.12 551 VAL A CA 1
ATOM 4256 C C . VAL A 1 551 ? -1.919 -12.568 -9.161 1.00 93.12 551 VAL A C 1
ATOM 4258 O O . VAL A 1 551 ? -2.674 -13.506 -8.922 1.00 93.12 551 VAL A O 1
ATOM 4261 N N . LEU A 1 552 ? -0.919 -12.658 -10.037 1.00 92.56 552 LEU A N 1
ATOM 4262 C CA . LEU A 1 552 ? -0.543 -13.896 -10.718 1.00 92.56 552 LEU A CA 1
ATOM 4263 C C . LEU A 1 552 ? 0.751 -14.443 -10.120 1.00 92.56 552 LEU A C 1
ATOM 4265 O O . LEU A 1 552 ? 1.808 -13.848 -10.308 1.00 92.56 552 LEU A O 1
ATOM 4269 N N . LEU A 1 553 ? 0.677 -15.594 -9.456 1.00 92.44 553 LEU A N 1
ATOM 4270 C CA . LEU A 1 553 ? 1.857 -16.319 -8.993 1.00 92.44 553 LEU A CA 1
ATOM 4271 C C . LEU A 1 553 ? 2.272 -17.343 -10.053 1.00 92.44 553 LEU A C 1
ATOM 4273 O O . LEU A 1 553 ? 1.505 -18.252 -10.383 1.00 92.44 553 LEU A O 1
ATOM 4277 N N . VAL A 1 554 ? 3.482 -17.197 -10.586 1.00 91.50 554 VAL A N 1
ATOM 4278 C CA . VAL A 1 554 ? 4.069 -18.126 -11.559 1.00 91.50 554 VAL A CA 1
ATOM 4279 C C . VAL A 1 554 ? 5.024 -19.048 -10.813 1.00 91.50 554 VAL A C 1
ATOM 4281 O O . VAL A 1 554 ? 5.998 -18.575 -10.238 1.00 91.50 554 VAL A O 1
ATOM 4284 N N . MET A 1 555 ? 4.753 -20.355 -10.792 1.00 88.38 555 MET A N 1
ATOM 4285 C CA . MET A 1 555 ? 5.485 -21.280 -9.918 1.00 88.38 555 MET A CA 1
ATOM 4286 C C . MET A 1 555 ? 5.700 -22.686 -10.486 1.00 88.38 555 MET A C 1
ATOM 4288 O O . MET A 1 555 ? 5.031 -23.120 -11.428 1.00 88.38 555 MET A O 1
ATOM 4292 N N . ARG A 1 556 ? 6.670 -23.408 -9.911 1.00 86.19 556 ARG A N 1
ATOM 4293 C CA . ARG A 1 556 ? 6.928 -24.840 -10.186 1.00 86.19 556 ARG A CA 1
ATOM 4294 C C . ARG A 1 556 ? 6.176 -25.803 -9.274 1.00 86.19 556 ARG A C 1
ATOM 4296 O O . ARG A 1 556 ? 5.875 -26.912 -9.695 1.00 86.19 556 ARG A O 1
ATOM 4303 N N . HIS A 1 557 ? 5.921 -25.402 -8.035 1.00 80.25 557 HIS A N 1
ATOM 4304 C CA . HIS A 1 557 ? 5.257 -26.218 -7.024 1.00 80.25 557 HIS A CA 1
ATOM 4305 C C . HIS A 1 557 ? 4.113 -25.404 -6.429 1.00 80.25 557 HIS A C 1
ATOM 4307 O O . HIS A 1 557 ? 4.304 -24.238 -6.098 1.00 80.25 557 HIS A O 1
ATOM 4313 N N . LEU A 1 558 ? 2.923 -26.001 -6.330 1.00 76.50 558 LEU A N 1
ATOM 4314 C CA . LEU A 1 558 ? 1.762 -25.322 -5.756 1.00 76.50 558 LEU A CA 1
ATOM 4315 C C . LEU A 1 558 ? 1.958 -25.095 -4.253 1.00 76.50 558 LEU A C 1
ATOM 4317 O O . LEU A 1 558 ? 2.419 -25.995 -3.545 1.00 76.50 558 LEU A O 1
ATOM 4321 N N . ALA A 1 559 ? 1.552 -23.916 -3.781 1.00 72.38 559 ALA A N 1
ATOM 4322 C CA . ALA A 1 559 ? 1.513 -23.600 -2.358 1.00 72.38 559 ALA A CA 1
ATOM 4323 C C . ALA A 1 559 ? 0.576 -24.564 -1.600 1.00 72.38 559 ALA A C 1
ATOM 4325 O O . ALA A 1 559 ? -0.461 -24.984 -2.122 1.00 72.38 559 ALA A O 1
ATOM 4326 N N . ARG A 1 560 ? 0.942 -24.914 -0.364 1.00 69.06 560 ARG A N 1
ATOM 4327 C CA . ARG A 1 560 ? 0.138 -25.727 0.567 1.00 69.06 560 ARG A CA 1
ATOM 4328 C C . ARG A 1 560 ? -0.260 -24.882 1.765 1.00 69.06 560 ARG A C 1
ATOM 4330 O O . ARG A 1 560 ? 0.540 -24.052 2.174 1.00 69.06 560 ARG A O 1
ATOM 4337 N N . HIS A 1 561 ? -1.425 -25.147 2.365 1.00 60.69 561 HIS A N 1
ATOM 4338 C CA . HIS A 1 561 ? -1.843 -24.536 3.638 1.00 60.69 561 HIS A CA 1
ATOM 4339 C C . HIS A 1 561 ? -3.204 -25.060 4.152 1.00 60.69 561 HIS A C 1
ATOM 4341 O O . HIS A 1 561 ? -3.968 -25.709 3.436 1.00 60.69 561 HIS A O 1
ATOM 4347 N N . SER A 1 562 ? -3.505 -24.770 5.426 1.00 49.03 562 SER A N 1
ATOM 4348 C CA . SER A 1 562 ? -4.632 -25.346 6.183 1.00 49.03 562 SER A CA 1
ATOM 4349 C C . SER A 1 562 ? -5.808 -24.394 6.484 1.00 49.03 562 SER A C 1
ATOM 4351 O O . SER A 1 562 ? -6.871 -24.893 6.841 1.00 49.03 562 SER A O 1
ATOM 4353 N N . ASN A 1 563 ? -5.671 -23.060 6.338 1.00 59.41 563 ASN A N 1
ATOM 4354 C CA . ASN A 1 563 ? -6.675 -22.089 6.838 1.00 59.41 563 ASN A CA 1
ATOM 4355 C C . ASN A 1 563 ? -6.905 -20.791 6.014 1.00 59.41 563 ASN A C 1
ATOM 4357 O O . ASN A 1 563 ? -7.693 -19.954 6.460 1.00 59.41 563 ASN A O 1
ATOM 4361 N N . ARG A 1 564 ? -6.275 -20.584 4.845 1.00 71.50 564 ARG A N 1
ATOM 4362 C CA . ARG A 1 564 ? -6.512 -19.388 3.990 1.00 71.50 564 ARG A CA 1
ATOM 4363 C C . ARG A 1 564 ? -7.316 -19.719 2.746 1.00 71.50 564 ARG A C 1
ATOM 4365 O O . ARG A 1 564 ? -7.341 -20.868 2.306 1.00 71.50 564 ARG A O 1
ATOM 4372 N N . THR A 1 565 ? -7.939 -18.716 2.148 1.00 75.25 565 THR A N 1
ATOM 4373 C CA . THR A 1 565 ? -8.768 -18.905 0.958 1.00 75.25 565 THR A CA 1
ATOM 4374 C C . THR A 1 565 ? -8.001 -18.631 -0.337 1.00 75.25 565 THR A C 1
ATOM 4376 O O . THR A 1 565 ? -8.276 -19.284 -1.346 1.00 75.25 565 THR A O 1
ATOM 4379 N N . TRP A 1 566 ? -6.989 -17.753 -0.320 1.00 80.25 566 TRP A N 1
ATOM 4380 C CA . TRP A 1 566 ? -6.317 -17.284 -1.541 1.00 80.25 566 TRP A CA 1
ATOM 4381 C C . TRP A 1 566 ? -5.677 -18.372 -2.442 1.00 80.25 566 TRP A C 1
ATOM 4383 O O . TRP A 1 566 ? -5.823 -18.252 -3.660 1.00 80.25 566 TRP A O 1
ATOM 4393 N N . PRO A 1 567 ? -5.072 -19.474 -1.947 1.00 67.62 567 PRO A N 1
ATOM 4394 C CA . PRO A 1 567 ? -4.513 -20.533 -2.805 1.00 67.62 567 PRO A CA 1
ATOM 4395 C C . PRO A 1 567 ? -5.573 -21.451 -3.428 1.00 67.62 567 PRO A C 1
ATOM 4397 O O . PRO A 1 567 ? -5.262 -22.207 -4.344 1.00 67.62 567 PRO A O 1
ATOM 4400 N N . GLY A 1 568 ? -6.818 -21.410 -2.931 1.00 61.41 568 GLY A N 1
ATOM 4401 C CA . GLY A 1 568 ? -7.930 -22.257 -3.381 1.00 61.41 568 GLY A CA 1
ATOM 4402 C C . GLY A 1 568 ? -9.051 -21.515 -4.118 1.00 61.41 568 GLY A C 1
ATOM 4403 O O . GLY A 1 568 ? -9.935 -22.158 -4.679 1.00 61.41 568 GLY A O 1
ATOM 4404 N N . LEU A 1 569 ? -9.033 -20.177 -4.141 1.00 60.94 569 LEU A N 1
ATOM 4405 C CA . LEU A 1 569 ? -10.087 -19.346 -4.746 1.00 60.94 569 LEU A CA 1
ATOM 4406 C C . LEU A 1 569 ? -10.042 -19.284 -6.290 1.00 60.94 569 LEU A C 1
ATOM 4408 O O . LEU A 1 569 ? -10.872 -18.609 -6.898 1.00 60.94 569 LEU A O 1
ATOM 4412 N N . GLY A 1 570 ? -9.131 -20.014 -6.949 1.00 60.53 570 GLY A N 1
ATOM 4413 C CA . GLY A 1 570 ? -9.059 -20.128 -8.411 1.00 60.53 570 GLY A CA 1
ATOM 4414 C C . GLY A 1 570 ? -8.431 -21.444 -8.884 1.00 60.53 570 GLY A C 1
ATOM 4415 O O . GLY A 1 570 ? -7.558 -21.998 -8.223 1.00 60.53 570 GLY A O 1
ATOM 4416 N N . ARG A 1 571 ? -8.869 -21.962 -10.042 1.00 71.06 571 ARG A N 1
ATOM 4417 C CA . ARG A 1 571 ? -8.300 -23.179 -10.651 1.00 71.06 571 ARG A CA 1
ATOM 4418 C C . ARG A 1 571 ? -6.911 -22.858 -11.240 1.00 71.06 571 ARG A C 1
ATOM 4420 O O . ARG A 1 571 ? -6.847 -21.942 -12.060 1.00 71.06 571 ARG A O 1
ATOM 4427 N N . PRO A 1 572 ? -5.826 -23.573 -10.872 1.00 81.38 572 PRO A N 1
ATOM 4428 C CA . PRO A 1 572 ? -4.503 -23.328 -11.448 1.00 81.38 572 PRO A CA 1
ATOM 4429 C C . PRO A 1 572 ? -4.497 -23.564 -12.962 1.00 81.38 572 PRO A C 1
ATOM 4431 O O . PRO A 1 572 ? -5.094 -24.535 -13.437 1.00 81.38 572 PRO A O 1
ATOM 4434 N N . GLN A 1 573 ? -3.803 -22.705 -13.711 1.00 86.25 573 GLN A N 1
ATOM 4435 C CA . GLN A 1 573 ? -3.507 -22.939 -15.125 1.00 86.25 573 GLN A CA 1
ATOM 4436 C C . GLN A 1 573 ? -2.191 -23.720 -15.238 1.00 86.25 573 GLN A C 1
ATOM 4438 O O . GLN A 1 573 ? -1.186 -23.320 -14.653 1.00 86.25 573 GLN A O 1
ATOM 4443 N N . TYR A 1 574 ? -2.191 -24.828 -15.981 1.00 88.50 574 TYR A N 1
ATOM 4444 C CA . TYR A 1 574 ? -1.024 -25.695 -16.170 1.00 88.50 574 TYR A CA 1
ATOM 4445 C C . TYR A 1 574 ? -0.420 -25.480 -17.558 1.00 88.50 574 TYR A C 1
ATOM 4447 O O . TYR A 1 574 ? -1.155 -25.461 -18.539 1.00 88.50 574 TYR A O 1
ATOM 4455 N N . LEU A 1 575 ? 0.905 -25.326 -17.629 1.00 89.31 575 LEU A N 1
ATOM 4456 C CA . LEU A 1 575 ? 1.649 -25.134 -18.872 1.00 89.31 575 LEU A CA 1
ATOM 4457 C C . LEU A 1 575 ? 2.513 -26.362 -19.196 1.00 89.31 575 LEU A C 1
ATOM 4459 O O . LEU A 1 575 ? 3.431 -26.694 -18.439 1.00 89.31 575 LEU A O 1
ATOM 4463 N N . GLU A 1 576 ? 2.236 -26.999 -20.334 1.00 88.12 576 GLU A N 1
ATOM 4464 C CA . GLU A 1 576 ? 2.916 -28.213 -20.820 1.00 88.12 576 GLU A CA 1
ATOM 4465 C C . GLU A 1 576 ? 4.011 -27.908 -21.863 1.00 88.12 576 GLU A C 1
ATOM 4467 O O . GLU A 1 576 ? 4.253 -26.745 -22.195 1.00 88.12 576 GLU A O 1
ATOM 4472 N N . GLY A 1 577 ? 4.717 -28.933 -22.357 1.00 86.12 577 GLY A N 1
ATOM 4473 C CA . GLY A 1 577 ? 5.725 -28.814 -23.426 1.00 86.12 577 GLY A CA 1
ATOM 4474 C C . GLY A 1 577 ? 5.138 -28.408 -24.777 1.00 86.12 577 GLY A C 1
ATOM 4475 O O . GLY A 1 577 ? 3.931 -28.491 -24.982 1.00 86.12 577 GLY A O 1
ATOM 4476 N N . LEU A 1 578 ? 5.987 -27.932 -25.696 1.00 89.44 578 LEU A N 1
ATOM 4477 C CA . LEU A 1 578 ? 5.547 -27.679 -27.073 1.00 89.44 578 LEU A CA 1
ATOM 4478 C C . LEU A 1 578 ? 5.190 -29.007 -27.760 1.00 89.44 578 LEU A C 1
ATOM 4480 O O . LEU A 1 578 ? 5.904 -29.991 -27.542 1.00 89.44 578 LEU A O 1
ATOM 4484 N N . PRO A 1 579 ? 4.156 -29.046 -28.619 1.00 89.38 579 PRO A N 1
ATOM 4485 C CA . PRO A 1 579 ? 3.917 -30.190 -29.493 1.00 89.38 579 PRO A CA 1
ATOM 4486 C C . PRO A 1 579 ? 5.139 -30.488 -30.375 1.00 89.38 579 PRO A C 1
ATOM 4488 O O . PRO A 1 579 ? 5.931 -29.597 -30.679 1.00 89.38 579 PRO A O 1
ATOM 4491 N N . GLU A 1 580 ? 5.305 -31.741 -30.809 1.00 87.62 580 GLU A N 1
ATOM 4492 C CA . GLU A 1 580 ? 6.511 -32.193 -31.527 1.00 87.62 580 GLU A CA 1
ATOM 4493 C C . GLU A 1 580 ? 6.830 -31.348 -32.771 1.00 87.62 580 GLU A C 1
ATOM 4495 O O . GLU A 1 580 ? 7.974 -30.933 -32.956 1.00 87.62 580 GLU A O 1
ATOM 4500 N N . ALA A 1 581 ? 5.825 -31.041 -33.596 1.00 86.56 581 ALA A N 1
ATOM 4501 C CA . ALA A 1 581 ? 6.009 -30.244 -34.810 1.00 86.56 581 ALA A CA 1
ATOM 4502 C C . ALA A 1 581 ? 6.516 -28.822 -34.500 1.00 86.56 581 ALA A C 1
ATOM 4504 O O . ALA A 1 581 ? 7.485 -28.358 -35.107 1.00 86.56 581 ALA A O 1
ATOM 4505 N N . ASP A 1 582 ? 5.912 -28.166 -33.511 1.00 87.56 582 ASP A N 1
ATOM 4506 C CA . ASP A 1 582 ? 6.254 -26.810 -33.077 1.00 87.56 582 ASP A CA 1
ATOM 4507 C C . ASP A 1 582 ? 7.590 -26.756 -32.338 1.00 87.56 582 ASP A C 1
ATOM 4509 O O . ASP A 1 582 ? 8.350 -25.795 -32.469 1.00 87.56 582 ASP A O 1
ATOM 4513 N N . PHE A 1 583 ? 7.924 -27.813 -31.597 1.00 89.38 583 PHE A N 1
ATOM 4514 C CA . PHE A 1 583 ? 9.224 -27.959 -30.960 1.00 89.38 583 PHE A CA 1
ATOM 4515 C C . PHE A 1 583 ? 10.346 -28.065 -31.999 1.00 89.38 583 PHE A C 1
ATOM 4517 O O . PHE A 1 583 ? 11.350 -27.361 -31.890 1.00 89.38 583 PHE A O 1
ATOM 4524 N N . ILE A 1 584 ? 10.173 -28.875 -33.049 1.00 89.94 584 ILE A N 1
ATOM 4525 C CA . ILE A 1 584 ? 11.148 -28.943 -34.146 1.00 89.94 584 ILE A CA 1
ATOM 4526 C C . ILE A 1 584 ? 11.232 -27.597 -34.874 1.00 89.94 584 ILE A C 1
ATOM 4528 O O . ILE A 1 584 ? 12.337 -27.106 -35.107 1.00 89.94 584 ILE A O 1
ATOM 4532 N N . GLN A 1 585 ? 10.100 -26.942 -35.153 1.00 87.75 585 GLN A N 1
ATOM 4533 C CA . GLN A 1 585 ? 10.097 -25.599 -35.740 1.00 87.75 585 GLN A CA 1
ATOM 4534 C C . GLN A 1 585 ? 10.860 -24.590 -34.864 1.00 87.75 585 GLN A C 1
ATOM 4536 O O . GLN A 1 585 ? 11.620 -23.766 -35.374 1.00 87.75 585 GLN A O 1
ATOM 4541 N N . TYR A 1 586 ? 10.711 -24.665 -33.542 1.00 87.44 586 TYR A N 1
ATOM 4542 C CA . TYR A 1 586 ? 11.477 -23.845 -32.609 1.00 87.44 586 TYR A CA 1
ATOM 4543 C C . TYR A 1 586 ? 12.991 -24.081 -32.743 1.00 87.44 586 TYR A C 1
ATOM 4545 O O . TYR A 1 586 ? 13.743 -23.108 -32.814 1.00 87.44 586 TYR A O 1
ATOM 4553 N N . LEU A 1 587 ? 13.435 -25.341 -32.830 1.00 88.38 587 LEU A N 1
ATOM 4554 C CA . LEU A 1 587 ? 14.852 -25.700 -32.967 1.00 88.38 587 LEU A CA 1
ATOM 4555 C C . LEU A 1 587 ? 15.476 -25.249 -34.296 1.00 88.38 587 LEU A C 1
ATOM 4557 O O . LEU A 1 587 ? 16.640 -24.848 -34.308 1.00 88.38 587 LEU A O 1
ATOM 4561 N N . THR A 1 588 ? 14.713 -25.253 -35.395 1.00 88.19 588 THR A N 1
ATOM 4562 C CA . THR A 1 588 ? 15.213 -24.826 -36.726 1.00 88.19 588 THR A CA 1
ATOM 4563 C C . THR A 1 588 ? 15.644 -23.360 -36.789 1.00 88.19 588 THR A C 1
ATOM 4565 O O . THR A 1 588 ? 16.331 -22.918 -37.705 1.00 88.19 588 THR A O 1
ATOM 4568 N N . ARG A 1 589 ? 15.285 -22.566 -35.777 1.00 82.62 589 ARG A N 1
ATOM 4569 C CA . ARG A 1 589 ? 15.707 -21.166 -35.673 1.00 82.62 589 ARG A CA 1
ATOM 4570 C C . ARG A 1 589 ? 17.205 -21.014 -35.385 1.00 82.62 589 ARG A C 1
ATOM 4572 O O . ARG A 1 589 ? 17.722 -19.905 -35.494 1.00 82.62 589 ARG A O 1
ATOM 4579 N N . PHE A 1 590 ? 17.897 -22.100 -35.031 1.00 82.44 590 PHE A N 1
ATOM 4580 C CA . PHE A 1 590 ? 19.333 -22.101 -34.745 1.00 82.44 590 PHE A CA 1
ATOM 4581 C C . PHE A 1 590 ? 20.198 -22.718 -35.868 1.00 82.44 590 PHE A C 1
ATOM 4583 O O . PHE A 1 590 ? 21.396 -22.893 -35.675 1.00 82.44 590 PHE A O 1
ATOM 4590 N N . ASP A 1 591 ? 19.638 -22.976 -37.059 1.00 79.25 591 ASP A N 1
ATOM 4591 C CA . ASP A 1 591 ? 20.287 -23.648 -38.217 1.00 79.25 591 ASP A CA 1
ATOM 4592 C C . ASP A 1 591 ? 21.470 -22.884 -38.854 1.00 79.25 591 ASP A C 1
ATOM 4594 O O . ASP A 1 591 ? 21.995 -23.269 -39.894 1.00 79.25 591 ASP A O 1
ATOM 4598 N N . HIS A 1 592 ? 21.922 -21.790 -38.240 1.00 75.00 592 HIS A N 1
ATOM 4599 C CA . HIS A 1 592 ? 23.098 -21.034 -38.673 1.00 75.00 592 HIS A CA 1
ATOM 4600 C C . HIS A 1 592 ? 24.425 -21.629 -38.164 1.00 75.00 592 HIS A C 1
ATOM 4602 O O . HIS A 1 592 ? 25.491 -21.184 -38.587 1.00 75.00 592 HIS A O 1
ATOM 4608 N N . VAL A 1 593 ? 24.380 -22.623 -37.268 1.00 72.75 593 VAL A N 1
ATOM 4609 C CA . VAL A 1 593 ? 25.565 -23.317 -36.743 1.00 72.75 593 VAL A CA 1
ATOM 4610 C C . VAL A 1 593 ? 25.846 -24.593 -37.531 1.00 72.75 593 VAL A C 1
ATOM 4612 O O . VAL A 1 593 ? 24.967 -25.422 -37.756 1.00 72.75 593 VAL A O 1
ATOM 4615 N N . VAL A 1 594 ? 27.111 -24.778 -37.911 1.00 68.12 594 VAL A N 1
ATOM 4616 C CA . VAL A 1 594 ? 27.584 -25.998 -38.577 1.00 68.12 594 VAL A CA 1
ATOM 4617 C C . VAL A 1 594 ? 27.331 -27.206 -37.666 1.00 68.12 594 VAL A C 1
ATOM 4619 O O . VAL A 1 594 ? 27.670 -27.164 -36.489 1.00 68.12 594 VAL A O 1
ATOM 4622 N N . ASN A 1 595 ? 26.770 -28.289 -38.216 1.00 81.19 595 ASN A N 1
ATOM 4623 C CA . ASN A 1 595 ? 26.377 -29.522 -37.508 1.00 81.19 595 ASN A CA 1
ATOM 4624 C C . ASN A 1 595 ? 25.084 -29.448 -36.662 1.00 81.19 595 ASN A C 1
ATOM 4626 O O . ASN A 1 595 ? 24.754 -30.424 -35.975 1.00 81.19 595 ASN A O 1
ATOM 4630 N N . TRP A 1 596 ? 24.327 -28.347 -36.744 1.00 87.56 596 TRP A N 1
ATOM 4631 C CA . TRP A 1 596 ? 22.987 -28.209 -36.166 1.00 87.56 596 TRP A CA 1
ATOM 4632 C C . TRP A 1 596 ? 21.918 -28.196 -37.276 1.00 87.56 596 TRP A C 1
ATOM 4634 O O . TRP A 1 596 ? 21.631 -27.160 -37.864 1.00 87.56 596 TRP A O 1
ATOM 4644 N N . GLU A 1 597 ? 21.337 -29.366 -37.578 1.00 87.94 597 GLU A N 1
ATOM 4645 C CA . GLU A 1 597 ? 20.319 -29.539 -38.637 1.00 87.94 597 GLU A CA 1
ATOM 4646 C C . GLU A 1 597 ? 19.087 -30.342 -38.142 1.00 87.94 597 GLU A C 1
ATOM 4648 O O . GLU A 1 597 ? 18.837 -31.469 -38.584 1.00 87.94 597 GLU A O 1
ATOM 4653 N N . PRO A 1 598 ? 18.286 -29.805 -37.202 1.00 87.88 598 PRO A N 1
ATOM 4654 C CA . PRO A 1 598 ? 17.123 -30.484 -36.620 1.00 87.88 598 PRO A CA 1
ATOM 4655 C C . PRO A 1 598 ? 16.045 -30.878 -37.645 1.00 87.88 598 PRO A C 1
ATOM 4657 O O . PRO A 1 598 ? 15.390 -31.907 -37.466 1.00 87.88 598 PRO A O 1
ATOM 4660 N N . ALA A 1 599 ? 15.867 -30.114 -38.732 1.00 86.31 599 ALA A N 1
ATOM 4661 C CA . ALA A 1 599 ? 14.917 -30.448 -39.801 1.00 86.31 599 ALA A CA 1
ATOM 4662 C C . ALA A 1 599 ? 15.358 -31.646 -40.662 1.00 86.31 599 ALA A C 1
ATOM 4664 O O . ALA A 1 599 ? 14.508 -32.345 -41.214 1.00 86.31 599 ALA A O 1
ATOM 4665 N N . ALA A 1 600 ? 16.668 -31.895 -40.764 1.00 87.88 600 ALA A N 1
ATOM 4666 C CA . ALA A 1 600 ? 17.236 -32.989 -41.551 1.00 87.88 600 ALA A CA 1
ATOM 4667 C C . ALA A 1 600 ? 17.267 -34.328 -40.788 1.00 87.88 600 ALA A C 1
ATOM 4669 O O . ALA A 1 600 ? 17.577 -35.370 -41.370 1.00 87.88 600 ALA A O 1
ATOM 4670 N N . LEU A 1 601 ? 16.933 -34.328 -39.491 1.00 89.38 601 LEU A N 1
ATOM 4671 C CA . LEU A 1 601 ? 16.943 -35.533 -38.666 1.00 89.38 601 LEU A CA 1
ATOM 4672 C C . LEU A 1 601 ? 15.923 -36.586 -39.159 1.00 89.38 601 LEU A C 1
ATOM 4674 O O . LEU A 1 601 ? 14.747 -36.261 -39.388 1.00 89.38 601 LEU A O 1
ATOM 4678 N N . PRO A 1 602 ? 16.311 -37.877 -39.222 1.00 91.31 602 PRO A N 1
ATOM 4679 C CA . PRO A 1 602 ? 15.373 -38.971 -39.457 1.00 91.31 602 PRO A CA 1
ATOM 4680 C C . PRO A 1 602 ? 14.227 -38.954 -38.441 1.00 91.31 602 PRO A C 1
ATOM 4682 O O . PRO A 1 602 ? 14.420 -38.598 -37.280 1.00 91.31 602 PRO A O 1
ATOM 4685 N N . GLU A 1 603 ? 13.030 -39.374 -38.856 1.00 89.44 603 GLU A N 1
ATOM 4686 C CA . GLU A 1 603 ? 11.828 -39.324 -38.008 1.00 89.44 603 GLU A CA 1
ATOM 4687 C C . GLU A 1 603 ? 12.010 -40.060 -36.670 1.00 89.44 603 GLU A C 1
ATOM 4689 O O . GLU A 1 603 ? 11.654 -39.528 -35.622 1.00 89.44 603 GLU A O 1
ATOM 4694 N N . ASN A 1 604 ? 12.660 -41.228 -36.675 1.00 87.75 604 ASN A N 1
ATOM 4695 C CA . ASN A 1 604 ? 12.954 -41.966 -35.442 1.00 87.75 604 ASN A CA 1
ATOM 4696 C C . ASN A 1 604 ? 13.880 -41.180 -34.497 1.00 87.75 604 ASN A C 1
ATOM 4698 O O . ASN A 1 604 ? 13.642 -41.155 -33.293 1.00 87.75 604 ASN A O 1
ATOM 4702 N N . THR A 1 605 ? 14.900 -40.501 -35.027 1.00 90.06 605 THR A N 1
ATOM 4703 C CA . THR A 1 605 ? 15.831 -39.681 -34.235 1.00 90.06 605 THR A CA 1
ATOM 4704 C C . THR A 1 605 ? 15.140 -38.433 -33.679 1.00 90.06 605 THR A C 1
ATOM 4706 O O . THR A 1 605 ? 15.358 -38.085 -32.520 1.00 90.06 605 THR A O 1
ATOM 4709 N N . ARG A 1 606 ? 14.245 -37.796 -34.453 1.00 92.06 606 ARG A N 1
ATOM 4710 C CA . ARG A 1 606 ? 13.412 -36.676 -33.971 1.00 92.06 606 ARG A CA 1
ATOM 4711 C C . ARG A 1 606 ? 12.513 -37.090 -32.811 1.00 92.06 606 ARG A C 1
ATOM 4713 O O . ARG A 1 606 ? 12.476 -36.387 -31.805 1.00 92.06 606 ARG A O 1
ATOM 4720 N N . ARG A 1 607 ? 11.870 -38.257 -32.908 1.00 89.06 607 ARG A N 1
ATOM 4721 C CA . ARG A 1 607 ? 11.029 -38.799 -31.831 1.00 89.06 607 ARG A CA 1
ATOM 4722 C C . ARG A 1 607 ? 11.821 -39.107 -30.563 1.00 89.06 607 ARG A C 1
ATOM 4724 O O . ARG A 1 607 ? 11.322 -38.831 -29.478 1.00 89.06 607 ARG A O 1
ATOM 4731 N N . VAL A 1 608 ? 13.044 -39.638 -30.677 1.00 91.12 608 VAL A N 1
ATOM 4732 C CA . VAL A 1 608 ? 13.923 -39.866 -29.512 1.00 91.12 608 VAL A CA 1
ATOM 4733 C C . VAL A 1 608 ? 14.271 -38.542 -28.837 1.00 91.12 608 VAL A C 1
ATOM 4735 O O . VAL A 1 608 ? 14.057 -38.404 -27.634 1.00 91.12 608 VAL A O 1
ATOM 4738 N N . LEU A 1 609 ? 14.726 -37.547 -29.608 1.00 91.69 609 LEU A N 1
ATOM 4739 C CA . LEU A 1 609 ? 15.007 -36.209 -29.086 1.00 91.69 609 LEU A CA 1
ATOM 4740 C C . LEU A 1 609 ? 13.775 -35.629 -28.378 1.00 91.69 609 LEU A C 1
ATOM 4742 O O . LEU A 1 609 ? 13.878 -35.211 -27.226 1.00 91.69 609 LEU A O 1
ATOM 4746 N N . PHE A 1 610 ? 12.606 -35.657 -29.028 1.00 92.31 610 PHE A N 1
ATOM 4747 C CA . PHE A 1 610 ? 11.356 -35.152 -28.461 1.00 92.31 610 PHE A CA 1
ATOM 4748 C C . PHE A 1 610 ? 10.943 -35.893 -27.185 1.00 92.31 610 PHE A C 1
ATOM 4750 O O . PHE A 1 610 ? 10.580 -35.246 -26.209 1.00 92.31 610 PHE A O 1
ATOM 4757 N N . ALA A 1 611 ? 11.039 -37.223 -27.148 1.00 89.69 611 ALA A N 1
ATOM 4758 C CA . ALA A 1 611 ? 10.693 -38.017 -25.971 1.00 89.69 611 ALA A CA 1
ATOM 4759 C C . ALA A 1 611 ? 11.592 -37.701 -24.764 1.00 89.69 611 ALA A C 1
ATOM 4761 O O . ALA A 1 611 ? 11.114 -37.688 -23.630 1.00 89.69 611 ALA A O 1
ATOM 4762 N N . LYS A 1 612 ? 12.879 -37.418 -25.005 1.00 92.38 612 LYS A N 1
ATOM 4763 C CA . LYS A 1 612 ? 13.860 -37.117 -23.954 1.00 92.38 612 LYS A CA 1
ATOM 4764 C C . LYS A 1 612 ? 13.747 -35.702 -23.406 1.00 92.38 612 LYS A C 1
ATOM 4766 O O . LYS A 1 612 ? 13.840 -35.512 -22.198 1.00 92.38 612 LYS A O 1
ATOM 4771 N N . VAL A 1 613 ? 13.502 -34.717 -24.269 1.00 90.31 613 VAL A N 1
ATOM 4772 C CA . VAL A 1 613 ? 13.379 -33.307 -23.853 1.00 90.31 613 VAL A CA 1
ATOM 4773 C C . VAL A 1 613 ? 11.930 -32.860 -23.632 1.00 90.31 613 VAL A C 1
ATOM 4775 O O . VAL A 1 613 ? 11.706 -31.744 -23.172 1.00 90.31 613 VAL A O 1
ATOM 4778 N N . GLN A 1 614 ? 10.949 -33.706 -23.965 1.00 90.25 614 GLN A N 1
ATOM 4779 C CA . GLN A 1 614 ? 9.504 -33.520 -23.764 1.00 90.25 614 GLN A CA 1
ATOM 4780 C C . GLN A 1 614 ? 8.970 -32.166 -24.264 1.00 90.25 614 GLN A C 1
ATOM 4782 O O . GLN A 1 614 ? 8.169 -31.506 -23.603 1.00 90.25 614 GLN A O 1
ATOM 4787 N N . GLY A 1 615 ? 9.471 -31.705 -25.413 1.00 89.12 615 GLY A N 1
ATOM 4788 C CA . GLY A 1 615 ? 9.086 -30.413 -25.987 1.00 89.12 615 GLY A CA 1
ATOM 4789 C C . GLY A 1 615 ? 9.512 -29.188 -25.161 1.00 89.12 615 GLY A C 1
ATOM 4790 O O . GLY A 1 615 ? 8.949 -28.107 -25.346 1.00 89.12 615 GLY A O 1
ATOM 4791 N N . ASN A 1 616 ? 10.469 -29.326 -24.232 1.00 90.38 616 ASN A N 1
ATOM 4792 C CA . ASN A 1 616 ? 10.969 -28.244 -23.380 1.00 90.38 616 ASN A CA 1
ATOM 4793 C C . ASN A 1 616 ? 11.943 -27.325 -24.149 1.00 90.38 616 ASN A C 1
ATOM 4795 O O . ASN A 1 616 ? 13.061 -27.750 -24.467 1.00 90.38 616 ASN A O 1
ATOM 4799 N N . PRO A 1 617 ? 11.590 -26.047 -24.404 1.00 88.00 617 PRO A N 1
ATOM 4800 C CA . PRO A 1 617 ? 12.421 -25.147 -25.207 1.00 88.00 617 PRO A CA 1
ATOM 4801 C C . PRO A 1 617 ? 13.824 -24.908 -24.633 1.00 88.00 617 PRO A C 1
ATOM 4803 O O . PRO A 1 617 ? 14.785 -24.787 -25.392 1.00 88.00 617 PRO A O 1
ATOM 4806 N N . GLN A 1 618 ? 13.973 -24.857 -23.303 1.00 85.25 618 GLN A N 1
ATOM 4807 C CA . GLN A 1 618 ? 15.276 -24.613 -22.676 1.00 85.25 618 GLN A CA 1
ATOM 4808 C C . GLN A 1 618 ? 16.214 -25.817 -22.805 1.00 85.25 618 GLN A C 1
ATOM 4810 O O . GLN A 1 618 ? 17.406 -25.619 -23.023 1.00 85.25 618 GLN A O 1
ATOM 4815 N N . LEU A 1 619 ? 15.698 -27.048 -22.696 1.00 89.00 619 LEU A N 1
ATOM 4816 C CA . LEU A 1 619 ? 16.506 -28.255 -22.921 1.00 89.00 619 LEU A CA 1
ATOM 4817 C C . LEU A 1 619 ? 16.962 -28.342 -24.381 1.00 89.00 619 LEU A C 1
ATOM 4819 O O . LEU A 1 619 ? 18.123 -28.637 -24.643 1.00 89.00 619 LEU A O 1
ATOM 4823 N N . GLY A 1 620 ? 16.086 -27.981 -25.324 1.00 89.56 620 GLY A N 1
ATOM 4824 C CA . GLY A 1 620 ? 16.448 -27.852 -26.736 1.00 89.56 620 GLY A CA 1
ATOM 4825 C C . GLY A 1 620 ? 17.569 -26.835 -26.983 1.00 89.56 620 GLY A C 1
ATOM 4826 O O . GLY A 1 620 ? 18.502 -27.108 -27.736 1.00 89.56 620 GLY A O 1
ATOM 4827 N N . ARG A 1 621 ? 17.524 -25.682 -26.300 1.00 87.12 621 ARG A N 1
ATOM 4828 C CA . ARG A 1 621 ? 18.579 -24.660 -26.390 1.00 87.12 621 ARG A CA 1
ATOM 4829 C C . ARG A 1 621 ? 19.892 -25.089 -25.724 1.00 87.12 621 ARG A C 1
ATOM 4831 O O . ARG A 1 621 ? 20.954 -24.746 -26.232 1.00 87.12 621 ARG A O 1
ATOM 4838 N N . LEU A 1 622 ? 19.840 -25.845 -24.626 1.00 88.44 622 LEU A N 1
ATOM 4839 C CA . LEU A 1 622 ? 21.035 -26.436 -24.013 1.00 88.44 622 LEU A CA 1
ATOM 4840 C C . LEU A 1 622 ? 21.679 -27.476 -24.937 1.00 88.44 622 LEU A C 1
ATOM 4842 O O . LEU A 1 622 ? 22.890 -27.439 -25.122 1.00 88.44 622 LEU A O 1
ATOM 4846 N N . ALA A 1 623 ? 20.884 -28.331 -25.588 1.00 90.31 623 ALA A N 1
ATOM 4847 C CA . ALA A 1 623 ? 21.391 -29.264 -26.595 1.00 90.31 623 ALA A CA 1
ATOM 4848 C C . ALA A 1 623 ? 22.078 -28.529 -27.761 1.00 90.31 623 ALA A C 1
ATOM 4850 O O . ALA A 1 623 ? 23.168 -28.916 -28.177 1.00 90.31 623 ALA A O 1
ATOM 4851 N N . TYR A 1 624 ? 21.496 -27.418 -28.230 1.00 90.25 624 TYR A N 1
ATOM 4852 C CA . TYR A 1 624 ? 22.150 -26.523 -29.190 1.00 90.25 624 TYR A CA 1
ATOM 4853 C C . TYR A 1 624 ? 23.483 -25.979 -28.661 1.00 90.25 624 TYR A C 1
ATOM 4855 O O . TYR A 1 624 ? 24.488 -26.053 -29.361 1.00 90.25 624 TYR A O 1
ATOM 4863 N N . ALA A 1 625 ? 23.521 -25.476 -27.424 1.00 88.94 625 ALA A N 1
ATOM 4864 C CA . ALA A 1 625 ? 24.740 -24.929 -26.833 1.00 88.94 625 ALA A CA 1
ATOM 4865 C C . ALA A 1 625 ? 25.861 -25.976 -26.705 1.00 88.94 625 ALA A C 1
ATOM 4867 O O . ALA A 1 625 ? 27.020 -25.622 -26.894 1.00 88.94 625 ALA A O 1
ATOM 4868 N N . VAL A 1 626 ? 25.526 -27.245 -26.433 1.00 89.88 626 VAL A N 1
ATOM 4869 C CA . VAL A 1 626 ? 26.487 -28.365 -26.402 1.00 89.88 626 VAL A CA 1
ATOM 4870 C C . VAL A 1 626 ? 27.065 -28.643 -27.792 1.00 89.88 626 VAL A C 1
ATOM 4872 O O . VAL A 1 626 ? 28.277 -28.786 -27.918 1.00 89.88 626 VAL A O 1
ATOM 4875 N N . VAL A 1 627 ? 26.229 -28.687 -28.837 1.00 88.94 627 VAL A N 1
ATOM 4876 C CA . VAL A 1 627 ? 26.679 -28.895 -30.232 1.00 88.94 627 VAL A CA 1
ATOM 4877 C C . VAL A 1 627 ? 27.496 -27.705 -30.744 1.00 88.94 627 VAL A C 1
ATOM 4879 O O . VAL A 1 627 ? 28.468 -27.884 -31.470 1.00 88.94 627 VAL A O 1
ATOM 4882 N N . ALA A 1 628 ? 27.115 -26.488 -30.354 1.00 85.56 628 ALA A N 1
ATOM 4883 C CA . ALA A 1 628 ? 27.791 -25.254 -30.740 1.00 85.56 628 ALA A CA 1
ATOM 4884 C C . ALA A 1 628 ? 29.075 -24.974 -29.936 1.00 85.56 628 ALA A C 1
ATOM 4886 O O . ALA A 1 628 ? 29.811 -24.042 -30.278 1.00 85.56 628 ALA A O 1
ATOM 4887 N N . ALA A 1 629 ? 29.321 -25.710 -28.847 1.00 82.81 629 ALA A N 1
ATOM 4888 C CA . ALA A 1 629 ? 30.564 -25.637 -28.089 1.00 82.81 629 ALA A CA 1
ATOM 4889 C C . ALA A 1 629 ? 31.690 -26.354 -28.848 1.00 82.81 629 ALA A C 1
ATOM 4891 O O . ALA A 1 629 ? 31.460 -27.329 -29.564 1.00 82.81 629 ALA A O 1
ATOM 4892 N N . ASP A 1 630 ? 32.912 -25.845 -28.711 1.00 67.19 630 ASP A N 1
ATOM 4893 C CA . ASP A 1 630 ? 34.068 -26.350 -29.448 1.00 67.19 630 ASP A CA 1
ATOM 4894 C C . ASP A 1 630 ? 34.308 -27.836 -29.102 1.00 67.19 630 ASP A C 1
ATOM 4896 O O . ASP A 1 630 ? 34.422 -28.197 -27.929 1.00 67.19 630 ASP A O 1
ATOM 4900 N N . GLY A 1 631 ? 34.295 -28.727 -30.103 1.00 65.06 631 GLY A N 1
ATOM 4901 C CA . GLY A 1 631 ? 34.335 -30.178 -29.845 1.00 65.06 631 GLY A CA 1
ATOM 4902 C C . GLY A 1 631 ? 33.846 -31.125 -30.949 1.00 65.06 631 GLY A C 1
ATOM 4903 O O . GLY A 1 631 ? 34.001 -32.335 -30.812 1.00 65.06 631 GLY A O 1
ATOM 4904 N N . GLY A 1 632 ? 33.273 -30.625 -32.050 1.00 70.88 632 GLY A N 1
ATOM 4905 C CA . GLY A 1 632 ? 32.989 -31.429 -33.253 1.00 70.88 632 GLY A CA 1
ATOM 4906 C C . GLY A 1 632 ? 31.863 -32.473 -33.142 1.00 70.88 632 GLY A C 1
ATOM 4907 O O . GLY A 1 632 ? 31.668 -33.242 -34.085 1.00 70.88 632 GLY A O 1
ATOM 4908 N N . ILE A 1 633 ? 31.112 -32.512 -32.035 1.00 85.88 633 ILE A N 1
ATOM 4909 C CA . ILE A 1 633 ? 29.910 -33.350 -31.904 1.00 85.88 633 ILE A CA 1
ATOM 4910 C C . ILE A 1 633 ? 28.783 -32.788 -32.783 1.00 85.88 633 ILE A C 1
ATOM 4912 O O . ILE A 1 633 ? 28.579 -31.579 -32.838 1.00 85.88 633 ILE A O 1
ATOM 4916 N N . ASN A 1 634 ? 28.052 -33.654 -33.487 1.00 89.00 634 ASN A N 1
ATOM 4917 C CA . ASN A 1 634 ? 26.881 -33.261 -34.274 1.00 89.00 634 ASN A CA 1
ATOM 4918 C C . ASN A 1 634 ? 25.579 -33.657 -33.561 1.00 89.00 634 ASN A C 1
ATOM 4920 O O . ASN A 1 634 ? 25.580 -34.486 -32.647 1.00 89.00 634 ASN A O 1
ATOM 4924 N N . LEU A 1 635 ? 24.457 -33.066 -33.986 1.00 90.31 635 LEU A N 1
ATOM 4925 C CA . LEU A 1 635 ? 23.155 -33.316 -33.364 1.00 90.31 635 LEU A CA 1
ATOM 4926 C C . LEU A 1 635 ? 22.749 -34.811 -33.349 1.00 90.31 635 LEU A C 1
ATOM 4928 O O . LEU A 1 635 ? 22.316 -35.272 -32.295 1.00 90.31 635 LEU A O 1
ATOM 4932 N N . PRO A 1 636 ? 22.910 -35.606 -34.429 1.00 91.81 636 PRO A N 1
ATOM 4933 C CA . PRO A 1 636 ? 22.636 -37.046 -34.386 1.00 91.81 636 PRO A CA 1
ATOM 4934 C C . PRO A 1 636 ? 23.416 -37.814 -33.312 1.00 91.81 636 PRO A C 1
ATOM 4936 O O . PRO A 1 636 ? 22.822 -38.644 -32.625 1.00 91.81 636 PRO A O 1
ATOM 4939 N N . THR A 1 637 ? 24.716 -37.537 -33.156 1.00 90.75 637 THR A N 1
ATOM 4940 C CA . THR A 1 637 ? 25.556 -38.182 -32.135 1.00 90.75 637 THR A CA 1
ATOM 4941 C C . THR A 1 637 ? 25.086 -37.811 -30.736 1.00 90.75 637 THR A C 1
ATOM 4943 O O . THR A 1 637 ? 24.869 -38.702 -29.923 1.00 90.75 637 THR A O 1
ATOM 4946 N N . LEU A 1 638 ? 24.814 -36.526 -30.483 1.00 91.44 638 LEU A N 1
ATOM 4947 C CA . LEU A 1 638 ? 24.269 -36.098 -29.195 1.00 91.44 638 LEU A CA 1
ATOM 4948 C C . LEU A 1 638 ? 22.938 -36.805 -28.892 1.00 91.44 638 LEU A C 1
ATOM 4950 O O . LEU A 1 638 ? 22.758 -37.317 -27.798 1.00 91.44 638 LEU A O 1
ATOM 4954 N N . VAL A 1 639 ? 22.011 -36.900 -29.854 1.00 92.56 639 VAL A N 1
ATOM 4955 C CA . VAL A 1 639 ? 20.720 -37.586 -29.634 1.00 92.56 639 VAL A CA 1
ATOM 4956 C C . VAL A 1 639 ? 20.903 -39.068 -29.285 1.00 92.56 639 VAL A C 1
ATOM 4958 O O . VAL A 1 639 ? 20.118 -39.597 -28.498 1.00 92.56 639 VAL A O 1
ATOM 4961 N N . ALA A 1 640 ? 21.918 -39.733 -29.842 1.00 90.56 640 ALA A N 1
ATOM 4962 C CA . ALA A 1 640 ? 22.247 -41.108 -29.477 1.00 90.56 640 ALA A CA 1
ATOM 4963 C C . ALA A 1 640 ? 22.740 -41.207 -28.023 1.00 90.56 640 ALA A C 1
ATOM 4965 O O . ALA A 1 640 ? 22.273 -42.082 -27.298 1.00 90.56 640 ALA A O 1
ATOM 4966 N N . ASP A 1 641 ? 23.590 -40.278 -27.578 1.00 89.62 641 ASP A N 1
ATOM 4967 C CA . ASP A 1 641 ? 24.080 -40.225 -26.192 1.00 89.62 641 ASP A CA 1
ATOM 4968 C C . ASP A 1 641 ? 22.935 -39.956 -25.196 1.00 89.62 641 ASP A C 1
ATOM 4970 O O . ASP A 1 641 ? 22.858 -40.568 -24.131 1.00 89.62 641 ASP A O 1
ATOM 4974 N N . LEU A 1 642 ? 21.973 -39.106 -25.574 1.00 90.75 642 LEU A N 1
ATOM 4975 C CA . LEU A 1 642 ? 20.801 -38.794 -24.746 1.00 90.75 642 LEU A CA 1
ATOM 4976 C C . LEU A 1 642 ? 19.793 -39.954 -24.635 1.00 90.75 642 LEU A C 1
ATOM 4978 O O . LEU A 1 642 ? 18.890 -39.899 -23.794 1.00 90.75 642 LEU A O 1
ATOM 4982 N N . ALA A 1 643 ? 19.897 -40.996 -25.467 1.00 89.62 643 ALA A N 1
ATOM 4983 C CA . ALA A 1 643 ? 18.929 -42.094 -25.506 1.00 89.62 643 ALA A CA 1
ATOM 4984 C C . ALA A 1 643 ? 18.873 -42.899 -24.192 1.00 89.62 643 ALA A C 1
ATOM 4986 O O . ALA A 1 643 ? 17.799 -43.376 -23.820 1.00 89.62 643 ALA A O 1
ATOM 4987 N N . GLU A 1 644 ? 19.982 -42.973 -23.455 1.00 88.50 644 GLU A N 1
ATOM 4988 C CA . GLU A 1 644 ? 20.099 -43.724 -22.194 1.00 88.50 644 GLU A CA 1
ATOM 4989 C C . GLU A 1 644 ? 19.862 -42.858 -20.944 1.00 88.50 644 GLU A C 1
ATOM 4991 O O . GLU A 1 644 ? 19.755 -43.381 -19.839 1.00 88.50 644 GLU A O 1
ATOM 4996 N N . ILE A 1 645 ? 19.737 -41.535 -21.098 1.00 92.00 645 ILE A N 1
ATOM 4997 C CA . ILE A 1 645 ? 19.566 -40.606 -19.972 1.00 92.00 645 ILE A CA 1
ATOM 4998 C C . ILE A 1 645 ? 18.083 -40.464 -19.618 1.00 92.00 645 ILE A C 1
ATOM 5000 O O . ILE A 1 645 ? 17.231 -40.299 -20.500 1.00 92.00 645 ILE A O 1
ATOM 5004 N N . GLU A 1 646 ? 17.748 -40.507 -18.331 1.00 88.75 646 GLU A N 1
ATOM 5005 C CA . GLU A 1 646 ? 16.376 -40.302 -17.863 1.00 88.75 646 GLU A CA 1
ATOM 5006 C C . GLU A 1 646 ? 15.929 -38.837 -18.059 1.00 88.75 646 GLU A C 1
ATOM 5008 O O . GLU A 1 646 ? 16.710 -37.914 -17.808 1.00 88.75 646 GLU A O 1
ATOM 5013 N N . PRO A 1 647 ? 14.667 -38.562 -18.458 1.00 84.88 647 PRO A N 1
ATOM 5014 C CA . PRO A 1 647 ? 14.197 -37.191 -18.690 1.00 84.88 647 PRO A CA 1
ATOM 5015 C C . PRO A 1 647 ? 14.372 -36.245 -17.490 1.00 84.88 647 PRO A C 1
ATOM 5017 O O . PRO A 1 647 ? 14.571 -35.045 -17.677 1.00 84.88 647 PRO A O 1
ATOM 5020 N N . ALA A 1 648 ? 14.320 -36.773 -16.262 1.00 82.75 648 ALA A N 1
ATOM 5021 C CA . ALA A 1 648 ? 14.516 -35.995 -15.038 1.00 82.75 648 ALA A CA 1
ATOM 5022 C C . ALA A 1 648 ? 15.964 -35.497 -14.855 1.00 82.75 648 ALA A C 1
ATOM 5024 O O . ALA A 1 648 ? 16.163 -34.429 -14.285 1.00 82.75 648 ALA A O 1
ATOM 5025 N N . GLU A 1 649 ? 16.952 -36.230 -15.374 1.00 88.12 649 GLU A N 1
ATOM 5026 C CA . GLU A 1 649 ? 18.393 -35.936 -15.252 1.00 88.12 649 GLU A CA 1
ATOM 5027 C C . GLU A 1 649 ? 18.939 -35.170 -16.470 1.00 88.12 649 GLU A C 1
ATOM 5029 O O . GLU A 1 649 ? 20.076 -34.698 -16.483 1.00 88.12 649 GLU A O 1
ATOM 5034 N N . MET A 1 650 ? 18.106 -35.005 -17.502 1.00 90.25 650 MET A N 1
ATOM 5035 C CA . MET A 1 650 ? 18.477 -34.459 -18.807 1.00 90.25 650 MET A CA 1
ATOM 5036 C C . MET A 1 650 ? 19.145 -33.083 -18.729 1.00 90.25 650 MET A C 1
ATOM 5038 O O . MET A 1 650 ? 20.077 -32.791 -19.477 1.00 90.25 650 MET A O 1
ATOM 5042 N N . ARG A 1 651 ? 18.664 -32.213 -17.834 1.00 86.81 651 ARG A N 1
ATOM 5043 C CA . ARG A 1 651 ? 19.228 -30.868 -17.684 1.00 86.81 651 ARG A CA 1
ATOM 5044 C C . ARG A 1 651 ? 20.645 -30.924 -17.131 1.00 86.81 651 ARG A C 1
ATOM 5046 O O . ARG A 1 651 ? 21.532 -30.298 -17.699 1.00 86.81 651 ARG A O 1
ATOM 5053 N N . ASP A 1 652 ? 20.819 -31.634 -16.026 1.00 87.38 652 ASP A N 1
ATOM 5054 C CA . ASP A 1 652 ? 22.078 -31.676 -15.289 1.00 87.38 652 ASP A CA 1
ATOM 5055 C C . ASP A 1 652 ? 23.156 -32.309 -16.170 1.00 87.38 652 ASP A C 1
ATOM 5057 O O . ASP A 1 652 ? 24.257 -31.770 -16.280 1.00 87.38 652 ASP A O 1
ATOM 5061 N N . HIS A 1 653 ? 22.786 -33.358 -16.914 1.00 89.56 653 HIS A N 1
ATOM 5062 C CA . HIS A 1 653 ? 23.640 -33.972 -17.923 1.00 89.56 653 HIS A CA 1
ATOM 5063 C C . HIS A 1 653 ? 24.045 -32.986 -19.034 1.00 89.56 653 HIS A C 1
ATOM 5065 O O . HIS A 1 653 ? 25.233 -32.789 -19.268 1.00 89.56 653 HIS A O 1
ATOM 5071 N N . LEU A 1 654 ? 23.094 -32.302 -19.688 1.00 90.19 654 LEU A N 1
ATOM 5072 C CA . LEU A 1 654 ? 23.411 -31.337 -20.755 1.00 90.19 654 LEU A CA 1
ATOM 5073 C C . LEU A 1 654 ? 24.271 -30.160 -20.263 1.00 90.19 654 LEU A C 1
ATOM 5075 O O . LEU A 1 654 ? 25.167 -29.709 -20.977 1.00 90.19 654 LEU A O 1
ATOM 5079 N N . THR A 1 655 ? 24.017 -29.660 -19.051 1.00 87.62 655 THR A N 1
ATOM 5080 C CA . THR A 1 655 ? 24.825 -28.600 -18.432 1.00 87.62 655 THR A CA 1
ATOM 5081 C C . THR A 1 655 ? 26.240 -29.092 -18.130 1.00 87.62 655 THR A C 1
ATOM 5083 O O . THR A 1 655 ? 27.203 -28.384 -18.421 1.00 87.62 655 THR A O 1
ATOM 5086 N N . TYR A 1 656 ? 26.386 -30.310 -17.604 1.00 88.06 656 TYR A N 1
ATOM 5087 C CA . TYR A 1 656 ? 27.691 -30.927 -17.375 1.00 88.06 656 TYR A CA 1
ATOM 5088 C C . TYR A 1 656 ? 28.476 -31.090 -18.684 1.00 88.06 656 TYR A C 1
ATOM 5090 O O . TYR A 1 656 ? 29.614 -30.628 -18.782 1.00 88.06 656 TYR A O 1
ATOM 5098 N N . GLU A 1 657 ? 27.853 -31.656 -19.722 1.00 88.81 657 GLU A N 1
ATOM 5099 C CA . GLU A 1 657 ? 28.475 -31.830 -21.040 1.00 88.81 657 GLU A CA 1
ATOM 5100 C C . GLU A 1 657 ? 28.913 -30.490 -21.656 1.00 88.81 657 GLU A C 1
ATOM 5102 O O . GLU A 1 657 ? 29.982 -30.409 -22.273 1.00 88.81 657 GLU A O 1
ATOM 5107 N N . LEU A 1 658 ? 28.129 -29.424 -21.455 1.00 89.44 658 LEU A N 1
ATOM 5108 C CA . LEU A 1 658 ? 28.497 -28.071 -21.867 1.00 89.44 658 LEU A CA 1
ATOM 5109 C C . LEU A 1 658 ? 29.753 -27.588 -21.135 1.00 89.44 658 LEU A C 1
ATOM 5111 O O . LEU A 1 658 ? 30.703 -27.172 -21.794 1.00 89.44 658 LEU A O 1
ATOM 5115 N N . ILE A 1 659 ? 29.783 -27.656 -19.798 1.00 87.19 659 ILE A N 1
ATOM 5116 C CA . ILE A 1 659 ? 30.916 -27.179 -18.982 1.00 87.19 659 ILE A CA 1
ATOM 5117 C C . ILE A 1 659 ? 32.223 -27.855 -19.418 1.00 87.19 659 ILE A C 1
ATOM 5119 O O . ILE A 1 659 ? 33.244 -27.176 -19.574 1.00 87.19 659 ILE A O 1
ATOM 5123 N N . GLN A 1 660 ? 32.182 -29.164 -19.697 1.00 86.12 660 GLN A N 1
ATOM 5124 C CA . GLN A 1 660 ? 33.355 -29.919 -20.152 1.00 86.12 660 GLN A CA 1
ATOM 5125 C C . GLN A 1 660 ? 33.907 -29.438 -21.501 1.00 86.12 660 GLN A C 1
ATOM 5127 O O . GLN A 1 660 ? 35.114 -29.520 -21.725 1.00 86.12 660 GLN A O 1
ATOM 5132 N N . ARG A 1 661 ? 33.051 -28.892 -22.372 1.00 88.50 661 ARG A N 1
ATOM 5133 C CA . ARG A 1 661 ? 33.409 -28.396 -23.714 1.00 88.50 661 ARG A CA 1
ATOM 5134 C C . ARG A 1 661 ? 33.695 -26.897 -23.765 1.00 88.50 661 ARG A C 1
ATOM 5136 O O . ARG A 1 661 ? 34.202 -26.407 -24.769 1.00 88.50 661 ARG A O 1
ATOM 5143 N N . LEU A 1 662 ? 33.399 -26.144 -22.702 1.00 89.00 662 LEU A N 1
ATOM 5144 C CA . LEU A 1 662 ? 33.756 -24.727 -22.637 1.00 89.00 662 LEU A CA 1
ATOM 5145 C C . LEU A 1 662 ? 35.279 -24.552 -22.584 1.00 89.00 662 LEU A C 1
ATOM 5147 O O . LEU A 1 662 ? 35.963 -25.189 -21.777 1.00 89.00 662 LEU A O 1
ATOM 5151 N N . GLY A 1 663 ? 35.792 -23.616 -23.389 1.00 88.50 663 GLY A N 1
ATOM 5152 C CA . GLY A 1 663 ? 37.180 -23.167 -23.308 1.00 88.50 663 GLY A CA 1
ATOM 5153 C C . GLY A 1 663 ? 37.519 -22.566 -21.937 1.00 88.50 663 GLY A C 1
ATOM 5154 O O . GLY A 1 663 ? 36.639 -22.130 -21.191 1.00 88.50 663 GLY A O 1
ATOM 5155 N N . ALA A 1 664 ? 38.812 -22.508 -21.604 1.00 89.38 664 ALA A N 1
ATOM 5156 C CA . ALA A 1 664 ? 39.281 -22.135 -20.264 1.00 89.38 664 ALA A CA 1
ATOM 5157 C C . ALA A 1 664 ? 38.770 -20.761 -19.784 1.00 89.38 664 ALA A C 1
ATOM 5159 O O . ALA A 1 664 ? 38.389 -20.617 -18.623 1.00 89.38 664 ALA A O 1
ATOM 5160 N N . VAL A 1 665 ? 38.721 -19.755 -20.668 1.00 92.44 665 VAL A N 1
ATOM 5161 C CA . VAL A 1 665 ? 38.231 -18.407 -20.324 1.00 92.44 665 VAL A CA 1
ATOM 5162 C C . VAL A 1 665 ? 36.719 -18.418 -20.080 1.00 92.44 665 VAL A C 1
ATOM 5164 O O . VAL A 1 665 ? 36.268 -17.937 -19.041 1.00 92.44 665 VAL A O 1
ATOM 5167 N N . SER A 1 666 ? 35.939 -19.027 -20.980 1.00 91.75 666 SER A N 1
ATOM 5168 C CA . SER A 1 666 ? 34.477 -19.131 -20.864 1.00 91.75 666 SER A CA 1
ATOM 5169 C C . SER A 1 666 ? 34.061 -19.914 -19.615 1.00 91.75 666 SER A C 1
ATOM 5171 O O . SER A 1 666 ? 33.131 -19.502 -18.923 1.00 91.75 666 SER A O 1
ATOM 5173 N N . ARG A 1 667 ? 34.806 -20.965 -19.237 1.00 90.69 667 ARG A N 1
ATOM 5174 C CA . ARG A 1 667 ? 34.588 -21.699 -17.978 1.00 90.69 667 ARG A CA 1
ATOM 5175 C C . ARG A 1 667 ? 34.815 -20.820 -16.741 1.00 90.69 667 ARG A C 1
ATOM 5177 O O . ARG A 1 667 ? 33.959 -20.781 -15.862 1.00 90.69 667 ARG A O 1
ATOM 5184 N N . ARG A 1 668 ? 35.906 -20.043 -16.698 1.00 91.25 668 ARG A N 1
ATOM 5185 C CA . ARG A 1 668 ? 36.185 -19.107 -15.587 1.00 91.25 668 ARG A CA 1
ATOM 5186 C C . ARG A 1 668 ? 35.133 -18.004 -15.467 1.00 91.25 668 ARG A C 1
ATOM 5188 O O . ARG A 1 668 ? 34.767 -17.634 -14.355 1.00 91.25 668 ARG A O 1
ATOM 5195 N N . VAL A 1 669 ? 34.625 -17.492 -16.591 1.00 93.69 669 VAL A N 1
ATOM 5196 C CA . VAL A 1 669 ? 33.498 -16.539 -16.607 1.00 93.69 669 VAL A CA 1
ATOM 5197 C C . VAL A 1 669 ? 32.245 -17.174 -16.000 1.00 93.69 669 VAL A C 1
ATOM 5199 O O . VAL A 1 669 ? 31.569 -16.541 -15.188 1.00 93.69 669 VAL A O 1
ATOM 5202 N N . PHE A 1 670 ? 31.965 -18.433 -16.347 1.00 90.88 670 PHE A N 1
ATOM 5203 C CA . PHE A 1 670 ? 30.853 -19.205 -15.794 1.00 90.88 670 PHE A CA 1
ATOM 5204 C C . PHE A 1 670 ? 30.971 -19.351 -14.267 1.00 90.88 670 PHE A C 1
ATOM 5206 O O . PHE A 1 670 ? 30.038 -19.001 -13.545 1.00 90.88 670 PHE A O 1
ATOM 5213 N N . HIS A 1 671 ? 32.146 -19.745 -13.760 1.00 91.12 671 HIS A N 1
ATOM 5214 C CA . HIS A 1 671 ? 32.435 -19.819 -12.320 1.00 91.12 671 HIS A CA 1
ATOM 5215 C C . HIS A 1 671 ? 32.320 -18.459 -11.614 1.00 91.12 671 HIS A C 1
ATOM 5217 O O . HIS A 1 671 ? 31.762 -18.374 -10.522 1.00 91.12 671 HIS A O 1
ATOM 5223 N N . ALA A 1 672 ? 32.805 -17.376 -12.229 1.00 93.94 672 ALA A N 1
ATOM 5224 C CA . ALA A 1 672 ? 32.730 -16.030 -11.659 1.00 93.94 672 ALA A CA 1
ATOM 5225 C C . ALA A 1 672 ? 31.281 -15.544 -11.497 1.00 93.94 672 ALA A C 1
ATOM 5227 O O . ALA A 1 672 ? 30.913 -15.035 -10.435 1.00 93.94 672 ALA A O 1
ATOM 5228 N N . LEU A 1 673 ? 30.446 -15.728 -12.526 1.00 93.69 673 LEU A N 1
ATOM 5229 C CA . LEU A 1 673 ? 29.015 -15.422 -12.456 1.00 93.69 673 LEU A CA 1
ATOM 5230 C C . LEU A 1 673 ? 28.312 -16.295 -11.410 1.00 93.69 673 LEU A C 1
ATOM 5232 O O . LEU A 1 673 ? 27.486 -15.788 -10.645 1.00 93.69 673 LEU A O 1
ATOM 5236 N N . ALA A 1 674 ? 28.678 -17.580 -11.342 1.00 91.38 674 ALA A N 1
ATOM 5237 C CA . ALA A 1 674 ? 28.167 -18.497 -10.336 1.00 91.38 674 ALA A CA 1
ATOM 5238 C C . ALA A 1 674 ? 28.525 -18.041 -8.923 1.00 91.38 674 ALA A C 1
ATOM 5240 O O . ALA A 1 674 ? 27.644 -18.084 -8.082 1.00 91.38 674 ALA A O 1
ATOM 5241 N N . ALA A 1 675 ? 29.734 -17.537 -8.655 1.00 92.94 675 ALA A N 1
ATOM 5242 C CA . ALA A 1 675 ? 30.129 -17.047 -7.333 1.00 92.94 675 ALA A CA 1
ATOM 5243 C C . ALA A 1 675 ? 29.419 -15.739 -6.939 1.00 92.94 675 ALA A C 1
ATOM 5245 O O . ALA A 1 675 ? 28.883 -15.634 -5.833 1.00 92.94 675 ALA A O 1
ATOM 5246 N N . LEU A 1 676 ? 29.343 -14.769 -7.860 1.00 93.19 676 LEU A N 1
ATOM 5247 C CA . LEU A 1 676 ? 28.710 -13.461 -7.632 1.00 93.19 676 LEU A CA 1
ATOM 5248 C C . LEU A 1 676 ? 27.209 -13.557 -7.336 1.00 93.19 676 LEU A C 1
ATOM 5250 O O . LEU A 1 676 ? 26.691 -12.755 -6.564 1.00 93.19 676 LEU A O 1
ATOM 5254 N N . GLY A 1 677 ? 26.502 -14.512 -7.951 1.00 87.94 677 GLY A N 1
ATOM 5255 C CA . GLY A 1 677 ? 25.117 -14.852 -7.586 1.00 87.94 677 GLY A CA 1
ATOM 5256 C C . GLY A 1 677 ? 24.066 -13.789 -7.842 1.00 87.94 677 GLY A C 1
ATOM 5257 O O . GLY A 1 677 ? 22.927 -13.929 -7.415 1.00 87.94 677 GLY A O 1
ATOM 5258 N N . THR A 1 678 ? 24.436 -12.703 -8.506 1.00 88.00 678 THR A N 1
ATOM 5259 C CA . THR A 1 678 ? 23.547 -11.582 -8.764 1.00 88.00 678 THR A CA 1
ATOM 5260 C C . THR A 1 678 ? 23.960 -10.902 -10.069 1.00 88.00 678 THR A C 1
ATOM 5262 O O . THR A 1 678 ? 25.138 -10.962 -10.427 1.00 88.00 678 THR A O 1
ATOM 5265 N N . PRO A 1 679 ? 23.045 -10.232 -10.795 1.00 89.19 679 PRO A N 1
ATOM 5266 C CA . PRO A 1 679 ? 23.406 -9.524 -12.020 1.00 89.19 679 PRO A CA 1
ATOM 5267 C C . PRO A 1 679 ? 24.470 -8.436 -11.805 1.00 89.19 679 PRO A C 1
ATOM 5269 O O . PRO A 1 679 ? 24.256 -7.488 -11.035 1.00 89.19 679 PRO A O 1
ATOM 5272 N N . VAL A 1 680 ? 25.585 -8.526 -12.533 1.00 92.19 680 VAL A N 1
ATOM 5273 C CA . VAL A 1 680 ? 26.726 -7.594 -12.436 1.00 92.19 680 VAL A CA 1
ATOM 5274 C C . VAL A 1 680 ? 27.115 -6.967 -13.782 1.00 92.19 680 VAL A C 1
ATOM 5276 O O . VAL A 1 680 ? 26.872 -7.566 -14.833 1.00 92.19 680 VAL A O 1
ATOM 5279 N N . PRO A 1 681 ? 27.724 -5.768 -13.791 1.00 93.25 681 PRO A N 1
ATOM 5280 C CA . PRO A 1 681 ? 28.282 -5.192 -15.011 1.00 93.25 681 PRO A CA 1
ATOM 5281 C C . PRO A 1 681 ? 29.522 -5.970 -15.485 1.00 93.25 681 PRO A C 1
ATOM 5283 O O . PRO A 1 681 ? 30.184 -6.657 -14.703 1.00 93.25 681 PRO A O 1
ATOM 5286 N N . LEU A 1 682 ? 29.866 -5.821 -16.769 1.00 93.06 682 LEU A N 1
ATOM 5287 C CA . LEU A 1 682 ? 31.023 -6.484 -17.385 1.00 93.06 682 LEU A CA 1
ATOM 5288 C C . LEU A 1 682 ? 32.335 -6.188 -16.637 1.00 93.06 682 LEU A C 1
ATOM 5290 O O . LEU A 1 682 ? 33.122 -7.101 -16.407 1.00 93.06 682 LEU A O 1
ATOM 5294 N N . ASP A 1 683 ? 32.528 -4.952 -16.169 1.00 92.25 683 ASP A N 1
ATOM 5295 C CA . ASP A 1 683 ? 33.723 -4.537 -15.417 1.00 92.25 683 ASP A CA 1
ATOM 5296 C C . ASP A 1 683 ? 33.958 -5.356 -14.142 1.00 92.25 683 ASP A C 1
ATOM 5298 O O . ASP A 1 683 ? 35.095 -5.516 -13.695 1.00 92.25 683 ASP A O 1
ATOM 5302 N N . THR A 1 684 ? 32.894 -5.887 -13.538 1.00 94.62 684 THR A N 1
ATOM 5303 C CA . THR A 1 684 ? 33.000 -6.774 -12.376 1.00 94.62 684 THR A CA 1
ATOM 5304 C C . THR A 1 684 ? 33.501 -8.155 -12.780 1.00 94.62 684 THR A C 1
ATOM 5306 O O . THR A 1 684 ? 34.316 -8.733 -12.067 1.00 94.62 684 THR A O 1
ATOM 5309 N N . LEU A 1 685 ? 33.085 -8.668 -13.941 1.00 94.00 685 LEU A N 1
ATOM 5310 C CA . LEU A 1 685 ? 33.589 -9.937 -14.476 1.00 94.00 685 LEU A CA 1
ATOM 5311 C C . LEU A 1 685 ? 35.062 -9.837 -14.869 1.00 94.00 685 LEU A C 1
ATOM 5313 O O . LEU A 1 685 ? 35.832 -10.743 -14.559 1.00 94.00 685 LEU A O 1
ATOM 5317 N N . LEU A 1 686 ? 35.464 -8.705 -15.453 1.00 93.12 686 LEU A N 1
ATOM 5318 C CA . LEU A 1 686 ? 36.867 -8.409 -15.756 1.00 93.12 686 LEU A CA 1
ATOM 5319 C C . LEU A 1 686 ? 37.746 -8.404 -14.495 1.00 93.12 686 LEU A C 1
ATOM 5321 O O . LEU A 1 686 ? 38.899 -8.808 -14.552 1.00 93.12 686 LEU A O 1
ATOM 5325 N N . GLN A 1 687 ? 37.209 -7.973 -13.349 1.00 92.38 687 GLN A N 1
ATOM 5326 C CA . GLN A 1 687 ? 37.917 -8.021 -12.063 1.00 92.38 687 GLN A CA 1
ATOM 5327 C C . GLN A 1 687 ? 37.920 -9.418 -11.426 1.00 92.38 687 GLN A C 1
ATOM 5329 O O . GLN A 1 687 ? 38.816 -9.732 -10.643 1.00 92.38 687 GLN A O 1
ATOM 5334 N N . MET A 1 688 ? 36.914 -10.246 -11.719 1.00 93.81 688 MET A N 1
ATOM 5335 C CA . MET A 1 688 ? 36.784 -11.593 -11.161 1.00 93.81 688 MET A CA 1
ATOM 5336 C C . MET A 1 688 ? 37.688 -12.611 -11.854 1.00 93.81 688 MET A C 1
ATOM 5338 O O . MET A 1 688 ? 38.250 -13.468 -11.173 1.00 93.81 688 MET A O 1
ATOM 5342 N N . VAL A 1 689 ? 37.851 -12.521 -13.173 1.00 91.50 689 VAL A N 1
ATOM 5343 C CA . VAL A 1 689 ? 38.647 -13.472 -13.961 1.00 91.50 689 VAL A CA 1
ATOM 5344 C C . VAL A 1 689 ? 40.088 -12.964 -14.089 1.00 91.50 689 VAL A C 1
ATOM 5346 O O . VAL A 1 689 ? 40.362 -12.084 -14.895 1.00 91.50 689 VAL A O 1
ATOM 5349 N N . ASP A 1 690 ? 41.010 -13.513 -13.288 1.00 84.56 690 ASP A N 1
ATOM 5350 C CA . ASP A 1 690 ? 42.451 -13.185 -13.379 1.00 84.56 690 ASP A CA 1
ATOM 5351 C C . ASP A 1 690 ? 43.084 -13.783 -14.639 1.00 84.56 690 ASP A C 1
ATOM 5353 O O . ASP A 1 690 ? 42.549 -14.765 -15.111 1.00 84.56 690 ASP A O 1
ATOM 5357 N N . ASP A 1 691 ? 44.238 -13.301 -15.104 1.00 87.94 691 ASP A N 1
ATOM 5358 C CA . ASP A 1 691 ? 45.101 -13.833 -16.190 1.00 87.94 691 ASP A CA 1
ATOM 5359 C C . ASP A 1 691 ? 44.758 -13.505 -17.666 1.00 87.94 691 ASP A C 1
ATOM 5361 O O . ASP A 1 691 ? 45.631 -12.917 -18.311 1.00 87.94 691 ASP A O 1
ATOM 5365 N N . PRO A 1 692 ? 43.591 -13.852 -18.262 1.00 90.19 692 PRO A N 1
ATOM 5366 C CA . PRO A 1 692 ? 43.264 -13.484 -19.638 1.00 90.19 692 PRO A CA 1
ATOM 5367 C C . PRO A 1 692 ? 43.245 -11.975 -19.867 1.00 90.19 692 PRO A C 1
ATOM 5369 O O . PRO A 1 692 ? 42.950 -11.180 -18.969 1.00 90.19 692 PRO A O 1
ATOM 5372 N N . ALA A 1 693 ? 43.487 -11.570 -21.112 1.00 89.06 693 ALA A N 1
ATOM 5373 C CA . ALA A 1 693 ? 43.320 -10.176 -21.498 1.00 89.06 693 ALA A CA 1
ATOM 5374 C C . ALA A 1 693 ? 41.830 -9.772 -21.405 1.00 89.06 693 ALA A C 1
ATOM 5376 O O . ALA A 1 693 ? 40.953 -10.575 -21.736 1.00 89.06 693 ALA A O 1
ATOM 5377 N N . PRO A 1 694 ? 41.494 -8.514 -21.053 1.00 90.19 694 PRO A N 1
ATOM 5378 C CA . PRO A 1 694 ? 40.098 -8.065 -20.970 1.00 90.19 694 PRO A CA 1
ATOM 5379 C C . PRO A 1 694 ? 39.263 -8.311 -22.241 1.00 90.19 694 PRO A C 1
ATOM 5381 O O . PRO A 1 694 ? 38.054 -8.544 -22.167 1.00 90.19 694 PRO A O 1
ATOM 5384 N N . SER A 1 695 ? 39.902 -8.299 -23.417 1.00 90.12 695 SER A N 1
ATOM 5385 C CA . SER A 1 695 ? 39.266 -8.630 -24.696 1.00 90.12 695 SER A CA 1
ATOM 5386 C C . SER A 1 695 ? 38.828 -10.094 -24.791 1.00 90.12 695 SER A C 1
ATOM 5388 O O . SER A 1 695 ? 37.781 -10.371 -25.366 1.00 90.12 695 SER A O 1
ATOM 5390 N N . GLU A 1 696 ? 39.592 -11.023 -24.212 1.00 92.69 696 GLU A N 1
ATOM 5391 C CA . GLU A 1 696 ? 39.277 -12.458 -24.210 1.00 92.69 696 GLU A CA 1
ATOM 5392 C C . GLU A 1 696 ? 38.086 -12.747 -23.295 1.00 92.69 696 GLU A C 1
ATOM 5394 O O . GLU A 1 696 ? 37.174 -13.477 -23.672 1.00 92.69 696 GLU A O 1
ATOM 5399 N N . VAL A 1 697 ? 38.043 -12.105 -22.123 1.00 92.25 697 VAL A N 1
ATOM 5400 C CA . VAL A 1 697 ? 36.905 -12.207 -21.197 1.00 92.25 697 VAL A CA 1
ATOM 5401 C C . VAL A 1 697 ? 35.636 -11.622 -21.827 1.00 92.25 697 VAL A C 1
ATOM 5403 O O . VAL A 1 697 ? 34.568 -12.221 -21.732 1.00 92.25 697 VAL A O 1
ATOM 5406 N N . THR A 1 698 ? 35.743 -10.485 -22.521 1.00 92.12 698 THR A N 1
ATOM 5407 C CA . THR A 1 698 ? 34.607 -9.866 -23.227 1.00 92.12 698 THR A CA 1
ATOM 5408 C C . THR A 1 698 ? 34.070 -10.773 -24.339 1.00 92.12 698 THR A C 1
ATOM 5410 O O . THR A 1 698 ? 32.857 -10.948 -24.450 1.00 92.12 698 THR A O 1
ATOM 5413 N N . ALA A 1 699 ? 34.959 -11.387 -25.127 1.00 90.69 699 ALA A N 1
ATOM 5414 C CA . ALA A 1 699 ? 34.579 -12.338 -26.169 1.00 90.69 699 ALA A CA 1
ATOM 5415 C C . ALA A 1 699 ? 33.892 -13.586 -25.586 1.00 90.69 699 ALA A C 1
ATOM 5417 O O . ALA A 1 699 ? 32.858 -14.005 -26.098 1.00 90.69 699 ALA A O 1
ATOM 5418 N N . ALA A 1 700 ? 34.407 -14.121 -24.476 1.00 91.94 700 ALA A N 1
ATOM 5419 C CA . ALA A 1 700 ? 33.807 -15.256 -23.779 1.00 91.94 700 ALA A CA 1
ATOM 5420 C C . ALA A 1 700 ? 32.398 -14.946 -23.236 1.00 91.94 700 ALA A C 1
ATOM 5422 O O . ALA A 1 700 ? 31.492 -15.771 -23.337 1.00 91.94 700 ALA A O 1
ATOM 5423 N N . VAL A 1 701 ? 32.175 -13.745 -22.687 1.00 92.75 701 VAL A N 1
ATOM 5424 C CA . VAL A 1 701 ? 30.837 -13.315 -22.235 1.00 92.75 701 VAL A CA 1
ATOM 5425 C C . VAL A 1 701 ? 29.858 -13.230 -23.411 1.00 92.75 701 VAL A C 1
ATOM 5427 O O . VAL A 1 701 ? 28.723 -13.689 -23.281 1.00 92.75 701 VAL A O 1
ATOM 5430 N N . ALA A 1 702 ? 30.285 -12.676 -24.552 1.00 88.56 702 ALA A N 1
ATOM 5431 C CA . ALA A 1 702 ? 29.458 -12.591 -25.757 1.00 88.56 702 ALA A CA 1
ATOM 5432 C C . ALA A 1 702 ? 29.100 -13.984 -26.304 1.00 88.56 702 ALA A C 1
ATOM 5434 O O . ALA A 1 702 ? 27.927 -14.270 -26.528 1.00 88.56 702 ALA A O 1
ATOM 5435 N N . GLU A 1 703 ? 30.082 -14.884 -26.400 1.00 88.56 703 GLU A N 1
ATOM 5436 C CA . GLU A 1 703 ? 29.894 -16.275 -26.832 1.00 88.56 703 GLU A CA 1
ATOM 5437 C C . GLU A 1 703 ? 28.838 -17.007 -25.981 1.00 88.56 703 GLU A C 1
ATOM 5439 O O . GLU A 1 703 ? 27.919 -17.647 -26.501 1.00 88.56 703 GLU A O 1
ATOM 5444 N N . LEU A 1 704 ? 28.943 -16.904 -24.653 1.00 89.44 704 LEU A N 1
ATOM 5445 C CA . LEU A 1 704 ? 28.006 -17.543 -23.727 1.00 89.44 704 LEU A CA 1
ATOM 5446 C C . LEU A 1 704 ? 26.604 -16.912 -23.775 1.00 89.44 704 LEU A C 1
ATOM 5448 O O . LEU A 1 704 ? 25.599 -17.609 -23.581 1.00 89.44 704 LEU A O 1
ATOM 5452 N N . PHE A 1 705 ? 26.526 -15.606 -24.032 1.00 86.81 705 PHE A N 1
ATOM 5453 C CA . PHE A 1 705 ? 25.265 -14.890 -24.209 1.00 86.81 705 PHE A CA 1
ATOM 5454 C C . PHE A 1 705 ? 24.548 -15.309 -25.499 1.00 86.81 705 PHE A C 1
ATOM 5456 O O . PHE A 1 705 ? 23.360 -15.635 -25.452 1.00 86.81 705 PHE A O 1
ATOM 5463 N N . ASP A 1 706 ? 25.264 -15.406 -26.621 1.00 82.25 706 ASP A N 1
ATOM 5464 C CA . ASP A 1 706 ? 24.701 -15.819 -27.914 1.00 82.25 706 ASP A CA 1
ATOM 5465 C C . ASP A 1 706 ? 24.122 -17.243 -27.841 1.00 82.25 706 ASP A C 1
ATOM 5467 O O . ASP A 1 706 ? 23.001 -17.516 -28.291 1.00 82.25 706 ASP A O 1
ATOM 5471 N N . ARG A 1 707 ? 24.814 -18.148 -27.138 1.00 82.38 707 ARG A N 1
ATOM 5472 C CA . ARG A 1 707 ? 24.319 -19.506 -26.847 1.00 82.38 707 ARG A CA 1
ATOM 5473 C C . ARG A 1 707 ? 23.110 -19.523 -25.897 1.00 82.38 707 ARG A C 1
ATOM 5475 O O . ARG A 1 707 ? 22.336 -20.479 -25.886 1.00 82.38 707 ARG A O 1
ATOM 5482 N N . GLY A 1 708 ? 22.867 -18.441 -25.156 1.00 77.06 708 GLY A N 1
ATOM 5483 C CA . GLY A 1 708 ? 21.767 -18.294 -24.196 1.00 77.06 708 GLY A CA 1
ATOM 5484 C C . GLY A 1 708 ? 21.941 -19.100 -22.914 1.00 77.06 708 GLY A C 1
ATOM 5485 O O . GLY A 1 708 ? 20.949 -19.499 -22.302 1.00 77.06 708 GLY A O 1
ATOM 5486 N N . VAL A 1 709 ? 23.197 -19.348 -22.541 1.00 84.25 709 VAL A N 1
ATOM 5487 C CA . VAL A 1 709 ? 23.594 -19.989 -21.277 1.00 84.25 709 VAL A CA 1
ATOM 5488 C C . VAL A 1 709 ? 24.064 -18.959 -20.247 1.00 84.25 709 VAL A C 1
ATOM 5490 O O . VAL A 1 709 ? 24.048 -19.235 -19.055 1.00 84.25 709 VAL A O 1
ATOM 5493 N N . VAL A 1 710 ? 24.400 -17.746 -20.696 1.00 87.69 710 VAL A N 1
ATOM 5494 C CA . VAL A 1 710 ? 24.468 -16.524 -19.883 1.00 87.69 710 VAL A CA 1
ATOM 5495 C C . VAL A 1 710 ? 23.352 -15.588 -20.330 1.00 87.69 710 VAL A C 1
ATOM 5497 O O . VAL A 1 710 ? 23.052 -15.479 -21.518 1.00 87.69 710 VAL A O 1
ATOM 5500 N N . LEU A 1 711 ? 22.726 -14.904 -19.378 1.00 81.69 711 LEU A N 1
ATOM 5501 C CA . LEU A 1 711 ? 21.649 -13.955 -19.634 1.00 81.69 711 LEU A CA 1
ATOM 5502 C C . LEU A 1 711 ? 22.123 -12.525 -19.368 1.00 81.69 711 LEU A C 1
ATOM 5504 O O . LEU A 1 711 ? 22.990 -12.287 -18.526 1.00 81.69 711 LEU A O 1
ATOM 5508 N N . ARG A 1 712 ? 21.526 -11.565 -20.082 1.00 81.69 712 ARG A N 1
ATOM 5509 C CA . ARG A 1 712 ? 21.771 -10.129 -19.914 1.00 81.69 712 ARG A CA 1
ATOM 5510 C C . ARG A 1 712 ? 20.469 -9.425 -19.555 1.00 81.69 712 ARG A C 1
ATOM 5512 O O . ARG A 1 712 ? 19.461 -9.593 -20.237 1.00 81.69 712 ARG A O 1
ATOM 5519 N N . SER A 1 713 ? 20.496 -8.642 -18.484 1.00 69.81 713 SER A N 1
ATOM 5520 C CA . SER A 1 713 ? 19.379 -7.801 -18.060 1.00 69.81 713 SER A CA 1
ATOM 5521 C C . SER A 1 713 ? 19.069 -6.754 -19.129 1.00 69.81 713 SER A C 1
ATOM 5523 O O . SER A 1 713 ? 19.964 -6.032 -19.568 1.00 69.81 713 SER A O 1
ATOM 5525 N N . THR A 1 714 ? 17.805 -6.644 -19.528 1.00 52.53 714 THR A N 1
ATOM 5526 C CA . THR A 1 714 ? 17.342 -5.672 -20.530 1.00 52.53 714 THR A CA 1
ATOM 5527 C C . THR A 1 714 ? 17.301 -4.242 -19.993 1.00 52.53 714 THR A C 1
ATOM 5529 O O . THR A 1 714 ? 17.438 -3.300 -20.764 1.00 52.53 714 THR A O 1
ATOM 5532 N N . THR A 1 715 ? 17.158 -4.066 -18.679 1.00 47.44 715 THR A N 1
ATOM 5533 C CA . THR A 1 715 ? 17.104 -2.754 -18.015 1.00 47.44 715 THR A CA 1
ATOM 5534 C C . THR A 1 715 ? 18.476 -2.231 -17.611 1.00 47.44 715 THR A C 1
ATOM 5536 O O . THR A 1 715 ? 18.726 -1.036 -17.725 1.00 47.44 715 THR A O 1
ATOM 5539 N N . THR A 1 716 ? 19.372 -3.098 -17.131 1.00 65.00 716 THR A N 1
ATOM 5540 C CA . THR A 1 716 ? 20.688 -2.677 -16.607 1.00 65.00 716 THR A CA 1
ATOM 5541 C C . THR A 1 716 ? 21.859 -3.083 -17.493 1.00 65.00 716 THR A C 1
ATOM 5543 O O . THR A 1 716 ? 22.977 -2.619 -17.288 1.00 65.00 716 THR A O 1
ATOM 5546 N N . GLY A 1 717 ? 21.648 -3.986 -18.451 1.00 76.81 717 GLY A N 1
ATOM 5547 C CA . GLY A 1 717 ? 22.719 -4.548 -19.270 1.00 76.81 717 GLY A CA 1
ATOM 5548 C C . GLY A 1 717 ? 23.662 -5.497 -18.519 1.00 76.81 717 GLY A C 1
ATOM 5549 O O . GLY A 1 717 ? 24.668 -5.894 -19.102 1.00 76.81 717 GLY A O 1
ATOM 5550 N N . HIS A 1 718 ? 23.363 -5.847 -17.263 1.00 88.00 718 HIS A N 1
ATOM 5551 C CA . HIS A 1 718 ? 24.177 -6.718 -16.407 1.00 88.00 718 HIS A CA 1
ATOM 5552 C C . HIS A 1 718 ? 24.043 -8.204 -16.765 1.00 88.00 718 HIS A C 1
ATOM 5554 O O . HIS A 1 718 ? 22.977 -8.636 -17.198 1.00 88.00 718 HIS A O 1
ATOM 5560 N N . PHE A 1 719 ? 25.084 -8.995 -16.510 1.00 90.25 719 PHE A N 1
ATOM 5561 C CA . PHE A 1 719 ? 25.159 -10.421 -16.842 1.00 90.25 719 PHE A CA 1
ATOM 5562 C C . PHE A 1 719 ? 24.924 -11.327 -15.623 1.00 90.25 719 PHE A C 1
ATOM 5564 O O . PHE A 1 719 ? 25.311 -10.967 -14.508 1.00 90.25 719 PHE A O 1
ATOM 5571 N N . TYR A 1 720 ? 24.290 -12.489 -15.831 1.00 88.44 720 TYR A N 1
ATOM 5572 C CA . TYR A 1 720 ? 23.997 -13.499 -14.797 1.00 88.44 720 TYR A CA 1
ATOM 5573 C C . TYR A 1 720 ? 23.767 -14.909 -15.387 1.00 88.44 720 TYR A C 1
ATOM 5575 O O . TYR A 1 720 ? 23.557 -15.055 -16.594 1.00 88.44 720 TYR A O 1
ATOM 5583 N N . LEU A 1 721 ? 23.803 -15.946 -14.537 1.00 86.62 721 LEU A N 1
ATOM 5584 C CA . LEU A 1 721 ? 23.481 -17.335 -14.909 1.00 86.62 721 LEU A CA 1
ATOM 5585 C C . LEU A 1 721 ? 21.988 -17.656 -14.743 1.00 86.62 721 LEU A C 1
ATOM 5587 O O . LEU A 1 721 ? 21.361 -17.133 -13.819 1.00 86.62 721 LEU A O 1
ATOM 5591 N N . PRO A 1 722 ? 21.421 -18.562 -15.561 1.00 77.75 722 PRO A N 1
ATOM 5592 C CA . PRO A 1 722 ? 20.094 -19.105 -15.317 1.00 77.75 722 PRO A CA 1
ATOM 5593 C C . PRO A 1 722 ? 19.999 -19.778 -13.939 1.00 77.75 722 PRO A C 1
ATOM 5595 O O . PRO A 1 722 ? 20.885 -20.512 -13.502 1.00 77.75 722 PRO A O 1
ATOM 5598 N N . GLU A 1 723 ? 18.883 -19.537 -13.257 1.00 66.88 723 GLU A N 1
ATOM 5599 C CA . GLU A 1 723 ? 18.594 -20.088 -11.931 1.00 66.88 723 GLU A CA 1
ATOM 5600 C C . GLU A 1 723 ? 18.668 -21.614 -11.939 1.00 66.88 723 GLU A C 1
ATOM 5602 O O . GLU A 1 723 ? 18.047 -22.214 -12.816 1.00 66.88 723 GLU A O 1
ATOM 5607 N N . GLY A 1 724 ? 19.373 -22.207 -10.966 1.00 67.62 724 GLY A N 1
ATOM 5608 C CA . GLY A 1 724 ? 19.606 -23.645 -10.793 1.00 67.62 724 GLY A CA 1
ATOM 5609 C C . GLY A 1 724 ? 20.783 -24.206 -11.597 1.00 67.62 724 GLY A C 1
ATOM 5610 O O . GLY A 1 724 ? 21.033 -25.404 -11.538 1.00 67.62 724 GLY A O 1
ATOM 5611 N N . ASP A 1 725 ? 21.453 -23.381 -12.411 1.00 79.12 725 ASP A N 1
ATOM 5612 C CA . ASP A 1 725 ? 22.737 -23.750 -13.024 1.00 79.12 725 ASP A CA 1
ATOM 5613 C C . ASP A 1 725 ? 23.905 -23.304 -12.126 1.00 79.12 725 ASP A C 1
ATOM 5615 O O . ASP A 1 725 ? 24.998 -23.846 -12.229 1.00 79.12 725 ASP A O 1
ATOM 5619 N N . ARG A 1 726 ? 23.674 -22.364 -11.193 1.00 83.62 726 ARG A N 1
ATOM 5620 C CA . ARG A 1 726 ? 24.678 -21.911 -10.219 1.00 83.62 726 ARG A CA 1
ATOM 5621 C C . ARG A 1 726 ? 25.212 -23.074 -9.383 1.00 83.62 726 ARG A C 1
ATOM 5623 O O . ARG A 1 726 ? 26.426 -23.207 -9.307 1.00 83.62 726 ARG A O 1
ATOM 5630 N N . GLU A 1 727 ? 24.349 -23.883 -8.765 1.00 80.75 727 GLU A N 1
ATOM 5631 C CA . GLU A 1 727 ? 24.792 -24.998 -7.914 1.00 80.75 727 GLU A CA 1
ATOM 5632 C C . GLU A 1 727 ? 25.612 -26.011 -8.718 1.00 80.75 727 GLU A C 1
ATOM 5634 O O . GLU A 1 727 ? 26.731 -26.322 -8.332 1.00 80.75 727 GLU A O 1
ATOM 5639 N N . LEU A 1 728 ? 25.127 -26.411 -9.898 1.00 80.81 728 LEU A N 1
ATOM 5640 C CA . LEU A 1 728 ? 25.826 -27.348 -10.787 1.00 80.81 728 LEU A CA 1
ATOM 5641 C C . LEU A 1 728 ? 27.203 -26.831 -11.232 1.00 80.81 728 LEU A C 1
ATOM 5643 O O . LEU A 1 728 ? 28.167 -27.590 -11.304 1.00 80.81 728 LEU A O 1
ATOM 5647 N N . VAL A 1 729 ? 27.306 -25.533 -11.532 1.00 85.56 729 VAL A N 1
ATOM 5648 C CA . VAL A 1 729 ? 28.573 -24.889 -11.915 1.00 85.56 729 VAL A CA 1
ATOM 5649 C C . VAL A 1 729 ? 29.533 -24.805 -10.729 1.00 85.56 729 VAL A C 1
ATOM 5651 O O . VAL A 1 729 ? 30.744 -24.924 -10.910 1.00 85.56 729 VAL A O 1
ATOM 5654 N N . LEU A 1 730 ? 29.013 -24.603 -9.517 1.00 83.69 730 LEU A N 1
ATOM 5655 C CA . LEU A 1 730 ? 29.814 -24.591 -8.296 1.00 83.69 730 LEU A CA 1
ATOM 5656 C C . LEU A 1 730 ? 30.266 -25.998 -7.885 1.00 83.69 730 LEU A C 1
ATOM 5658 O O . LEU A 1 730 ? 31.390 -26.134 -7.413 1.00 83.69 730 LEU A O 1
ATOM 5662 N N . ASP A 1 731 ? 29.455 -27.032 -8.106 1.00 81.62 731 ASP A N 1
ATOM 5663 C CA . ASP A 1 731 ? 29.788 -28.426 -7.783 1.00 81.62 731 ASP A CA 1
ATOM 5664 C C . ASP A 1 731 ? 30.951 -28.977 -8.631 1.00 81.62 731 ASP A C 1
ATOM 5666 O O . ASP A 1 731 ? 31.678 -29.864 -8.183 1.00 81.62 731 ASP A O 1
ATOM 5670 N N . GLU A 1 732 ? 31.177 -28.431 -9.833 1.00 79.56 732 GLU A N 1
ATOM 5671 C CA . GLU A 1 732 ? 32.349 -28.759 -10.664 1.00 79.56 732 GLU A CA 1
ATOM 5672 C C . GLU A 1 732 ? 33.654 -28.147 -10.123 1.00 79.56 732 GLU A C 1
ATOM 5674 O O . GLU A 1 732 ? 34.739 -28.671 -10.385 1.00 79.56 732 GLU A O 1
ATOM 5679 N N . LEU A 1 733 ? 33.578 -27.074 -9.326 1.00 76.62 733 LEU A N 1
ATOM 5680 C CA . LEU A 1 733 ? 34.753 -26.484 -8.685 1.00 76.62 733 LEU A CA 1
ATOM 5681 C C . LEU A 1 733 ? 35.233 -27.361 -7.523 1.00 76.62 733 LEU A C 1
ATOM 5683 O O . LEU A 1 733 ? 34.492 -27.658 -6.587 1.00 76.62 733 LEU A O 1
ATOM 5687 N N . HIS A 1 734 ? 36.524 -27.696 -7.515 1.00 70.38 734 HIS A N 1
ATOM 5688 C CA . HIS A 1 734 ? 37.154 -28.319 -6.352 1.00 70.38 734 HIS A CA 1
ATOM 5689 C C . HIS A 1 734 ? 37.016 -27.428 -5.103 1.00 70.38 734 HIS A C 1
ATOM 5691 O O . HIS A 1 734 ? 37.253 -26.218 -5.162 1.00 70.38 734 HIS A O 1
ATOM 5697 N N . ARG A 1 735 ? 36.698 -28.042 -3.950 1.00 66.69 735 ARG A N 1
ATOM 5698 C CA . ARG A 1 735 ? 36.504 -27.337 -2.663 1.00 66.69 735 ARG A CA 1
ATOM 5699 C C . ARG A 1 735 ? 37.668 -26.410 -2.297 1.00 66.69 735 ARG A C 1
ATOM 5701 O O . ARG A 1 735 ? 37.426 -25.312 -1.807 1.00 66.69 735 ARG A O 1
ATOM 5708 N N . ASP A 1 736 ? 38.900 -26.802 -2.620 1.00 59.56 736 ASP A N 1
ATOM 5709 C CA . ASP A 1 736 ? 40.128 -26.073 -2.262 1.00 59.56 736 ASP A CA 1
ATOM 5710 C C . ASP A 1 736 ? 40.311 -24.714 -2.982 1.00 59.56 736 ASP A C 1
ATOM 5712 O O . ASP A 1 736 ? 41.278 -24.004 -2.718 1.00 59.56 736 ASP A O 1
ATOM 5716 N N . GLY A 1 737 ? 39.381 -24.301 -3.855 1.00 68.12 737 GLY A N 1
ATOM 5717 C CA . GLY A 1 737 ? 39.370 -22.974 -4.494 1.00 68.12 737 GLY A CA 1
ATOM 5718 C C . GLY A 1 737 ? 38.084 -22.161 -4.299 1.00 68.12 737 GLY A C 1
ATOM 5719 O O . GLY A 1 737 ? 38.065 -20.968 -4.613 1.00 68.12 737 GLY A O 1
ATOM 5720 N N . GLN A 1 738 ? 37.019 -22.766 -3.763 1.00 82.25 738 GLN A N 1
ATOM 5721 C CA . GLN A 1 738 ? 35.701 -22.127 -3.661 1.00 82.25 738 GLN A CA 1
ATOM 5722 C C . GLN A 1 738 ? 35.711 -20.931 -2.696 1.00 82.25 738 GLN A C 1
ATOM 5724 O O . GLN A 1 738 ? 35.252 -19.850 -3.064 1.00 82.25 738 GLN A O 1
ATOM 5729 N N . GLY A 1 739 ? 36.302 -21.080 -1.505 1.00 86.06 739 GLY A N 1
ATOM 5730 C CA . GLY A 1 739 ? 36.349 -20.003 -0.505 1.00 86.06 739 GLY A CA 1
ATOM 5731 C C . GLY A 1 739 ? 37.076 -18.748 -1.004 1.00 86.06 739 GLY A C 1
ATOM 5732 O O . GLY A 1 739 ? 36.580 -17.634 -0.849 1.00 86.06 739 GLY A O 1
ATOM 5733 N N . SER A 1 740 ? 38.207 -18.913 -1.704 1.00 89.62 740 SER A N 1
ATOM 5734 C CA . SER A 1 740 ? 38.957 -17.787 -2.285 1.00 89.62 740 SER A CA 1
ATOM 5735 C C . SER A 1 740 ? 38.158 -17.055 -3.369 1.00 89.62 740 SER A C 1
ATOM 5737 O O . SER A 1 740 ? 38.134 -15.820 -3.404 1.00 89.62 740 SER A O 1
ATOM 5739 N N . LEU A 1 741 ? 37.449 -17.807 -4.219 1.00 92.38 741 LEU A N 1
ATOM 5740 C CA . LEU A 1 741 ? 36.581 -17.245 -5.250 1.00 92.38 741 LEU A CA 1
ATOM 5741 C C . LEU A 1 741 ? 35.413 -16.454 -4.637 1.00 92.38 741 LEU A C 1
ATOM 5743 O O . LEU A 1 741 ? 35.140 -15.335 -5.079 1.00 92.38 741 LEU A O 1
ATOM 5747 N N . PHE A 1 742 ? 34.759 -16.986 -3.600 1.00 94.56 742 PHE A N 1
ATOM 5748 C CA . PHE A 1 742 ? 33.682 -16.290 -2.888 1.00 94.56 742 PHE A CA 1
ATOM 5749 C C . PHE A 1 742 ? 34.175 -15.048 -2.145 1.00 94.56 742 PHE A C 1
ATOM 5751 O O . PHE A 1 742 ? 33.557 -13.988 -2.252 1.00 94.56 742 PHE A O 1
ATOM 5758 N N . PHE A 1 743 ? 35.331 -15.118 -1.484 1.00 94.25 743 PHE A N 1
ATOM 5759 C CA . PHE A 1 743 ? 35.939 -13.950 -0.848 1.00 94.25 743 PHE A CA 1
ATOM 5760 C C . PHE A 1 743 ? 36.241 -12.844 -1.870 1.00 94.25 743 PHE A C 1
ATOM 5762 O O . PHE A 1 743 ? 35.965 -11.661 -1.645 1.00 94.25 743 PHE A O 1
ATOM 5769 N N . LYS A 1 744 ? 36.753 -13.215 -3.050 1.00 95.06 744 LYS A N 1
ATOM 5770 C CA . LYS A 1 744 ? 36.971 -12.273 -4.153 1.00 95.06 744 LYS A CA 1
ATOM 5771 C C . LYS A 1 744 ? 35.658 -11.672 -4.664 1.00 95.06 744 LYS A C 1
ATOM 5773 O O . LYS A 1 744 ? 35.601 -10.458 -4.888 1.00 95.06 744 LYS A O 1
ATOM 5778 N N . ALA A 1 745 ? 34.609 -12.485 -4.796 1.00 96.00 745 ALA A N 1
ATOM 5779 C CA . ALA A 1 745 ? 33.271 -12.026 -5.162 1.00 96.00 745 ALA A CA 1
ATOM 5780 C C . ALA A 1 745 ? 32.743 -10.995 -4.153 1.00 96.00 745 ALA A C 1
ATOM 5782 O O . ALA A 1 745 ? 32.333 -9.908 -4.566 1.00 96.00 745 ALA A O 1
ATOM 5783 N N . ALA A 1 746 ? 32.853 -11.269 -2.847 1.00 96.25 746 ALA A N 1
ATOM 5784 C CA . ALA A 1 746 ? 32.469 -10.339 -1.786 1.00 96.25 746 ALA A CA 1
ATOM 5785 C C . ALA A 1 746 ? 33.196 -8.990 -1.927 1.00 96.25 746 ALA A C 1
ATOM 5787 O O . ALA A 1 746 ? 32.551 -7.944 -1.962 1.00 96.25 746 ALA A O 1
ATOM 5788 N N . LYS A 1 747 ? 34.521 -8.986 -2.140 1.00 95.00 747 LYS A N 1
ATOM 5789 C CA . LYS A 1 747 ? 35.300 -7.743 -2.338 1.00 95.00 747 LYS A CA 1
ATOM 5790 C C . LYS A 1 747 ? 34.888 -6.953 -3.579 1.00 95.00 747 LYS A C 1
ATOM 5792 O O . LYS A 1 747 ? 34.956 -5.722 -3.566 1.00 95.00 747 LYS A O 1
ATOM 5797 N N . CYS A 1 748 ? 34.495 -7.632 -4.654 1.00 94.88 748 CYS A N 1
ATOM 5798 C CA . CYS A 1 748 ? 34.003 -6.974 -5.861 1.00 94.88 748 CYS A CA 1
ATOM 5799 C C . CYS A 1 748 ? 32.615 -6.359 -5.628 1.00 94.88 748 CYS A C 1
ATOM 5801 O O . CYS A 1 748 ? 32.398 -5.193 -5.958 1.00 94.88 748 CYS A O 1
ATOM 5803 N N . LEU A 1 749 ? 31.706 -7.102 -4.989 1.00 94.75 749 LEU A N 1
ATOM 5804 C CA . LEU A 1 749 ? 30.355 -6.646 -4.642 1.00 94.75 749 LEU A CA 1
ATOM 5805 C C . LEU A 1 749 ? 30.382 -5.471 -3.655 1.00 94.75 749 LEU A C 1
ATOM 5807 O O . LEU A 1 749 ? 29.665 -4.491 -3.850 1.00 94.75 749 LEU A O 1
ATOM 5811 N N . MET A 1 750 ? 31.300 -5.498 -2.687 1.00 93.50 750 MET A N 1
ATOM 5812 C CA . MET A 1 750 ? 31.545 -4.429 -1.717 1.00 93.50 750 MET A CA 1
ATOM 5813 C C . MET A 1 750 ? 31.687 -3.041 -2.374 1.00 93.50 750 MET A C 1
ATOM 5815 O O . MET A 1 750 ? 31.250 -2.032 -1.811 1.00 93.50 750 MET A O 1
ATOM 5819 N N . ARG A 1 751 ? 32.292 -2.981 -3.572 1.00 90.69 751 ARG A N 1
ATOM 5820 C CA . ARG A 1 751 ? 32.528 -1.748 -4.352 1.00 90.69 751 ARG A CA 1
ATOM 5821 C C . ARG A 1 751 ? 31.300 -1.267 -5.125 1.00 90.69 751 ARG A C 1
ATOM 5823 O O . ARG A 1 751 ? 31.238 -0.094 -5.475 1.00 90.69 751 ARG A O 1
ATOM 5830 N N . LEU A 1 752 ? 30.349 -2.159 -5.399 1.00 89.31 752 LEU A N 1
ATOM 5831 C CA . LEU A 1 752 ? 29.111 -1.869 -6.130 1.00 89.31 752 LEU A CA 1
ATOM 5832 C C . LEU A 1 752 ? 27.953 -1.473 -5.207 1.00 89.31 752 LEU A C 1
ATOM 5834 O O . LEU A 1 752 ? 26.865 -1.152 -5.683 1.00 89.31 752 LEU A O 1
ATOM 5838 N N . ARG A 1 753 ? 28.156 -1.540 -3.888 1.00 87.38 753 ARG A N 1
ATOM 5839 C CA . ARG A 1 753 ? 27.126 -1.222 -2.902 1.00 87.38 753 ARG A CA 1
ATOM 5840 C C . ARG A 1 753 ? 26.609 0.201 -3.047 1.00 87.38 753 ARG A C 1
ATOM 5842 O O . ARG A 1 753 ? 27.370 1.153 -3.216 1.00 87.38 753 ARG A O 1
ATOM 5849 N N . HIS A 1 754 ? 25.309 0.350 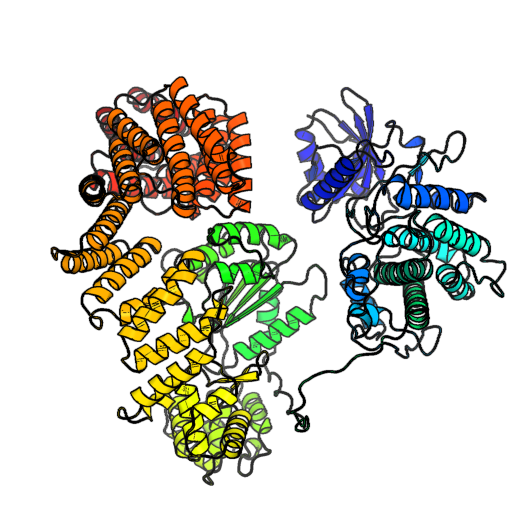-2.837 1.00 78.50 754 HIS A N 1
ATOM 5850 C CA . HIS A 1 754 ? 24.695 1.660 -2.714 1.00 78.50 754 HIS A CA 1
ATOM 5851 C C . HIS A 1 754 ? 25.082 2.313 -1.375 1.00 78.50 754 HIS A C 1
ATOM 5853 O O . HIS A 1 754 ? 24.872 1.736 -0.310 1.00 78.50 754 HIS A O 1
ATOM 5859 N N . GLY A 1 755 ? 25.650 3.522 -1.409 1.00 76.06 755 GLY A N 1
ATOM 5860 C CA . GLY A 1 755 ? 26.160 4.188 -0.200 1.00 76.06 755 GLY A CA 1
ATOM 5861 C C . GLY A 1 755 ? 25.071 4.665 0.769 1.00 76.06 755 GLY A C 1
ATOM 5862 O O . GLY A 1 755 ? 25.313 4.748 1.973 1.00 76.06 755 GLY A O 1
ATOM 5863 N N . ARG A 1 756 ? 23.876 4.973 0.251 1.00 75.19 756 ARG A N 1
ATOM 5864 C CA . ARG A 1 756 ? 22.693 5.393 1.022 1.00 75.19 756 ARG A CA 1
ATOM 5865 C C . ARG A 1 756 ? 21.445 4.712 0.454 1.00 75.19 756 ARG A C 1
ATOM 5867 O O . ARG A 1 756 ? 20.797 5.306 -0.402 1.00 75.19 756 ARG A O 1
ATOM 5874 N N . PRO A 1 757 ? 21.180 3.443 0.806 1.00 74.00 757 PRO A N 1
ATOM 5875 C CA . PRO A 1 757 ? 20.006 2.712 0.325 1.00 74.00 757 PRO A CA 1
ATOM 5876 C C . PRO A 1 757 ? 18.709 3.480 0.625 1.00 74.00 757 PRO A C 1
ATOM 5878 O O . PRO A 1 757 ? 18.505 3.906 1.762 1.00 74.00 757 PRO A O 1
ATOM 5881 N N . GLY A 1 758 ? 17.868 3.688 -0.390 1.00 60.06 758 GLY A N 1
ATOM 5882 C CA . GLY A 1 758 ? 16.544 4.300 -0.252 1.00 60.06 758 GLY A CA 1
ATOM 5883 C C . GLY A 1 758 ? 15.434 3.270 -0.028 1.00 60.06 758 GLY A C 1
ATOM 5884 O O . GLY A 1 758 ? 14.409 3.593 0.572 1.00 60.06 758 GLY A O 1
ATOM 5885 N N . ASP A 1 759 ? 15.658 2.028 -0.466 1.00 54.72 759 ASP A N 1
ATOM 5886 C CA . ASP A 1 759 ? 14.753 0.894 -0.273 1.00 54.72 759 ASP A CA 1
ATOM 5887 C C . ASP A 1 759 ? 15.470 -0.468 -0.340 1.00 54.72 759 ASP A C 1
ATOM 5889 O O . ASP A 1 759 ? 16.689 -0.561 -0.491 1.00 54.72 759 ASP A O 1
ATOM 5893 N N . ILE A 1 760 ? 14.695 -1.547 -0.210 1.00 61.41 760 ILE A N 1
ATOM 5894 C CA . ILE A 1 760 ? 15.189 -2.928 -0.156 1.00 61.41 760 ILE A CA 1
ATOM 5895 C C . ILE A 1 760 ? 15.872 -3.349 -1.465 1.00 61.41 760 ILE A C 1
ATOM 5897 O O . ILE A 1 760 ? 16.827 -4.123 -1.424 1.00 61.41 760 ILE A O 1
ATOM 5901 N N . ALA A 1 761 ? 15.462 -2.832 -2.629 1.00 63.91 761 ALA A N 1
ATOM 5902 C CA . ALA A 1 761 ? 16.094 -3.210 -3.896 1.00 63.91 761 ALA A CA 1
ATOM 5903 C C . ALA A 1 761 ? 17.549 -2.712 -3.976 1.00 63.91 761 ALA A C 1
ATOM 5905 O O . ALA A 1 761 ? 18.408 -3.409 -4.526 1.00 63.91 761 ALA A O 1
ATOM 5906 N N . ASP A 1 762 ? 17.855 -1.573 -3.345 1.00 75.12 762 ASP A N 1
ATOM 5907 C CA . ASP A 1 762 ? 19.225 -1.057 -3.211 1.00 75.12 762 ASP A CA 1
ATOM 5908 C C . ASP A 1 762 ? 20.109 -1.958 -2.323 1.00 75.12 762 ASP A C 1
ATOM 5910 O O . ASP A 1 762 ? 21.345 -1.891 -2.370 1.00 75.12 762 ASP A O 1
ATOM 5914 N N . LEU A 1 763 ? 19.499 -2.846 -1.528 1.00 81.94 763 LEU A N 1
ATOM 5915 C CA . LEU A 1 763 ? 20.199 -3.841 -0.716 1.00 81.94 763 LEU A CA 1
ATOM 5916 C C . LEU A 1 763 ? 20.571 -5.114 -1.489 1.00 81.94 763 LEU A C 1
ATOM 5918 O O . LEU A 1 763 ? 21.306 -5.931 -0.944 1.00 81.94 763 LEU A O 1
ATOM 5922 N N . ARG A 1 764 ? 20.179 -5.278 -2.763 1.00 86.50 764 ARG A N 1
ATOM 5923 C CA . ARG A 1 764 ? 20.510 -6.476 -3.569 1.00 86.50 764 ARG A CA 1
ATOM 5924 C C . ARG A 1 764 ? 21.999 -6.838 -3.522 1.00 86.50 764 ARG A C 1
ATOM 5926 O O . ARG A 1 764 ? 22.355 -7.987 -3.286 1.00 86.50 764 ARG A O 1
ATOM 5933 N N . ILE A 1 765 ? 22.876 -5.852 -3.731 1.00 89.81 765 ILE A N 1
ATOM 5934 C CA . ILE A 1 765 ? 24.332 -6.063 -3.685 1.00 89.81 765 ILE A CA 1
ATOM 5935 C C . ILE A 1 765 ? 24.814 -6.362 -2.259 1.00 89.81 765 ILE A C 1
ATOM 5937 O O . ILE A 1 765 ? 25.731 -7.156 -2.092 1.00 89.81 765 ILE A O 1
ATOM 5941 N N . HIS A 1 766 ? 24.179 -5.779 -1.239 1.00 92.06 766 HIS A N 1
ATOM 5942 C CA . HIS A 1 766 ? 24.508 -6.034 0.165 1.00 92.06 766 HIS A CA 1
ATOM 5943 C C . HIS A 1 766 ? 24.196 -7.485 0.561 1.00 92.06 766 HIS A C 1
ATOM 5945 O O . HIS A 1 766 ? 25.026 -8.134 1.190 1.00 92.06 766 HIS A O 1
ATOM 5951 N N . PHE A 1 767 ? 23.041 -8.015 0.148 1.00 90.94 767 PHE A N 1
ATOM 5952 C CA . PHE A 1 767 ? 22.684 -9.418 0.376 1.00 90.94 767 PHE A CA 1
ATOM 5953 C C . PHE A 1 767 ? 23.562 -10.385 -0.430 1.00 90.94 767 PHE A C 1
ATOM 5955 O O . PHE A 1 767 ? 23.971 -11.413 0.101 1.00 90.94 767 PHE A O 1
ATOM 5962 N N . ALA A 1 768 ? 23.916 -10.048 -1.675 1.00 90.25 768 ALA A N 1
ATOM 5963 C CA . ALA A 1 768 ? 24.852 -10.854 -2.461 1.00 90.25 768 ALA A CA 1
ATOM 5964 C C . ALA A 1 768 ? 26.260 -10.884 -1.836 1.00 90.25 768 ALA A C 1
ATOM 5966 O O . ALA A 1 768 ? 26.889 -11.939 -1.791 1.00 90.25 768 ALA A O 1
ATOM 5967 N N . GLU A 1 769 ? 26.746 -9.747 -1.319 1.00 95.50 769 GLU A N 1
ATOM 5968 C CA . GLU A 1 769 ? 28.004 -9.677 -0.564 1.00 95.50 769 GLU A CA 1
ATOM 5969 C C . GLU A 1 769 ? 27.926 -10.533 0.705 1.00 95.50 769 GLU A C 1
ATOM 5971 O O . GLU A 1 769 ? 28.818 -11.342 0.938 1.00 95.50 769 GLU A O 1
ATOM 5976 N N . LEU A 1 770 ? 26.844 -10.415 1.482 1.00 95.12 770 LEU A N 1
ATOM 5977 C CA . LEU A 1 770 ? 26.609 -11.222 2.682 1.00 95.12 770 LEU A CA 1
ATOM 5978 C C . LEU A 1 770 ? 26.616 -12.729 2.373 1.00 95.12 770 LEU A C 1
ATOM 5980 O O . LEU A 1 770 ? 27.281 -13.489 3.072 1.00 95.12 770 LEU A O 1
ATOM 5984 N N . GLN A 1 771 ? 25.956 -13.161 1.295 1.00 92.38 771 GLN A N 1
ATOM 5985 C CA . GLN A 1 771 ? 25.957 -14.565 0.877 1.00 92.38 771 GLN A CA 1
ATOM 5986 C C . GLN A 1 771 ? 27.351 -15.040 0.446 1.00 92.38 771 GLN A C 1
ATOM 5988 O O . GLN A 1 771 ? 27.742 -16.163 0.758 1.00 92.38 771 GLN A O 1
ATOM 5993 N N . ALA A 1 772 ? 28.114 -14.193 -0.250 1.00 93.62 772 ALA A N 1
ATOM 5994 C CA . ALA A 1 772 ? 29.491 -14.496 -0.629 1.00 93.62 772 ALA A CA 1
ATOM 5995 C C . ALA A 1 772 ? 30.420 -14.583 0.596 1.00 93.62 772 ALA A C 1
ATOM 5997 O O . ALA A 1 772 ? 31.275 -15.459 0.631 1.00 93.62 772 ALA A O 1
ATOM 5998 N N . LEU A 1 773 ? 30.231 -13.740 1.618 1.00 96.19 773 LEU A N 1
ATOM 5999 C CA . LEU A 1 773 ? 30.970 -13.825 2.885 1.00 96.19 773 LEU A CA 1
ATOM 6000 C C . LEU A 1 773 ? 30.645 -15.117 3.644 1.00 96.19 773 LEU A C 1
ATOM 6002 O O . LEU A 1 773 ? 31.559 -15.812 4.077 1.00 96.19 773 LEU A O 1
ATOM 6006 N N . LEU A 1 774 ? 29.362 -15.483 3.742 1.00 93.31 774 LEU A N 1
ATOM 6007 C CA . LEU A 1 774 ? 28.938 -16.741 4.368 1.00 93.31 774 LEU A CA 1
ATOM 6008 C C . LEU A 1 774 ? 29.519 -17.967 3.647 1.00 93.31 774 LEU A C 1
ATOM 6010 O O . LEU A 1 774 ? 29.959 -18.902 4.306 1.00 93.31 774 LEU A O 1
ATOM 6014 N N . ALA A 1 775 ? 29.546 -17.954 2.310 1.00 90.81 775 ALA A N 1
ATOM 6015 C CA . ALA A 1 775 ? 30.118 -19.029 1.495 1.00 90.81 775 ALA A CA 1
ATOM 6016 C C . ALA A 1 775 ? 31.660 -19.060 1.500 1.00 90.81 775 ALA A C 1
ATOM 6018 O O . ALA A 1 775 ? 32.253 -20.071 1.130 1.00 90.81 775 ALA A O 1
ATOM 6019 N N . ALA A 1 776 ? 32.304 -17.961 1.901 1.00 93.44 776 ALA A N 1
ATOM 6020 C CA . ALA A 1 776 ? 33.746 -17.872 2.116 1.00 93.44 776 ALA A CA 1
ATOM 6021 C C . ALA A 1 776 ? 34.164 -18.208 3.562 1.00 93.44 776 ALA A C 1
ATOM 6023 O O . ALA A 1 776 ? 35.345 -18.099 3.873 1.00 93.44 776 ALA A O 1
ATOM 6024 N N . ASP A 1 777 ? 33.215 -18.588 4.428 1.00 94.12 777 ASP A N 1
ATOM 6025 C CA . ASP A 1 777 ? 33.407 -18.805 5.870 1.00 94.12 777 ASP A CA 1
ATOM 6026 C C . ASP A 1 777 ? 33.902 -17.562 6.651 1.00 94.12 777 ASP A C 1
ATOM 6028 O O . ASP A 1 777 ? 34.471 -17.669 7.735 1.00 94.12 777 ASP A O 1
ATOM 6032 N N . GLU A 1 778 ? 33.627 -16.356 6.143 1.00 96.06 778 GLU A N 1
ATOM 6033 C CA . GLU A 1 778 ? 33.990 -15.069 6.762 1.00 96.06 778 GLU A CA 1
A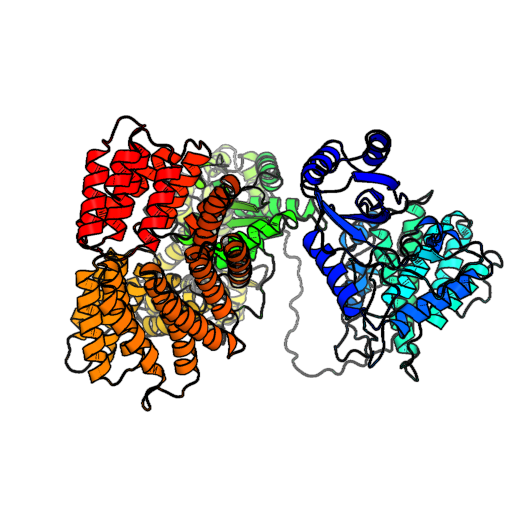TOM 6034 C C . GLU A 1 778 ? 32.878 -14.572 7.710 1.00 96.06 778 GLU A C 1
ATOM 6036 O O . GLU A 1 778 ? 32.198 -13.570 7.453 1.00 96.06 778 GLU A O 1
ATOM 6041 N N . TYR A 1 779 ? 32.644 -15.311 8.800 1.00 96.69 779 TYR A N 1
ATOM 6042 C CA . TYR A 1 779 ? 31.458 -15.149 9.657 1.00 96.69 779 TYR A CA 1
ATOM 6043 C C . TYR A 1 779 ? 31.383 -13.812 10.407 1.00 96.69 779 TYR A C 1
ATOM 6045 O O . TYR A 1 779 ? 30.306 -13.221 10.475 1.00 96.69 779 TYR A O 1
ATOM 6053 N N . GLU A 1 780 ? 32.506 -13.292 10.898 1.00 94.44 780 GLU A N 1
ATOM 6054 C CA . GLU A 1 780 ? 32.583 -11.992 11.592 1.00 94.44 780 GLU A CA 1
ATOM 6055 C C . GLU A 1 780 ? 32.207 -10.842 10.635 1.00 94.44 780 GLU A C 1
ATOM 6057 O O . GLU A 1 780 ? 31.375 -9.980 10.931 1.00 94.44 780 GLU A O 1
ATOM 6062 N N . SER A 1 781 ? 32.741 -10.880 9.407 1.00 95.38 781 SER A N 1
ATOM 6063 C CA . SER A 1 781 ? 32.397 -9.916 8.352 1.00 95.38 781 SER A CA 1
ATOM 6064 C C . SER A 1 781 ? 30.920 -10.012 7.955 1.00 95.38 781 SER A C 1
ATOM 6066 O O . SER A 1 781 ? 30.265 -8.992 7.719 1.00 95.38 781 SER A O 1
ATOM 6068 N N . ALA A 1 782 ? 30.371 -11.228 7.903 1.00 96.38 782 ALA A N 1
ATOM 6069 C CA . ALA A 1 782 ? 28.956 -11.459 7.640 1.00 96.38 782 ALA A CA 1
ATOM 6070 C C . ALA A 1 782 ? 28.054 -10.943 8.782 1.00 96.38 782 ALA A C 1
ATOM 6072 O O . ALA A 1 782 ? 27.025 -10.323 8.502 1.00 96.38 782 ALA A O 1
ATOM 6073 N N . ALA A 1 783 ? 28.443 -11.112 10.051 1.00 95.88 783 ALA A N 1
ATOM 6074 C CA . ALA A 1 783 ? 27.725 -10.559 11.203 1.00 95.88 783 ALA A CA 1
ATOM 6075 C C . ALA A 1 783 ? 27.718 -9.026 11.188 1.00 95.88 783 ALA A C 1
ATOM 6077 O O . ALA A 1 783 ? 26.657 -8.407 11.310 1.00 95.88 783 ALA A O 1
ATOM 6078 N N . TRP A 1 784 ? 28.871 -8.403 10.929 1.00 94.44 784 TRP A N 1
ATOM 6079 C CA . TRP A 1 784 ? 28.962 -6.953 10.752 1.00 94.44 784 TRP A CA 1
ATOM 6080 C C . TRP A 1 784 ? 28.056 -6.454 9.616 1.00 94.44 784 TRP A C 1
ATOM 6082 O O . TRP A 1 784 ? 27.370 -5.434 9.748 1.00 94.44 784 TRP A O 1
ATOM 6092 N N . MET A 1 785 ? 28.006 -7.190 8.502 1.00 94.25 785 MET A N 1
ATOM 6093 C CA . MET A 1 785 ? 27.133 -6.861 7.377 1.00 94.25 785 MET A CA 1
ATOM 6094 C C . MET A 1 785 ? 25.649 -7.015 7.750 1.00 94.25 785 MET A C 1
ATOM 6096 O O . MET A 1 785 ? 24.844 -6.171 7.356 1.00 94.25 785 MET A O 1
ATOM 6100 N N . CYS A 1 786 ? 25.277 -8.012 8.561 1.00 94.75 786 CYS A N 1
ATOM 6101 C CA . CYS A 1 786 ? 23.921 -8.133 9.105 1.00 94.75 786 CYS A CA 1
ATOM 6102 C C . CYS A 1 786 ? 23.537 -6.909 9.943 1.00 94.75 786 CYS A C 1
ATOM 6104 O O . CYS A 1 786 ? 22.484 -6.329 9.697 1.00 94.75 786 CYS A O 1
ATOM 6106 N N . GLU A 1 787 ? 24.387 -6.467 10.876 1.00 92.94 787 GLU A N 1
ATOM 6107 C CA . GLU A 1 787 ? 24.125 -5.262 11.682 1.00 92.94 787 GLU A CA 1
ATOM 6108 C C . GLU A 1 787 ? 23.971 -4.017 10.803 1.00 92.94 787 GLU A C 1
ATOM 6110 O O . GLU A 1 787 ? 23.025 -3.243 10.957 1.00 92.94 787 GLU A O 1
ATOM 6115 N N . ARG A 1 788 ? 24.849 -3.851 9.808 1.00 90.44 788 ARG A N 1
ATOM 6116 C CA . ARG A 1 788 ? 24.764 -2.736 8.860 1.00 90.44 788 ARG A CA 1
ATOM 6117 C C . ARG A 1 788 ? 23.463 -2.766 8.054 1.00 90.44 788 ARG A C 1
ATOM 6119 O O . ARG A 1 788 ? 22.829 -1.722 7.927 1.00 90.44 788 ARG A O 1
ATOM 6126 N N . ILE A 1 789 ? 23.056 -3.918 7.519 1.00 89.69 789 ILE A N 1
ATOM 6127 C CA . ILE A 1 789 ? 21.770 -4.061 6.816 1.00 89.69 789 ILE A CA 1
ATOM 6128 C C . ILE A 1 789 ? 20.607 -3.761 7.771 1.00 89.69 789 ILE A C 1
ATOM 6130 O O . ILE A 1 789 ? 19.684 -3.035 7.401 1.00 89.69 789 ILE A O 1
ATOM 6134 N N . ASP A 1 790 ? 20.676 -4.251 9.010 1.00 88.69 790 ASP A N 1
ATOM 6135 C CA . ASP A 1 790 ? 19.618 -4.093 10.007 1.00 88.69 790 ASP A CA 1
ATOM 6136 C C . ASP A 1 790 ? 19.369 -2.623 10.375 1.00 88.69 790 ASP A C 1
ATOM 6138 O O . ASP A 1 790 ? 18.226 -2.242 10.616 1.00 88.69 790 ASP A O 1
ATOM 6142 N N . THR A 1 791 ? 20.389 -1.754 10.325 1.00 84.12 791 THR A N 1
ATOM 6143 C CA . THR A 1 791 ? 20.174 -0.304 10.516 1.00 84.12 791 THR A CA 1
ATOM 6144 C C . THR A 1 791 ? 19.178 0.287 9.514 1.00 84.12 791 THR A C 1
ATOM 6146 O O . THR A 1 791 ? 18.350 1.116 9.892 1.00 84.12 791 THR A O 1
ATOM 6149 N N . PHE A 1 792 ? 19.210 -0.167 8.257 1.00 79.88 792 PHE A N 1
ATOM 6150 C CA . PHE A 1 792 ? 18.256 0.252 7.229 1.00 79.88 792 PHE A CA 1
ATOM 6151 C C . PHE A 1 792 ? 16.919 -0.473 7.397 1.00 79.88 792 PHE A C 1
ATOM 6153 O O . PHE A 1 792 ? 15.856 0.149 7.364 1.00 79.88 792 PHE A O 1
ATOM 6160 N N . LEU A 1 793 ? 16.964 -1.789 7.631 1.00 73.19 793 LEU A N 1
ATOM 6161 C CA . LEU A 1 793 ? 15.759 -2.610 7.717 1.00 73.19 793 LEU A CA 1
ATOM 6162 C C . LEU A 1 793 ? 14.884 -2.277 8.928 1.00 73.19 793 LEU A C 1
ATOM 6164 O O . LEU A 1 793 ? 13.665 -2.306 8.786 1.00 73.19 793 LEU A O 1
ATOM 6168 N N . ARG A 1 794 ? 15.455 -1.919 10.087 1.00 70.12 794 ARG A N 1
ATOM 6169 C CA . ARG A 1 794 ? 14.684 -1.480 11.268 1.00 70.12 794 ARG A CA 1
ATOM 6170 C C . ARG A 1 794 ? 13.849 -0.253 10.960 1.00 70.12 794 ARG A C 1
ATOM 6172 O O . ARG A 1 794 ? 12.681 -0.193 11.330 1.00 70.12 794 ARG A O 1
ATOM 6179 N N . ALA A 1 795 ? 14.437 0.689 10.229 1.00 61.69 795 ALA A N 1
ATOM 6180 C CA . ALA A 1 795 ? 13.741 1.865 9.741 1.00 61.69 795 ALA A CA 1
ATOM 6181 C C . ALA A 1 795 ? 12.535 1.436 8.876 1.00 61.69 795 ALA A C 1
ATOM 6183 O O . ALA A 1 795 ? 11.407 1.888 9.065 1.00 61.69 795 ALA A O 1
ATOM 6184 N N . TRP A 1 796 ? 12.733 0.492 7.959 1.00 58.88 796 TRP A N 1
ATOM 6185 C CA . TRP A 1 796 ? 11.668 0.017 7.070 1.00 58.88 796 TRP A CA 1
ATOM 6186 C C . TRP A 1 796 ? 10.749 -1.049 7.677 1.00 58.88 796 TRP A C 1
ATOM 6188 O O . TRP A 1 796 ? 9.848 -1.516 6.987 1.00 58.88 796 TRP A O 1
ATOM 6198 N N . ASN A 1 797 ? 10.935 -1.420 8.947 1.00 59.97 797 ASN A N 1
ATOM 6199 C CA . ASN A 1 797 ? 10.237 -2.529 9.601 1.00 59.97 797 ASN A CA 1
ATOM 6200 C C . ASN A 1 797 ? 10.374 -3.874 8.845 1.00 59.97 797 ASN A C 1
ATOM 6202 O O . ASN A 1 797 ? 9.443 -4.670 8.777 1.00 59.97 797 ASN A O 1
ATOM 6206 N N . CYS A 1 798 ? 11.545 -4.119 8.254 1.00 64.62 798 CYS A N 1
ATOM 6207 C CA . CYS A 1 798 ? 11.835 -5.275 7.396 1.00 64.62 798 CYS A CA 1
ATOM 6208 C C . CYS A 1 798 ? 12.974 -6.154 7.939 1.00 64.62 798 CYS A C 1
ATOM 6210 O O . CYS A 1 798 ? 13.562 -6.942 7.206 1.00 64.62 798 CYS A O 1
ATOM 6212 N N . THR A 1 799 ? 13.300 -6.040 9.231 1.00 75.38 799 THR A N 1
ATOM 6213 C CA . THR A 1 799 ? 14.395 -6.785 9.890 1.00 75.38 799 THR A CA 1
ATOM 6214 C C . THR A 1 799 ? 14.263 -8.309 9.752 1.00 75.38 799 THR A C 1
ATOM 6216 O O . THR A 1 799 ? 15.263 -9.023 9.794 1.00 75.38 799 THR A O 1
ATOM 6219 N N . HIS A 1 800 ? 13.056 -8.824 9.498 1.00 73.69 800 HIS A N 1
ATOM 6220 C CA . HIS A 1 800 ? 12.811 -10.244 9.239 1.00 73.69 800 HIS A CA 1
ATOM 6221 C C . HIS A 1 800 ? 13.566 -10.801 8.016 1.00 73.69 800 HIS A C 1
ATOM 6223 O O . HIS A 1 800 ? 13.802 -12.007 7.965 1.00 73.69 800 HIS A O 1
ATOM 6229 N N . LEU A 1 801 ? 13.985 -9.952 7.068 1.00 75.06 801 LEU A N 1
ATOM 6230 C CA . LEU A 1 801 ? 14.750 -10.354 5.880 1.00 75.06 801 LEU A CA 1
ATOM 6231 C C . LEU A 1 801 ? 16.154 -10.887 6.194 1.00 75.06 801 LEU A C 1
ATOM 6233 O O . LEU A 1 801 ? 16.763 -11.517 5.340 1.00 75.06 801 LEU A O 1
ATOM 6237 N N . LEU A 1 802 ? 16.665 -10.650 7.405 1.00 85.75 802 LEU A N 1
ATOM 6238 C CA . LEU A 1 802 ? 17.958 -11.169 7.860 1.00 85.75 802 LEU A CA 1
ATOM 6239 C C . LEU A 1 802 ? 17.855 -12.519 8.584 1.00 85.75 802 LEU A C 1
ATOM 6241 O O . LEU A 1 802 ? 18.863 -13.000 9.098 1.00 85.75 802 LEU A O 1
ATOM 6245 N N . LEU A 1 803 ? 16.661 -13.117 8.685 1.00 83.62 803 LEU A N 1
ATOM 6246 C CA . LEU A 1 803 ? 16.441 -14.315 9.500 1.00 83.62 803 LEU A CA 1
ATOM 6247 C C . LEU A 1 803 ? 17.361 -15.476 9.102 1.00 83.62 803 LEU A C 1
ATOM 6249 O O . LEU A 1 803 ? 18.034 -16.039 9.961 1.00 83.62 803 LEU A O 1
ATOM 6253 N N . GLU A 1 804 ? 17.404 -15.823 7.816 1.00 85.00 804 GLU A N 1
ATOM 6254 C CA . GLU A 1 804 ? 18.187 -16.962 7.327 1.00 85.00 804 GLU A CA 1
ATOM 6255 C C . GLU A 1 804 ? 19.687 -16.747 7.547 1.00 85.00 804 GLU A C 1
ATOM 6257 O O . GLU A 1 804 ? 20.373 -17.630 8.056 1.00 85.00 804 GLU A O 1
ATOM 6262 N N . GLN A 1 805 ? 20.192 -15.554 7.229 1.00 92.56 805 GLN A N 1
ATOM 6263 C CA . GLN A 1 805 ? 21.612 -15.239 7.366 1.00 92.56 805 GLN A CA 1
ATOM 6264 C C . GLN A 1 805 ? 22.026 -15.215 8.837 1.00 92.56 805 GLN A C 1
ATOM 6266 O O . GLN A 1 805 ? 23.070 -15.759 9.187 1.00 92.56 805 GLN A O 1
ATOM 6271 N N . ARG A 1 806 ? 21.191 -14.659 9.722 1.00 94.62 806 ARG A N 1
ATOM 6272 C CA . ARG A 1 80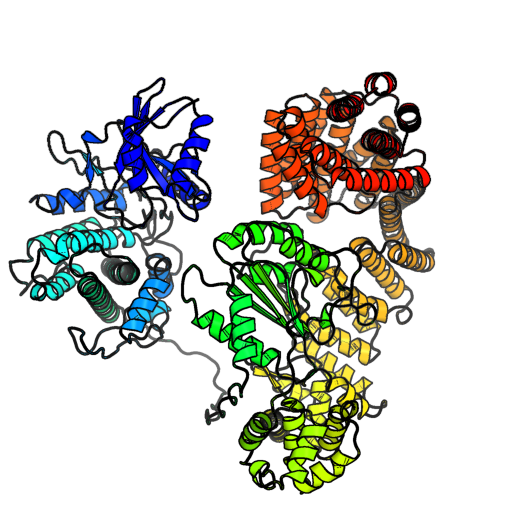6 ? 21.447 -14.676 11.168 1.00 94.62 806 ARG A CA 1
ATOM 6273 C C . ARG A 1 806 ? 21.380 -16.084 11.759 1.00 94.62 806 ARG A C 1
ATOM 6275 O O . ARG A 1 806 ? 22.186 -16.393 12.631 1.00 94.62 806 ARG A O 1
ATOM 6282 N N . GLU A 1 807 ? 20.484 -16.950 11.283 1.00 93.88 807 GLU A N 1
ATOM 6283 C CA . GLU A 1 807 ? 20.474 -18.372 11.658 1.00 93.88 807 GLU A CA 1
ATOM 6284 C C . GLU A 1 807 ? 21.727 -19.102 11.154 1.00 93.88 807 GLU A C 1
ATOM 6286 O O . GLU A 1 807 ? 22.322 -19.874 11.903 1.00 93.88 807 GLU A O 1
ATOM 6291 N N . ALA A 1 808 ? 22.189 -18.813 9.933 1.00 92.31 808 ALA A N 1
ATOM 6292 C CA . ALA A 1 808 ? 23.399 -19.406 9.358 1.00 92.31 808 ALA A CA 1
ATOM 6293 C C . ALA A 1 808 ? 24.691 -19.042 10.116 1.00 92.31 808 ALA A C 1
ATOM 6295 O O . ALA A 1 808 ? 25.684 -19.770 10.006 1.00 92.31 808 ALA A O 1
ATOM 6296 N N . LEU A 1 809 ? 24.677 -17.939 10.874 1.00 96.25 809 LEU A N 1
ATOM 6297 C CA . LEU A 1 809 ? 25.776 -17.490 11.734 1.00 96.25 809 LEU A CA 1
ATOM 6298 C C . LEU A 1 809 ? 25.798 -18.161 13.114 1.00 96.25 809 LEU A C 1
ATOM 6300 O O . LEU A 1 809 ? 26.831 -18.121 13.780 1.00 96.25 809 LEU A O 1
ATOM 6304 N N . ARG A 1 810 ? 24.696 -18.777 13.561 1.00 95.19 810 ARG A N 1
ATOM 6305 C CA . ARG A 1 810 ? 24.607 -19.336 14.919 1.00 95.19 810 ARG A CA 1
ATOM 6306 C C . ARG A 1 810 ? 25.699 -20.360 15.186 1.00 95.19 810 ARG A C 1
ATOM 6308 O O . ARG A 1 810 ? 25.911 -21.290 14.407 1.00 95.19 810 ARG A O 1
ATOM 6315 N N . GLY A 1 811 ? 26.355 -20.209 16.330 1.00 93.19 811 GLY A N 1
ATOM 6316 C CA . GLY A 1 811 ? 27.436 -21.086 16.773 1.00 93.19 811 GLY A CA 1
ATOM 6317 C C . GLY A 1 811 ? 28.735 -20.954 15.972 1.00 93.19 811 GLY A C 1
ATOM 6318 O O . GLY A 1 811 ? 29.639 -21.763 16.174 1.00 93.19 811 GLY A O 1
ATOM 6319 N N . LYS A 1 812 ? 28.835 -19.965 15.075 1.00 95.94 812 LYS A N 1
ATOM 6320 C CA . LYS A 1 812 ? 30.033 -19.682 14.268 1.00 95.94 812 LYS A CA 1
ATOM 6321 C C . LYS A 1 812 ? 30.715 -18.362 14.635 1.00 95.94 812 LYS A C 1
ATOM 6323 O O . LYS A 1 812 ? 31.778 -18.064 14.102 1.00 95.94 812 LYS A O 1
ATOM 6328 N N . LEU A 1 813 ? 30.088 -17.585 15.513 1.00 95.06 813 LEU A N 1
ATOM 6329 C CA . LEU A 1 813 ? 30.564 -16.296 15.996 1.00 95.06 813 LEU A CA 1
ATOM 6330 C C . LEU A 1 813 ? 31.274 -16.435 17.344 1.00 95.06 813 LEU A C 1
ATOM 6332 O O . LEU A 1 813 ? 31.119 -17.436 18.053 1.00 95.06 813 LEU A O 1
ATOM 6336 N N . ASP A 1 814 ? 32.022 -15.401 17.725 1.00 92.00 814 ASP A N 1
ATOM 6337 C CA . ASP A 1 814 ? 32.515 -15.290 19.093 1.00 92.00 814 ASP A CA 1
ATOM 6338 C C . ASP A 1 814 ? 31.360 -15.087 20.098 1.00 92.00 814 ASP A C 1
ATOM 6340 O O . ASP A 1 814 ? 30.217 -14.799 19.741 1.00 92.00 814 ASP A O 1
ATOM 6344 N N . ALA A 1 815 ? 31.641 -15.233 21.396 1.00 88.94 815 ALA A N 1
ATOM 6345 C CA . ALA A 1 815 ? 30.604 -15.152 22.428 1.00 88.94 815 ALA A CA 1
ATOM 6346 C C . ALA A 1 815 ? 29.903 -13.778 22.505 1.00 88.94 815 ALA A C 1
ATOM 6348 O O . ALA A 1 815 ? 28.754 -13.693 22.951 1.00 88.94 815 ALA A O 1
ATOM 6349 N N . HIS A 1 816 ? 30.584 -12.695 22.119 1.00 88.31 816 HIS A N 1
ATOM 6350 C CA . HIS A 1 816 ? 30.007 -11.358 22.142 1.00 88.31 816 HIS A CA 1
ATOM 6351 C C . HIS A 1 816 ? 29.022 -11.180 20.985 1.00 88.31 816 HIS A C 1
ATOM 6353 O O . HIS A 1 816 ? 27.869 -10.810 21.229 1.00 88.31 816 HIS A O 1
ATOM 6359 N N . GLU A 1 817 ? 29.461 -11.476 19.765 1.00 90.56 817 GLU A N 1
ATOM 6360 C CA . GLU A 1 817 ? 28.670 -11.364 18.542 1.00 90.56 817 GLU A CA 1
ATOM 6361 C C . GLU A 1 817 ? 27.521 -12.377 18.513 1.00 90.56 817 GLU A C 1
ATOM 6363 O O . GLU A 1 817 ? 26.401 -12.012 18.156 1.00 90.56 817 GLU A O 1
ATOM 6368 N N . GLU A 1 818 ? 27.736 -13.608 18.991 1.00 93.44 818 GLU A N 1
ATOM 6369 C CA . GLU A 1 818 ? 26.691 -14.636 19.094 1.00 93.44 818 GLU A CA 1
ATOM 6370 C C . GLU A 1 818 ? 25.533 -14.154 19.976 1.00 93.44 818 GLU A C 1
ATOM 6372 O O . GLU A 1 818 ? 24.364 -14.269 19.609 1.00 93.44 818 GLU A O 1
ATOM 6377 N N . LYS A 1 819 ? 25.834 -13.534 21.122 1.00 93.06 819 LYS A N 1
ATOM 6378 C CA . LYS A 1 819 ? 24.812 -12.967 22.014 1.00 93.0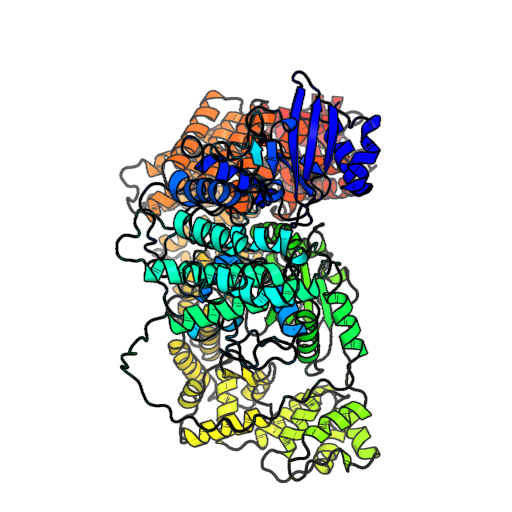6 819 LYS A CA 1
ATOM 6379 C C . LYS A 1 819 ? 24.010 -11.854 21.327 1.00 93.06 819 LYS A C 1
ATOM 6381 O O . LYS A 1 819 ? 22.786 -11.810 21.466 1.00 93.06 819 LYS A O 1
ATOM 6386 N N . VAL A 1 820 ? 24.681 -10.949 20.611 1.00 91.62 820 VAL A N 1
ATOM 6387 C CA . VAL A 1 820 ? 24.018 -9.861 19.868 1.00 91.62 820 VAL A CA 1
ATOM 6388 C C . VAL A 1 820 ? 23.120 -10.442 18.776 1.00 91.62 820 VAL A C 1
ATOM 6390 O O . VAL A 1 820 ? 21.951 -10.061 18.675 1.00 91.62 820 VAL A O 1
ATOM 6393 N N . ASN A 1 821 ? 23.627 -11.423 18.029 1.00 94.81 821 ASN A N 1
ATOM 6394 C CA . ASN A 1 821 ? 22.890 -12.108 16.979 1.00 94.81 821 ASN A CA 1
ATOM 6395 C C . ASN A 1 821 ? 21.651 -12.839 17.523 1.00 94.81 821 ASN A C 1
ATOM 6397 O O . ASN A 1 821 ? 20.563 -12.692 16.969 1.00 94.81 821 ASN A O 1
ATOM 6401 N N . LEU A 1 822 ? 21.772 -13.550 18.649 1.00 95.81 822 LEU A N 1
ATOM 6402 C CA . LEU A 1 822 ? 20.655 -14.233 19.310 1.00 95.81 822 LEU A CA 1
ATOM 6403 C C . LEU A 1 822 ? 19.581 -13.256 19.809 1.00 95.81 822 LEU A C 1
ATOM 6405 O O . LEU A 1 822 ? 18.390 -13.520 19.652 1.00 95.81 822 LEU A O 1
ATOM 6409 N N . ASN A 1 823 ? 19.969 -12.106 20.368 1.00 93.62 823 ASN A N 1
ATOM 6410 C CA . ASN A 1 823 ? 19.006 -11.078 20.773 1.00 93.62 823 ASN A CA 1
ATOM 6411 C C . ASN A 1 823 ? 18.286 -10.455 19.557 1.00 93.62 823 ASN A C 1
ATOM 6413 O O . ASN A 1 823 ? 17.087 -10.182 19.619 1.00 93.62 823 ASN A O 1
ATOM 6417 N N . ALA A 1 824 ? 18.987 -10.268 18.433 1.00 92.12 824 ALA A N 1
ATOM 6418 C CA . ALA A 1 824 ? 18.379 -9.809 17.184 1.00 92.12 824 ALA A CA 1
ATOM 6419 C C . ALA A 1 824 ? 17.430 -10.859 16.574 1.00 92.12 824 ALA A C 1
ATOM 6421 O O . ALA A 1 824 ? 16.320 -10.514 16.168 1.00 92.12 824 ALA A O 1
ATOM 6422 N N . LEU A 1 825 ? 17.820 -12.139 16.570 1.00 93.75 825 LEU A N 1
ATOM 6423 C CA . LEU A 1 825 ? 16.968 -13.262 16.162 1.00 93.75 825 LEU A CA 1
ATOM 6424 C C . LEU A 1 825 ? 15.708 -13.348 17.017 1.00 93.75 825 LEU A C 1
ATOM 6426 O O . LEU A 1 825 ? 14.616 -13.499 16.478 1.00 93.75 825 LEU A O 1
ATOM 6430 N N . ALA A 1 826 ? 15.834 -13.194 18.336 1.00 93.56 826 ALA A N 1
ATOM 6431 C CA . ALA A 1 826 ? 14.685 -13.193 19.229 1.00 93.56 826 ALA A CA 1
ATOM 6432 C C . ALA A 1 826 ? 13.664 -12.111 18.871 1.00 93.56 826 ALA A C 1
ATOM 6434 O O . ALA A 1 826 ? 12.467 -12.387 18.820 1.00 93.56 826 ALA A O 1
ATOM 6435 N N . TYR A 1 827 ? 14.141 -10.900 18.578 1.00 86.69 827 TYR A N 1
ATOM 6436 C CA . TYR A 1 827 ? 13.291 -9.809 18.118 1.00 86.69 827 TYR A CA 1
ATOM 6437 C C . TYR A 1 827 ? 12.603 -10.144 16.783 1.00 86.69 827 TYR A C 1
ATOM 6439 O O . TYR A 1 827 ? 11.391 -9.973 16.664 1.00 86.69 827 TYR A O 1
ATOM 6447 N N . ILE A 1 828 ? 13.338 -10.695 15.806 1.00 82.88 828 ILE A N 1
ATOM 6448 C CA . ILE A 1 828 ? 12.768 -11.149 14.522 1.00 82.88 828 ILE A CA 1
ATOM 6449 C C . ILE A 1 828 ? 11.673 -12.200 14.744 1.00 82.88 828 ILE A C 1
ATOM 6451 O O . ILE A 1 828 ? 10.579 -12.081 14.188 1.00 82.88 828 ILE A O 1
ATOM 6455 N N . TYR A 1 829 ? 11.944 -13.207 15.573 1.00 85.12 829 TYR A N 1
ATOM 6456 C CA . TYR A 1 829 ? 10.982 -14.252 15.908 1.00 85.12 829 TYR A CA 1
ATOM 6457 C C . TYR A 1 829 ? 9.743 -13.694 16.599 1.00 85.12 829 TYR A C 1
ATOM 6459 O O . TYR A 1 829 ? 8.625 -14.057 16.238 1.00 85.12 829 TYR A O 1
ATOM 6467 N N . GLN A 1 830 ? 9.914 -12.765 17.540 1.00 82.69 830 GLN A N 1
ATOM 6468 C CA . GLN A 1 830 ? 8.798 -12.119 18.222 1.00 82.69 830 GLN A CA 1
ATOM 6469 C C . GLN A 1 830 ? 7.926 -11.313 17.247 1.00 82.69 830 GLN A C 1
ATOM 6471 O O . GLN A 1 830 ? 6.701 -11.427 17.291 1.00 82.69 830 GLN A O 1
ATOM 6476 N N . CYS A 1 831 ? 8.532 -10.556 16.326 1.00 72.81 831 CYS A N 1
ATOM 6477 C CA . CYS A 1 831 ? 7.811 -9.825 15.280 1.00 72.81 831 CYS A CA 1
ATOM 6478 C C . CYS A 1 831 ? 6.994 -10.753 14.371 1.00 72.81 831 CYS A C 1
ATOM 6480 O O . CYS A 1 831 ? 5.868 -10.407 14.021 1.00 72.81 831 CYS A O 1
ATOM 6482 N N . ARG A 1 832 ? 7.524 -11.940 14.047 1.00 71.56 832 ARG A N 1
ATOM 6483 C CA . ARG A 1 832 ? 6.842 -12.973 13.245 1.00 71.56 832 ARG A CA 1
ATOM 6484 C C . ARG A 1 832 ? 5.806 -13.793 14.023 1.00 71.56 832 ARG A C 1
ATOM 6486 O O . ARG A 1 832 ? 5.087 -14.586 13.427 1.00 71.56 832 ARG A O 1
ATOM 6493 N N . GLY A 1 833 ? 5.725 -13.627 15.345 1.00 72.81 833 GLY A N 1
ATOM 6494 C CA . GLY A 1 833 ? 4.858 -14.430 16.211 1.00 72.81 833 GLY A CA 1
ATOM 6495 C C . GLY A 1 833 ? 5.410 -15.820 16.558 1.00 72.81 833 GLY A C 1
ATOM 6496 O O . GLY A 1 833 ? 4.714 -16.597 17.210 1.00 72.81 833 GLY A O 1
ATOM 6497 N N . ASP A 1 834 ? 6.664 -16.121 16.206 1.00 81.12 834 ASP A N 1
ATOM 6498 C CA . ASP A 1 834 ? 7.377 -17.361 16.546 1.00 81.12 834 ASP A CA 1
ATOM 6499 C C . ASP A 1 834 ? 7.880 -17.326 18.004 1.00 81.12 834 ASP A C 1
ATOM 6501 O O . ASP A 1 834 ? 9.072 -17.456 18.296 1.00 81.12 834 ASP A O 1
ATOM 6505 N N . LEU A 1 835 ? 6.956 -17.133 18.952 1.00 85.75 835 LEU A N 1
ATOM 6506 C CA . LEU A 1 835 ? 7.272 -16.828 20.355 1.00 85.75 835 LEU A CA 1
ATOM 6507 C C . LEU A 1 835 ? 8.127 -17.913 21.042 1.00 85.75 835 LEU A C 1
ATOM 6509 O O . LEU A 1 835 ? 8.938 -17.596 21.910 1.00 85.75 835 LEU A O 1
ATOM 6513 N N . SER A 1 836 ? 8.004 -19.180 20.625 1.00 88.56 836 SER A N 1
ATOM 6514 C CA . SER A 1 836 ? 8.847 -20.277 21.134 1.00 88.56 836 SER A CA 1
ATOM 6515 C C . SER A 1 836 ? 10.318 -20.082 20.766 1.00 88.56 836 SER A C 1
ATOM 6517 O O . SER A 1 836 ? 11.186 -20.124 21.636 1.00 88.56 836 SER A O 1
ATOM 6519 N N . LYS A 1 837 ? 10.604 -19.805 19.486 1.00 90.00 837 LYS A N 1
ATOM 6520 C CA . LYS A 1 837 ? 11.973 -19.571 19.009 1.00 90.00 837 LYS A CA 1
ATOM 6521 C C . LYS A 1 837 ? 12.553 -18.283 19.589 1.00 90.00 837 LYS A C 1
ATOM 6523 O O . LYS A 1 837 ? 13.731 -18.247 19.932 1.00 90.00 837 LYS A O 1
ATOM 6528 N N . ALA A 1 838 ? 11.718 -17.256 19.772 1.00 93.44 838 ALA A N 1
ATOM 6529 C CA . ALA A 1 838 ? 12.117 -16.041 20.476 1.00 93.44 838 ALA A CA 1
ATOM 6530 C C . ALA A 1 838 ? 12.586 -16.346 21.910 1.00 93.44 838 ALA A C 1
ATOM 6532 O O . ALA A 1 838 ? 13.633 -15.860 22.338 1.00 93.44 838 ALA A O 1
ATOM 6533 N N . GLY A 1 839 ? 11.853 -17.203 22.629 1.00 94.19 839 GLY A N 1
ATOM 6534 C CA . GLY A 1 839 ? 12.211 -17.638 23.979 1.00 94.19 839 GLY A CA 1
ATOM 6535 C C . GLY A 1 839 ? 13.501 -18.452 24.031 1.00 94.19 839 GLY A C 1
ATOM 6536 O O . GLY A 1 839 ? 14.340 -18.212 24.899 1.00 94.19 839 GLY A O 1
ATOM 6537 N N . GLU A 1 840 ? 13.698 -19.375 23.088 1.00 94.69 840 GLU A N 1
ATOM 6538 C CA . GLU A 1 840 ? 14.942 -20.145 22.966 1.00 94.69 840 GLU A CA 1
ATOM 6539 C C . GLU A 1 840 ? 16.150 -19.238 22.709 1.00 94.69 840 GLU A C 1
ATOM 6541 O O . GLU A 1 840 ? 17.167 -19.359 23.397 1.00 94.69 840 GLU A O 1
ATOM 6546 N N . ALA A 1 841 ? 16.025 -18.298 21.769 1.00 95.50 841 ALA A N 1
ATOM 6547 C CA . ALA A 1 841 ? 17.084 -17.360 21.422 1.00 95.50 841 ALA A CA 1
ATOM 6548 C C . ALA A 1 841 ? 17.430 -16.423 22.593 1.00 95.50 841 ALA A C 1
ATOM 6550 O O . ALA A 1 841 ? 18.606 -16.296 22.936 1.00 95.50 841 ALA A O 1
ATOM 6551 N N . LEU A 1 842 ? 16.434 -15.843 23.282 1.00 94.50 842 LEU A N 1
ATOM 6552 C CA . LEU A 1 842 ? 16.676 -15.036 24.490 1.00 94.50 842 LEU A CA 1
ATOM 6553 C C . LEU A 1 842 ? 17.279 -15.862 25.623 1.00 94.50 842 LEU A C 1
ATOM 6555 O O . LEU A 1 842 ? 18.161 -15.375 26.322 1.00 94.50 842 LEU A O 1
ATOM 6559 N N . GLY A 1 843 ? 16.842 -17.109 25.802 1.00 92.75 843 GLY A N 1
ATOM 6560 C CA . GLY A 1 843 ? 17.407 -18.009 26.804 1.00 92.75 843 GLY A CA 1
ATOM 6561 C C . GLY A 1 843 ? 18.881 -18.326 26.543 1.00 92.75 843 GLY A C 1
ATOM 6562 O O . GLY A 1 843 ? 19.674 -18.382 27.482 1.00 92.75 843 GLY A O 1
ATOM 6563 N N . GLN A 1 844 ? 19.270 -18.504 25.278 1.00 92.88 844 GLN A N 1
ATOM 6564 C CA . GLN A 1 844 ? 20.671 -18.685 24.884 1.00 92.88 844 GLN A CA 1
ATOM 6565 C C . GLN A 1 844 ? 21.475 -17.387 25.044 1.00 92.88 844 GLN A C 1
ATOM 6567 O O . GLN A 1 844 ? 22.548 -17.415 25.645 1.00 92.88 844 GLN A O 1
ATOM 6572 N N . ALA A 1 845 ? 20.935 -16.248 24.598 1.00 92.94 845 ALA A N 1
ATOM 6573 C CA . ALA A 1 845 ? 21.572 -14.941 24.762 1.00 92.94 845 ALA A CA 1
ATOM 6574 C C . ALA A 1 845 ? 21.802 -14.609 26.244 1.00 92.94 845 ALA A C 1
ATOM 6576 O O . ALA A 1 845 ? 22.874 -14.136 26.614 1.00 92.94 845 ALA A O 1
ATOM 6577 N N . LEU A 1 846 ? 20.826 -14.911 27.105 1.00 90.38 846 LEU A N 1
ATOM 6578 C CA . LEU A 1 846 ? 20.918 -14.688 28.544 1.00 90.38 846 LEU A CA 1
ATOM 6579 C C . LEU A 1 846 ? 22.055 -15.504 29.170 1.00 90.38 846 LEU A C 1
ATOM 6581 O O . LEU A 1 846 ? 22.855 -14.940 29.907 1.00 90.38 846 LEU A O 1
ATOM 6585 N N . LYS A 1 847 ? 22.193 -16.789 28.813 1.00 88.69 847 LYS A N 1
ATOM 6586 C CA . LYS A 1 847 ? 23.304 -17.640 29.285 1.00 88.69 847 LYS A CA 1
ATOM 6587 C C . LYS A 1 847 ? 24.680 -17.090 28.897 1.00 88.69 847 LYS A C 1
ATOM 6589 O O . LYS A 1 847 ? 25.627 -17.241 29.659 1.00 88.69 847 LYS A O 1
ATOM 6594 N N . LEU A 1 848 ? 24.798 -16.457 27.727 1.00 87.62 848 LEU A N 1
ATOM 6595 C CA . LEU A 1 848 ? 26.039 -15.804 27.287 1.00 87.62 848 LEU A CA 1
ATOM 6596 C C . LEU A 1 848 ? 26.273 -14.449 27.980 1.00 87.62 848 LEU A C 1
ATOM 6598 O O . LEU A 1 848 ? 27.417 -14.023 28.122 1.00 87.62 848 LEU A O 1
ATOM 6602 N N . ALA A 1 849 ? 25.205 -13.772 28.407 1.00 83.44 849 ALA A N 1
ATOM 6603 C CA . ALA A 1 849 ? 25.246 -12.449 29.032 1.00 83.44 849 ALA A CA 1
ATOM 6604 C C . ALA A 1 849 ? 25.502 -12.474 30.551 1.00 83.44 849 ALA A C 1
ATOM 6606 O O . ALA A 1 849 ? 25.799 -11.431 31.125 1.00 83.44 849 ALA A O 1
ATOM 6607 N N . GLU A 1 850 ? 25.416 -13.632 31.214 1.00 71.88 850 GLU A N 1
ATOM 6608 C CA . GLU A 1 850 ? 25.590 -13.788 32.674 1.00 71.88 850 GLU A CA 1
ATOM 6609 C C . GLU A 1 850 ? 27.038 -13.555 33.182 1.00 71.88 850 GLU A C 1
ATOM 6611 O O . GLU A 1 850 ? 27.356 -13.825 34.342 1.00 71.88 850 GLU A O 1
ATOM 6616 N N . ALA A 1 851 ? 27.925 -12.994 32.353 1.00 67.56 851 ALA A N 1
ATOM 6617 C CA . ALA A 1 851 ? 29.262 -12.565 32.753 1.00 67.56 851 ALA A CA 1
ATOM 6618 C C . ALA A 1 851 ? 29.236 -11.204 33.500 1.00 67.56 851 ALA A C 1
ATOM 6620 O O . ALA A 1 851 ? 28.501 -10.300 33.100 1.00 67.56 851 ALA A O 1
ATOM 6621 N N . PRO A 1 852 ? 30.093 -10.973 34.520 1.00 60.84 852 PRO A N 1
ATOM 6622 C CA . PRO A 1 852 ? 30.029 -9.786 35.393 1.00 60.84 852 PRO A CA 1
ATOM 6623 C C . PRO A 1 852 ? 30.178 -8.415 34.708 1.00 60.84 852 PRO A C 1
ATOM 6625 O O . PRO A 1 852 ? 29.899 -7.391 35.327 1.00 60.84 852 PRO A O 1
ATOM 6628 N N . VAL A 1 853 ? 30.660 -8.378 33.463 1.00 69.00 853 VAL A N 1
ATOM 6629 C CA . VAL A 1 853 ? 31.056 -7.147 32.755 1.00 69.00 853 VAL A CA 1
ATOM 6630 C C . VAL A 1 853 ? 30.003 -6.695 31.726 1.00 69.00 853 VAL A C 1
ATOM 6632 O O . VAL A 1 853 ? 30.094 -5.585 31.215 1.00 69.00 853 VAL A O 1
ATOM 6635 N N . ASP A 1 854 ? 28.965 -7.494 31.446 1.00 77.25 854 ASP A N 1
ATOM 6636 C CA . ASP A 1 854 ? 28.040 -7.254 30.322 1.00 77.25 854 ASP A CA 1
ATOM 6637 C C . ASP A 1 854 ? 26.636 -6.765 30.734 1.00 77.25 854 ASP A C 1
ATOM 6639 O O . ASP A 1 854 ? 25.602 -7.180 30.200 1.00 77.25 854 ASP A O 1
ATOM 6643 N N . LYS A 1 855 ? 26.585 -5.858 31.718 1.00 82.62 855 LYS A N 1
ATOM 6644 C CA . LYS A 1 855 ? 25.325 -5.366 32.306 1.00 82.62 855 LYS A CA 1
ATOM 6645 C C . LYS A 1 855 ? 24.381 -4.708 31.289 1.00 82.62 855 LYS A C 1
ATOM 6647 O O . LYS A 1 855 ? 23.166 -4.841 31.415 1.00 82.62 855 LYS A O 1
ATOM 6652 N N . LEU A 1 856 ? 24.913 -4.041 30.262 1.00 84.06 856 LEU A N 1
ATOM 6653 C CA . LEU A 1 856 ? 24.101 -3.328 29.269 1.00 84.06 856 LEU A CA 1
ATOM 6654 C C . LEU A 1 856 ? 23.373 -4.277 28.304 1.00 84.06 856 LEU A C 1
ATOM 6656 O O . LEU A 1 856 ? 22.201 -4.054 27.997 1.00 84.06 856 LEU A O 1
ATOM 6660 N N . ASN A 1 857 ? 24.017 -5.356 27.841 1.00 84.69 857 ASN A N 1
ATOM 6661 C CA . ASN A 1 857 ? 23.310 -6.363 27.043 1.00 84.69 857 ASN A CA 1
ATOM 6662 C C . ASN A 1 857 ? 22.358 -7.188 27.908 1.00 84.69 857 ASN A C 1
ATOM 6664 O O . ASN A 1 857 ? 21.257 -7.496 27.453 1.00 84.69 857 ASN A O 1
ATOM 6668 N N . LEU A 1 858 ? 22.732 -7.483 29.159 1.00 88.62 858 LEU A N 1
ATOM 6669 C CA . LEU A 1 858 ? 21.842 -8.140 30.114 1.00 88.62 858 LEU A CA 1
ATOM 6670 C C . LEU A 1 858 ? 20.537 -7.350 30.302 1.00 88.62 858 LEU A C 1
ATOM 6672 O O . LEU A 1 858 ? 19.460 -7.934 30.200 1.00 88.62 858 LEU A O 1
ATOM 6676 N N . LEU A 1 859 ? 20.617 -6.028 30.498 1.00 89.69 859 LEU A N 1
ATOM 6677 C CA . LEU A 1 859 ? 19.449 -5.147 30.608 1.00 89.69 859 LEU A CA 1
ATOM 6678 C C . LEU A 1 859 ? 18.536 -5.242 29.376 1.00 89.69 859 LEU A C 1
ATOM 6680 O O . LEU A 1 859 ? 17.335 -5.481 29.509 1.00 89.69 859 LEU A O 1
ATOM 6684 N N . LYS A 1 860 ? 19.107 -5.131 28.170 1.00 88.44 860 LYS A N 1
ATOM 6685 C CA . LYS A 1 860 ? 18.352 -5.227 26.907 1.00 88.44 860 LYS A CA 1
ATOM 6686 C C . LYS A 1 860 ? 17.667 -6.586 26.740 1.00 88.44 860 LYS A C 1
ATOM 6688 O O . LYS A 1 860 ? 16.491 -6.638 26.388 1.00 88.44 860 LYS A O 1
ATOM 6693 N N . ILE A 1 861 ? 18.380 -7.677 27.025 1.00 91.06 861 ILE A N 1
ATOM 6694 C CA . ILE A 1 861 ? 17.842 -9.045 26.952 1.00 91.06 861 ILE A CA 1
ATOM 6695 C C . ILE A 1 861 ? 16.691 -9.221 27.951 1.00 91.06 861 ILE A C 1
ATOM 6697 O O . ILE A 1 861 ? 15.668 -9.804 27.600 1.00 91.06 861 ILE A O 1
ATOM 6701 N N . ARG A 1 862 ? 16.817 -8.690 29.176 1.00 91.69 862 ARG A N 1
ATOM 6702 C CA . ARG A 1 862 ? 15.772 -8.768 30.213 1.00 91.69 862 ARG A CA 1
ATOM 6703 C C . ARG A 1 862 ? 14.506 -8.007 29.824 1.00 91.69 862 ARG A C 1
ATOM 6705 O O . ARG A 1 862 ? 13.420 -8.563 29.963 1.00 91.69 862 ARG A O 1
ATOM 6712 N N . ILE A 1 863 ? 14.630 -6.793 29.285 1.00 90.94 863 ILE A N 1
ATOM 6713 C CA . ILE A 1 863 ? 13.477 -6.018 28.795 1.00 90.94 863 ILE A CA 1
ATOM 6714 C C . ILE A 1 863 ? 12.782 -6.744 27.634 1.00 90.94 863 ILE A C 1
ATOM 6716 O O . ILE A 1 863 ? 11.557 -6.872 27.636 1.00 90.94 863 ILE A O 1
ATOM 6720 N N . ASN A 1 864 ? 13.544 -7.287 26.678 1.00 91.38 864 ASN A N 1
ATOM 6721 C CA . ASN A 1 864 ? 12.981 -8.067 25.571 1.00 91.38 864 ASN A CA 1
ATOM 6722 C C . ASN A 1 864 ? 12.290 -9.349 26.065 1.00 91.38 864 ASN A C 1
ATOM 6724 O O . ASN A 1 864 ? 11.209 -9.694 25.590 1.00 91.38 864 ASN A O 1
ATOM 6728 N N . LEU A 1 865 ? 12.865 -10.029 27.061 1.00 93.75 865 LEU A N 1
ATOM 6729 C CA . LEU A 1 865 ? 12.258 -11.200 27.694 1.00 93.75 865 LEU A CA 1
ATOM 6730 C C . LEU A 1 865 ? 10.966 -10.846 28.435 1.00 93.75 865 LEU A C 1
ATOM 6732 O O . LEU A 1 865 ? 10.002 -11.603 28.356 1.00 93.75 865 LEU A O 1
ATOM 6736 N N . ALA A 1 866 ? 10.915 -9.696 29.109 1.00 94.19 866 ALA A N 1
ATOM 6737 C CA . ALA A 1 866 ? 9.695 -9.198 29.735 1.00 94.19 866 ALA A CA 1
ATOM 6738 C C . ALA A 1 866 ? 8.587 -8.969 28.692 1.00 94.19 866 ALA A C 1
ATOM 6740 O O . ALA A 1 866 ? 7.466 -9.451 28.867 1.00 94.19 866 ALA A O 1
ATOM 6741 N N . GLY A 1 867 ? 8.925 -8.330 27.566 1.00 92.31 867 GLY A N 1
ATOM 6742 C CA . GLY A 1 867 ? 8.017 -8.150 26.431 1.00 92.31 867 GLY A CA 1
ATOM 6743 C C . GLY A 1 867 ? 7.537 -9.473 25.822 1.00 92.31 867 GLY A C 1
ATOM 6744 O O . GLY A 1 867 ? 6.351 -9.622 25.534 1.00 92.31 867 GLY A O 1
ATOM 6745 N N . LEU A 1 868 ? 8.421 -10.467 25.686 1.00 93.06 868 LEU A N 1
ATOM 6746 C CA . LEU A 1 868 ? 8.051 -11.803 25.213 1.00 93.06 868 LEU A CA 1
ATOM 6747 C C . LEU A 1 868 ? 7.080 -12.505 26.175 1.00 93.06 868 LEU A C 1
ATOM 6749 O O . LEU A 1 868 ? 6.060 -13.037 25.735 1.00 93.06 868 LEU A O 1
ATOM 6753 N N . CYS A 1 869 ? 7.364 -12.493 27.481 1.00 93.06 869 CYS A N 1
ATOM 6754 C CA . CYS A 1 869 ? 6.463 -13.041 28.499 1.00 93.06 869 CYS A CA 1
ATOM 6755 C C . CYS A 1 869 ? 5.090 -12.349 28.447 1.00 93.06 869 CYS A C 1
ATOM 6757 O O . CYS A 1 869 ? 4.051 -13.008 28.521 1.00 93.06 869 CYS A O 1
ATOM 6759 N N . TRP A 1 870 ? 5.070 -11.026 28.254 1.00 91.19 870 TRP A N 1
ATOM 6760 C CA . TRP A 1 870 ? 3.839 -10.258 28.085 1.00 91.19 870 TRP A CA 1
ATOM 6761 C C . TRP A 1 870 ? 3.044 -10.690 26.847 1.00 91.19 870 TRP A C 1
ATOM 6763 O O . TRP A 1 870 ? 1.818 -10.819 26.921 1.00 91.19 870 TRP A O 1
ATOM 6773 N N . ASP A 1 871 ? 3.710 -10.948 25.721 1.00 87.75 871 ASP A N 1
ATOM 6774 C CA . ASP A 1 871 ? 3.076 -11.436 24.491 1.00 87.75 871 ASP A CA 1
ATOM 6775 C C . ASP A 1 871 ? 2.551 -12.874 24.622 1.00 87.75 871 ASP A C 1
ATOM 6777 O O . ASP A 1 871 ? 1.467 -13.176 24.114 1.00 87.75 871 ASP A O 1
ATOM 6781 N N . LEU A 1 872 ? 3.244 -13.725 25.386 1.00 89.56 872 LEU A N 1
ATOM 6782 C CA . LEU A 1 872 ? 2.797 -15.071 25.772 1.00 89.56 872 LEU A CA 1
ATOM 6783 C C . LEU A 1 872 ? 1.635 -15.065 26.786 1.00 89.56 872 LEU A C 1
ATOM 6785 O O . LEU A 1 872 ? 1.039 -16.108 27.043 1.00 89.56 872 LEU A O 1
ATOM 6789 N N . ASN A 1 873 ? 1.262 -13.894 27.314 1.00 90.06 873 ASN A N 1
ATOM 6790 C CA . ASN A 1 873 ? 0.303 -13.709 28.411 1.00 90.06 873 ASN A CA 1
ATOM 6791 C C . ASN A 1 873 ? 0.748 -14.338 29.746 1.00 90.06 873 ASN A C 1
ATOM 6793 O O . ASN A 1 873 ? -0.082 -14.563 30.620 1.00 90.06 873 ASN A O 1
ATOM 6797 N N . GLU A 1 874 ? 2.048 -14.567 29.930 1.00 93.06 874 GLU A N 1
ATOM 6798 C CA . GLU A 1 874 ? 2.650 -14.999 31.193 1.00 93.06 874 GLU A CA 1
ATOM 6799 C C . GLU A 1 874 ? 2.915 -13.775 32.084 1.00 93.06 874 GLU A C 1
ATOM 6801 O O . GLU A 1 874 ? 4.059 -13.360 32.290 1.00 93.06 874 GLU A O 1
ATOM 6806 N N . VAL A 1 875 ? 1.844 -13.148 32.573 1.00 94.12 875 VAL A N 1
ATOM 6807 C CA . VAL A 1 875 ? 1.895 -11.825 33.224 1.00 94.12 875 VAL A CA 1
ATOM 6808 C C . VAL A 1 875 ? 2.781 -11.851 34.465 1.00 94.12 875 VAL A C 1
ATOM 6810 O O . VAL A 1 875 ? 3.623 -10.972 34.630 1.00 94.12 875 VAL A O 1
ATOM 6813 N N . SER A 1 876 ? 2.680 -12.904 35.277 1.00 94.56 876 SER A N 1
ATOM 6814 C CA . SER A 1 876 ? 3.533 -13.097 36.456 1.00 94.56 876 SER A CA 1
ATOM 6815 C C . SER A 1 876 ? 5.032 -13.105 36.118 1.00 94.56 876 SER A C 1
ATOM 6817 O O . SER A 1 876 ? 5.844 -12.494 36.813 1.00 94.56 876 SER A O 1
ATOM 6819 N N . ARG A 1 877 ? 5.421 -13.772 35.021 1.00 94.94 877 ARG A N 1
ATOM 6820 C CA . ARG A 1 877 ? 6.820 -13.812 34.563 1.00 94.94 877 ARG A CA 1
ATOM 6821 C C . ARG A 1 877 ? 7.240 -12.491 33.931 1.00 94.94 877 ARG A C 1
ATOM 6823 O O . ARG A 1 877 ? 8.375 -12.073 34.141 1.00 94.94 877 ARG A O 1
ATOM 6830 N N . ALA A 1 878 ? 6.350 -11.843 33.179 1.00 96.00 878 ALA A N 1
ATOM 6831 C CA . ALA A 1 878 ? 6.603 -10.530 32.596 1.00 96.00 878 ALA A CA 1
ATOM 6832 C C . ALA A 1 878 ? 6.899 -9.498 33.688 1.00 96.00 878 ALA A C 1
ATOM 6834 O O . ALA A 1 878 ? 7.922 -8.822 33.612 1.00 96.00 878 ALA A O 1
ATOM 6835 N N . LEU A 1 879 ? 6.070 -9.454 34.738 1.00 96.62 879 LEU A N 1
ATOM 6836 C CA . LEU A 1 879 ? 6.263 -8.568 35.881 1.00 96.62 879 LEU A CA 1
ATOM 6837 C C . LEU A 1 879 ? 7.635 -8.780 36.527 1.00 96.62 879 LEU A C 1
ATOM 6839 O O . LEU A 1 879 ? 8.397 -7.827 36.638 1.00 96.62 879 LEU A O 1
ATOM 6843 N N . ALA A 1 880 ? 7.994 -10.027 36.849 1.00 96.38 880 ALA A N 1
ATOM 6844 C CA . ALA A 1 880 ? 9.287 -10.332 37.463 1.00 96.38 880 ALA A CA 1
ATOM 6845 C C . ALA A 1 880 ? 10.484 -9.890 36.596 1.00 96.38 880 ALA A C 1
ATOM 6847 O O . ALA A 1 880 ? 11.505 -9.443 37.118 1.00 96.38 880 ALA A O 1
ATOM 6848 N N . GLN A 1 881 ? 10.385 -10.007 35.265 1.00 95.50 881 GLN A N 1
ATOM 6849 C CA . GLN A 1 881 ? 11.442 -9.530 34.366 1.00 95.50 881 GLN A CA 1
ATOM 6850 C C . GLN A 1 881 ? 11.469 -8.000 34.249 1.00 95.50 881 GLN A C 1
ATOM 6852 O O . GLN A 1 881 ? 12.559 -7.435 34.174 1.00 95.50 881 GLN A O 1
ATOM 6857 N N . TYR A 1 882 ? 10.314 -7.326 34.255 1.00 96.69 882 TYR A N 1
ATOM 6858 C CA . TYR A 1 882 ? 10.269 -5.864 34.277 1.00 96.69 882 TYR A CA 1
ATOM 6859 C C . TYR A 1 882 ? 10.797 -5.295 35.595 1.00 96.69 882 TYR A C 1
ATOM 6861 O O . TYR A 1 882 ? 11.554 -4.336 35.553 1.00 96.69 882 TYR A O 1
ATOM 6869 N N . GLU A 1 883 ? 10.476 -5.891 36.744 1.00 96.75 883 GLU A N 1
ATOM 6870 C CA . GLU A 1 883 ? 11.025 -5.487 38.046 1.00 96.75 883 GLU A CA 1
ATOM 6871 C C . GLU A 1 883 ? 12.546 -5.648 38.084 1.00 96.75 883 GLU A C 1
ATOM 6873 O O . GLU A 1 883 ? 13.255 -4.716 38.448 1.00 96.75 883 GLU A O 1
ATOM 6878 N N . PHE A 1 884 ? 13.065 -6.777 37.596 1.00 93.88 884 PHE A N 1
ATOM 6879 C CA . PHE A 1 884 ? 14.510 -6.961 37.470 1.00 93.88 884 PHE A CA 1
ATOM 6880 C C . PHE A 1 884 ? 15.142 -5.931 36.517 1.00 93.88 884 PHE A C 1
ATOM 6882 O O . PHE A 1 884 ? 16.213 -5.390 36.785 1.00 93.88 884 PHE A O 1
ATOM 6889 N N . GLY A 1 885 ? 14.484 -5.658 35.385 1.00 93.75 885 GLY A N 1
ATOM 6890 C CA . GLY A 1 885 ? 14.918 -4.650 34.421 1.00 93.75 885 GLY A CA 1
ATOM 6891 C C . GLY A 1 885 ? 14.904 -3.233 34.996 1.00 93.75 885 GLY A C 1
ATOM 6892 O O . GLY A 1 885 ? 15.823 -2.474 34.712 1.00 93.75 885 GLY A O 1
ATOM 6893 N N . ARG A 1 886 ? 13.911 -2.895 35.829 1.00 96.00 886 ARG A N 1
ATOM 6894 C CA . ARG A 1 886 ? 13.825 -1.631 36.573 1.00 96.00 886 ARG A CA 1
ATOM 6895 C C . ARG A 1 886 ? 15.035 -1.477 37.487 1.00 96.00 886 ARG A C 1
ATOM 6897 O O . ARG A 1 886 ? 15.745 -0.487 37.365 1.00 96.00 886 ARG A O 1
ATOM 6904 N N . ASP A 1 887 ? 15.290 -2.470 38.335 1.00 95.06 887 ASP A N 1
ATOM 6905 C CA . ASP A 1 887 ? 16.384 -2.421 39.311 1.00 95.06 887 ASP A CA 1
ATOM 6906 C C . ASP A 1 887 ? 17.743 -2.283 38.600 1.00 95.06 887 ASP A C 1
ATOM 6908 O O . ASP A 1 887 ? 18.578 -1.457 38.965 1.00 95.06 887 ASP A O 1
ATOM 6912 N N . LEU A 1 888 ? 17.947 -3.026 37.504 1.00 92.38 888 LEU A N 1
ATOM 6913 C CA . LEU A 1 888 ? 19.169 -2.929 36.707 1.00 92.38 888 LEU A CA 1
ATOM 6914 C C . LEU A 1 888 ? 19.278 -1.598 35.941 1.00 92.38 888 LEU A C 1
ATOM 6916 O O . LEU A 1 888 ? 20.380 -1.073 35.791 1.00 92.38 888 LEU A O 1
ATOM 6920 N N . ALA A 1 889 ? 18.168 -1.039 35.456 1.00 93.31 889 ALA A N 1
ATOM 6921 C CA . ALA A 1 889 ? 18.154 0.276 34.816 1.00 93.31 889 ALA A CA 1
ATOM 6922 C C . ALA A 1 889 ? 18.531 1.386 35.807 1.00 93.31 889 ALA A C 1
ATOM 6924 O O . ALA A 1 889 ? 19.302 2.278 35.452 1.00 93.31 889 ALA A O 1
ATOM 6925 N N . GLU A 1 890 ? 18.062 1.300 37.055 1.00 93.25 890 GLU A N 1
ATOM 6926 C CA . GLU A 1 890 ? 18.481 2.195 38.139 1.00 93.25 890 GLU A CA 1
ATOM 6927 C C . GLU A 1 890 ? 19.978 2.044 38.437 1.00 93.25 890 GLU A C 1
ATOM 6929 O O . GLU A 1 890 ? 20.696 3.042 38.475 1.00 93.25 890 GLU A O 1
ATOM 6934 N N . GLU A 1 891 ? 20.494 0.813 38.546 1.00 92.25 891 GLU A N 1
ATOM 6935 C CA . GLU A 1 891 ? 21.935 0.572 38.730 1.00 92.25 891 GLU A CA 1
ATOM 6936 C C . GLU A 1 891 ? 22.800 1.154 37.600 1.00 92.25 891 GLU A C 1
ATOM 6938 O O . GLU A 1 891 ? 23.946 1.546 37.831 1.00 92.25 891 GLU A O 1
ATOM 6943 N N . GLN A 1 892 ? 22.300 1.138 36.361 1.00 90.19 892 GLN A N 1
ATOM 6944 C CA . GLN A 1 892 ? 23.014 1.634 35.181 1.00 90.19 892 GLN A CA 1
ATOM 6945 C C . GLN A 1 892 ? 22.760 3.121 34.891 1.00 90.19 892 GLN A C 1
ATOM 6947 O O . GLN A 1 892 ? 23.387 3.657 33.979 1.00 90.19 892 GLN A O 1
ATOM 6952 N N . ASN A 1 893 ? 21.898 3.794 35.665 1.00 90.12 893 ASN A N 1
ATOM 6953 C CA . ASN A 1 893 ? 21.401 5.146 35.387 1.00 90.12 893 ASN A CA 1
ATOM 6954 C C . ASN A 1 893 ? 20.861 5.285 33.949 1.00 90.12 893 ASN A C 1
ATOM 6956 O O . ASN A 1 893 ? 21.202 6.227 33.235 1.00 90.12 893 ASN A O 1
ATOM 6960 N N . ASP A 1 894 ? 20.040 4.323 33.514 1.00 90.31 894 ASP A N 1
ATOM 6961 C CA . ASP A 1 894 ? 19.381 4.336 32.203 1.00 90.31 894 ASP A CA 1
ATOM 6962 C C . ASP A 1 894 ? 17.898 4.741 32.354 1.00 90.31 894 ASP A C 1
ATOM 6964 O O . ASP A 1 894 ? 17.032 3.888 32.590 1.00 90.31 894 ASP A O 1
ATOM 6968 N N . PRO A 1 895 ? 17.564 6.042 32.229 1.00 91.81 895 PRO A N 1
ATOM 6969 C CA . PRO A 1 895 ? 16.199 6.520 32.434 1.00 91.81 895 PRO A CA 1
ATOM 6970 C C . PRO A 1 895 ? 15.213 6.021 31.367 1.00 91.81 895 PRO A C 1
ATOM 6972 O O . PRO A 1 895 ? 14.022 5.890 31.652 1.00 91.81 895 PRO A O 1
ATOM 6975 N N . LEU A 1 896 ? 15.674 5.699 30.152 1.00 89.75 896 LEU A N 1
ATOM 6976 C CA . LEU A 1 896 ? 14.809 5.187 29.081 1.00 89.75 896 LEU A CA 1
ATOM 6977 C C . LEU A 1 896 ? 14.381 3.743 29.369 1.00 89.75 896 LEU A C 1
ATOM 6979 O O . LEU A 1 896 ? 13.199 3.391 29.253 1.00 89.75 896 LEU A O 1
ATOM 6983 N N . ALA A 1 897 ? 15.334 2.911 29.792 1.00 90.62 897 ALA A N 1
ATOM 6984 C CA . ALA A 1 897 ? 15.060 1.551 30.239 1.00 90.62 897 ALA A CA 1
ATOM 6985 C C . ALA A 1 897 ? 14.152 1.540 31.480 1.00 90.62 897 ALA A C 1
ATOM 6987 O O . ALA A 1 897 ? 13.198 0.760 31.531 1.00 90.62 897 ALA A O 1
ATOM 6988 N N . LEU A 1 898 ? 14.383 2.454 32.429 1.00 93.94 898 LEU A N 1
ATOM 6989 C CA . LEU A 1 898 ? 13.564 2.604 33.633 1.00 93.94 898 LEU A CA 1
ATOM 6990 C C . LEU A 1 898 ? 12.108 2.964 33.301 1.00 93.94 898 LEU A C 1
ATOM 6992 O O . LEU A 1 898 ? 11.181 2.304 33.771 1.00 93.94 898 LEU A O 1
ATOM 6996 N N . MET A 1 899 ? 11.895 3.960 32.437 1.00 94.19 899 MET A N 1
ATOM 6997 C CA . MET A 1 899 ? 10.559 4.348 31.973 1.00 94.19 899 MET A CA 1
ATOM 6998 C C . MET A 1 899 ? 9.832 3.179 31.284 1.00 94.19 899 MET A C 1
ATOM 7000 O O . MET A 1 899 ? 8.624 3.001 31.447 1.00 94.19 899 MET A O 1
ATOM 7004 N N . THR A 1 900 ? 10.566 2.355 30.530 1.00 92.88 900 THR A N 1
ATOM 7005 C CA . THR A 1 900 ? 10.022 1.158 29.868 1.00 92.88 900 THR A CA 1
ATOM 7006 C C . THR A 1 900 ? 9.609 0.083 30.867 1.00 92.88 900 THR A C 1
ATOM 7008 O O . THR A 1 900 ? 8.525 -0.487 30.743 1.00 92.88 900 THR A O 1
ATOM 7011 N N . ALA A 1 901 ? 10.441 -0.170 31.877 1.00 95.69 901 ALA A N 1
ATOM 7012 C CA . ALA A 1 901 ? 10.145 -1.141 32.918 1.00 95.69 901 ALA A CA 1
ATOM 7013 C C . ALA A 1 901 ? 8.910 -0.748 33.744 1.00 95.69 901 ALA A C 1
ATOM 7015 O O . ALA A 1 901 ? 8.031 -1.582 33.958 1.00 95.69 901 ALA A O 1
ATOM 7016 N N . LEU A 1 902 ? 8.796 0.525 34.140 1.00 97.38 902 LEU A N 1
ATOM 7017 C CA . LEU A 1 902 ? 7.651 1.034 34.904 1.00 97.38 902 LEU A CA 1
ATOM 7018 C C . LEU A 1 902 ? 6.329 0.937 34.127 1.00 97.38 902 LEU A C 1
ATOM 7020 O O . LEU A 1 902 ? 5.316 0.537 34.699 1.00 97.38 902 LEU A O 1
ATOM 7024 N N . GLU A 1 903 ? 6.329 1.222 32.819 1.00 96.31 903 GLU A N 1
ATOM 7025 C CA . GLU A 1 903 ? 5.141 1.000 31.984 1.00 96.31 903 GLU A CA 1
ATOM 7026 C C . GLU A 1 903 ? 4.740 -0.484 31.960 1.00 96.31 903 GLU A C 1
ATOM 7028 O O . GLU A 1 903 ? 3.567 -0.810 32.142 1.00 96.31 903 GLU A O 1
ATOM 7033 N N . GLY A 1 904 ? 5.704 -1.388 31.765 1.00 95.88 904 GLY A N 1
ATOM 7034 C CA . GLY A 1 904 ? 5.442 -2.828 31.753 1.00 95.88 904 GLY A CA 1
ATOM 7035 C C . GLY A 1 904 ? 4.857 -3.333 33.076 1.00 95.88 904 GLY A C 1
ATOM 7036 O O . GLY A 1 904 ? 3.898 -4.108 33.080 1.00 95.88 904 GLY A O 1
ATOM 7037 N N . ILE A 1 905 ? 5.380 -2.840 34.204 1.00 98.00 905 ILE A N 1
ATOM 7038 C CA . ILE A 1 905 ? 4.849 -3.114 35.548 1.00 98.00 905 ILE A CA 1
ATOM 7039 C C . ILE A 1 905 ? 3.409 -2.599 35.671 1.00 98.00 905 ILE A C 1
ATOM 7041 O O . ILE A 1 905 ? 2.540 -3.314 36.183 1.00 98.00 905 ILE A O 1
ATOM 7045 N N . ALA A 1 906 ? 3.133 -1.386 35.183 1.00 97.69 906 ALA A N 1
ATOM 7046 C CA . ALA A 1 906 ? 1.797 -0.800 35.200 1.00 97.69 906 ALA A CA 1
ATOM 7047 C C . ALA A 1 906 ? 0.789 -1.642 34.394 1.00 97.69 906 ALA A C 1
ATOM 7049 O O . ALA A 1 906 ? -0.290 -1.973 34.894 1.00 97.69 906 ALA A O 1
ATOM 7050 N N . ASP A 1 907 ? 1.165 -2.066 33.185 1.00 95.69 907 ASP A N 1
ATOM 7051 C CA . ASP A 1 907 ? 0.343 -2.914 32.316 1.00 95.69 907 ASP A CA 1
ATOM 7052 C C . ASP A 1 907 ? 0.032 -4.278 32.963 1.00 95.69 907 ASP A C 1
ATOM 7054 O O . ASP A 1 907 ? -1.113 -4.747 32.906 1.00 95.69 907 ASP A O 1
ATOM 7058 N N . CYS A 1 908 ? 1.022 -4.900 33.619 1.00 96.19 908 CYS A N 1
ATOM 7059 C CA . CYS A 1 908 ? 0.843 -6.162 34.345 1.00 96.19 908 CYS A CA 1
ATOM 7060 C C . CYS A 1 908 ? -0.149 -6.008 35.505 1.00 96.19 908 CYS A C 1
ATOM 7062 O O . CYS A 1 908 ? -1.086 -6.796 35.630 1.00 96.19 908 CYS A O 1
ATOM 7064 N N . ASN A 1 909 ? -0.009 -4.952 36.307 1.00 95.69 909 ASN A N 1
ATOM 7065 C CA . ASN A 1 909 ? -0.916 -4.701 37.427 1.00 95.69 909 ASN A CA 1
ATOM 7066 C C . ASN A 1 909 ? -2.345 -4.399 36.961 1.00 95.69 909 ASN A C 1
ATOM 7068 O O . ASN A 1 909 ? -3.302 -4.919 37.539 1.00 95.69 909 ASN A O 1
ATOM 7072 N N . ARG A 1 910 ? -2.522 -3.649 35.862 1.00 94.31 910 ARG A N 1
ATOM 7073 C CA . ARG A 1 910 ? -3.855 -3.446 35.280 1.00 94.31 910 ARG A CA 1
ATOM 7074 C C . ARG A 1 910 ? -4.469 -4.762 34.811 1.00 94.31 910 ARG A C 1
ATOM 7076 O O . ARG A 1 910 ? -5.673 -4.950 34.957 1.00 94.31 910 ARG A O 1
ATOM 7083 N N . ARG A 1 911 ? -3.680 -5.674 34.234 1.00 92.56 911 ARG A N 1
ATOM 7084 C CA . ARG A 1 911 ? -4.167 -6.986 33.767 1.00 92.56 911 ARG A CA 1
ATOM 7085 C C . ARG A 1 911 ? -4.767 -7.822 34.901 1.00 92.56 911 ARG A C 1
ATOM 7087 O O . ARG A 1 911 ? -5.722 -8.552 34.653 1.00 92.56 911 ARG A O 1
ATOM 7094 N N . TRP A 1 912 ? -4.255 -7.653 36.117 1.00 93.12 912 TRP A N 1
ATOM 7095 C CA . TRP A 1 912 ? -4.768 -8.280 37.338 1.00 93.12 912 TRP A CA 1
ATOM 7096 C C . TRP A 1 912 ? -5.882 -7.501 38.044 1.00 93.12 912 TRP A C 1
ATOM 7098 O O . TRP A 1 912 ? -6.384 -7.949 39.068 1.00 93.12 912 TRP A O 1
ATOM 7108 N N . GLY A 1 913 ? -6.279 -6.337 37.525 1.00 91.31 913 GLY A N 1
ATOM 7109 C CA . GLY A 1 913 ? -7.274 -5.482 38.175 1.00 91.31 913 GLY A CA 1
ATOM 7110 C C . GLY A 1 913 ? -6.729 -4.652 39.342 1.00 91.31 913 GLY A C 1
ATOM 7111 O O . GLY A 1 913 ? -7.501 -3.984 40.029 1.00 91.31 913 GLY A O 1
ATOM 7112 N N . HIS A 1 914 ? -5.411 -4.636 39.560 1.00 94.12 914 HIS A N 1
ATOM 7113 C CA . HIS A 1 914 ? -4.749 -3.818 40.580 1.00 94.12 914 HIS A CA 1
ATOM 7114 C C . HIS A 1 914 ? -4.558 -2.377 40.085 1.00 94.12 914 HIS A C 1
ATOM 7116 O O . HIS A 1 914 ? -3.442 -1.909 39.855 1.00 94.12 914 HIS A O 1
ATOM 7122 N N . TYR A 1 915 ? -5.671 -1.664 39.901 1.00 93.38 915 TYR A N 1
ATOM 7123 C CA . TYR A 1 915 ? -5.686 -0.318 39.323 1.00 93.38 915 TYR A CA 1
ATOM 7124 C C . TYR A 1 915 ? -4.815 0.696 40.072 1.00 93.38 915 TYR A C 1
ATOM 7126 O O . TYR A 1 915 ? -4.137 1.484 39.421 1.00 93.38 915 TYR A O 1
ATOM 7134 N N . GLY A 1 916 ? -4.797 0.664 41.410 1.00 94.50 916 GLY A N 1
ATOM 7135 C CA . GLY A 1 916 ? -3.983 1.583 42.217 1.00 94.50 916 GLY A CA 1
ATOM 7136 C C . GLY A 1 916 ? -2.497 1.483 41.868 1.00 94.50 916 GLY A C 1
ATOM 7137 O O . GLY A 1 916 ? -1.905 2.449 41.400 1.00 94.50 916 GLY A O 1
ATOM 7138 N N . THR A 1 917 ? -1.930 0.279 41.971 1.00 95.81 917 THR A N 1
ATOM 7139 C CA . THR A 1 917 ? -0.524 0.015 41.628 1.00 95.81 917 THR A CA 1
ATOM 7140 C C . THR A 1 917 ? -0.227 0.273 40.150 1.00 95.81 917 THR A C 1
ATOM 7142 O O . THR A 1 917 ? 0.852 0.762 39.816 1.00 95.81 917 THR A O 1
ATOM 7145 N N . ALA A 1 918 ? -1.170 -0.023 39.249 1.00 96.44 918 ALA A N 1
ATOM 7146 C CA . ALA A 1 918 ? -1.014 0.279 37.829 1.00 96.44 918 ALA A CA 1
ATOM 7147 C C . ALA A 1 918 ? -0.871 1.788 37.580 1.00 96.44 918 ALA A C 1
ATOM 7149 O O . ALA A 1 918 ? 0.066 2.224 36.913 1.00 96.44 918 ALA A O 1
ATOM 7150 N N . ILE A 1 919 ? -1.769 2.588 38.159 1.00 97.69 919 ILE A N 1
ATOM 7151 C CA . ILE A 1 919 ? -1.763 4.048 38.043 1.00 97.69 919 ILE A CA 1
ATOM 7152 C C . ILE A 1 919 ? -0.504 4.638 38.687 1.00 97.69 919 ILE A C 1
ATOM 7154 O O . ILE A 1 919 ? 0.143 5.471 38.061 1.00 97.69 919 ILE A O 1
ATOM 7158 N N . GLU A 1 920 ? -0.111 4.180 39.879 1.00 97.94 920 GLU A N 1
ATOM 7159 C CA . GLU A 1 920 ? 1.109 4.634 40.567 1.00 97.94 920 GLU A CA 1
ATOM 7160 C C . GLU A 1 920 ? 2.364 4.443 39.703 1.00 97.94 920 GLU A C 1
ATOM 7162 O O . GLU A 1 920 ? 3.131 5.386 39.508 1.00 97.94 920 GLU A O 1
ATOM 7167 N N . ASN A 1 921 ? 2.552 3.254 39.121 1.00 98.12 921 ASN A N 1
ATOM 7168 C CA . ASN A 1 921 ? 3.697 2.986 38.243 1.00 98.12 921 ASN A CA 1
ATOM 7169 C C . ASN A 1 921 ? 3.611 3.764 36.921 1.00 98.12 921 ASN A C 1
ATOM 7171 O O . ASN A 1 921 ? 4.630 4.246 36.425 1.00 98.12 921 ASN A O 1
ATOM 7175 N N . GLY A 1 922 ? 2.406 3.930 36.364 1.00 97.44 922 GLY A N 1
ATOM 7176 C CA . GLY A 1 922 ? 2.181 4.750 35.174 1.00 97.44 922 GLY A CA 1
ATOM 7177 C C . GLY A 1 922 ? 2.557 6.217 35.402 1.00 97.44 922 GLY A C 1
ATOM 7178 O O . GLY A 1 922 ? 3.271 6.799 34.591 1.00 97.44 922 GLY A O 1
ATOM 7179 N N . ILE A 1 923 ? 2.146 6.799 36.531 1.00 97.94 923 ILE A N 1
ATOM 7180 C CA . ILE A 1 923 ? 2.517 8.164 36.927 1.00 97.94 923 ILE A CA 1
ATOM 7181 C C . ILE A 1 923 ? 4.026 8.261 37.170 1.00 97.94 923 ILE A C 1
ATOM 7183 O O . ILE A 1 923 ? 4.662 9.160 36.627 1.00 97.94 923 ILE A O 1
ATOM 7187 N N . GLY A 1 924 ? 4.620 7.300 37.884 1.00 97.19 924 GLY A N 1
ATOM 7188 C CA . GLY A 1 924 ? 6.070 7.260 38.091 1.00 97.19 924 GLY A CA 1
ATOM 7189 C C . GLY A 1 924 ? 6.857 7.241 36.775 1.00 97.19 924 GLY A C 1
ATOM 7190 O O . GLY A 1 924 ? 7.885 7.904 36.659 1.00 97.19 924 GLY A O 1
ATOM 7191 N N . ALA A 1 925 ? 6.349 6.555 35.744 1.00 96.38 925 ALA A N 1
ATOM 7192 C CA . ALA A 1 925 ? 6.934 6.587 34.405 1.00 96.38 925 ALA A CA 1
ATOM 7193 C C . ALA A 1 925 ? 6.792 7.965 33.720 1.00 96.38 925 ALA A C 1
ATOM 7195 O O . ALA A 1 925 ? 7.726 8.407 33.051 1.00 96.38 925 ALA A O 1
ATOM 7196 N N . LEU A 1 926 ? 5.659 8.661 33.898 1.00 96.25 926 LEU A N 1
ATOM 7197 C CA . LEU A 1 926 ? 5.415 10.017 33.367 1.00 96.25 926 LEU A CA 1
ATOM 7198 C C . LEU A 1 926 ? 6.296 11.097 34.021 1.00 96.25 926 LEU A C 1
ATOM 7200 O O . LEU A 1 926 ? 6.507 12.162 33.435 1.00 96.25 926 LEU A O 1
ATOM 7204 N N . GLU A 1 927 ? 6.815 10.835 35.218 1.00 95.31 927 GLU A N 1
ATOM 7205 C CA . GLU A 1 927 ? 7.721 11.733 35.941 1.00 95.31 927 GLU A CA 1
ATOM 7206 C C . GLU A 1 927 ? 9.188 11.593 35.496 1.00 95.31 927 GLU A C 1
ATOM 7208 O O . GLU A 1 927 ? 9.961 12.534 35.674 1.00 95.31 927 GLU A O 1
ATOM 7213 N N . ILE A 1 928 ? 9.591 10.471 34.874 1.00 95.19 928 ILE A N 1
ATOM 7214 C CA . ILE A 1 928 ? 10.989 10.229 34.460 1.00 95.19 928 ILE A CA 1
ATOM 7215 C C . ILE A 1 928 ? 11.543 11.334 33.541 1.00 95.19 928 ILE A C 1
ATOM 7217 O O . ILE A 1 928 ? 12.624 11.842 33.845 1.00 95.19 928 ILE A O 1
ATOM 7221 N N . PRO A 1 929 ? 10.843 11.776 32.474 1.00 92.00 929 PRO A N 1
ATOM 7222 C CA . PRO A 1 929 ? 11.359 12.828 31.592 1.00 92.00 929 PRO A CA 1
ATOM 7223 C C . PRO A 1 929 ? 11.515 14.199 32.263 1.00 92.00 929 PRO A C 1
ATOM 7225 O O . PRO A 1 929 ? 12.156 15.085 31.708 1.00 92.00 929 PRO A O 1
ATOM 7228 N N . GLN A 1 930 ? 10.918 14.390 33.444 1.00 90.38 930 GLN A N 1
ATOM 7229 C CA . GLN A 1 930 ? 10.986 15.635 34.211 1.00 90.38 930 GLN A CA 1
ATOM 7230 C C . GLN A 1 930 ? 12.191 15.664 35.165 1.00 90.38 930 GLN A C 1
ATOM 7232 O O . GLN A 1 930 ? 12.435 16.680 35.820 1.00 90.38 930 GLN A O 1
ATOM 7237 N N . ARG A 1 931 ? 12.943 14.560 35.278 1.00 92.12 931 ARG A N 1
ATOM 7238 C CA . ARG A 1 931 ? 14.129 14.489 36.134 1.00 92.12 931 ARG A CA 1
ATOM 7239 C C . ARG A 1 931 ? 15.310 15.235 35.512 1.00 92.12 931 ARG A C 1
ATOM 7241 O O . ARG A 1 931 ? 15.485 15.265 34.298 1.00 92.12 931 ARG A O 1
ATOM 7248 N N . ALA A 1 932 ? 16.159 15.801 36.368 1.00 87.12 932 ALA A N 1
ATOM 7249 C CA . ALA A 1 932 ? 17.324 16.585 35.950 1.00 87.12 932 ALA A CA 1
ATOM 7250 C C . ALA A 1 932 ? 18.423 15.754 35.256 1.00 87.12 932 ALA A C 1
ATOM 7252 O O . ALA A 1 932 ? 19.282 16.320 34.588 1.00 87.12 932 ALA A O 1
ATOM 7253 N N . ASP A 1 933 ? 18.419 14.433 35.435 1.00 84.31 933 ASP A N 1
ATOM 7254 C CA . ASP A 1 933 ? 19.349 13.476 34.830 1.00 84.31 933 ASP A CA 1
ATOM 7255 C C . ASP A 1 933 ? 18.836 12.883 33.503 1.00 84.31 933 ASP A C 1
ATOM 7257 O O . ASP A 1 933 ? 19.517 12.054 32.895 1.00 84.31 933 ASP A O 1
ATOM 7261 N N . PHE A 1 934 ? 17.659 13.303 33.021 1.00 89.56 934 PHE A N 1
ATOM 7262 C CA . PHE A 1 934 ? 17.122 12.830 31.749 1.00 89.56 934 PHE A CA 1
ATOM 7263 C C . PHE A 1 934 ? 17.924 13.395 30.555 1.00 89.56 934 PHE A C 1
ATOM 7265 O O . PHE A 1 934 ? 18.203 14.595 30.521 1.00 89.56 934 PHE A O 1
ATOM 7272 N N . PRO A 1 935 ? 18.286 12.587 29.536 1.00 88.31 935 PRO A N 1
ATOM 7273 C CA . PRO A 1 935 ? 19.110 13.068 28.431 1.00 88.31 935 PRO A CA 1
ATOM 7274 C C . PRO A 1 935 ? 18.437 14.183 27.609 1.00 88.31 935 PRO A C 1
ATOM 7276 O O . PRO A 1 935 ? 17.308 14.050 27.134 1.00 88.31 935 PRO A O 1
ATOM 7279 N N . GLU A 1 936 ? 19.176 15.264 27.347 1.00 85.75 936 GLU A N 1
ATOM 7280 C CA . GLU A 1 936 ? 18.718 16.403 26.527 1.00 85.75 936 GLU A CA 1
ATOM 7281 C C . GLU A 1 936 ? 18.874 16.171 25.009 1.00 85.75 936 GLU A C 1
ATOM 7283 O O . GLU A 1 936 ? 18.695 17.083 24.199 1.00 85.75 936 GLU A O 1
ATOM 7288 N N . THR A 1 937 ? 19.228 14.954 24.583 1.00 85.81 937 THR A N 1
ATOM 7289 C CA . THR A 1 937 ? 19.389 14.648 23.156 1.00 85.81 937 THR A CA 1
ATOM 7290 C C . THR A 1 937 ? 18.037 14.650 22.442 1.00 85.81 937 THR A C 1
ATOM 7292 O O . THR A 1 937 ? 17.019 14.236 22.997 1.00 85.81 937 THR A O 1
ATOM 7295 N N . SER A 1 938 ? 18.022 15.075 21.174 1.00 76.81 938 SER A N 1
ATOM 7296 C CA . SER A 1 938 ? 16.795 15.092 20.362 1.00 76.81 938 SER A CA 1
ATOM 7297 C C . SER A 1 938 ? 16.112 13.719 20.310 1.00 76.81 938 SER A C 1
ATOM 7299 O O . SER A 1 938 ? 14.886 13.643 20.374 1.00 76.81 938 SER A O 1
ATOM 7301 N N . ASP A 1 939 ? 16.896 12.641 20.238 1.00 72.12 939 ASP A N 1
ATOM 7302 C CA . ASP A 1 939 ? 16.384 11.269 20.176 1.00 72.12 939 ASP A CA 1
ATOM 7303 C C . ASP A 1 939 ? 15.730 10.842 21.494 1.00 72.12 939 ASP A C 1
ATOM 7305 O O . ASP A 1 939 ? 14.638 10.273 21.484 1.00 72.12 939 ASP A O 1
ATOM 7309 N N . ALA A 1 940 ? 16.351 11.161 22.636 1.00 79.62 940 ALA A N 1
ATOM 7310 C CA . ALA A 1 940 ? 15.788 10.849 23.947 1.00 79.62 940 ALA A CA 1
ATOM 7311 C C . ALA A 1 940 ? 14.497 11.633 24.211 1.00 79.62 940 ALA A C 1
ATOM 7313 O O . ALA A 1 940 ? 13.530 11.065 24.709 1.00 79.62 940 ALA A O 1
ATOM 7314 N N . GLN A 1 941 ? 14.452 12.908 23.816 1.00 81.81 941 GLN A N 1
ATOM 7315 C CA . GLN A 1 941 ? 13.258 13.747 23.943 1.00 81.81 941 GLN A CA 1
ATOM 7316 C C . GLN A 1 941 ? 12.113 13.251 23.052 1.00 81.81 941 GLN A C 1
ATOM 7318 O O . GLN A 1 941 ? 10.982 13.122 23.508 1.00 81.81 941 GLN A O 1
ATOM 7323 N N . SER A 1 942 ? 12.409 12.883 21.804 1.00 77.50 942 SER A N 1
ATOM 7324 C CA . SER A 1 942 ? 11.395 12.338 20.888 1.00 77.50 942 SER A CA 1
ATOM 7325 C C . SER A 1 942 ? 10.862 10.986 21.377 1.00 77.50 942 SER A C 1
ATOM 7327 O O . SER A 1 942 ? 9.661 10.721 21.308 1.00 77.50 942 SER A O 1
ATOM 7329 N N . HIS A 1 943 ? 11.738 10.137 21.931 1.00 79.88 943 HIS A N 1
ATOM 7330 C CA . HIS A 1 943 ? 11.327 8.894 22.580 1.00 79.88 943 HIS A CA 1
ATOM 7331 C C . HIS A 1 943 ? 10.438 9.161 23.803 1.00 79.88 943 HIS A C 1
ATOM 7333 O O . HIS A 1 943 ? 9.405 8.510 23.959 1.00 79.88 943 HIS A O 1
ATOM 7339 N N . ALA A 1 944 ? 10.802 10.128 24.649 1.00 85.38 944 ALA A N 1
ATOM 7340 C CA . ALA A 1 944 ? 10.020 10.503 25.821 1.00 85.38 944 ALA A CA 1
ATOM 7341 C C . ALA A 1 944 ? 8.613 10.981 25.446 1.00 85.38 944 ALA A C 1
ATOM 7343 O O . ALA A 1 944 ? 7.645 10.461 25.993 1.00 85.38 944 ALA A O 1
ATOM 7344 N N . ASP A 1 945 ? 8.479 11.898 24.484 1.00 82.31 945 ASP A N 1
ATOM 7345 C CA . ASP A 1 945 ? 7.189 12.468 24.065 1.00 82.31 945 ASP A CA 1
ATOM 7346 C C . ASP A 1 945 ? 6.199 11.386 23.591 1.00 82.31 945 ASP A C 1
ATOM 7348 O O . ASP A 1 945 ? 5.021 11.377 23.982 1.00 82.31 945 ASP A O 1
ATOM 7352 N N . LEU A 1 946 ? 6.689 10.423 22.797 1.00 82.38 946 LEU A N 1
ATOM 7353 C CA . LEU A 1 946 ? 5.914 9.261 22.353 1.00 82.38 946 LEU A CA 1
ATOM 7354 C C . LEU A 1 946 ? 5.375 8.469 23.548 1.00 82.38 946 LEU A C 1
ATOM 7356 O O . LEU A 1 946 ? 4.188 8.144 23.622 1.00 82.38 946 LEU A O 1
ATOM 7360 N N . ARG A 1 947 ? 6.262 8.158 24.490 1.00 87.94 947 ARG A N 1
ATOM 7361 C CA . ARG A 1 947 ? 5.968 7.301 25.638 1.00 87.94 947 ARG A CA 1
ATOM 7362 C C . ARG A 1 947 ? 5.070 8.008 26.649 1.00 87.94 947 ARG A C 1
ATOM 7364 O O . ARG A 1 947 ? 4.131 7.392 27.139 1.00 87.94 947 ARG A O 1
ATOM 7371 N N . VAL A 1 948 ? 5.280 9.303 26.886 1.00 91.50 948 VAL A N 1
ATOM 7372 C CA . VAL A 1 948 ? 4.413 10.149 27.719 1.00 91.50 948 VAL A CA 1
ATOM 7373 C C . VAL A 1 948 ? 2.989 10.150 27.182 1.00 91.50 948 VAL A C 1
ATOM 7375 O O . VAL A 1 948 ? 2.059 9.902 27.943 1.00 91.50 948 VAL A O 1
ATOM 7378 N N . THR A 1 949 ? 2.809 10.353 25.874 1.00 89.31 949 THR A N 1
ATOM 7379 C CA . THR A 1 949 ? 1.473 10.359 25.256 1.00 89.31 949 THR A CA 1
ATOM 7380 C C . THR A 1 949 ? 0.761 9.020 25.471 1.00 89.31 949 THR A C 1
ATOM 7382 O O . THR A 1 949 ? -0.372 8.988 25.946 1.00 89.31 949 THR A O 1
ATOM 7385 N N . VAL A 1 950 ? 1.433 7.900 25.182 1.00 89.50 950 VAL A N 1
ATOM 7386 C CA . VAL A 1 950 ? 0.853 6.553 25.330 1.00 89.50 950 VAL A CA 1
ATOM 7387 C C . VAL A 1 950 ? 0.504 6.239 26.787 1.00 89.50 950 VAL A C 1
ATOM 7389 O O . VAL A 1 950 ? -0.595 5.758 27.067 1.00 89.50 950 VAL A O 1
ATOM 7392 N N . ILE A 1 951 ? 1.413 6.522 27.722 1.00 94.81 951 ILE A N 1
ATOM 7393 C CA . ILE A 1 951 ? 1.204 6.234 29.145 1.00 94.81 951 ILE A CA 1
ATOM 7394 C C . ILE A 1 951 ? 0.104 7.134 29.719 1.00 94.81 951 ILE A C 1
ATOM 7396 O O . ILE A 1 951 ? -0.760 6.642 30.442 1.00 94.81 951 ILE A O 1
ATOM 7400 N N . ALA A 1 952 ? 0.058 8.417 29.351 1.00 95.69 952 ALA A N 1
ATOM 7401 C CA . ALA A 1 952 ? -0.994 9.334 29.788 1.00 95.69 952 ALA A CA 1
ATOM 7402 C C . ALA A 1 952 ? -2.384 8.872 29.319 1.00 95.69 952 ALA A C 1
ATOM 7404 O O . ALA A 1 952 ? -3.325 8.865 30.110 1.00 95.69 952 ALA A O 1
ATOM 7405 N N . LEU A 1 953 ? -2.517 8.390 28.078 1.00 93.88 953 LEU A N 1
ATOM 7406 C CA . LEU A 1 953 ? -3.777 7.824 27.580 1.00 93.88 953 LEU A CA 1
ATOM 7407 C C . LEU A 1 953 ? -4.180 6.540 28.317 1.00 93.88 953 LEU A C 1
ATOM 7409 O O . LEU A 1 953 ? -5.358 6.349 28.617 1.00 93.88 953 LEU A O 1
ATOM 7413 N N . LYS A 1 954 ? -3.219 5.667 28.654 1.00 94.62 954 LYS A N 1
ATOM 7414 C CA . LYS A 1 954 ? -3.479 4.475 29.480 1.00 94.62 954 LYS A CA 1
ATOM 7415 C C . LYS A 1 954 ? -3.995 4.864 30.863 1.00 94.62 954 LYS A C 1
ATOM 7417 O O . LYS A 1 954 ? -5.032 4.360 31.282 1.00 94.62 954 LYS A O 1
ATOM 7422 N N . VAL A 1 955 ? -3.309 5.787 31.535 1.00 97.00 955 VAL A N 1
ATOM 7423 C CA . VAL A 1 955 ? -3.697 6.286 32.861 1.00 97.00 955 VAL A CA 1
ATOM 7424 C C . VAL A 1 955 ? -5.069 6.967 32.802 1.00 97.00 955 VAL A C 1
ATOM 7426 O O . VAL A 1 955 ? -5.931 6.665 33.624 1.00 97.00 955 VAL A O 1
ATOM 7429 N N . SER A 1 956 ? -5.323 7.795 31.783 1.00 96.19 956 SER A N 1
ATOM 7430 C CA . SER A 1 956 ? -6.635 8.405 31.528 1.00 96.19 956 SER A CA 1
ATOM 7431 C C . SER A 1 956 ? -7.739 7.350 31.388 1.00 96.19 956 SER A C 1
ATOM 7433 O O . SER A 1 956 ? -8.760 7.421 32.078 1.00 96.19 956 SER A O 1
ATOM 7435 N N . ARG A 1 957 ? -7.511 6.315 30.565 1.00 94.19 957 ARG A N 1
ATOM 7436 C CA . ARG A 1 957 ? -8.431 5.181 30.407 1.00 94.19 957 ARG A CA 1
ATOM 7437 C C . ARG A 1 957 ? -8.674 4.470 31.735 1.00 94.19 957 ARG A C 1
ATOM 7439 O O . ARG A 1 957 ? -9.816 4.151 32.035 1.00 94.19 957 ARG A O 1
ATOM 7446 N N . TRP A 1 958 ? -7.647 4.226 32.543 1.00 94.94 958 TRP A N 1
ATOM 7447 C CA . TRP A 1 958 ? -7.798 3.525 33.823 1.00 94.94 958 TRP A CA 1
ATOM 7448 C C . TRP A 1 958 ? -8.601 4.336 34.844 1.00 94.94 958 TRP A C 1
ATOM 7450 O O . TRP A 1 958 ? -9.489 3.780 35.487 1.00 94.94 958 TRP A O 1
ATOM 7460 N N . PHE A 1 959 ? -8.385 5.651 34.933 1.00 95.56 959 PHE A N 1
ATOM 7461 C CA . PHE A 1 959 ? -9.254 6.531 35.723 1.00 95.56 959 PHE A CA 1
ATOM 7462 C C . PHE A 1 959 ? -10.694 6.538 35.198 1.00 95.56 959 PHE A C 1
ATOM 7464 O O . PHE A 1 959 ? -11.642 6.468 35.980 1.00 95.56 959 PHE A O 1
ATOM 7471 N N . SER A 1 960 ? -10.875 6.533 33.875 1.00 93.00 960 SER A N 1
ATOM 7472 C CA . SER A 1 960 ? -12.199 6.439 33.258 1.00 93.00 960 SER A CA 1
ATOM 7473 C C . SER A 1 960 ? -12.901 5.117 33.589 1.00 93.00 960 SER A C 1
ATOM 7475 O O . SER A 1 960 ? -14.075 5.120 33.951 1.00 93.00 960 SER A O 1
ATOM 7477 N N . GLU A 1 961 ? -12.183 3.991 33.557 1.00 92.00 961 GLU A N 1
ATOM 7478 C CA . GLU A 1 961 ? -12.695 2.668 33.939 1.00 92.00 961 GLU A CA 1
ATOM 7479 C C . GLU A 1 961 ? -13.168 2.631 35.407 1.00 92.00 961 GLU A C 1
ATOM 7481 O O . GLU A 1 961 ? -14.184 1.991 35.706 1.00 92.00 961 GLU A O 1
ATOM 7486 N N . LEU A 1 962 ? -12.482 3.369 36.292 1.00 93.06 962 LEU A N 1
ATOM 7487 C CA . LEU A 1 962 ? -12.835 3.578 37.703 1.00 93.06 962 LEU A CA 1
ATOM 7488 C C . LEU A 1 962 ? -13.996 4.567 37.920 1.00 93.06 962 LEU A C 1
ATOM 7490 O O . LEU A 1 962 ? -14.549 4.626 39.017 1.00 93.06 962 LEU A O 1
ATOM 7494 N N . GLY A 1 963 ? -14.396 5.318 36.892 1.00 90.19 963 GLY A N 1
ATOM 7495 C CA . GLY A 1 963 ? -15.417 6.366 36.976 1.00 90.19 963 GLY A CA 1
ATOM 7496 C C . GLY A 1 963 ? -14.896 7.734 37.437 1.00 90.19 963 GLY A C 1
ATOM 7497 O O . GLY A 1 963 ? -15.697 8.656 37.603 1.00 90.19 963 GLY A O 1
ATOM 7498 N N . ASP A 1 964 ? -13.582 7.907 37.600 1.00 93.38 964 ASP A N 1
ATOM 7499 C CA . ASP A 1 964 ? -12.967 9.193 37.941 1.00 93.38 964 ASP A CA 1
ATOM 7500 C C . ASP A 1 964 ? -12.763 10.040 36.678 1.00 93.38 964 ASP A C 1
ATOM 7502 O O . ASP A 1 964 ? -11.717 10.040 36.026 1.00 93.38 964 ASP A O 1
ATOM 7506 N N . SER A 1 965 ? -13.817 10.763 36.303 1.00 88.69 965 SER A N 1
ATOM 7507 C CA . SER A 1 965 ? -13.810 11.591 35.093 1.00 88.69 965 SER A CA 1
ATOM 7508 C C . SER A 1 965 ? -12.874 12.803 35.194 1.00 88.69 965 SER A C 1
ATOM 7510 O O . SER A 1 965 ? -12.457 13.322 34.159 1.00 88.69 965 SER A O 1
ATOM 7512 N N . ALA A 1 966 ? -12.552 13.265 36.408 1.00 92.62 966 ALA A N 1
ATOM 7513 C CA . ALA A 1 966 ? -11.719 14.447 36.613 1.00 92.62 966 ALA A CA 1
ATOM 7514 C C . ALA A 1 966 ? -10.246 14.127 36.337 1.00 92.62 966 ALA A C 1
ATOM 7516 O O . ALA A 1 966 ? -9.617 14.797 35.514 1.00 92.62 966 ALA A O 1
ATOM 7517 N N . GLU A 1 967 ? -9.721 13.062 36.946 1.00 96.12 967 GLU A N 1
ATOM 7518 C CA . GLU A 1 967 ? -8.354 12.618 36.663 1.00 96.12 967 GLU A CA 1
ATOM 7519 C C . GLU A 1 967 ? -8.235 12.069 35.235 1.00 96.12 967 GLU A C 1
ATOM 7521 O O . GLU A 1 967 ? -7.263 12.374 34.544 1.00 96.12 967 GLU A O 1
ATOM 7526 N N . ALA A 1 968 ? -9.255 11.372 34.716 1.00 94.81 968 ALA A N 1
ATOM 7527 C CA . ALA A 1 968 ? -9.258 10.947 33.314 1.00 94.81 968 ALA A CA 1
ATOM 7528 C C . ALA A 1 968 ? -9.070 12.132 32.346 1.00 94.81 968 ALA A C 1
ATOM 7530 O O . ALA A 1 968 ? -8.238 12.059 31.437 1.00 94.81 968 ALA A O 1
ATOM 7531 N N . ALA A 1 969 ? -9.786 13.241 32.562 1.00 93.12 969 ALA A N 1
ATOM 7532 C CA . ALA A 1 969 ? -9.655 14.449 31.747 1.00 93.12 969 ALA A CA 1
ATOM 7533 C C . ALA A 1 969 ? -8.280 15.122 31.897 1.00 93.12 969 ALA A C 1
ATOM 7535 O O . ALA A 1 969 ? -7.742 15.638 30.920 1.00 93.12 969 ALA A O 1
ATOM 7536 N N . ARG A 1 970 ? -7.682 15.090 33.095 1.00 95.69 970 ARG A N 1
ATOM 7537 C CA . ARG A 1 970 ? -6.342 15.640 33.344 1.00 95.69 970 ARG A CA 1
ATOM 7538 C C . ARG A 1 970 ? -5.269 14.941 32.505 1.00 95.69 970 ARG A C 1
ATOM 7540 O O . ARG A 1 970 ? -4.430 15.616 31.911 1.00 95.69 970 ARG A O 1
ATOM 7547 N N . TYR A 1 971 ? -5.291 13.611 32.446 1.00 96.25 971 TYR A N 1
ATOM 7548 C CA . TYR A 1 971 ? -4.306 12.854 31.665 1.00 96.25 971 TYR A CA 1
ATOM 7549 C C . TYR A 1 971 ? -4.619 12.825 30.160 1.00 96.25 971 TYR A C 1
ATOM 7551 O O . TYR A 1 971 ? -3.685 12.788 29.361 1.00 96.25 971 TYR A O 1
ATOM 7559 N N . ASP A 1 972 ? -5.894 12.926 29.756 1.00 93.75 972 ASP A N 1
ATOM 7560 C CA . ASP A 1 972 ? -6.272 13.188 28.354 1.00 93.75 972 ASP A CA 1
ATOM 7561 C C . ASP A 1 972 ? -5.695 14.532 27.878 1.00 93.75 972 ASP A C 1
ATOM 7563 O O . ASP A 1 972 ? -5.086 14.618 26.813 1.00 93.75 972 ASP A O 1
ATOM 7567 N N . GLU A 1 973 ? -5.800 15.570 28.711 1.00 93.44 973 GLU A N 1
ATOM 7568 C CA . GLU A 1 973 ? -5.237 16.891 28.431 1.00 93.44 973 GLU A CA 1
ATOM 7569 C C . GLU A 1 973 ? -3.703 16.874 28.384 1.00 93.44 973 GLU A C 1
ATOM 7571 O O . GLU A 1 973 ? -3.117 17.478 27.485 1.00 93.44 973 GLU A O 1
ATOM 7576 N N . LEU A 1 974 ? -3.039 16.149 29.293 1.00 93.00 974 LEU A N 1
ATOM 7577 C CA . LEU A 1 974 ? -1.587 15.948 29.230 1.00 93.00 974 LEU A CA 1
ATOM 7578 C C . LEU A 1 974 ? -1.182 15.315 27.893 1.00 93.00 974 LEU A C 1
ATOM 7580 O O . LEU A 1 974 ? -0.304 15.838 27.208 1.00 93.00 974 LEU A O 1
ATOM 7584 N N . ALA A 1 975 ? -1.865 14.241 27.486 1.00 91.88 975 ALA A N 1
ATOM 7585 C CA . ALA A 1 975 ? -1.610 13.588 26.208 1.00 91.88 975 ALA A CA 1
ATOM 7586 C C . ALA A 1 975 ? -1.856 14.540 25.025 1.00 91.88 975 ALA A C 1
ATOM 7588 O O . ALA A 1 975 ? -1.049 14.585 24.097 1.00 91.88 975 ALA A O 1
ATOM 7589 N N . ARG A 1 976 ? -2.918 15.357 25.075 1.00 90.88 976 ARG A N 1
ATOM 7590 C CA . ARG A 1 976 ? -3.235 16.362 24.051 1.00 90.88 976 ARG A CA 1
ATOM 7591 C C . ARG A 1 976 ? -2.152 17.432 23.929 1.00 90.88 976 ARG A C 1
ATOM 7593 O O . ARG A 1 976 ? -1.792 17.808 22.814 1.00 90.88 976 ARG A O 1
ATOM 7600 N N . VAL A 1 977 ? -1.659 17.956 25.052 1.00 88.75 977 VAL A N 1
ATOM 7601 C CA . VAL A 1 977 ? -0.623 19.000 25.080 1.00 88.75 977 VAL A CA 1
ATOM 7602 C C . VAL A 1 977 ? 0.698 18.451 24.548 1.00 88.75 977 VAL A C 1
ATOM 7604 O O . VAL A 1 977 ? 1.287 19.075 23.665 1.00 88.75 977 VAL A O 1
ATOM 7607 N N . THR A 1 978 ? 1.121 17.267 24.999 1.00 84.12 978 THR A N 1
ATOM 7608 C CA . THR A 1 978 ? 2.331 16.603 24.489 1.00 84.12 978 THR A CA 1
ATOM 7609 C C . THR A 1 978 ? 2.206 16.295 22.994 1.00 84.12 978 THR A C 1
ATOM 7611 O O . THR A 1 978 ? 3.108 16.619 22.224 1.00 84.12 978 THR A O 1
ATOM 7614 N N . ALA A 1 979 ? 1.053 15.788 22.543 1.00 80.62 979 ALA A N 1
ATOM 7615 C CA . ALA A 1 979 ? 0.788 15.524 21.128 1.00 80.62 979 ALA A CA 1
ATOM 7616 C C . ALA A 1 979 ? 0.680 16.798 20.262 1.00 80.62 979 ALA A C 1
ATOM 7618 O O . ALA A 1 979 ? 0.905 16.738 19.053 1.00 80.62 979 ALA A O 1
ATOM 7619 N N . GLY A 1 980 ? 0.303 17.942 20.846 1.00 67.62 980 GLY A N 1
ATOM 7620 C CA . GLY A 1 980 ? 0.132 19.226 20.154 1.00 67.62 980 GLY A CA 1
ATOM 7621 C C . GLY A 1 980 ? 1.366 20.137 20.153 1.00 67.62 980 GLY A C 1
ATOM 7622 O O . GLY A 1 980 ? 1.421 21.073 19.357 1.00 67.62 980 GLY A O 1
ATOM 7623 N N . GLY A 1 981 ? 2.346 19.884 21.026 1.00 58.12 981 GLY A N 1
ATOM 7624 C CA . GLY A 1 981 ? 3.520 20.738 21.246 1.00 58.12 981 GLY A CA 1
ATOM 7625 C C . GLY A 1 981 ? 4.611 20.672 20.169 1.00 58.12 981 GLY A C 1
ATOM 7626 O O . GLY A 1 981 ? 5.514 21.509 20.175 1.00 58.12 981 GLY A O 1
ATOM 7627 N N . ARG A 1 982 ? 4.551 19.720 19.228 1.00 53.09 982 ARG A N 1
ATOM 7628 C CA . ARG A 1 982 ? 5.524 19.567 18.129 1.00 53.09 982 ARG A CA 1
ATOM 7629 C C . ARG A 1 982 ? 4.844 19.205 16.808 1.00 53.09 982 ARG A C 1
ATOM 7631 O O . ARG A 1 982 ? 3.731 18.695 16.776 1.00 53.09 982 ARG A O 1
ATOM 7638 N N . ALA A 1 983 ? 5.545 19.448 15.698 1.00 41.66 983 ALA A N 1
ATOM 7639 C CA . ALA A 1 983 ? 5.094 19.235 14.315 1.00 41.66 983 ALA A CA 1
ATOM 7640 C C . ALA A 1 983 ? 4.802 17.760 13.929 1.00 41.66 983 ALA A C 1
ATOM 7642 O O . ALA A 1 983 ? 4.526 17.455 12.764 1.00 41.66 983 ALA A O 1
ATOM 7643 N N . GLU A 1 984 ? 4.849 16.826 14.880 1.00 53.41 984 GLU A N 1
ATOM 7644 C CA . GLU A 1 984 ? 4.730 15.391 14.645 1.00 53.41 984 GLU A CA 1
ATOM 7645 C C . GLU A 1 984 ? 3.284 14.906 14.803 1.00 53.41 984 GLU A C 1
ATOM 7647 O O . GLU A 1 984 ? 2.818 14.492 15.859 1.00 53.41 984 GLU A O 1
ATOM 7652 N N . ALA A 1 985 ? 2.559 14.879 13.686 1.00 56.66 985 ALA A N 1
ATOM 7653 C CA . ALA A 1 985 ? 1.174 14.410 13.646 1.00 56.66 985 ALA A CA 1
ATOM 7654 C C . ALA A 1 985 ? 0.871 12.901 13.933 1.00 56.66 985 ALA A C 1
ATOM 7656 O O . ALA A 1 985 ? -0.317 12.583 13.936 1.00 56.66 985 ALA A O 1
ATOM 7657 N N . PRO A 1 986 ? 1.813 11.945 14.159 1.00 56.75 986 PRO A N 1
ATOM 7658 C CA . PRO A 1 986 ? 1.461 10.588 14.616 1.00 56.75 986 PRO A CA 1
ATOM 7659 C C . PRO A 1 986 ? 0.819 10.549 16.013 1.00 56.75 986 PRO A C 1
ATOM 7661 O O . PRO A 1 986 ? -0.165 9.841 16.205 1.00 56.75 986 PRO A O 1
ATOM 7664 N N . LEU A 1 987 ? 1.304 11.363 16.959 1.00 72.12 987 LEU A N 1
ATOM 7665 C CA . LEU A 1 987 ? 0.777 11.401 18.334 1.00 72.12 987 LEU A CA 1
ATOM 7666 C C . LEU A 1 987 ? -0.681 11.865 18.395 1.00 72.12 987 LEU A C 1
ATOM 7668 O O . LEU A 1 987 ? -1.441 11.453 19.269 1.00 72.12 987 LEU A O 1
ATOM 7672 N N . ARG A 1 988 ? -1.094 12.669 17.411 1.00 80.56 988 ARG A N 1
ATOM 7673 C CA . ARG A 1 988 ? -2.474 13.132 17.268 1.00 80.56 988 ARG A CA 1
ATOM 7674 C C . ARG A 1 988 ? -3.456 11.982 17.041 1.00 80.56 988 ARG A C 1
ATOM 7676 O O . ARG A 1 988 ? -4.545 12.036 17.591 1.00 80.56 988 ARG A O 1
ATOM 7683 N N . ALA A 1 989 ? -3.095 10.966 16.254 1.00 82.25 989 ALA A N 1
ATOM 7684 C CA . ALA A 1 989 ? -3.990 9.841 15.970 1.00 82.25 989 ALA A CA 1
ATOM 7685 C C . ALA A 1 989 ? -4.241 9.000 17.231 1.00 82.25 989 ALA A C 1
ATOM 7687 O O . ALA A 1 989 ? -5.386 8.696 17.550 1.00 82.25 989 ALA A O 1
ATOM 7688 N N . ALA A 1 990 ? -3.169 8.690 17.969 1.00 83.44 990 ALA A N 1
ATOM 7689 C CA . ALA A 1 990 ? -3.252 7.967 19.234 1.00 83.44 990 ALA A CA 1
ATOM 7690 C C . ALA A 1 990 ? -4.077 8.741 20.272 1.00 83.44 990 ALA A C 1
ATOM 7692 O O . ALA A 1 990 ? -4.946 8.164 20.922 1.00 83.44 990 ALA A O 1
ATOM 7693 N N . TRP A 1 991 ? -3.856 10.058 20.382 1.00 90.88 991 TRP A N 1
ATOM 7694 C CA . TRP A 1 991 ? -4.676 10.910 21.240 1.00 90.88 991 TRP A CA 1
ATOM 7695 C C . TRP A 1 991 ? -6.148 10.918 20.812 1.00 90.88 991 TRP A C 1
ATOM 7697 O O . TRP A 1 991 ? -7.005 10.732 21.665 1.00 90.88 991 TRP A O 1
ATOM 7707 N N . LEU A 1 992 ? -6.460 11.075 19.520 1.00 90.62 992 LEU A N 1
ATOM 7708 C CA . LEU A 1 992 ? -7.844 11.086 19.030 1.00 90.62 992 LEU A CA 1
ATOM 7709 C C . LEU A 1 992 ? -8.592 9.778 19.338 1.00 90.62 992 LEU A C 1
ATOM 7711 O O . LEU A 1 992 ? -9.747 9.842 19.752 1.00 90.62 992 LEU A O 1
ATOM 7715 N N . ASP A 1 993 ? -7.949 8.613 19.189 1.00 90.88 993 ASP A N 1
ATOM 7716 C CA . ASP A 1 993 ? -8.543 7.329 19.600 1.00 90.88 993 ASP A CA 1
ATOM 7717 C C . ASP A 1 993 ? -8.780 7.271 21.116 1.00 90.88 993 ASP A C 1
ATOM 7719 O O . ASP A 1 993 ? -9.894 6.991 21.562 1.00 90.88 993 ASP A O 1
ATOM 7723 N N . GLY A 1 994 ? -7.760 7.582 21.922 1.00 88.94 994 GLY A N 1
ATOM 7724 C CA . GLY A 1 994 ? -7.896 7.576 23.380 1.00 88.94 994 GLY A CA 1
ATOM 7725 C C . GLY A 1 994 ? -8.958 8.563 23.879 1.00 88.94 994 GLY A C 1
ATOM 7726 O O . GLY A 1 994 ? -9.755 8.233 24.760 1.00 88.94 994 GLY A O 1
ATOM 7727 N N . HIS A 1 995 ? -9.041 9.736 23.252 1.00 93.31 995 HIS A N 1
ATOM 7728 C CA . HIS A 1 995 ? -10.066 10.740 23.503 1.00 93.31 995 HIS A CA 1
ATOM 7729 C C . HIS A 1 995 ? -11.463 10.222 23.135 1.00 93.31 995 HIS A C 1
ATOM 7731 O O . HIS A 1 995 ? -12.405 10.384 23.913 1.00 93.31 995 HIS A O 1
ATOM 7737 N N . ALA A 1 996 ? -11.607 9.549 21.988 1.00 94.12 996 ALA A N 1
ATOM 7738 C CA . ALA A 1 996 ? -12.861 8.928 21.570 1.00 94.12 996 ALA A CA 1
ATOM 7739 C C . ALA A 1 996 ? -13.335 7.847 22.557 1.00 94.12 996 ALA A C 1
ATOM 7741 O O . ALA A 1 996 ? -14.512 7.817 22.922 1.00 94.12 996 ALA A O 1
ATOM 7742 N N . ASP A 1 997 ? -12.432 7.006 23.061 1.00 91.31 997 ASP A N 1
ATOM 7743 C CA . ASP A 1 997 ? -12.759 6.017 24.095 1.00 91.31 997 ASP A CA 1
ATOM 7744 C C . ASP A 1 997 ? -13.205 6.684 25.413 1.00 91.31 997 ASP A C 1
ATOM 7746 O O . ASP A 1 997 ? -14.186 6.259 26.035 1.00 91.31 997 ASP A O 1
ATOM 7750 N N . GLY A 1 998 ? -12.555 7.787 25.800 1.00 90.06 998 GLY A N 1
ATOM 7751 C CA . GLY A 1 998 ? -12.956 8.606 26.946 1.00 90.06 998 GLY A CA 1
ATOM 7752 C C . GLY A 1 998 ? -14.312 9.306 26.765 1.00 90.06 998 GLY A C 1
ATOM 7753 O O . GLY A 1 998 ? -15.049 9.481 27.739 1.00 90.06 998 GLY A O 1
ATOM 7754 N N . LEU A 1 999 ? -14.673 9.699 25.540 1.00 92.50 999 LEU A N 1
ATOM 7755 C CA . LEU A 1 999 ? -16.005 10.219 25.199 1.00 92.50 999 LEU A CA 1
ATOM 7756 C C . LEU A 1 999 ? -17.071 9.115 25.283 1.00 92.50 999 LEU A C 1
ATOM 7758 O O . LEU A 1 999 ? -18.140 9.338 25.854 1.00 92.50 999 LEU A O 1
ATOM 7762 N N . LEU A 1 1000 ? -16.769 7.896 24.815 1.00 90.62 1000 LEU A N 1
ATOM 7763 C CA . LEU A 1 1000 ? -17.674 6.748 24.966 1.00 90.62 1000 LEU A CA 1
ATOM 7764 C C . LEU A 1 1000 ? -17.949 6.410 26.426 1.00 90.62 1000 LEU A C 1
ATOM 7766 O O . LEU A 1 1000 ? -19.087 6.112 26.787 1.00 90.62 1000 LEU A O 1
ATOM 7770 N N . ALA A 1 1001 ? -16.925 6.456 27.279 1.00 87.56 1001 ALA A N 1
ATOM 7771 C CA . ALA A 1 1001 ? -17.096 6.224 28.711 1.00 87.56 1001 ALA A CA 1
ATOM 7772 C C . ALA A 1 1001 ? -18.058 7.233 29.368 1.00 87.56 1001 ALA A C 1
ATOM 7774 O O . ALA A 1 1001 ? -18.768 6.876 30.307 1.00 87.56 1001 ALA A O 1
ATOM 7775 N N . ARG A 1 1002 ? -18.133 8.460 28.835 1.00 88.12 1002 ARG A N 1
ATOM 7776 C CA . ARG A 1 1002 ? -19.054 9.524 29.268 1.00 88.12 1002 ARG A CA 1
ATOM 7777 C C . ARG A 1 1002 ? -20.445 9.450 28.626 1.00 88.12 1002 ARG A C 1
ATOM 7779 O O . ARG A 1 1002 ? -21.310 10.251 28.964 1.00 88.12 1002 ARG A O 1
ATOM 7786 N N . GLY A 1 1003 ? -20.679 8.489 27.729 1.00 87.94 1003 GLY A N 1
ATOM 7787 C CA . GLY A 1 1003 ? -21.943 8.344 27.000 1.00 87.94 1003 GLY A CA 1
ATOM 7788 C C . GLY A 1 1003 ? -22.095 9.296 25.810 1.00 87.94 1003 GLY A C 1
ATOM 7789 O O . GLY A 1 1003 ? -23.192 9.438 25.282 1.00 87.94 1003 GLY A O 1
ATOM 7790 N N . GLU A 1 1004 ? -21.014 9.934 25.358 1.00 93.06 1004 GLU A N 1
ATOM 7791 C CA . GLU A 1 1004 ? -21.018 10.895 24.249 1.00 93.06 1004 GLU A CA 1
ATOM 7792 C C . GLU A 1 1004 ? -20.706 10.198 22.909 1.00 93.06 1004 GLU A C 1
ATOM 7794 O O . GLU A 1 1004 ? -19.719 10.511 22.240 1.00 93.06 1004 GLU A O 1
ATOM 7799 N N . ALA A 1 1005 ? -21.532 9.215 22.528 1.00 92.06 1005 ALA A N 1
ATOM 7800 C CA . ALA A 1 1005 ? -21.255 8.316 21.401 1.00 92.06 1005 ALA A CA 1
ATOM 7801 C C . ALA A 1 1005 ? -21.076 9.036 20.052 1.00 92.06 1005 ALA A C 1
ATOM 7803 O O . ALA A 1 1005 ? -20.141 8.718 19.323 1.00 92.06 1005 ALA A O 1
ATOM 7804 N N . ASP A 1 1006 ? -21.886 10.055 19.746 1.00 88.38 1006 ASP A N 1
ATOM 7805 C CA . ASP A 1 1006 ? -21.760 10.819 18.494 1.00 88.38 1006 ASP A CA 1
ATOM 7806 C C . ASP A 1 1006 ? -20.407 11.538 18.376 1.00 88.38 1006 ASP A C 1
ATOM 7808 O O . ASP A 1 1006 ? -19.754 11.512 17.331 1.00 88.38 1006 ASP A O 1
ATOM 7812 N N . ARG A 1 1007 ? -19.941 12.148 19.473 1.00 92.00 1007 ARG A N 1
ATOM 7813 C CA . ARG A 1 1007 ? -18.634 12.823 19.514 1.00 92.00 1007 ARG A CA 1
ATOM 7814 C C . ARG A 1 1007 ? -17.490 11.820 19.448 1.00 92.00 1007 ARG A C 1
ATOM 7816 O O . ARG A 1 1007 ? -16.462 12.107 18.839 1.00 92.00 1007 ARG A O 1
ATOM 7823 N N . ALA A 1 1008 ? -17.670 10.644 20.047 1.00 93.19 1008 ALA A N 1
ATOM 7824 C CA . ALA A 1 1008 ? -16.702 9.565 19.937 1.00 93.19 1008 ALA A CA 1
ATOM 7825 C C . ALA A 1 1008 ? -16.571 9.053 18.497 1.00 93.19 1008 ALA A C 1
ATOM 7827 O O . ALA A 1 1008 ? -15.449 8.827 18.054 1.00 93.19 1008 ALA A O 1
ATOM 7828 N N . VAL A 1 1009 ? -17.676 8.930 17.745 1.00 88.38 1009 VAL A N 1
ATOM 7829 C CA . VAL A 1 1009 ? -17.625 8.582 16.312 1.00 88.38 1009 VAL A CA 1
ATOM 7830 C C . VAL A 1 1009 ? -16.792 9.603 15.544 1.00 88.38 1009 VAL A C 1
ATOM 7832 O O . VAL A 1 1009 ? -15.906 9.211 14.792 1.00 88.38 1009 VAL A O 1
ATOM 7835 N N . GLN A 1 1010 ? -17.024 10.901 15.757 1.00 81.19 1010 GLN A N 1
ATOM 7836 C CA . GLN A 1 1010 ? -16.261 11.957 15.081 1.00 81.19 1010 GLN A CA 1
ATOM 7837 C C . GLN A 1 1010 ? -14.759 11.855 15.377 1.00 81.19 1010 GLN A C 1
ATOM 7839 O O . GLN A 1 1010 ? -13.953 11.766 14.452 1.00 81.19 1010 GLN A O 1
ATOM 7844 N N . ALA A 1 1011 ? -14.386 11.791 16.659 1.00 86.81 1011 ALA A N 1
ATOM 7845 C CA . ALA A 1 1011 ? -12.988 11.694 17.067 1.00 86.81 1011 ALA A CA 1
ATOM 7846 C C . ALA A 1 1011 ? -12.317 10.401 16.566 1.00 86.81 1011 ALA A C 1
ATOM 7848 O O . ALA A 1 1011 ? -11.178 10.440 16.104 1.00 86.81 1011 ALA A O 1
ATOM 7849 N N . ALA A 1 1012 ? -13.022 9.265 16.590 1.00 90.56 1012 ALA A N 1
ATOM 7850 C CA . ALA A 1 1012 ? -12.482 7.994 16.120 1.00 90.56 1012 ALA A CA 1
ATOM 7851 C C . ALA A 1 1012 ? -12.390 7.915 14.585 1.00 90.56 1012 ALA A C 1
ATOM 7853 O O . ALA A 1 1012 ? -11.438 7.330 14.080 1.00 90.56 1012 ALA A O 1
ATOM 7854 N N . LEU A 1 1013 ? -13.305 8.535 13.828 1.00 78.25 1013 LEU A N 1
ATOM 7855 C CA . LEU A 1 1013 ? -13.169 8.670 12.370 1.00 78.25 1013 LEU A CA 1
ATOM 7856 C C . LEU A 1 1013 ? -11.966 9.544 12.005 1.00 78.25 1013 LEU A C 1
ATOM 7858 O O . LEU A 1 1013 ? -11.182 9.163 11.140 1.00 78.25 1013 LEU A O 1
ATOM 7862 N N . GLU A 1 1014 ? -11.758 10.663 12.707 1.00 82.19 1014 GLU A N 1
ATOM 7863 C CA . GLU A 1 1014 ? -10.540 11.464 12.541 1.00 82.19 1014 GLU A CA 1
ATOM 7864 C C . GLU A 1 1014 ? -9.285 10.651 12.898 1.00 82.19 1014 GLU A C 1
ATOM 7866 O O . GLU A 1 1014 ? -8.278 10.720 12.187 1.00 82.19 1014 GLU A O 1
ATOM 7871 N N . ALA A 1 1015 ? -9.337 9.843 13.963 1.00 84.81 1015 ALA A N 1
ATOM 7872 C CA . ALA A 1 1015 ? -8.253 8.936 14.328 1.00 84.81 1015 ALA A CA 1
ATOM 7873 C C . ALA A 1 1015 ? -7.982 7.907 13.223 1.00 84.81 1015 ALA A C 1
ATOM 7875 O O . ALA A 1 1015 ? -6.820 7.695 12.889 1.00 84.81 1015 ALA A O 1
ATOM 7876 N N . VAL A 1 1016 ? -9.021 7.318 12.617 1.00 78.38 1016 VAL A N 1
ATOM 7877 C CA . VAL A 1 1016 ? -8.913 6.399 11.472 1.00 78.38 1016 VAL A CA 1
ATOM 7878 C C . VAL A 1 1016 ? -8.302 7.105 10.266 1.00 78.38 1016 VAL A C 1
ATOM 7880 O O . VAL A 1 1016 ? -7.356 6.577 9.692 1.00 78.38 1016 VAL A O 1
ATOM 7883 N N . ASP A 1 1017 ? -8.757 8.303 9.903 1.00 69.25 1017 ASP A N 1
ATOM 7884 C CA . ASP A 1 1017 ? -8.210 9.062 8.771 1.00 69.25 1017 ASP A CA 1
ATOM 7885 C C . ASP A 1 1017 ? -6.727 9.385 8.979 1.00 69.25 1017 ASP A C 1
ATOM 7887 O O . ASP A 1 1017 ? -5.891 9.192 8.083 1.00 69.25 1017 ASP A O 1
ATOM 7891 N N . HIS A 1 1018 ? -6.369 9.829 10.185 1.00 69.12 1018 HIS A N 1
ATOM 7892 C CA . HIS A 1 1018 ? -4.980 10.055 10.554 1.00 69.12 1018 HIS A CA 1
ATOM 7893 C C . HIS A 1 1018 ? -4.183 8.745 10.561 1.00 69.12 1018 HIS A C 1
ATOM 7895 O O . HIS A 1 1018 ? -3.094 8.712 9.989 1.00 69.12 1018 HIS A O 1
ATOM 7901 N N . ALA A 1 1019 ? -4.710 7.665 11.136 1.00 70.75 1019 ALA A N 1
ATOM 7902 C CA . ALA A 1 1019 ? -4.053 6.365 11.205 1.00 70.75 1019 ALA A CA 1
ATOM 7903 C C . ALA A 1 1019 ? -3.884 5.727 9.821 1.00 70.75 1019 ALA A C 1
ATOM 7905 O O . ALA A 1 1019 ? -2.833 5.155 9.565 1.00 70.75 1019 ALA A O 1
ATOM 7906 N N . LEU A 1 1020 ? -4.828 5.887 8.890 1.00 61.91 1020 LEU A N 1
ATOM 7907 C CA . LEU A 1 1020 ? -4.717 5.447 7.494 1.00 61.91 1020 LEU A CA 1
ATOM 7908 C C . LEU A 1 1020 ? -3.672 6.276 6.743 1.00 61.91 1020 LEU A C 1
ATOM 7910 O O . LEU A 1 1020 ? -2.734 5.723 6.168 1.00 61.91 1020 LEU A O 1
ATOM 7914 N N . THR A 1 1021 ? -3.754 7.610 6.834 1.00 58.06 1021 THR A N 1
ATOM 7915 C CA . THR A 1 1021 ? -2.758 8.529 6.248 1.00 58.06 1021 THR A CA 1
ATOM 7916 C C . THR A 1 1021 ? -1.352 8.224 6.766 1.00 58.06 1021 THR A C 1
ATOM 7918 O O . THR A 1 1021 ? -0.347 8.380 6.068 1.00 58.06 1021 THR A O 1
ATOM 7921 N N . ARG A 1 1022 ? -1.262 7.796 8.027 1.00 58.59 1022 ARG A N 1
ATOM 7922 C CA . ARG A 1 1022 ? -0.015 7.506 8.728 1.00 58.59 1022 ARG A CA 1
ATOM 7923 C C . ARG A 1 1022 ? 0.257 6.013 8.881 1.00 58.59 1022 ARG A C 1
ATOM 7925 O O . ARG A 1 1022 ? 1.207 5.691 9.574 1.00 58.59 1022 ARG A O 1
ATOM 7932 N N . ARG A 1 1023 ? -0.499 5.145 8.214 1.00 60.91 1023 ARG A N 1
ATOM 7933 C CA . ARG A 1 1023 ? -0.379 3.679 8.211 1.00 60.91 1023 ARG A CA 1
ATOM 7934 C C . ARG A 1 1023 ? -0.067 3.062 9.594 1.00 60.91 1023 ARG A C 1
ATOM 7936 O O . ARG A 1 1023 ? 0.780 2.183 9.723 1.00 60.91 1023 ARG A O 1
ATOM 7943 N N . ASP A 1 1024 ? -0.730 3.551 10.638 1.00 65.69 1024 ASP A N 1
ATOM 7944 C CA . ASP A 1 1024 ? -0.581 3.084 12.021 1.00 65.69 1024 ASP A CA 1
ATOM 7945 C C . ASP A 1 1024 ? -1.605 1.980 12.312 1.00 65.69 1024 ASP A C 1
ATOM 7947 O O . ASP A 1 1024 ? -2.781 2.257 12.538 1.00 65.69 1024 ASP A O 1
ATOM 7951 N N . SER A 1 1025 ? -1.177 0.715 12.287 1.00 71.56 1025 SER A N 1
ATOM 7952 C CA . SER A 1 1025 ? -2.084 -0.424 12.487 1.00 71.56 1025 SER A CA 1
ATOM 7953 C C . SER A 1 1025 ? -2.578 -0.571 13.920 1.00 71.56 1025 SER A C 1
ATOM 7955 O O . SER A 1 1025 ? -3.650 -1.135 14.131 1.00 71.56 1025 SER A O 1
ATOM 7957 N N . VAL A 1 1026 ? -1.807 -0.104 14.907 1.00 79.38 1026 VAL A N 1
ATOM 7958 C CA . VAL A 1 1026 ? -2.195 -0.223 16.317 1.00 79.38 1026 VAL A CA 1
ATOM 7959 C C . VAL A 1 1026 ? -3.335 0.744 16.592 1.00 79.38 1026 VAL A C 1
ATOM 7961 O O . VAL A 1 1026 ? -4.394 0.311 17.050 1.00 79.38 1026 VAL A O 1
ATOM 7964 N N . VAL A 1 1027 ? -3.155 2.015 16.226 1.00 83.19 1027 VAL A N 1
ATOM 7965 C CA . VAL A 1 1027 ? -4.200 3.034 16.372 1.00 83.19 1027 VAL A CA 1
ATOM 7966 C C . VAL A 1 1027 ? -5.388 2.723 15.466 1.00 83.19 1027 VAL A C 1
ATOM 7968 O O . VAL A 1 1027 ? -6.521 2.881 15.897 1.00 83.19 1027 VAL A O 1
ATOM 7971 N N . LEU A 1 1028 ? -5.178 2.205 14.250 1.00 82.25 1028 LEU A N 1
ATOM 7972 C CA . LEU A 1 1028 ? -6.286 1.825 13.367 1.00 82.25 1028 LEU A CA 1
ATOM 7973 C C . LEU A 1 1028 ? -7.140 0.695 13.960 1.00 82.25 1028 LEU A C 1
ATOM 7975 O O . LEU A 1 1028 ? -8.366 0.787 13.953 1.00 82.25 1028 LEU A O 1
ATOM 7979 N N . MET A 1 1029 ? -6.513 -0.354 14.508 1.00 89.75 1029 MET A N 1
ATOM 7980 C CA . MET A 1 1029 ? -7.232 -1.420 15.214 1.00 89.75 1029 MET A CA 1
ATOM 7981 C C . MET A 1 1029 ? -8.020 -0.854 16.402 1.00 89.75 1029 MET A C 1
ATOM 7983 O O . MET A 1 1029 ? -9.184 -1.210 16.589 1.00 89.75 1029 MET A O 1
ATOM 7987 N N . GLN A 1 1030 ? -7.399 0.017 17.204 1.00 91.19 1030 GLN A N 1
ATOM 7988 C CA . GLN A 1 1030 ? -8.024 0.619 18.383 1.00 91.19 1030 GLN A CA 1
ATOM 7989 C C . GLN A 1 1030 ? -9.197 1.530 17.997 1.00 91.19 1030 GLN A C 1
ATOM 7991 O O . GLN A 1 1030 ? -10.317 1.259 18.421 1.00 91.19 1030 GLN A O 1
ATOM 7996 N N . ALA A 1 1031 ? -8.992 2.483 17.086 1.00 92.44 1031 ALA A N 1
ATOM 7997 C CA . ALA A 1 1031 ? -10.013 3.423 16.628 1.00 92.44 1031 ALA A CA 1
ATOM 7998 C C . ALA A 1 1031 ? -11.214 2.719 15.989 1.00 92.44 1031 ALA A C 1
ATOM 8000 O O . ALA A 1 1031 ? -12.357 3.086 16.248 1.00 92.44 1031 ALA A O 1
ATOM 8001 N N . ARG A 1 1032 ? -10.992 1.647 15.217 1.00 94.38 1032 ARG A N 1
ATOM 8002 C CA . ARG A 1 1032 ? -12.083 0.828 14.660 1.00 94.38 1032 ARG A CA 1
ATOM 8003 C C . ARG A 1 1032 ? -12.819 0.016 15.719 1.00 94.38 1032 ARG A C 1
ATOM 8005 O O . ARG A 1 1032 ? -14.032 -0.157 15.637 1.00 94.38 1032 ARG A O 1
ATOM 8012 N N . THR A 1 1033 ? -12.112 -0.447 16.746 1.00 95.44 1033 THR A N 1
ATOM 8013 C CA . THR A 1 1033 ? -12.745 -1.078 17.915 1.00 95.44 1033 THR A CA 1
ATOM 8014 C C . THR A 1 1033 ? -13.629 -0.066 18.652 1.00 95.44 1033 THR A C 1
ATOM 8016 O O . THR A 1 1033 ? -14.770 -0.383 18.993 1.00 95.44 1033 THR A O 1
ATOM 8019 N N . THR A 1 1034 ? -13.141 1.164 18.828 1.00 95.12 1034 THR A N 1
ATOM 8020 C CA . THR A 1 1034 ? -13.878 2.295 19.404 1.00 95.12 1034 THR A CA 1
ATOM 8021 C C . THR A 1 1034 ? -15.108 2.647 18.555 1.00 95.12 1034 THR A C 1
ATOM 8023 O O . THR A 1 1034 ? -16.212 2.714 19.093 1.00 95.12 1034 THR A O 1
ATOM 8026 N N . LEU A 1 1035 ? -14.974 2.765 17.226 1.00 95.50 1035 LEU A N 1
ATOM 8027 C CA . LEU A 1 1035 ? -16.098 2.993 16.304 1.00 95.50 1035 LEU A CA 1
ATOM 8028 C C . LEU A 1 1035 ? -17.129 1.871 16.352 1.00 95.50 1035 LEU A C 1
ATOM 8030 O O . LEU A 1 1035 ? -18.326 2.142 16.369 1.00 95.50 1035 LEU A O 1
ATOM 8034 N N . CYS A 1 1036 ? -16.686 0.614 16.407 1.00 96.75 1036 CYS A N 1
ATOM 8035 C CA . CYS A 1 1036 ? -17.592 -0.518 16.536 1.00 96.75 1036 CYS A CA 1
ATOM 8036 C C . CYS A 1 1036 ? -18.470 -0.382 17.786 1.00 96.75 1036 CYS A C 1
ATOM 8038 O O . CYS A 1 1036 ? -19.683 -0.566 17.699 1.00 96.75 1036 CYS A O 1
ATOM 8040 N N . PHE A 1 1037 ? -17.883 -0.045 18.938 1.00 94.50 1037 PHE A N 1
ATOM 8041 C CA . PHE A 1 1037 ? -18.657 0.216 20.152 1.00 94.50 1037 PHE A CA 1
ATOM 8042 C C . PHE A 1 1037 ? -19.572 1.431 20.003 1.00 94.50 1037 PHE A C 1
ATOM 8044 O O . PHE A 1 1037 ? -20.747 1.344 20.342 1.00 94.50 1037 PHE A O 1
ATOM 8051 N N . ALA A 1 1038 ? -19.062 2.540 19.469 1.00 95.12 1038 ALA A N 1
ATOM 8052 C CA . ALA A 1 1038 ? -19.835 3.763 19.287 1.00 95.12 1038 ALA A CA 1
ATOM 8053 C C . ALA A 1 1038 ? -21.083 3.529 18.421 1.00 95.12 1038 ALA A C 1
ATOM 8055 O O . ALA A 1 1038 ? -22.185 3.923 18.795 1.00 95.12 1038 ALA A O 1
ATOM 8056 N N . TYR A 1 1039 ? -20.940 2.809 17.306 1.00 95.25 1039 TYR A N 1
ATOM 8057 C CA . TYR A 1 1039 ? -22.065 2.458 16.442 1.00 95.25 1039 TYR A CA 1
ATOM 8058 C C . TYR A 1 1039 ? -23.045 1.484 17.098 1.00 95.25 1039 TYR A C 1
ATOM 8060 O O . TYR A 1 1039 ? -24.244 1.615 16.864 1.00 95.25 1039 TYR A O 1
ATOM 8068 N N . LEU A 1 1040 ? -22.582 0.549 17.936 1.00 94.88 1040 LEU A N 1
ATOM 8069 C CA . LEU A 1 1040 ? -23.479 -0.303 18.727 1.00 94.88 1040 LEU A CA 1
ATOM 8070 C C . LEU A 1 1040 ? -24.321 0.519 19.715 1.00 94.88 1040 LEU A C 1
ATOM 8072 O O . LEU A 1 1040 ? -25.520 0.275 19.830 1.00 94.88 1040 LEU A O 1
ATOM 8076 N N . GLU A 1 1041 ? -23.730 1.511 20.389 1.00 91.19 1041 GLU A N 1
ATOM 8077 C CA . GLU A 1 1041 ? -24.454 2.418 21.300 1.00 91.19 1041 GLU A CA 1
ATOM 8078 C C . GLU A 1 1041 ? -25.491 3.280 20.565 1.00 91.19 1041 GLU A C 1
ATOM 8080 O O . GLU A 1 1041 ? -26.559 3.564 21.103 1.00 91.19 1041 GLU A O 1
ATOM 8085 N N . LEU A 1 1042 ? -25.207 3.645 19.313 1.00 92.62 1042 LEU A N 1
ATOM 8086 C CA . LEU A 1 1042 ? -26.125 4.382 18.440 1.00 92.62 1042 LEU A CA 1
ATOM 8087 C C . LEU A 1 1042 ? -27.158 3.480 17.731 1.00 92.62 1042 LEU A C 1
ATOM 8089 O O . LEU A 1 1042 ? -27.969 3.973 16.950 1.00 92.62 1042 LEU A O 1
ATOM 8093 N N . GLY A 1 1043 ? -27.138 2.162 17.964 1.00 91.12 1043 GLY A N 1
ATOM 8094 C CA . GLY A 1 1043 ? -28.052 1.204 17.327 1.00 91.12 1043 GLY A CA 1
ATOM 8095 C C . GLY A 1 1043 ? -27.757 0.912 15.849 1.00 91.12 1043 GLY A C 1
ATOM 8096 O O . GLY A 1 1043 ? -28.595 0.340 15.152 1.00 91.12 1043 GLY A O 1
ATOM 8097 N N . ASN A 1 1044 ? -26.574 1.276 15.347 1.00 91.00 1044 ASN A N 1
ATOM 8098 C CA . ASN A 1 1044 ? -26.152 1.052 13.966 1.00 91.00 1044 ASN A CA 1
ATOM 8099 C C . ASN A 1 1044 ? -25.345 -0.251 13.816 1.00 91.00 1044 ASN A C 1
ATOM 8101 O O . ASN A 1 1044 ? -24.133 -0.259 13.578 1.00 91.00 1044 ASN A O 1
ATOM 8105 N N . ASP A 1 1045 ? -26.046 -1.380 13.917 1.00 88.81 1045 ASP A N 1
ATOM 8106 C CA . ASP A 1 1045 ? -25.450 -2.725 13.885 1.00 88.81 1045 ASP A CA 1
ATOM 8107 C C . ASP A 1 1045 ? -24.676 -3.026 12.593 1.00 88.81 1045 ASP A C 1
ATOM 8109 O O . ASP A 1 1045 ? -23.701 -3.787 12.592 1.00 88.81 1045 ASP A O 1
ATOM 8113 N N . ARG A 1 1046 ? -25.105 -2.429 11.474 1.00 79.31 1046 ARG A N 1
ATOM 8114 C CA . ARG A 1 1046 ? -24.476 -2.628 10.165 1.00 79.31 1046 ARG A CA 1
ATOM 8115 C C . ARG A 1 1046 ? -23.100 -1.972 10.111 1.00 79.31 1046 ARG A C 1
ATOM 8117 O O . ARG A 1 1046 ? -22.152 -2.641 9.700 1.00 79.31 1046 ARG A O 1
ATOM 8124 N N . GLN A 1 1047 ? -22.986 -0.713 10.538 1.00 77.31 1047 GLN A N 1
ATOM 8125 C CA . GLN A 1 1047 ? -21.692 -0.029 10.569 1.00 77.31 1047 GLN A CA 1
ATOM 8126 C C . GLN A 1 1047 ? -20.768 -0.629 11.624 1.00 77.31 1047 GLN A C 1
ATOM 8128 O O . GLN A 1 1047 ? -19.610 -0.911 11.325 1.00 77.31 1047 GLN A O 1
ATOM 8133 N N . ALA A 1 1048 ? -21.295 -0.974 12.802 1.00 91.88 1048 ALA A N 1
ATOM 8134 C CA . ALA A 1 1048 ? -20.515 -1.668 13.822 1.00 91.88 1048 ALA A CA 1
ATOM 8135 C C . ALA A 1 1048 ? -19.866 -2.959 13.289 1.00 91.88 1048 ALA A C 1
ATOM 8137 O O . ALA A 1 1048 ? -18.683 -3.214 13.518 1.00 91.88 1048 ALA A O 1
ATOM 8138 N N . ARG A 1 1049 ? -20.608 -3.765 12.514 1.00 88.56 1049 ARG A N 1
ATOM 8139 C CA . ARG A 1 1049 ? -20.062 -4.979 11.888 1.00 88.56 1049 ARG A CA 1
ATOM 8140 C C . ARG A 1 1049 ? -18.949 -4.689 10.882 1.00 88.56 1049 ARG A C 1
ATOM 8142 O O . ARG A 1 1049 ? -18.016 -5.490 10.780 1.00 88.56 1049 ARG A O 1
ATOM 8149 N N . ILE A 1 1050 ? -19.069 -3.617 10.102 1.00 79.69 1050 ILE A N 1
ATOM 8150 C CA . ILE A 1 1050 ? -18.036 -3.225 9.137 1.00 79.69 1050 ILE A CA 1
ATOM 8151 C C . ILE A 1 1050 ? -16.746 -2.913 9.894 1.00 79.69 1050 ILE A C 1
ATOM 8153 O O . ILE A 1 1050 ? -15.723 -3.532 9.608 1.00 79.69 1050 ILE A O 1
ATOM 8157 N N . GLU A 1 1051 ? -16.822 -2.077 10.926 1.00 89.69 1051 GLU A N 1
ATOM 8158 C CA . GLU A 1 1051 ? -15.655 -1.692 11.725 1.00 89.69 1051 GLU A CA 1
ATOM 8159 C C . GLU A 1 1051 ? -15.025 -2.882 12.462 1.00 89.69 1051 GLU A C 1
ATOM 8161 O O . GLU A 1 1051 ? -13.806 -3.059 12.433 1.00 89.69 1051 GLU A O 1
ATOM 8166 N N . ALA A 1 1052 ? -15.834 -3.783 13.032 1.00 88.12 1052 ALA A N 1
ATOM 8167 C CA . ALA A 1 1052 ? -15.330 -5.008 13.657 1.00 88.12 1052 ALA A CA 1
ATOM 8168 C C . ALA A 1 1052 ? -14.593 -5.918 12.658 1.00 88.12 1052 ALA A C 1
ATOM 8170 O O . ALA A 1 1052 ? -13.538 -6.473 12.974 1.00 88.12 1052 ALA A O 1
ATOM 8171 N N . LYS A 1 1053 ? -15.125 -6.067 11.435 1.00 82.81 1053 LYS A N 1
ATOM 8172 C CA . LYS A 1 1053 ? -14.474 -6.841 10.365 1.00 82.81 1053 LYS A CA 1
ATOM 8173 C C . LYS A 1 1053 ? -13.149 -6.199 9.953 1.00 82.81 1053 LYS A C 1
ATOM 8175 O O . LYS A 1 1053 ? -12.190 -6.914 9.692 1.00 82.81 1053 LYS A O 1
ATOM 8180 N N . LEU A 1 1054 ? -13.120 -4.875 9.897 1.00 79.50 1054 LEU A N 1
ATOM 8181 C CA . LEU A 1 1054 ? -11.979 -4.065 9.497 1.00 79.50 1054 LEU A CA 1
ATOM 8182 C C . LEU A 1 1054 ? -10.879 -3.969 10.571 1.00 79.50 1054 LEU A C 1
ATOM 8184 O O . LEU A 1 1054 ? -9.732 -3.682 10.240 1.00 79.50 1054 LEU A O 1
ATOM 8188 N N . ALA A 1 1055 ? -11.200 -4.216 11.843 1.00 86.38 1055 ALA A N 1
ATOM 8189 C CA . ALA A 1 1055 ? -10.226 -4.285 12.934 1.00 86.38 1055 ALA A CA 1
ATOM 8190 C C . ALA A 1 1055 ? -9.563 -5.671 13.066 1.00 86.38 1055 ALA A C 1
ATOM 8192 O O . ALA A 1 1055 ? -8.424 -5.773 13.522 1.00 86.38 1055 ALA A O 1
ATOM 8193 N N . LEU A 1 1056 ? -10.269 -6.741 12.684 1.00 82.62 1056 LEU A N 1
ATOM 8194 C CA . LEU A 1 1056 ? -9.867 -8.127 12.945 1.00 82.62 1056 LEU A CA 1
ATOM 8195 C C . LEU A 1 1056 ? -8.496 -8.541 12.356 1.00 82.62 1056 LEU A C 1
ATOM 8197 O O . LEU A 1 1056 ? -7.767 -9.220 13.081 1.00 82.62 1056 LEU A O 1
ATOM 8201 N N . PRO A 1 1057 ? -8.101 -8.137 11.126 1.00 76.50 1057 PRO A N 1
ATOM 8202 C CA . PRO A 1 1057 ? -6.805 -8.515 10.540 1.00 76.50 1057 PRO A CA 1
ATOM 8203 C C . PRO A 1 1057 ? -5.595 -7.993 11.324 1.00 76.50 1057 PRO A C 1
ATOM 8205 O O . PRO A 1 1057 ? -4.526 -8.589 11.303 1.00 76.50 1057 PRO A O 1
ATOM 8208 N N . TYR A 1 1058 ? -5.765 -6.896 12.064 1.00 76.69 1058 TYR A N 1
ATOM 8209 C CA . TYR A 1 1058 ? -4.695 -6.280 12.852 1.00 76.69 1058 TYR A CA 1
ATOM 8210 C C . TYR A 1 1058 ? -4.507 -6.935 14.231 1.00 76.69 1058 TYR A C 1
ATOM 8212 O O . TYR A 1 1058 ? -3.609 -6.564 14.991 1.00 76.69 1058 TYR A O 1
ATOM 8220 N N . ARG A 1 1059 ? -5.352 -7.914 14.581 1.00 85.75 1059 ARG A N 1
ATOM 8221 C CA . ARG A 1 1059 ? -5.341 -8.580 15.883 1.00 85.75 1059 ARG A CA 1
ATOM 8222 C C . ARG A 1 1059 ? -4.411 -9.792 15.875 1.00 85.75 1059 ARG A C 1
ATOM 8224 O O . ARG A 1 1059 ? -4.584 -10.726 15.100 1.00 85.75 1059 ARG A O 1
ATOM 8231 N N . ARG A 1 1060 ? -3.506 -9.861 16.851 1.00 79.12 1060 ARG A N 1
ATOM 8232 C CA . ARG A 1 1060 ? -2.736 -11.084 17.138 1.00 79.12 1060 ARG A CA 1
ATOM 8233 C C . ARG A 1 1060 ? -3.558 -12.072 17.964 1.00 79.12 1060 ARG A C 1
ATOM 8235 O O . ARG A 1 1060 ? -4.244 -11.661 18.900 1.00 79.12 1060 ARG A O 1
ATOM 8242 N N . LYS A 1 1061 ? -3.443 -13.372 17.668 1.00 80.88 1061 LYS A N 1
ATOM 8243 C CA . LYS A 1 1061 ? -4.106 -14.450 18.425 1.00 80.88 1061 LYS A CA 1
ATOM 8244 C C . LYS A 1 1061 ? -3.802 -14.347 19.925 1.00 80.88 1061 LYS A C 1
ATOM 8246 O O . LYS A 1 1061 ? -2.694 -13.982 20.307 1.00 80.88 1061 LYS A O 1
ATOM 8251 N N . TYR A 1 1062 ? -4.789 -14.632 20.771 1.00 84.38 1062 TYR A N 1
ATOM 8252 C CA . TYR A 1 1062 ? -4.781 -14.469 22.232 1.00 84.38 1062 TYR A CA 1
ATOM 8253 C C . TYR A 1 1062 ? -4.676 -13.010 22.723 1.00 84.38 1062 TYR A C 1
ATOM 8255 O O . TYR A 1 1062 ? -4.892 -12.725 23.903 1.00 84.38 1062 TYR A O 1
ATOM 8263 N N . ARG A 1 1063 ? -4.418 -12.038 21.843 1.00 83.25 1063 ARG A N 1
ATOM 8264 C CA . ARG A 1 1063 ? -4.373 -10.606 22.174 1.00 83.25 1063 ARG A CA 1
ATOM 8265 C C . ARG A 1 1063 ? -5.706 -9.935 21.847 1.00 83.25 1063 ARG A C 1
ATOM 8267 O O . ARG A 1 1063 ? -6.473 -10.420 21.018 1.00 83.25 1063 ARG A O 1
ATOM 8274 N N . SER A 1 1064 ? -5.977 -8.821 22.531 1.00 87.62 1064 SER A N 1
ATOM 8275 C CA . SER A 1 1064 ? -7.155 -7.961 22.323 1.00 87.62 1064 SER A CA 1
ATOM 8276 C C . SER A 1 1064 ? -8.477 -8.730 22.153 1.00 87.62 1064 SER A C 1
ATOM 8278 O O . SER A 1 1064 ? -9.156 -8.586 21.138 1.00 87.62 1064 SER A O 1
ATOM 8280 N N . LEU A 1 1065 ? -8.852 -9.544 23.153 1.00 94.19 1065 LEU A N 1
ATOM 8281 C CA . LEU A 1 1065 ? -10.074 -10.375 23.138 1.00 94.19 1065 LEU A CA 1
ATOM 8282 C C . LEU A 1 1065 ? -11.349 -9.573 22.815 1.00 94.19 1065 LEU A C 1
ATOM 8284 O O . LEU A 1 1065 ? -12.278 -10.112 22.219 1.00 94.19 1065 LEU A O 1
ATOM 8288 N N . VAL A 1 1066 ? -11.363 -8.278 23.139 1.00 94.56 1066 VAL A N 1
ATOM 8289 C CA . VAL A 1 1066 ? -12.474 -7.361 22.858 1.00 94.56 1066 VAL A CA 1
ATOM 8290 C C . VAL A 1 1066 ? -12.792 -7.235 21.366 1.00 94.56 1066 VAL A C 1
ATOM 8292 O O . VAL A 1 1066 ? -13.962 -7.212 20.999 1.00 94.56 1066 VAL A O 1
ATOM 8295 N N . VAL A 1 1067 ? -11.780 -7.245 20.489 1.00 95.12 1067 VAL A N 1
ATOM 8296 C CA . VAL A 1 1067 ? -11.977 -7.173 19.028 1.00 95.12 1067 VAL A CA 1
ATOM 8297 C C . VAL A 1 1067 ? -12.750 -8.401 18.549 1.00 95.12 1067 VAL A C 1
ATOM 8299 O O . VAL A 1 1067 ? -13.704 -8.293 17.781 1.00 95.12 1067 VAL A O 1
ATOM 8302 N N . LEU A 1 1068 ? -12.373 -9.578 19.057 1.00 95.25 1068 LEU A N 1
ATOM 8303 C CA . LEU A 1 1068 ? -13.024 -10.841 18.725 1.00 95.25 1068 LEU A CA 1
ATOM 8304 C C . LEU A 1 1068 ? -14.441 -10.923 19.317 1.00 95.25 1068 LEU A C 1
ATOM 8306 O O . LEU A 1 1068 ? -15.358 -11.387 18.641 1.00 95.25 1068 LEU A O 1
ATOM 8310 N N . ALA A 1 1069 ? -14.649 -10.409 20.533 1.00 97.06 1069 ALA A N 1
ATOM 8311 C CA . ALA A 1 1069 ? -15.971 -10.319 21.151 1.00 97.06 1069 ALA A CA 1
ATOM 8312 C C . ALA A 1 1069 ? -16.930 -9.401 20.386 1.00 97.06 1069 ALA A C 1
ATOM 8314 O O . ALA A 1 1069 ? -18.069 -9.792 20.136 1.00 97.06 1069 ALA A O 1
ATOM 8315 N N . LEU A 1 1070 ? -16.475 -8.223 19.953 1.00 96.81 1070 LEU A N 1
ATOM 8316 C CA . LEU A 1 1070 ? -17.269 -7.320 19.119 1.00 96.81 1070 LEU A CA 1
ATOM 8317 C C . LEU A 1 1070 ? -17.574 -7.914 17.743 1.00 96.81 1070 LEU A C 1
ATOM 8319 O O . LEU A 1 1070 ? -18.698 -7.795 17.255 1.00 96.81 1070 LEU A O 1
ATOM 8323 N N . ALA A 1 1071 ? -16.608 -8.599 17.125 1.00 95.38 1071 ALA A N 1
ATOM 8324 C CA . ALA A 1 1071 ? -16.836 -9.311 15.871 1.00 95.38 1071 ALA A CA 1
ATOM 8325 C C . ALA A 1 1071 ? -17.902 -10.408 16.033 1.00 95.38 1071 ALA A C 1
ATOM 8327 O O . ALA A 1 1071 ? -18.781 -10.541 15.181 1.00 95.38 1071 ALA A O 1
ATOM 8328 N N . ALA A 1 1072 ? -17.868 -11.161 17.137 1.00 95.81 1072 ALA A N 1
ATOM 8329 C CA . ALA A 1 1072 ? -18.880 -12.167 17.447 1.00 95.81 1072 ALA A CA 1
ATOM 8330 C C . ALA A 1 1072 ? -20.264 -11.538 17.700 1.00 95.81 1072 ALA A C 1
ATOM 8332 O O . ALA A 1 1072 ? -21.256 -11.978 17.114 1.00 95.81 1072 ALA A O 1
ATOM 8333 N N . LEU A 1 1073 ? -20.329 -10.464 18.497 1.00 96.56 1073 LEU A N 1
ATOM 8334 C CA . LEU A 1 1073 ? -21.563 -9.740 18.817 1.00 96.56 1073 LEU A CA 1
ATOM 8335 C C . LEU A 1 1073 ? -22.220 -9.127 17.575 1.00 96.56 1073 LEU A C 1
ATOM 8337 O O . LEU A 1 1073 ? -23.401 -9.342 17.317 1.00 96.56 1073 LEU A O 1
ATOM 8341 N N . THR A 1 1074 ? -21.466 -8.386 16.768 1.00 96.25 1074 THR A N 1
ATOM 8342 C CA . THR A 1 1074 ? -21.995 -7.749 15.551 1.00 96.25 1074 THR A CA 1
ATOM 8343 C C . THR A 1 1074 ? -22.388 -8.784 14.492 1.00 96.25 1074 THR A C 1
ATOM 8345 O O . THR A 1 1074 ? -23.389 -8.612 13.787 1.00 96.25 1074 THR A O 1
ATOM 8348 N N . ALA A 1 1075 ? -21.666 -9.909 14.400 1.00 92.31 1075 ALA A N 1
ATOM 8349 C CA . ALA A 1 1075 ? -22.068 -11.046 13.575 1.00 92.31 1075 ALA A CA 1
ATOM 8350 C C . ALA A 1 1075 ? -23.397 -11.653 14.049 1.00 92.31 1075 ALA A C 1
ATOM 8352 O O . ALA A 1 1075 ? -24.236 -11.973 13.207 1.00 92.31 1075 ALA A O 1
ATOM 8353 N N . HIS A 1 1076 ? -23.610 -11.770 15.362 1.00 93.06 1076 HIS A N 1
ATOM 8354 C CA . HIS A 1 1076 ? -24.873 -12.227 15.949 1.00 93.06 1076 HIS A CA 1
ATOM 8355 C C . HIS A 1 1076 ? -26.029 -11.274 15.631 1.00 93.06 1076 HIS A C 1
ATOM 8357 O O . HIS A 1 1076 ? -27.020 -11.693 15.033 1.00 93.06 1076 HIS A O 1
ATOM 8363 N N . ARG A 1 1077 ? -25.870 -9.975 15.918 1.00 92.38 1077 ARG A N 1
ATOM 8364 C CA . ARG A 1 1077 ? -26.912 -8.952 15.698 1.00 92.38 1077 ARG A CA 1
ATOM 8365 C C . ARG A 1 1077 ? -27.332 -8.820 14.236 1.00 92.38 1077 ARG A C 1
ATOM 8367 O O . ARG A 1 1077 ? -28.506 -8.648 13.927 1.00 92.38 1077 ARG A O 1
ATOM 8374 N N . THR A 1 1078 ? -26.388 -8.998 13.315 1.00 89.38 1078 THR A N 1
ATOM 8375 C CA . THR A 1 1078 ? -26.655 -8.982 11.866 1.00 89.38 1078 THR A CA 1
ATOM 8376 C C . THR A 1 1078 ? -26.976 -10.364 11.276 1.00 89.38 1078 THR A C 1
ATOM 8378 O O . THR A 1 1078 ? -26.975 -10.522 10.054 1.00 89.38 1078 THR A O 1
ATOM 8381 N N . LYS A 1 1079 ? -27.238 -11.375 12.121 1.00 88.94 1079 LYS A N 1
ATOM 8382 C CA . LYS A 1 1079 ? -27.645 -12.744 11.744 1.00 88.94 1079 LYS A CA 1
ATOM 8383 C C . LYS A 1 1079 ? -26.686 -13.443 10.766 1.00 88.94 1079 LYS A C 1
ATOM 8385 O O . LYS A 1 1079 ? -27.097 -14.171 9.865 1.00 88.94 1079 LYS A O 1
ATOM 8390 N N . SER A 1 1080 ? -25.386 -13.223 10.934 1.00 83.88 1080 SER A N 1
ATOM 8391 C CA . SER A 1 1080 ? -24.332 -13.863 10.144 1.00 83.88 1080 SER A CA 1
ATOM 8392 C C . SER A 1 1080 ? -24.108 -15.316 10.571 1.00 83.88 1080 SER A C 1
ATOM 8394 O O . SER A 1 1080 ? -23.955 -15.606 11.756 1.00 83.88 1080 SER A O 1
ATOM 8396 N N . SER A 1 1081 ? -23.942 -16.229 9.608 1.00 80.69 1081 SER A N 1
ATOM 8397 C CA . SER A 1 1081 ? -23.616 -17.641 9.876 1.00 80.69 1081 SER A CA 1
ATOM 8398 C C . SER A 1 1081 ? -22.262 -17.850 10.574 1.00 80.69 1081 SER A C 1
ATOM 8400 O O . SER A 1 1081 ? -22.013 -18.915 11.135 1.00 80.69 1081 SER A O 1
ATOM 8402 N N . LYS A 1 1082 ? -21.383 -16.836 10.578 1.00 84.00 1082 LYS A N 1
ATOM 8403 C CA . LYS A 1 1082 ? -20.060 -16.891 11.226 1.00 84.00 1082 LYS A CA 1
ATOM 8404 C C . LYS A 1 1082 ? -20.095 -16.672 12.745 1.00 84.00 1082 LYS A C 1
ATOM 8406 O O . LYS A 1 1082 ? -19.084 -16.935 13.391 1.00 84.00 1082 LYS A O 1
ATOM 8411 N N . ALA A 1 1083 ? -21.213 -16.213 13.316 1.00 90.19 1083 ALA A N 1
ATOM 8412 C CA . ALA A 1 1083 ? -21.292 -15.814 14.726 1.00 90.19 1083 ALA A CA 1
ATOM 8413 C C . ALA A 1 1083 ? -20.857 -16.933 15.693 1.00 90.19 1083 ALA A C 1
ATOM 8415 O O . ALA A 1 1083 ? -19.994 -16.717 16.539 1.00 90.19 1083 ALA A O 1
ATOM 8416 N N . VAL A 1 1084 ? -21.371 -18.156 15.509 1.00 90.19 1084 VAL A N 1
ATOM 8417 C CA . VAL A 1 1084 ? -21.051 -19.309 16.375 1.00 90.19 1084 VAL A CA 1
ATOM 8418 C C . VAL A 1 1084 ? -19.560 -19.648 16.354 1.00 90.19 1084 VAL A C 1
ATOM 8420 O O . VAL A 1 1084 ? -18.988 -19.952 17.397 1.00 90.19 1084 VAL A O 1
ATOM 8423 N N . LYS A 1 1085 ? -18.913 -19.589 15.181 1.00 92.12 1085 LYS A N 1
ATOM 8424 C CA . LYS A 1 1085 ? -17.467 -19.832 15.074 1.00 92.12 1085 LYS A CA 1
ATOM 8425 C C . LYS A 1 1085 ? -16.685 -18.780 15.863 1.00 92.12 1085 LYS A C 1
ATOM 8427 O O . LYS A 1 1085 ? -15.831 -19.148 16.653 1.00 92.12 1085 LYS A O 1
ATOM 8432 N N . LEU A 1 1086 ? -17.022 -17.501 15.702 1.00 93.62 1086 LEU A N 1
ATOM 8433 C CA . LEU A 1 1086 ? -16.327 -16.407 16.388 1.00 93.62 1086 LEU A CA 1
ATOM 8434 C C . LEU A 1 1086 ? -16.471 -16.490 17.914 1.00 93.62 1086 LEU A C 1
ATOM 8436 O O . LEU A 1 1086 ? -15.507 -16.238 18.629 1.00 93.62 1086 LEU A O 1
ATOM 8440 N N . PHE A 1 1087 ? -17.639 -16.897 18.423 1.00 95.44 1087 PHE A N 1
ATOM 8441 C CA . PHE A 1 1087 ? -17.795 -17.150 19.856 1.00 95.44 1087 PHE A CA 1
ATOM 8442 C C . PHE A 1 1087 ? -16.997 -18.366 20.343 1.00 95.44 1087 PHE A C 1
ATOM 8444 O O . PHE A 1 1087 ? -16.489 -18.328 21.459 1.00 95.44 1087 PHE A O 1
ATOM 8451 N N . LYS A 1 1088 ? -16.849 -19.425 19.533 1.00 94.56 1088 LYS A N 1
ATOM 8452 C CA . LYS A 1 1088 ? -15.966 -20.558 19.861 1.00 94.56 1088 LYS A CA 1
ATOM 8453 C C . LYS A 1 1088 ? -14.500 -20.136 19.896 1.00 94.56 1088 LYS A C 1
ATOM 8455 O O . LYS A 1 1088 ? -13.816 -20.444 20.861 1.00 94.56 1088 LYS A O 1
ATOM 8460 N N . ASP A 1 1089 ? -14.055 -19.363 18.908 1.00 93.94 1089 ASP A N 1
ATOM 8461 C CA . ASP A 1 1089 ? -12.694 -18.821 18.884 1.00 93.94 1089 ASP A CA 1
ATOM 8462 C C . ASP A 1 1089 ? -12.444 -17.944 20.132 1.00 93.94 1089 ASP A C 1
ATOM 8464 O O . ASP A 1 1089 ? -11.399 -18.049 20.774 1.00 93.94 1089 ASP A O 1
ATOM 8468 N N . LEU A 1 1090 ? -13.427 -17.124 20.536 1.00 96.88 1090 LEU A N 1
ATOM 8469 C CA . LEU A 1 1090 ? -13.349 -16.327 21.765 1.00 96.88 1090 LEU A CA 1
ATOM 8470 C C . LEU A 1 1090 ? -13.300 -17.199 23.024 1.00 96.88 1090 LEU A C 1
ATOM 8472 O O . LEU A 1 1090 ? -12.506 -16.920 23.924 1.00 96.88 1090 LEU A O 1
ATOM 8476 N N . LEU A 1 1091 ? -14.135 -18.238 23.095 1.00 96.00 1091 LEU A N 1
ATOM 8477 C CA . LEU A 1 1091 ? -14.163 -19.207 24.191 1.00 96.00 1091 LEU A CA 1
ATOM 8478 C C . LEU A 1 1091 ? -12.800 -19.892 24.342 1.00 96.00 1091 LEU A C 1
ATOM 8480 O O . LEU A 1 1091 ? -12.258 -19.939 25.445 1.00 96.00 1091 LEU A O 1
ATOM 8484 N N . ASP A 1 1092 ? -12.222 -20.366 23.241 1.00 95.50 1092 ASP A N 1
ATOM 8485 C CA . ASP A 1 1092 ? -10.934 -21.054 23.232 1.00 95.50 1092 ASP A CA 1
ATOM 8486 C C . ASP A 1 1092 ? -9.803 -20.119 23.681 1.00 95.50 1092 ASP A C 1
ATOM 8488 O O . ASP A 1 1092 ? -9.035 -20.453 24.586 1.00 95.50 1092 ASP A O 1
ATOM 8492 N N . GLU A 1 1093 ? -9.712 -18.918 23.101 1.00 95.62 1093 GLU A N 1
ATOM 8493 C CA . GLU A 1 1093 ? -8.638 -17.974 23.427 1.00 95.62 1093 GLU A CA 1
ATOM 8494 C C . GLU A 1 1093 ? -8.725 -17.439 24.859 1.00 95.62 1093 GLU A C 1
ATOM 8496 O O . GLU A 1 1093 ? -7.700 -17.321 25.537 1.00 95.62 1093 GLU A O 1
ATOM 8501 N N . SER A 1 1094 ? -9.933 -17.129 25.334 1.00 96.69 1094 SER A N 1
ATOM 8502 C CA . SER A 1 1094 ? -10.142 -16.689 26.716 1.00 96.69 1094 SER A CA 1
ATOM 8503 C C . SER A 1 1094 ? -9.848 -17.812 27.714 1.00 96.69 1094 SER A C 1
ATOM 8505 O O . SER A 1 1094 ? -9.153 -17.564 28.694 1.00 96.69 1094 SER A O 1
ATOM 8507 N N . THR A 1 1095 ? -10.258 -19.055 27.427 1.00 96.00 1095 THR A N 1
ATOM 8508 C CA . THR A 1 1095 ? -9.951 -20.232 28.264 1.00 96.00 1095 THR A CA 1
ATOM 8509 C C . THR A 1 1095 ? -8.451 -20.492 28.366 1.00 96.00 1095 THR A C 1
ATOM 8511 O O . THR A 1 1095 ? -7.947 -20.833 29.434 1.00 96.00 1095 THR A O 1
ATOM 8514 N N . VAL A 1 1096 ? -7.709 -20.358 27.263 1.00 94.44 1096 VAL A N 1
ATOM 8515 C CA . VAL A 1 1096 ? -6.247 -20.497 27.298 1.00 94.44 1096 VAL A CA 1
ATOM 8516 C C . VAL A 1 1096 ? -5.638 -19.421 28.194 1.00 94.44 1096 VAL A C 1
ATOM 8518 O O . VAL A 1 1096 ? -4.809 -19.740 29.043 1.00 94.44 1096 VAL A O 1
ATOM 8521 N N . ARG A 1 1097 ? -6.076 -18.164 28.063 1.00 93.31 1097 ARG A N 1
ATOM 8522 C CA . ARG A 1 1097 ? -5.541 -17.063 28.874 1.00 93.31 1097 ARG A CA 1
ATOM 8523 C C . ARG A 1 1097 ? -5.829 -17.204 30.359 1.00 93.31 1097 ARG A C 1
ATOM 8525 O O . ARG A 1 1097 ? -4.913 -16.996 31.142 1.00 93.31 1097 ARG A O 1
ATOM 8532 N N . THR A 1 1098 ? -7.033 -17.621 30.744 1.00 95.12 1098 THR A N 1
ATOM 8533 C CA . THR A 1 1098 ? -7.357 -17.850 32.161 1.00 95.12 1098 THR A CA 1
ATOM 8534 C C . THR A 1 1098 ? -6.595 -19.031 32.762 1.00 95.12 1098 THR A C 1
ATOM 8536 O O . THR A 1 1098 ? -6.358 -19.055 33.963 1.00 95.12 1098 THR A O 1
ATOM 8539 N N . ARG A 1 1099 ? -6.165 -20.009 31.952 1.00 94.50 1099 ARG A N 1
ATOM 8540 C CA . ARG A 1 1099 ? -5.290 -21.101 32.418 1.00 94.50 1099 ARG A CA 1
ATOM 8541 C C . ARG A 1 1099 ? -3.837 -20.675 32.595 1.00 94.50 1099 ARG A C 1
ATOM 8543 O O . ARG A 1 1099 ? -3.182 -21.174 33.503 1.00 94.50 1099 ARG A O 1
ATOM 8550 N N . VAL A 1 1100 ? -3.330 -19.824 31.703 1.00 92.44 1100 VAL A N 1
ATOM 8551 C CA . VAL A 1 1100 ? -1.960 -19.293 31.794 1.00 92.44 1100 VAL A CA 1
ATOM 8552 C C . VAL A 1 1100 ? -1.851 -18.311 32.959 1.00 92.44 1100 VAL A C 1
ATOM 8554 O O . VAL A 1 1100 ? -0.880 -18.357 33.707 1.00 92.44 1100 VAL A O 1
ATOM 8557 N N . GLU A 1 1101 ? -2.859 -17.457 33.130 1.00 92.81 1101 GLU A N 1
ATOM 8558 C CA . GLU A 1 1101 ? -2.893 -16.417 34.148 1.00 92.81 1101 GLU A CA 1
ATOM 8559 C C . GLU A 1 1101 ? -4.308 -16.324 34.749 1.00 92.81 1101 GLU A C 1
ATOM 8561 O O . GLU A 1 1101 ? -5.183 -15.623 34.237 1.00 92.81 1101 GLU A O 1
ATOM 8566 N N . ASP A 1 1102 ? -4.541 -17.045 35.852 1.00 93.81 1102 ASP A N 1
ATOM 8567 C CA . ASP A 1 1102 ? -5.848 -17.114 36.542 1.00 93.81 1102 ASP A CA 1
ATOM 8568 C C . ASP A 1 1102 ? -6.319 -15.749 37.072 1.00 93.81 1102 ASP A C 1
ATOM 8570 O O . ASP A 1 1102 ? -7.515 -15.534 37.270 1.00 93.81 1102 ASP A O 1
ATOM 8574 N N . SER A 1 1103 ? -5.390 -14.809 37.249 1.00 93.75 1103 SER A N 1
ATOM 8575 C CA . SER A 1 1103 ? -5.657 -13.442 37.696 1.00 93.75 1103 SER A CA 1
ATOM 8576 C C . SER A 1 1103 ? -6.032 -12.481 36.553 1.00 93.75 1103 SER A C 1
ATOM 8578 O O . SER A 1 1103 ? -6.282 -11.307 36.808 1.00 93.75 1103 SER A O 1
ATOM 8580 N N . ASP A 1 1104 ? -6.088 -12.923 35.290 1.00 94.06 1104 ASP A N 1
ATOM 8581 C CA . ASP A 1 1104 ? -6.496 -12.085 34.148 1.00 94.06 1104 ASP A CA 1
ATOM 8582 C C . ASP A 1 1104 ? -8.023 -11.869 34.137 1.00 94.06 1104 ASP A C 1
ATOM 8584 O O . ASP A 1 1104 ? -8.781 -12.619 33.512 1.00 94.06 1104 ASP A O 1
ATOM 8588 N N . PHE A 1 1105 ? -8.497 -10.831 34.836 1.00 93.50 1105 PHE A N 1
ATOM 8589 C CA . PHE A 1 1105 ? -9.936 -10.564 34.979 1.00 93.50 1105 PHE A CA 1
ATOM 8590 C C . PHE A 1 1105 ? -10.628 -10.342 33.624 1.00 93.50 1105 PHE A C 1
ATOM 8592 O O . PHE A 1 1105 ? -11.759 -10.784 33.417 1.00 93.50 1105 PHE A O 1
ATOM 8599 N N . GLY A 1 1106 ? -9.938 -9.689 32.683 1.00 92.69 1106 GLY A N 1
ATOM 8600 C CA . GLY A 1 1106 ? -10.467 -9.410 31.354 1.00 92.69 1106 GLY A CA 1
ATOM 8601 C C . GLY A 1 1106 ? -10.673 -10.696 30.557 1.00 92.69 1106 GLY A C 1
ATOM 8602 O O . GLY A 1 1106 ? -11.681 -10.832 29.866 1.00 92.69 1106 GLY A O 1
ATOM 8603 N N . ALA A 1 1107 ? -9.768 -11.673 30.669 1.00 95.50 1107 ALA A N 1
ATOM 8604 C CA . ALA A 1 1107 ? -9.963 -12.987 30.059 1.00 95.50 1107 ALA A CA 1
ATOM 8605 C C . ALA A 1 1107 ? -11.190 -13.710 30.640 1.00 95.50 1107 ALA A C 1
ATOM 8607 O O . ALA A 1 1107 ? -11.978 -14.259 29.870 1.00 95.50 1107 ALA A O 1
ATOM 8608 N N . TRP A 1 1108 ? -11.411 -13.636 31.956 1.00 96.25 1108 TRP A N 1
ATOM 8609 C CA . TRP A 1 1108 ? -12.611 -14.185 32.599 1.00 96.25 1108 TRP A CA 1
ATOM 8610 C C . TRP A 1 1108 ? -13.912 -13.505 32.138 1.00 96.25 1108 TRP A C 1
ATOM 8612 O O . TRP A 1 1108 ? -14.899 -14.196 31.879 1.00 96.25 1108 TRP A O 1
ATOM 8622 N N . GLU A 1 1109 ? -13.924 -12.179 31.956 1.00 95.00 1109 GLU A N 1
ATOM 8623 C CA . GLU A 1 1109 ? -15.082 -11.466 31.389 1.00 95.00 1109 GLU A CA 1
ATOM 8624 C C . GLU A 1 1109 ? -15.407 -11.944 29.968 1.00 95.00 1109 GLU A C 1
ATOM 8626 O O . GLU A 1 1109 ? -16.558 -12.241 29.644 1.00 95.00 1109 GLU A O 1
ATOM 8631 N N . HIS A 1 1110 ? -14.392 -12.059 29.112 1.00 96.88 1110 HIS A N 1
ATOM 8632 C CA . HIS A 1 1110 ? -14.587 -12.483 27.726 1.00 96.88 1110 HIS A CA 1
ATOM 8633 C C . HIS A 1 1110 ? -14.962 -13.967 27.625 1.00 96.88 1110 HIS A C 1
ATOM 8635 O O . HIS A 1 1110 ? -15.736 -14.333 26.741 1.00 96.88 1110 HIS A O 1
ATOM 8641 N N . LEU A 1 1111 ? -14.485 -14.801 28.556 1.00 96.81 1111 LEU A N 1
ATOM 8642 C CA . LEU A 1 1111 ? -14.910 -16.192 28.700 1.00 96.81 1111 LEU A CA 1
ATOM 8643 C C . LEU A 1 1111 ? -16.405 -16.282 29.024 1.00 96.81 1111 LEU A C 1
ATOM 8645 O O . LEU A 1 1111 ? -17.148 -16.991 28.343 1.00 96.81 1111 LEU A O 1
ATOM 8649 N N . GLY A 1 1112 ? -16.863 -15.521 30.022 1.00 95.25 1112 GLY A N 1
ATOM 8650 C CA . GLY A 1 1112 ? -18.282 -15.437 30.367 1.00 95.25 1112 GLY A CA 1
ATOM 8651 C C . GLY A 1 1112 ? -19.132 -14.938 29.195 1.00 95.25 1112 GLY A C 1
ATOM 8652 O O . GLY A 1 1112 ? -20.173 -15.522 28.887 1.00 95.25 1112 GLY A O 1
ATOM 8653 N N . PHE A 1 1113 ? -18.662 -13.910 28.482 1.00 96.06 1113 PHE A N 1
ATOM 8654 C CA . PHE A 1 1113 ? -19.339 -13.368 27.301 1.00 96.06 1113 PHE A CA 1
ATOM 8655 C C . PHE A 1 1113 ? -19.444 -14.391 26.157 1.00 96.06 1113 PHE A C 1
ATOM 8657 O O . PHE A 1 1113 ? -20.510 -14.542 25.557 1.00 96.06 1113 PHE A O 1
ATOM 8664 N N . ALA A 1 1114 ? -18.373 -15.145 25.889 1.00 96.25 1114 ALA A N 1
ATOM 8665 C CA . ALA A 1 1114 ? -18.366 -16.205 24.884 1.00 96.25 1114 ALA A CA 1
ATOM 8666 C C . ALA A 1 1114 ? -19.376 -17.316 25.207 1.00 96.25 1114 ALA A C 1
ATOM 8668 O O . ALA A 1 1114 ? -20.145 -17.739 24.341 1.00 96.25 1114 ALA A O 1
ATOM 8669 N N . LEU A 1 1115 ? -19.411 -17.752 26.471 1.00 95.00 1115 LEU A N 1
ATOM 8670 C CA . LEU A 1 1115 ? -20.350 -18.765 26.957 1.00 95.00 1115 LEU A CA 1
ATOM 8671 C C . LEU A 1 1115 ? -21.806 -18.300 26.834 1.00 95.00 1115 LEU A C 1
ATOM 8673 O O . LEU A 1 1115 ? -22.663 -19.091 26.437 1.00 95.00 1115 LEU A O 1
ATOM 8677 N N . CYS A 1 1116 ? -22.080 -17.016 27.096 1.00 93.56 1116 CYS A N 1
ATOM 8678 C CA . CYS A 1 1116 ? -23.393 -16.427 26.841 1.00 93.56 1116 CYS A CA 1
ATOM 8679 C C . CYS A 1 1116 ? -23.776 -16.590 25.365 1.00 93.56 1116 CYS A C 1
ATOM 8681 O O . CYS A 1 1116 ? -24.784 -17.233 25.069 1.00 93.56 1116 CYS A O 1
ATOM 8683 N N . GLY A 1 1117 ? -22.942 -16.103 24.439 1.00 91.88 1117 GLY A N 1
ATOM 8684 C CA . GLY A 1 1117 ? -23.206 -16.165 22.996 1.00 91.88 1117 GLY A CA 1
ATOM 8685 C C . GLY A 1 1117 ? -23.425 -17.580 22.438 1.00 91.88 1117 GLY A C 1
ATOM 8686 O O . GLY A 1 1117 ? -24.139 -17.746 21.451 1.00 91.88 1117 GLY A O 1
ATOM 8687 N N . LEU A 1 1118 ? -22.871 -18.616 23.080 1.00 92.19 1118 LEU A N 1
ATOM 8688 C CA . LEU A 1 1118 ? -23.006 -20.014 22.645 1.00 92.19 1118 LEU A CA 1
ATOM 8689 C C . LEU A 1 1118 ? -24.196 -20.770 23.249 1.00 92.19 1118 LEU A C 1
ATOM 8691 O O . LEU A 1 1118 ? -24.530 -21.852 22.752 1.00 92.19 1118 LEU A O 1
ATOM 8695 N N . SER A 1 1119 ? -24.844 -20.230 24.280 1.00 87.12 1119 SER A N 1
ATOM 8696 C CA . SER A 1 1119 ? -25.890 -20.929 25.044 1.00 87.12 1119 SER A CA 1
ATOM 8697 C C . SER A 1 1119 ? -27.115 -21.350 24.213 1.00 87.12 1119 SER A C 1
ATOM 8699 O O . SER A 1 1119 ? -27.717 -22.387 24.485 1.00 87.12 1119 SER A O 1
ATOM 8701 N N . GLY A 1 1120 ? -27.438 -20.629 23.131 1.00 71.44 1120 GLY A N 1
ATOM 8702 C CA . GLY A 1 1120 ? -28.523 -20.980 22.200 1.00 71.44 1120 GLY A CA 1
ATOM 8703 C C . GLY A 1 1120 ? -28.205 -22.117 21.214 1.00 71.44 1120 GLY A C 1
ATOM 8704 O O . GLY A 1 1120 ? -29.106 -22.625 20.554 1.00 71.44 1120 GLY A O 1
ATOM 8705 N N . SER A 1 1121 ? -26.940 -22.539 21.112 1.00 67.62 1121 SER A N 1
ATOM 8706 C CA . SER A 1 1121 ? -26.448 -23.513 20.113 1.00 67.62 1121 SER A CA 1
ATOM 8707 C C . SER A 1 1121 ? -26.369 -24.962 20.627 1.00 67.62 1121 SER A C 1
ATOM 8709 O O . SER A 1 1121 ? -25.832 -25.827 19.938 1.00 67.62 1121 SER A O 1
ATOM 8711 N N . GLY A 1 1122 ? -26.884 -25.237 21.832 1.00 54.06 1122 GLY A N 1
ATOM 8712 C CA . GLY A 1 1122 ? -27.029 -26.594 22.381 1.00 54.06 1122 GLY A CA 1
ATOM 8713 C C . GLY A 1 1122 ? -25.787 -27.207 23.048 1.00 54.06 1122 GLY A C 1
ATOM 8714 O O . GLY A 1 1122 ? -25.791 -28.408 23.299 1.00 54.06 1122 GLY A O 1
ATOM 8715 N N . GLY A 1 1123 ? -24.735 -26.423 23.336 1.00 55.91 1123 GLY A N 1
ATOM 8716 C CA . GLY A 1 1123 ? -23.456 -26.943 23.860 1.00 55.91 1123 GLY A CA 1
ATOM 8717 C C . GLY A 1 1123 ? -22.986 -26.438 25.236 1.00 55.91 1123 GLY A C 1
ATOM 8718 O O . GLY A 1 1123 ? -22.177 -27.116 25.863 1.00 55.91 1123 GLY A O 1
ATOM 8719 N N . HIS A 1 1124 ? -23.462 -25.287 25.730 1.00 66.75 1124 HIS A N 1
ATOM 8720 C CA . HIS A 1 1124 ? -22.959 -24.660 26.968 1.00 66.75 1124 HIS A CA 1
ATOM 8721 C C . HIS A 1 1124 ? -24.098 -24.035 27.794 1.00 66.75 1124 HIS A C 1
ATOM 8723 O O . HIS A 1 1124 ? -25.005 -23.429 27.228 1.00 66.75 1124 HIS A O 1
ATOM 8729 N N . GLY A 1 1125 ? -24.062 -24.182 29.125 1.00 72.12 1125 GLY A N 1
ATOM 8730 C CA . GLY A 1 1125 ? -25.065 -23.625 30.045 1.00 72.12 1125 GLY A CA 1
ATOM 8731 C C . GLY A 1 1125 ? -24.683 -22.248 30.606 1.00 72.12 1125 GLY A C 1
ATOM 8732 O O . GLY A 1 1125 ? -23.501 -21.954 30.784 1.00 72.12 1125 GLY A O 1
ATOM 8733 N N . LEU A 1 1126 ? -25.686 -21.424 30.939 1.00 87.12 1126 LEU A N 1
ATOM 8734 C CA . LEU A 1 1126 ? -25.500 -20.090 31.540 1.00 87.12 1126 LEU A CA 1
ATOM 8735 C C . LEU A 1 1126 ? -24.791 -20.118 32.907 1.00 87.12 1126 LEU A C 1
ATOM 8737 O O . LEU A 1 1126 ? -24.185 -19.124 33.302 1.00 87.12 1126 LEU A O 1
ATOM 8741 N N . ASP A 1 1127 ? -24.809 -21.254 33.608 1.00 88.94 1127 ASP A N 1
ATOM 8742 C CA . ASP A 1 1127 ? -24.141 -21.418 34.905 1.00 88.94 1127 ASP A CA 1
ATOM 8743 C C . ASP A 1 1127 ? -22.622 -21.234 34.827 1.00 88.94 1127 ASP A C 1
ATOM 8745 O O . ASP A 1 1127 ? -22.028 -20.609 35.707 1.00 88.94 1127 ASP A O 1
ATOM 8749 N N . GLU A 1 1128 ? -21.988 -21.725 33.761 1.00 91.06 1128 GLU A N 1
ATOM 8750 C CA . GLU A 1 1128 ? -20.544 -21.563 33.565 1.00 91.06 1128 GLU A CA 1
ATOM 8751 C C . GLU A 1 1128 ? -20.186 -20.111 33.227 1.00 91.06 1128 GLU A C 1
ATOM 8753 O O . GLU A 1 1128 ? -19.186 -19.591 33.724 1.00 91.06 1128 GLU A O 1
ATOM 8758 N N . ALA A 1 1129 ? -21.042 -19.414 32.469 1.00 92.94 1129 ALA A N 1
ATOM 8759 C CA . ALA A 1 1129 ? -20.870 -17.986 32.210 1.00 92.94 1129 ALA A CA 1
ATOM 8760 C C . ALA A 1 1129 ? -20.922 -17.176 33.516 1.00 92.94 1129 ALA A C 1
ATOM 8762 O O . ALA A 1 1129 ? -20.057 -16.338 33.767 1.00 92.94 1129 ALA A O 1
ATOM 8763 N N . MET A 1 1130 ? -21.887 -17.477 34.393 1.00 93.69 1130 MET A N 1
ATOM 8764 C CA . MET A 1 1130 ? -22.003 -16.829 35.703 1.00 93.69 1130 MET A CA 1
ATOM 8765 C C . MET A 1 1130 ? -20.793 -17.102 36.606 1.00 93.69 1130 MET A C 1
ATOM 8767 O O . MET A 1 1130 ? -20.347 -16.196 37.307 1.00 93.69 1130 MET A O 1
ATOM 8771 N N . LYS A 1 1131 ? -20.234 -18.321 36.601 1.00 94.38 1131 LYS A N 1
ATOM 8772 C CA . LYS A 1 1131 ? -18.998 -18.624 37.347 1.00 94.38 1131 LYS A CA 1
ATOM 8773 C C . LYS A 1 1131 ? -17.819 -17.788 36.847 1.00 94.38 1131 LYS A C 1
ATOM 8775 O O . LYS A 1 1131 ? -17.104 -17.219 37.669 1.00 94.38 1131 LYS A O 1
ATOM 8780 N N . ALA A 1 1132 ? -17.655 -17.676 35.528 1.00 94.94 1132 ALA A N 1
ATOM 8781 C CA . ALA A 1 1132 ? -16.598 -16.867 34.927 1.00 94.94 1132 ALA A CA 1
ATOM 8782 C C . ALA A 1 1132 ? -16.732 -15.381 35.306 1.00 94.94 1132 ALA A C 1
ATOM 8784 O O . ALA A 1 1132 ? -15.758 -14.767 35.739 1.00 94.94 1132 ALA A O 1
ATOM 8785 N N . PHE A 1 1133 ? -17.945 -14.817 35.244 1.00 94.19 1133 PHE A N 1
ATOM 8786 C CA . PHE A 1 1133 ? -18.173 -13.434 35.667 1.00 94.19 1133 PHE A CA 1
ATOM 8787 C C . PHE A 1 1133 ? -17.895 -13.214 37.157 1.00 94.19 1133 PHE A C 1
ATOM 8789 O O . PHE A 1 1133 ? -17.221 -12.245 37.490 1.00 94.19 1133 PHE A O 1
ATOM 8796 N N . ARG A 1 1134 ? -18.318 -14.119 38.055 1.00 93.88 1134 ARG A N 1
ATOM 8797 C CA . ARG A 1 1134 ? -17.994 -14.011 39.495 1.00 93.88 1134 ARG A CA 1
ATOM 8798 C C . ARG A 1 1134 ? -16.488 -13.973 39.735 1.00 93.88 1134 ARG A C 1
ATOM 8800 O O . ARG A 1 1134 ? -16.014 -13.073 40.417 1.00 93.88 1134 ARG A O 1
ATOM 8807 N N . LYS A 1 1135 ? -15.737 -14.870 39.089 1.00 94.88 1135 LYS A N 1
ATOM 8808 C CA . LYS A 1 1135 ? -14.270 -14.886 39.170 1.00 94.88 1135 LYS A CA 1
ATOM 8809 C C . LYS A 1 1135 ? -13.657 -13.556 38.712 1.00 94.88 1135 LYS A C 1
ATOM 8811 O O . LYS A 1 1135 ? -12.781 -13.030 39.390 1.00 94.88 1135 LYS A O 1
ATOM 8816 N N . ALA A 1 1136 ? -14.152 -12.968 37.619 1.00 93.69 1136 ALA A N 1
ATOM 8817 C CA . ALA A 1 1136 ? -13.706 -11.647 37.167 1.00 93.69 1136 ALA A CA 1
ATOM 8818 C C . ALA A 1 1136 ? -14.031 -10.516 38.165 1.00 93.69 1136 ALA A C 1
ATOM 8820 O O . ALA A 1 1136 ? -13.286 -9.542 38.259 1.00 93.69 1136 ALA A O 1
ATOM 8821 N N . ARG A 1 1137 ? -15.148 -10.602 38.900 1.00 90.38 1137 ARG A N 1
ATOM 8822 C CA . ARG A 1 1137 ? -15.530 -9.616 39.930 1.00 90.38 1137 ARG A CA 1
ATOM 8823 C C . ARG A 1 1137 ? -14.708 -9.750 41.205 1.00 90.38 1137 ARG A C 1
ATOM 8825 O O . ARG A 1 1137 ? -14.322 -8.723 41.753 1.00 90.38 1137 ARG A O 1
ATOM 8832 N N . ASP A 1 1138 ? -14.372 -10.970 41.610 1.00 91.44 1138 ASP A N 1
ATOM 8833 C CA . ASP A 1 1138 ? -13.493 -11.210 42.759 1.00 91.44 1138 ASP A CA 1
ATOM 8834 C C . ASP A 1 1138 ? -12.095 -10.603 42.536 1.00 91.44 1138 ASP A C 1
ATOM 8836 O O . ASP A 1 1138 ? -11.488 -10.081 43.468 1.00 91.44 1138 ASP A O 1
ATOM 8840 N N . LEU A 1 1139 ? -11.605 -10.624 41.290 1.00 90.69 1139 LEU A N 1
ATOM 8841 C CA . LEU A 1 1139 ? -10.318 -10.037 40.895 1.00 90.69 1139 LEU A CA 1
ATOM 8842 C C . LEU A 1 1139 ? -10.367 -8.512 40.724 1.00 90.69 1139 LEU A C 1
ATOM 8844 O O . LEU A 1 1139 ? -9.356 -7.832 40.866 1.00 90.69 1139 LEU A O 1
ATOM 8848 N N . THR A 1 1140 ? -11.519 -7.946 40.360 1.00 87.06 1140 THR A N 1
ATOM 8849 C CA . THR A 1 1140 ? -11.649 -6.514 40.046 1.00 87.06 1140 THR A CA 1
ATOM 8850 C C . THR A 1 1140 ? -12.963 -5.959 40.592 1.00 87.06 1140 THR A C 1
ATOM 8852 O O . THR A 1 1140 ? -13.931 -5.786 39.844 1.00 87.06 1140 THR A O 1
ATOM 8855 N N . PRO A 1 1141 ? -13.022 -5.656 41.901 1.00 66.50 1141 PRO A N 1
ATOM 8856 C CA . PRO A 1 1141 ? -14.258 -5.222 42.547 1.00 66.50 1141 PRO A CA 1
ATOM 8857 C C . PRO A 1 1141 ? -14.685 -3.789 42.176 1.00 66.50 1141 PRO A C 1
ATOM 8859 O O . PRO A 1 1141 ? -15.844 -3.433 42.381 1.00 66.50 1141 PRO A O 1
ATOM 8862 N N . GLY A 1 1142 ? -13.792 -2.960 41.616 1.00 73.19 1142 GLY A N 1
ATOM 8863 C CA . GLY A 1 1142 ? -14.057 -1.549 41.312 1.00 73.19 1142 GLY A CA 1
ATOM 8864 C C . GLY A 1 1142 ? -13.688 -1.148 39.886 1.00 73.19 1142 GLY A C 1
ATOM 8865 O O . GLY A 1 1142 ? -12.610 -0.620 39.685 1.00 73.19 1142 GLY A O 1
ATOM 8866 N N . ALA A 1 1143 ? -14.575 -1.372 38.910 1.00 86.38 1143 ALA A N 1
ATOM 8867 C CA . ALA A 1 1143 ? -14.448 -0.855 37.535 1.00 86.38 1143 ALA A CA 1
ATOM 8868 C C . ALA A 1 1143 ? -15.843 -0.655 36.888 1.00 86.38 1143 ALA A C 1
ATOM 8870 O O . ALA A 1 1143 ? -16.268 -1.447 36.035 1.00 86.38 1143 ALA A O 1
ATOM 8871 N N . PRO A 1 1144 ? -16.625 0.352 37.331 1.00 88.44 1144 PRO A N 1
ATOM 8872 C CA . PRO A 1 1144 ? -18.038 0.494 36.969 1.00 88.44 1144 PRO A CA 1
ATOM 8873 C C . PRO A 1 1144 ? -18.282 0.700 35.468 1.00 88.44 1144 PRO A C 1
ATOM 8875 O O . PRO A 1 1144 ? -19.273 0.195 34.941 1.00 88.44 1144 PRO A O 1
ATOM 8878 N N . VAL A 1 1145 ? -17.386 1.391 34.755 1.00 88.56 1145 VAL A N 1
ATOM 8879 C CA . VAL A 1 1145 ? -17.569 1.663 33.318 1.00 88.56 1145 VAL A CA 1
ATOM 8880 C C . VAL A 1 1145 ? -17.340 0.405 32.478 1.00 88.56 1145 VAL A C 1
ATOM 8882 O O . VAL A 1 1145 ? -18.117 0.133 31.561 1.00 88.56 1145 VAL A O 1
ATOM 8885 N N . VAL A 1 1146 ? -16.332 -0.405 32.820 1.00 87.12 1146 VAL A N 1
ATOM 8886 C CA . VAL A 1 1146 ? -16.075 -1.701 32.159 1.00 87.12 1146 VAL A CA 1
ATOM 8887 C C . VAL A 1 1146 ? -17.274 -2.629 32.349 1.00 87.12 1146 VAL A C 1
ATOM 8889 O O . VAL A 1 1146 ? -17.801 -3.177 31.379 1.00 87.12 1146 VAL A O 1
ATOM 8892 N N . ARG A 1 1147 ? -17.781 -2.715 33.586 1.00 88.12 1147 ARG A N 1
ATOM 8893 C CA . ARG A 1 1147 ? -18.994 -3.470 33.923 1.00 88.12 1147 ARG A CA 1
ATOM 8894 C C . ARG A 1 1147 ? -20.200 -3.000 33.109 1.00 88.12 1147 ARG A C 1
ATOM 8896 O O . ARG A 1 1147 ? -20.913 -3.827 32.546 1.00 88.12 1147 ARG A O 1
ATOM 8903 N N . ALA A 1 1148 ? -20.416 -1.690 33.001 1.00 88.75 1148 ALA A N 1
ATOM 8904 C CA . ALA A 1 1148 ? -21.529 -1.129 32.239 1.00 88.75 1148 ALA A CA 1
ATOM 8905 C C . ALA A 1 1148 ? -21.440 -1.440 30.733 1.00 88.75 1148 ALA A C 1
ATOM 8907 O O . ALA A 1 1148 ? -22.468 -1.683 30.098 1.00 88.75 1148 ALA A O 1
ATOM 8908 N N . ARG A 1 1149 ? -20.233 -1.453 30.148 1.00 89.25 1149 ARG A N 1
ATOM 8909 C CA . ARG A 1 1149 ? -20.026 -1.859 28.744 1.00 89.25 1149 ARG A CA 1
ATOM 8910 C C . ARG A 1 1149 ? -20.356 -3.339 28.541 1.00 89.25 1149 ARG A C 1
ATOM 8912 O O . ARG A 1 1149 ? -21.140 -3.669 27.655 1.00 89.25 1149 ARG A O 1
ATOM 8919 N N . LEU A 1 1150 ? -19.839 -4.219 29.397 1.00 91.31 1150 LEU A N 1
ATOM 8920 C CA . LEU A 1 1150 ? -20.117 -5.656 29.324 1.00 91.31 1150 LEU A CA 1
ATOM 8921 C C . LEU A 1 1150 ? -21.609 -5.968 29.521 1.00 91.31 1150 LEU A C 1
ATOM 8923 O O . LEU A 1 1150 ? -22.181 -6.756 28.770 1.00 91.31 1150 LEU A O 1
ATOM 8927 N N . HIS A 1 1151 ? -22.261 -5.299 30.476 1.00 92.12 1151 HIS A N 1
ATOM 8928 C CA . HIS A 1 1151 ? -23.704 -5.402 30.690 1.00 92.12 1151 HIS A CA 1
ATOM 8929 C C . HIS A 1 1151 ? -24.480 -5.052 29.410 1.00 92.12 1151 HIS A C 1
ATOM 8931 O O . HIS A 1 1151 ? -25.373 -5.795 29.003 1.00 92.12 1151 HIS A O 1
ATOM 8937 N N . ARG A 1 1152 ? -24.125 -3.951 28.730 1.00 91.06 1152 ARG A N 1
ATOM 8938 C CA . ARG A 1 1152 ? -24.742 -3.561 27.450 1.00 91.06 1152 ARG A CA 1
ATOM 8939 C C . ARG A 1 1152 ? -24.521 -4.604 26.356 1.00 91.06 1152 ARG A C 1
ATOM 8941 O O . ARG A 1 1152 ? -25.479 -4.983 25.689 1.00 91.06 1152 ARG A O 1
ATOM 8948 N N . MET A 1 1153 ? -23.308 -5.139 26.228 1.00 94.00 1153 MET A N 1
ATOM 8949 C CA . MET A 1 1153 ? -23.020 -6.207 25.263 1.00 94.00 1153 MET A CA 1
ATOM 8950 C C . MET A 1 1153 ? -23.871 -7.463 25.507 1.00 94.00 1153 MET A C 1
ATOM 8952 O O . MET A 1 1153 ? -24.335 -8.072 24.548 1.00 94.00 1153 MET A O 1
ATOM 8956 N N . ILE A 1 1154 ? -24.103 -7.849 26.767 1.00 93.50 1154 ILE A N 1
ATOM 8957 C CA . ILE A 1 1154 ? -24.966 -8.993 27.111 1.00 93.50 1154 ILE A CA 1
ATOM 8958 C C . ILE A 1 1154 ? -26.429 -8.714 26.773 1.00 93.50 1154 ILE A C 1
ATOM 8960 O O . ILE A 1 1154 ? -27.094 -9.583 26.210 1.00 93.50 1154 ILE A O 1
ATOM 8964 N N . VAL A 1 1155 ? -26.927 -7.509 27.068 1.00 92.62 1155 VAL A N 1
ATOM 8965 C CA . VAL A 1 1155 ? -28.283 -7.094 26.667 1.00 92.62 1155 VAL A CA 1
ATOM 8966 C C . VAL A 1 1155 ? -28.449 -7.222 25.152 1.00 92.62 1155 VAL A C 1
ATOM 8968 O O . VAL A 1 1155 ? -29.435 -7.784 24.690 1.00 92.62 1155 VAL A O 1
ATOM 8971 N N . MET A 1 1156 ? -27.446 -6.802 24.381 1.00 93.25 1156 MET A N 1
ATOM 8972 C CA . MET A 1 1156 ? -27.449 -6.861 22.919 1.00 93.25 1156 MET A CA 1
ATOM 8973 C C . MET A 1 1156 ? -27.427 -8.280 22.314 1.00 93.25 1156 MET A C 1
ATOM 8975 O O . MET A 1 1156 ? -27.567 -8.396 21.093 1.00 93.25 1156 MET A O 1
ATOM 8979 N N . LEU A 1 1157 ? -27.241 -9.340 23.114 1.00 91.44 1157 LEU A N 1
ATOM 8980 C CA . LEU A 1 1157 ? -27.349 -10.733 22.658 1.00 91.44 1157 LEU A CA 1
ATOM 8981 C C . LEU A 1 1157 ? -28.797 -11.249 22.613 1.00 91.44 1157 LEU A C 1
ATOM 8983 O O . LEU A 1 1157 ? -29.018 -12.313 22.031 1.00 91.44 1157 LEU A O 1
ATOM 8987 N N . ASP A 1 1158 ? -29.757 -10.530 23.209 1.00 85.25 1158 ASP A N 1
ATOM 8988 C CA . ASP A 1 1158 ? -31.178 -10.912 23.295 1.00 85.25 1158 ASP A CA 1
ATOM 8989 C C . ASP A 1 1158 ? -31.392 -12.323 23.882 1.00 85.25 1158 ASP A C 1
ATOM 8991 O O . ASP A 1 1158 ? -32.144 -13.158 23.375 1.00 85.25 1158 ASP A O 1
ATOM 8995 N N . LEU A 1 1159 ? -30.672 -12.609 24.968 1.00 83.88 1159 LEU A N 1
ATOM 8996 C CA . LEU A 1 1159 ? -30.508 -13.957 25.501 1.00 83.88 1159 LEU A CA 1
ATOM 8997 C C . LEU A 1 1159 ? -31.673 -14.415 26.404 1.00 83.88 1159 LEU A C 1
ATOM 8999 O O . LEU A 1 1159 ? -32.011 -13.720 27.369 1.00 83.88 1159 LEU A O 1
ATOM 9003 N N . PRO A 1 1160 ? -32.248 -15.617 26.193 1.00 77.38 1160 PRO A N 1
ATOM 9004 C CA . PRO A 1 1160 ? -33.183 -16.211 27.146 1.00 77.38 1160 PRO A CA 1
ATOM 9005 C C . PRO A 1 1160 ? -32.494 -16.436 28.498 1.00 77.38 1160 PRO A C 1
ATOM 9007 O O . PRO A 1 1160 ? -31.487 -17.132 28.573 1.00 77.38 1160 PRO A O 1
ATOM 9010 N N . GLY A 1 1161 ? -33.015 -15.838 29.573 1.00 74.75 1161 GLY A N 1
ATOM 9011 C CA . GLY A 1 1161 ? -32.358 -15.881 30.886 1.00 74.75 1161 GLY A CA 1
ATOM 9012 C C . GLY A 1 1161 ? -31.234 -14.853 31.068 1.00 74.75 1161 GLY A C 1
ATOM 9013 O O . GLY A 1 1161 ? -30.504 -14.931 32.050 1.00 74.75 1161 GLY A O 1
ATOM 9014 N N . ALA A 1 1162 ? -31.116 -13.845 30.191 1.00 79.19 1162 ALA A N 1
ATOM 9015 C CA . ALA A 1 1162 ? -30.158 -12.749 30.369 1.00 79.19 1162 ALA A CA 1
ATOM 9016 C C . ALA A 1 1162 ? -30.250 -12.119 31.768 1.00 79.19 1162 ALA A C 1
ATOM 9018 O O . ALA A 1 1162 ? -29.226 -11.827 32.367 1.00 79.19 1162 ALA A O 1
ATOM 9019 N N . ARG A 1 1163 ? -31.456 -12.001 32.341 1.00 82.44 1163 ARG A N 1
ATOM 9020 C CA . ARG A 1 1163 ? -31.666 -11.425 33.678 1.00 82.44 1163 ARG A CA 1
ATOM 9021 C C . ARG A 1 1163 ? -30.816 -12.086 34.769 1.00 82.44 1163 ARG A C 1
ATOM 9023 O O . ARG A 1 1163 ? -30.189 -11.370 35.530 1.00 82.44 1163 ARG A O 1
ATOM 9030 N N . THR A 1 1164 ? -30.717 -13.416 34.806 1.00 83.31 1164 THR A N 1
ATOM 9031 C CA . THR A 1 1164 ? -29.905 -14.106 35.828 1.00 83.31 1164 THR A CA 1
ATOM 9032 C C . THR A 1 1164 ? -28.407 -13.885 35.636 1.00 83.31 1164 THR A C 1
ATOM 9034 O O . THR A 1 1164 ? -27.662 -13.851 36.609 1.00 83.31 1164 THR A O 1
ATOM 9037 N N . VAL A 1 1165 ? -27.960 -13.711 34.389 1.00 86.62 1165 VAL A N 1
ATOM 9038 C CA . VAL A 1 1165 ? -26.570 -13.344 34.082 1.00 86.62 1165 VAL A CA 1
ATOM 9039 C C . VAL A 1 1165 ? -26.302 -11.893 34.482 1.00 86.62 1165 VAL A C 1
ATOM 9041 O O . VAL A 1 1165 ? -25.285 -11.613 35.108 1.00 86.62 1165 VAL A O 1
ATOM 9044 N N . LEU A 1 1166 ? -27.228 -10.986 34.160 1.00 87.06 1166 LEU A N 1
ATOM 9045 C CA . LEU A 1 1166 ? -27.149 -9.566 34.498 1.00 87.06 1166 LEU A CA 1
ATOM 9046 C C . LEU A 1 1166 ? -27.204 -9.322 36.014 1.00 87.06 1166 LEU A C 1
ATOM 9048 O O . LEU A 1 1166 ? -26.563 -8.395 36.478 1.00 87.06 1166 LEU A O 1
ATOM 9052 N N . ASP A 1 1167 ? -27.905 -10.159 36.788 1.00 84.50 1167 ASP A N 1
ATOM 9053 C CA . ASP A 1 1167 ? -27.934 -10.072 38.258 1.00 84.50 1167 ASP A CA 1
ATOM 9054 C C . ASP A 1 1167 ? -26.576 -10.440 38.897 1.00 84.50 1167 ASP A C 1
ATOM 9056 O O . ASP A 1 1167 ? -26.261 -10.000 40.003 1.00 84.50 1167 ASP A O 1
ATOM 9060 N N . VAL A 1 1168 ? -25.775 -11.274 38.219 1.00 83.94 1168 VAL A N 1
ATOM 9061 C CA . VAL A 1 1168 ? -24.411 -11.640 38.640 1.00 83.94 1168 VAL A CA 1
ATOM 9062 C C . VAL A 1 1168 ? -23.388 -10.596 38.197 1.00 83.94 1168 VAL A C 1
ATOM 9064 O O . VAL A 1 1168 ? -22.387 -10.398 38.889 1.00 83.94 1168 VAL A O 1
ATOM 9067 N N . LEU A 1 1169 ? -23.625 -9.971 37.040 1.00 77.38 1169 LEU A N 1
ATOM 9068 C CA . LEU A 1 1169 ? -22.776 -8.927 36.476 1.00 77.38 1169 LEU A CA 1
ATOM 9069 C C . LEU A 1 1169 ? -22.880 -7.643 37.257 1.00 77.38 1169 LEU A C 1
ATOM 9071 O O . LEU A 1 1169 ? -21.797 -7.083 37.518 1.00 77.38 1169 LEU A O 1
#

pLDDT: mean 83.6, std 13.26, range [23.59, 98.12]

InterPro domains:
  IPR011990 Tetratricopeptide-like helical domain superfamily [G3DSA:1.25.40.10] (776-980)
  IPR011990 Tetratricopeptide-like helical domain superfamily [G3DSA:1.25.40.10] (994-1158)
  IPR011990 Tetratricopeptide-like helical domain superfamily [SSF48452] (822-937)
  IPR027417 P-loop containing nucleoside triphosphate hydrolase [SSF52540] (408-629)

Radius of gyration: 36.06 Å; chains: 1; bounding box: 89×89×89 Å

Organism: NCBI:txid103729